Protein AF-A0A485K6Z2-F1 (afdb_monomer)

Sequence (1279 aa):
MWVARGPPRILKRDPHALVFLCSQGHWKAEMTPTSLTLRCLQYKEDPFPPQRVPRQGAPPLAAAFLPSATASRLAVLTATTLEMYNYSVDATDGVRLLALESITIGVLGSEEGRCLAVNEDNLFLGTSKGRVMIFRWAFMGSGGHVISPLEHLNLSSFSDDVQSLSISCNTSFLLTTRVVVAVSLSNGLCALMCFAPDTFHLEDIFMIPHVDKCTVCELDSDASLLAVGTHESTVLLFRLQWTTKIELHSKRFQSVSVDKTASSLSLQLWGYQAEDLGPVAALAFTQDNRTVAIGYAHRGVSVFSTDGCKLMTTLPQQVGSSYKDEVARHGVQRLQWSHASGTLVVTPSSAPPPSGAAPPKPLFQELSLQLLKDADGLCLSLAGEPNQLGAWVRTEQPFAKRPSDGTPGPAELSNKLHGGELLLSINGRSVWQSSFESIVSQIKELPVGAPVTLSFLVISFSLVFPLATEALMDPAFREIHQLKWDEEDHTIWEYGLRMQALHGDCNVDTPSLMDVDARAKFDAWAALQNCSHLLALHRYAKLYLSLFPEWHPQHALQMLQPPPPPSSSSLNNATTTLVLVDFARSVLPLGRSDLHLLESQAVHLVATRSVNDPCGVLSSVSISVPSNYAHANQPMQLLAVNPSDTRLAVAGTRGFALYNKRTAKWHLFGSELEEQSFQVVAMEWWKDELVVALTREGTQLYLDVFPRNHLDLDARLAHISMPADCHAITLDDHAVYCLCDTKLMVYRITSAGTLDNNSFTFALTFFRAESLPLCNAFLGRARCFSVIPRLQRQATDQDQGNSWFGGWSLWGEATPPEWTMPRFLVLDQVNCAYMWDPETKIQTLIASEITYISHWQAPTEWPVMCSHMVGLYGRQGYQVWWPLMDNIVFGSPVDKSSVVQFLQAHDPFRVKSVASGLSKGLAWEEYLGLLAEYGVHLQHGVTFSASAMLQDPLLRFNPEVQILGIHPWFGVLVGGFQDNYLGIYDLACRAQPFLHTTICYLLLQGQIDIAKTIMHSMRQRCALTTLTQELVLVAILDKCFQSKWDVGILEHALSLLKDAHGEMETYCEIVANVARKVEPNRLPHLFPLAGDPAQLLQLCRQRNEIRTAANFLLCLDESVANEPTLERPRTNSFAQFQSRSALAFELLVDCCEKDQLHLALQVVRVARAWEPEHYRSSSQQYDRYIDEQVGKYAFQMLVQHRFDKVVWLLTQVEAQLPTLYGEELGVHEKNTAMIQTRLMALLTDAQMRTLHMAVVAAKYEQWATLIKNLLDQPARRIQ

pLDDT: mean 76.79, std 15.56, range [28.38, 96.44]

Organism: NCBI:txid120398

Radius of gyration: 38.77 Å; Cα contacts (8 Å, |Δi|>4): 2496; chains: 1; bounding box: 88×113×117 Å

Solvent-accessible surface area (backbone atoms only — not comparable to full-atom values): 71412 Å² total; per-residue (Å²): 92,60,37,56,45,55,65,66,47,77,41,85,51,61,83,81,42,50,76,48,62,33,69,76,40,45,37,38,39,41,35,43,43,57,29,41,33,46,39,67,62,78,45,97,66,65,90,47,80,69,42,75,47,82,43,96,54,67,60,70,72,43,69,49,52,37,54,54,99,85,54,50,38,39,42,36,32,21,47,43,36,42,38,37,32,39,42,47,82,41,97,86,83,30,67,49,78,44,80,77,56,70,47,70,34,59,79,92,55,79,37,34,51,57,27,66,29,60,25,63,57,37,39,40,34,23,17,58,71,42,30,43,39,38,38,41,69,92,40,61,90,76,71,50,63,50,74,53,67,67,83,77,57,94,58,99,79,74,70,98,78,41,23,27,54,22,40,21,39,33,61,43,57,57,66,34,85,48,43,41,37,41,37,10,26,69,85,10,38,41,38,40,37,35,21,42,71,88,78,57,47,78,75,47,77,46,73,55,78,96,50,78,42,32,44,28,38,41,44,25,45,49,53,41,38,38,41,36,20,18,56,65,38,33,32,37,40,31,48,45,43,77,43,77,56,85,58,95,86,58,93,74,61,70,52,80,46,70,54,92,72,58,49,74,42,65,53,54,93,73,75,50,48,37,87,66,26,25,30,26,47,26,62,30,59,35,87,83,60,54,35,38,36,41,21,14,37,37,30,22,41,36,30,30,35,79,71,54,33,46,35,45,56,56,60,73,84,58,96,80,66,79,82,84,79,51,58,35,62,29,1,23,62,40,50,42,60,32,38,92,48,30,32,42,40,38,35,43,39,85,51,73,65,79,84,74,63,70,72,75,78,58,59,52,46,81,47,78,42,80,38,56,25,44,97,79,38,45,26,63,27,73,43,60,54,88,84,34,64,18,43,25,29,24,64,93,54,38,53,37,59,30,86,89,79,63,46,82,21,48,48,54,73,60,78,76,77,62,47,60,27,35,44,40,24,54,71,84,43,79,38,39,83,32,34,24,63,56,50,53,48,56,63,67,70,51,64,68,76,39,82,42,40,39,31,30,42,42,63,36,51,88,61,42,50,61,38,49,52,51,46,72,68,33,67,66,52,36,61,76,68,65,54,88,73,80,51,68,68,59,55,26,48,50,48,10,32,51,45,30,46,74,69,40,61,66,82,71,82,84,61,57,85,89,39,60,68,59,31,47,31,48,52,38,24,48,72,45,56,88,56,49,51,70,57,26,43,49,52,43,54,50,54,60,51,62,75,41,78,89,48,56,70,71,58,60,59,53,69,57,52,78,78,79,76,76,84,84,73,88,77,80,73,84,77,40,51,34,39,36,40,38,26,29,27,52,42,62,54,36,51,58,34,48,35,38,27,44,22,42,53,31,41,35,37,44,48,39,82,42,97,89,35,85,82,6,62,66,39,71,49,79,45,74,50,58,64,78,58,34,69,78,14,52,50,46,64,43,50,28,30,22,85,82,71,46,37,39,37,41,23,26,64,32,28,60,38,38,35,33,67,85,76,73,44,78,49,60,52,87,42,71,68,64,32,66,58,31,26,59,72,35,60,43,48,49,61,90,50,33,40,40,31,37,33,33,47,89,86,47,29,30,43,34,30,34,44,76,88,48,52,47,84,87,57,42,62,41,80,40,85,44,65,76,59,54,67,45,65,36,70,60,99,52,34,43,37,37,38,34,78,60,33,39,39,35,28,36,54,46,75,45,78,48,77,91,71,81,59,53,47,61,47,77,41,84,70,53,74,46,74,56,66,89,84,60,90,78,59,49,69,66,60,31,59,42,77,37,79,63,82,63,69,65,83,59,91,62,80,84,77,67,72,84,77,69,78,80,81,85,82,71,83,84,65,76,80,77,86,76,81,54,32,36,41,35,27,37,78,79,19,39,33,30,43,36,34,74,90,81,58,49,73,43,81,75,48,69,53,37,80,46,60,33,50,42,62,49,60,87,89,42,58,72,56,65,24,43,37,40,35,42,28,32,71,90,28,34,28,46,32,28,75,64,42,50,75,57,79,54,62,86,90,72,57,33,66,56,51,54,49,44,37,50,74,61,45,50,70,60,42,70,77,52,65,87,73,65,96,68,57,45,50,72,69,59,51,49,52,54,36,44,54,53,73,42,84,81,58,84,49,58,82,75,79,71,64,44,59,52,77,41,81,85,54,45,69,59,64,47,39,44,71,46,27,56,43,75,75,55,53,28,40,34,24,38,29,58,51,62,59,95,69,37,34,44,84,43,52,49,76,42,74,52,57,28,59,56,42,50,51,28,46,66,47,39,29,52,70,62,36,50,54,47,53,57,55,38,64,81,59,23,93,59,40,67,61,28,53,30,46,34,52,48,55,47,50,54,33,34,72,69,68,76,42,64,66,68,50,52,50,54,50,53,53,64,53,55,42,95,85,66,60,56,65,64,36,51,42,37,54,25,54,39,62,71,72,48,65,61,87,53,38,62,73,45,38,84,74,75,46,58,52,70,59,52,24,52,52,27,48,78,70,67,38,58,72,48,21,55,43,26,60,72,50,65,80,50,60,74,72,84,70,94,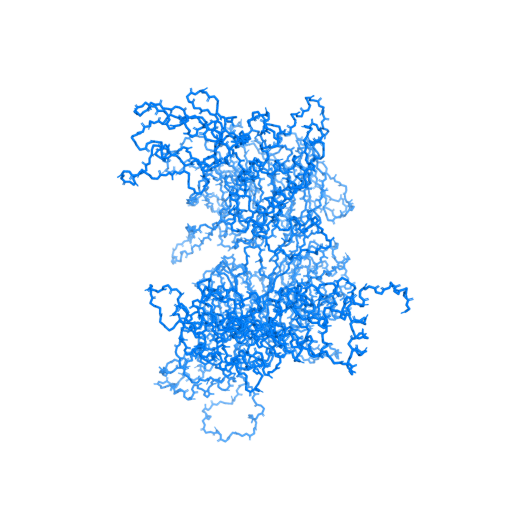65,86,90,70,82,93,71,77,52,73,68,59,51,41,55,51,34,52,53,40,50,58,49,32,53,53,23,55,75,69,69,38,54,74,59,27,50,52,43,50,54,56,48,56,71,68,58,62,79,80,64,79,74,67,84,88,71,93,82,62,49,58,61,54,53,47,4,51,49,38,47,52,31,50,62,69,68,41,57,61,60,29,45,45,36,46,70,78,66,61,40,53,54,63,82,62,87,73,90,81,76,66,83,42,87,89,48,47,68,59,51,52,53,48,49,67,72,67,45,52,75,68,52,49,50,52,49,36,53,48,32,51,75,23,58,40,62,72,60,28,53,53,48,48,61,57,71,72,48,83,82,82,78,90,129

Secondary structure (DSSP, 8-state):
-EEEEEEEEEEE--TT-EEEE-TTSSEEEEE-SSEEEEEESS-SS-SSPPEEEE--SSPEEEEEEE--SS--EEEEEESSEEEEEEEEEETTTEEEEEEEEEEEPSGGG-S-EEEEEE-SSEEEEEETTS-EEEEEGGGGGGT-EEEE-GGG---TT--S---EEEEEE-S--SS-SSEEEEEEETTS-EEEEEE-TTT--EEEEEEPTT--SEEEEEE-TTSSEEEEEETTS-EEEEEEEEEE---TTS---EEEEE-S-PEEE-SGGGT--HHHH-SEEEEEE-TTSSEEEEEESSS-EEEEETTS-EEEESS-SSTTS-GGG-TTTT-EEEEEEPGGG-EEEEEE-SSPPPS-------SEEEEEEEEE-BTTB--B-EE--TT-B--EE-SS--BPPPTTT----TTGGGS---TTPEEEEETTEE-TTSBHHHHHHHHHHSPTTSEEEEEEEEE-HHHHHHHHHHHHH-HHHHHHTT-----HHHHHHHHHHHHHHHH-S--SPPPPTT-HHHHHHHHHHHTTTT--HHHHHHHHHHHHHHT-TTS-HHHHHHTTSPPPPPS---------EEEEEEEEE--SSGGGSTTEEE-SSEEEEES--BTTBSS-TT-EEEEEPPHHHHHHHPSP-EEEE-TTSSEEEEE-SSSEEEEETTTTEEE--S-HHHHHH-EEEEEEEETTTEEEEEEEETTEEEEEEEETT--SGGG-SEEEEE-TT--EEEE-SSEEEEE-SSEEEEEEEEEES-GGGT--EEEEEEEEEEEPPTTSS--S--SEEEEE---PPP--GGGGT-GGGTT---S---PPPPPPPPEEEEE-TTSEEEEEETTTTEEEEEEESEEEEEEEE--TTS-GGGSEEEEEEETTEEEEE-TTTTT---SS---HHHHHHHHHHH-HHHHHHHTTS-SS---HHHHHHHHHHTT--PPP-----S--EEE-GGG---TT-EEEEEETTTTEEEEEEEEEETTEEEEEEEEEE-HHHHHHHHHHTT-HHHHHHHHHHHHHH-TTHHHHHHHHHHHHHHHHHTTSS-HHHHHHHHHHHS-TT--HHHHHHHHHHHHHHS-GGGHHHHHHHH--HHHHHHHHHHTT-HHHHHHHHHTTTTS---S--S-------HHHHHHHHHHHHHHHHHHHHTT-HHHHHHHHHHHHHT--GGGGGS---TTSSHHHHHHHHHHHHHHTT-HHHHHHHHHTS-PPPP---SGGG---TTTHHHHHHHHHHH--HHHHHHHHHHHHHTT-HHHHHHHHHHHTS------

Mean predicted aligned error: 18.33 Å

Nearest PDB structures (foldseek):
  7des-assembly1_A  TM=7.142E-01  e=1.472E-02  Leishmania major
  6twq-assembly1_B  TM=4.406E-01  e=8.637E-03  Homo sapiens
  6ejn-assembly1_B  TM=2.932E-01  e=7.330E-03  Mus musculus
  6f9i-assembly1_B  TM=2.927E-01  e=3.627E-02  Mus musculus
  7wkk-assembly1_b  TM=3.494E-01  e=1.046E+00  Xenopus laevis

Foldseek 3Di:
DKFFFFFWDWDFADVLWDWDAAQQRQWIWTDAQFWIWIFGPLDPPGPADIDIDTHPDARWQDKYFADDPPWTKIWTFDFFKIWIWTWDQDPPHGIDIDTDDMDTPDDVSPKTWHEWEYANFKIWTWIQQRWIWIDGNVCNPVPPIDIDDPVPPPPPDDDRGKGWQEKEWARDCQQHQWIWMWTAIPQQWIKIWTAHPPNRPTDDIDTDPPGGAWRYWYAANHNQWIWTWHQWQKIWIKGKDWDWDCDPDDDTDIDIDIDPDTDIAHCVVLVDTCLQFGTFQEWEAANLRQKIKTKGQAAWIWMAGPLRFTFDIQDASDPPPDLPDTDLNQIFNYWYAHHLRFKIKTFHDLDRPDPPNPPPPAQKDKDKDKWAAAPQAQQAAWDDDAQDFWIFQAQPDGGHARPPPRHGGRNVVVVPDHGLKTWQDKQPHGRRRPGPVVVVVVSVPDDHGDIIMTMIMGGPLVVQVSLLVVLVVDPVSCVVVVQPCPDLVLVLLLLLLNCCLPPNQQPDDQDDPVCVSSNSNSVNVNVCHPPDNVNSSSVNLVSQQVSCSVDDSSVSSVSSDDPDPPPDDDDDDRRRIMIMTGIWAQAPPNAQCFQWTAHFFWIKHAQDCDPVDNSSHWDIDIQGHDPVCSSVFTGWNDKEAANVRQKIWIGGQWAIKIAGNVVRDIDDEPDPCQRRQWHFLEWYDQHPWKIWTFIDGPQWTWTWIATNPHDYPVRIQDTGTDDSQFRYWEDDNFWIWTDGQFKIWIWTWDWDDDPVVVPIHIDTHGDDIFTQDPPDDQRRDFRHKYFDAFLDFDDDPCVVPDVPVVPDPPDDDPDPPDDAGTWMWTQHSSAWIWIAHRVVSDIDTPDGQFSDKYWEAADPLAQPQQRIWIWTAGSLAIKIARVHQALPFAEDDDAFVSLLVVCCVRPVVVCVVVVVDDPHGDDPVVSQVVCVSSVDHGDYDDGDDRGRMDRDPVRHDDSFWAWSYADHQAQKTKTWGWDQDPSRTDITIDIHHDCLRVLLSCLNSVNLVSSLSVLVVNVVTHPCSLVSLLVNLLVQLVCVLVVNDDLVSNLSSLVSLCDPVRPCVSSLQSLLVSLLPDDLVSQCSNDVRNHDLLVSLVVCVVVLNLVSSLSSLVNLQRHPDDDPDPDDDPDDDLVSLQSSLVSLLVSLVSCLVVVVLVSSLVSLVSNVVSDDPVVVPDDDDQRRGNLSSLLVVLQVCVLVLVLLSNLSCCPRVVRAHAQDDDPPSNDDPVCLVVSLVSCVVPDDLVSLVSVLVRCVVSVVVRSNVSSVVSNPDPDDDDD

Structure (mmCIF, N/CA/C/O backbone):
data_AF-A0A485K6Z2-F1
#
_entry.id   AF-A0A485K6Z2-F1
#
loop_
_atom_site.group_PDB
_atom_site.id
_atom_site.type_symbol
_atom_site.label_atom_id
_atom_site.label_alt_id
_atom_site.label_comp_id
_atom_site.label_asym_id
_atom_site.label_entity_id
_atom_site.label_seq_id
_atom_site.pdbx_PDB_ins_code
_atom_site.Cartn_x
_atom_site.Cartn_y
_atom_site.Cartn_z
_atom_site.occupancy
_atom_site.B_iso_or_equiv
_atom_site.auth_seq_id
_atom_site.auth_comp_id
_atom_site.auth_asym_id
_atom_site.auth_atom_id
_atom_site.pdbx_PDB_model_num
ATOM 1 N N . MET A 1 1 ? -5.006 -3.897 2.348 1.00 76.75 1 MET A N 1
ATOM 2 C CA . MET A 1 1 ? -5.163 -2.493 1.941 1.00 76.75 1 MET A CA 1
ATOM 3 C C . MET A 1 1 ? -6.465 -1.909 2.436 1.00 76.75 1 MET A C 1
ATOM 5 O O . MET A 1 1 ? -7.436 -2.648 2.484 1.00 76.75 1 MET A O 1
ATOM 9 N N . TRP A 1 2 ? -6.451 -0.623 2.804 1.00 82.50 2 TRP A N 1
ATOM 10 C CA . TRP A 1 2 ? -7.620 0.218 3.089 1.00 82.50 2 TRP A CA 1
ATOM 11 C C . TRP A 1 2 ? -7.555 1.444 2.192 1.00 82.50 2 TRP A C 1
ATOM 13 O O . TRP A 1 2 ? -6.506 2.073 2.099 1.00 82.50 2 TRP A O 1
ATOM 23 N N . VAL A 1 3 ? -8.665 1.777 1.545 1.00 85.06 3 VAL A N 1
ATOM 24 C CA . VAL A 1 3 ? -8.766 2.918 0.633 1.00 85.06 3 VAL A CA 1
ATOM 25 C C . VAL A 1 3 ? -10.031 3.680 0.967 1.00 85.06 3 VAL A C 1
ATOM 27 O O . VAL A 1 3 ? -11.109 3.090 0.913 1.00 85.06 3 VAL A O 1
ATOM 30 N N . ALA A 1 4 ? -9.923 4.968 1.300 1.00 84.88 4 ALA A N 1
ATOM 31 C CA . ALA A 1 4 ? -11.112 5.802 1.465 1.00 84.88 4 ALA A CA 1
ATOM 32 C C . ALA A 1 4 ? -11.862 5.935 0.129 1.00 84.88 4 ALA A C 1
ATOM 34 O O . ALA A 1 4 ? -11.235 6.025 -0.927 1.00 84.88 4 ALA A O 1
ATOM 35 N N . ARG A 1 5 ? -13.193 5.935 0.153 1.00 80.31 5 ARG A N 1
ATOM 36 C CA . ARG A 1 5 ? -14.029 5.990 -1.049 1.00 80.31 5 ARG A CA 1
ATOM 37 C C . ARG A 1 5 ? -15.064 7.093 -0.950 1.00 80.31 5 ARG A C 1
ATOM 39 O O . ARG A 1 5 ? -15.694 7.286 0.087 1.00 80.31 5 ARG A O 1
ATOM 46 N N . GLY A 1 6 ? -15.262 7.761 -2.085 1.00 70.62 6 GLY A N 1
ATOM 47 C CA . GLY A 1 6 ? -16.277 8.794 -2.238 1.00 70.62 6 GLY A CA 1
ATOM 48 C C . GLY A 1 6 ? -16.008 10.039 -1.386 1.00 70.62 6 GLY A C 1
ATOM 49 O O . GLY A 1 6 ? -14.976 10.145 -0.721 1.00 70.62 6 GLY A O 1
ATOM 50 N N . PRO A 1 7 ? -16.917 11.023 -1.431 1.00 70.44 7 PRO A N 1
ATOM 51 C CA . PRO A 1 7 ? -16.834 12.188 -0.568 1.00 70.44 7 PRO A CA 1
ATOM 52 C C . PRO A 1 7 ? -17.179 11.812 0.885 1.00 70.44 7 PRO A C 1
ATOM 54 O O . PRO A 1 7 ? -18.075 10.994 1.119 1.00 70.44 7 PRO A O 1
ATOM 57 N N . PRO A 1 8 ? -16.532 12.442 1.878 1.00 76.62 8 PRO A N 1
ATOM 58 C CA . PRO A 1 8 ? -16.853 12.223 3.281 1.00 76.62 8 PRO A CA 1
ATOM 59 C C . PRO A 1 8 ? -18.304 12.626 3.590 1.00 76.62 8 PRO A C 1
ATOM 61 O O . PRO A 1 8 ? -18.767 13.701 3.199 1.00 76.62 8 PRO A O 1
ATOM 64 N N . ARG A 1 9 ? -19.036 11.785 4.332 1.00 78.81 9 ARG A N 1
ATOM 65 C CA . ARG A 1 9 ? -20.421 12.079 4.736 1.00 78.81 9 ARG A CA 1
ATOM 66 C C . ARG A 1 9 ? -20.413 12.946 5.990 1.00 78.81 9 ARG A C 1
ATOM 68 O O . ARG A 1 9 ? -19.826 12.577 7.005 1.00 78.81 9 ARG A O 1
ATOM 75 N N . ILE A 1 10 ? -21.093 14.089 5.934 1.00 76.25 10 ILE A N 1
ATOM 76 C CA . ILE A 1 10 ? -21.143 15.058 7.033 1.00 76.25 10 ILE A CA 1
ATOM 77 C C . ILE A 1 10 ? -22.503 14.973 7.728 1.00 76.25 10 ILE A C 1
ATOM 79 O O . ILE A 1 10 ? -23.538 15.283 7.139 1.00 76.25 10 ILE A O 1
ATOM 83 N N . LEU A 1 11 ? -22.504 14.583 9.002 1.00 72.75 11 LEU A N 1
ATOM 84 C CA . LEU A 1 11 ? -23.693 14.548 9.850 1.00 72.75 11 LEU A CA 1
ATOM 85 C C . LEU A 1 11 ? -23.700 15.735 10.817 1.00 72.75 11 LEU A C 1
ATOM 87 O O . LEU A 1 11 ? -22.669 16.098 11.382 1.00 72.75 11 LEU A O 1
ATOM 91 N N . LYS A 1 12 ? -24.875 16.327 11.052 1.00 69.31 12 LYS A N 1
ATOM 92 C CA . LYS A 1 12 ? -25.049 17.336 12.109 1.00 69.31 12 LYS A CA 1
ATOM 93 C C . LYS A 1 12 ? -25.026 16.656 13.483 1.00 69.31 12 LYS A C 1
ATOM 95 O O . LYS A 1 12 ? -25.608 15.582 13.640 1.00 69.31 12 LYS A O 1
ATOM 100 N N . ARG A 1 13 ? -24.382 17.291 14.468 1.00 70.50 13 ARG A N 1
ATOM 101 C CA . ARG A 1 13 ? -24.476 16.934 15.895 1.00 70.50 13 ARG A CA 1
ATOM 102 C C . ARG A 1 13 ? -24.857 18.158 16.719 1.00 70.50 13 ARG A C 1
ATOM 104 O O . ARG A 1 13 ? -24.517 19.282 16.343 1.00 70.50 13 ARG A O 1
ATOM 111 N N . ASP A 1 14 ? -25.490 17.923 17.861 1.00 66.38 14 ASP A N 1
ATOM 112 C CA . ASP A 1 14 ? -25.757 18.985 18.826 1.00 66.38 14 ASP A CA 1
ATOM 113 C C . ASP A 1 14 ? -24.436 19.591 19.342 1.00 66.38 14 ASP A C 1
ATOM 115 O O . ASP A 1 14 ? -23.444 18.870 19.528 1.00 66.38 14 ASP A O 1
ATOM 119 N N . PRO A 1 15 ? -24.389 20.913 19.578 1.00 60.47 15 PRO A N 1
ATOM 120 C CA . PRO A 1 15 ? -23.214 21.550 20.146 1.00 60.47 15 PRO A CA 1
ATOM 121 C C . PRO A 1 15 ? -22.939 20.967 21.537 1.00 60.47 15 PRO A C 1
ATOM 123 O O . PRO A 1 15 ? -23.840 20.862 22.367 1.00 60.47 15 PRO A O 1
ATOM 126 N N . HIS A 1 16 ? -21.689 20.562 21.778 1.00 63.75 16 HIS A N 1
ATOM 127 C CA . HIS A 1 16 ? -21.237 19.852 22.987 1.00 63.75 16 HIS A CA 1
ATOM 128 C C . HIS A 1 16 ? -21.738 18.407 23.153 1.00 63.75 16 HIS A C 1
ATOM 130 O O . HIS A 1 16 ? -21.520 17.815 24.211 1.00 63.75 16 HIS A O 1
ATOM 136 N N . ALA A 1 17 ? -22.365 17.809 22.132 1.00 71.44 17 ALA A N 1
ATOM 137 C CA . ALA A 1 17 ? -22.685 16.389 22.168 1.00 71.44 17 ALA A CA 1
ATOM 138 C C . ALA A 1 17 ? -21.441 15.528 21.906 1.00 71.44 17 ALA A C 1
ATOM 140 O O . ALA A 1 17 ? -20.768 15.675 20.876 1.00 71.44 17 ALA A O 1
ATOM 141 N N . LEU A 1 18 ? -21.169 14.589 22.813 1.00 75.62 18 LEU A N 1
ATOM 142 C CA . LEU A 1 18 ? -20.267 13.480 22.527 1.00 75.62 18 LEU A CA 1
ATOM 143 C C . LEU A 1 18 ? -21.018 12.414 21.733 1.00 75.62 18 LEU A C 1
ATOM 145 O O . LEU A 1 18 ? -22.133 12.038 22.098 1.00 75.62 18 LEU A O 1
ATOM 149 N N . VAL A 1 19 ? -20.405 11.931 20.654 1.00 75.50 19 VAL A N 1
ATOM 150 C CA . VAL A 1 19 ? -20.991 10.902 19.795 1.00 75.50 19 VAL A CA 1
ATOM 151 C C . VAL A 1 19 ? -20.151 9.639 19.853 1.00 75.50 19 VAL A C 1
ATOM 153 O O . VAL A 1 19 ? -18.934 9.705 19.701 1.00 75.50 19 VAL A O 1
ATOM 156 N N . PHE A 1 20 ? -20.817 8.501 20.022 1.00 73.88 20 PHE A N 1
ATOM 157 C CA . PHE A 1 20 ? -20.190 7.186 20.034 1.00 73.88 20 PHE A CA 1
ATOM 158 C C . PHE A 1 20 ? -20.994 6.197 19.208 1.00 73.88 20 PHE A C 1
ATOM 160 O O . PHE A 1 20 ? -22.226 6.244 19.198 1.00 73.88 20 PHE A O 1
ATOM 167 N N . LEU A 1 21 ? -20.291 5.282 18.548 1.00 71.94 21 LEU A N 1
ATOM 168 C CA . LEU A 1 21 ? -20.916 4.150 17.878 1.00 71.94 21 LEU A CA 1
ATOM 169 C C . LEU A 1 21 ? -20.818 2.898 18.736 1.00 71.94 21 LEU A C 1
ATOM 171 O O . LEU A 1 21 ? -19.802 2.676 19.402 1.00 71.94 21 LEU A O 1
ATOM 175 N N . CYS A 1 22 ? -21.858 2.065 18.690 1.00 69.44 22 CYS A N 1
ATOM 176 C CA . CYS A 1 22 ? -21.767 0.727 19.253 1.00 69.44 22 CYS A CA 1
ATOM 177 C C . CYS A 1 22 ? -20.722 -0.107 18.500 1.00 69.44 22 CYS A C 1
ATOM 179 O O . CYS A 1 22 ? -20.421 0.147 17.333 1.00 69.44 22 CYS A O 1
ATOM 181 N N . SER A 1 23 ? -20.194 -1.138 19.159 1.00 57.12 23 SER A N 1
ATOM 182 C CA . SER A 1 23 ? -19.205 -2.063 18.582 1.00 57.12 23 SER A CA 1
ATOM 183 C C . SER A 1 23 ? -19.687 -2.759 17.300 1.00 57.12 23 SER A C 1
ATOM 185 O O . SER A 1 23 ? -18.879 -3.124 16.448 1.00 57.12 23 SER A O 1
ATOM 187 N N . GLN A 1 24 ? -21.004 -2.916 17.144 1.00 60.47 24 GLN A N 1
ATOM 188 C CA . GLN A 1 24 ? -21.646 -3.471 15.949 1.00 60.47 24 GLN A CA 1
ATOM 189 C C . GLN A 1 24 ? -21.978 -2.405 14.884 1.00 60.47 24 GLN A C 1
ATOM 191 O O . GLN A 1 24 ? -22.450 -2.733 13.804 1.00 60.47 24 GLN A O 1
ATOM 196 N N . GLY A 1 25 ? -21.713 -1.119 15.143 1.00 60.00 25 GLY A N 1
ATOM 197 C CA . GLY A 1 25 ? -21.920 -0.017 14.194 1.00 60.00 25 GLY A CA 1
ATOM 198 C C . GLY A 1 25 ? -23.385 0.335 13.901 1.00 60.00 25 GLY A C 1
ATOM 199 O O . GLY A 1 25 ? -23.643 1.291 13.177 1.00 60.00 25 GLY A O 1
ATOM 200 N N . HIS A 1 26 ? -24.344 -0.398 14.470 1.00 64.31 26 HIS A N 1
ATOM 201 C CA . HIS A 1 26 ? -25.780 -0.203 14.248 1.00 64.31 26 HIS A CA 1
ATOM 202 C C . HIS A 1 26 ? -26.352 1.024 14.960 1.00 64.31 26 HIS A C 1
ATOM 204 O O . HIS A 1 26 ? -27.307 1.626 14.475 1.00 64.31 26 HIS A O 1
ATOM 210 N N . TRP A 1 27 ? -25.776 1.397 16.103 1.00 70.62 27 TRP A N 1
ATOM 211 C CA . TRP A 1 27 ? -26.335 2.394 17.007 1.00 70.62 27 TRP A CA 1
ATOM 212 C C . TRP A 1 27 ? -25.373 3.556 17.230 1.00 70.62 27 TRP A C 1
ATOM 214 O O . TRP A 1 27 ? -24.192 3.355 17.516 1.00 70.62 27 TRP A O 1
ATOM 224 N N . LYS A 1 28 ? -25.908 4.774 17.155 1.00 77.31 28 LYS A N 1
ATOM 225 C CA . LYS A 1 28 ? -25.248 6.037 17.485 1.00 77.31 28 LYS A CA 1
ATOM 226 C C . LYS A 1 28 ? -25.812 6.562 18.799 1.00 77.31 28 LYS A C 1
ATOM 228 O O . LYS A 1 28 ? -27.001 6.865 18.872 1.00 77.31 28 LYS A O 1
ATOM 233 N N . ALA A 1 29 ? -24.965 6.704 19.812 1.00 79.00 29 ALA A N 1
ATOM 234 C CA . ALA A 1 29 ? -25.295 7.434 21.029 1.00 79.00 29 ALA A CA 1
ATOM 235 C C . ALA A 1 29 ? -24.846 8.894 20.893 1.00 79.00 29 ALA A C 1
ATOM 237 O O . ALA A 1 29 ? -23.667 9.148 20.656 1.00 79.00 29 ALA A O 1
ATOM 238 N N . GLU A 1 30 ? -25.765 9.846 21.061 1.00 82.38 30 GLU A N 1
ATOM 239 C CA . GLU A 1 30 ? -25.449 11.269 21.233 1.00 82.38 30 GLU A CA 1
ATOM 240 C C . GLU A 1 30 ? -25.703 11.664 22.686 1.00 82.38 30 GLU A C 1
ATOM 242 O O . GLU A 1 30 ? -26.811 11.500 23.209 1.00 82.38 30 GLU A O 1
ATOM 247 N N . MET A 1 31 ? -24.669 12.185 23.337 1.00 83.69 31 MET A N 1
ATOM 248 C CA . MET A 1 31 ? -24.676 12.489 24.761 1.00 83.69 31 MET A CA 1
ATOM 249 C C . MET A 1 31 ? -24.461 13.973 24.995 1.00 83.69 31 MET A C 1
ATOM 251 O O . MET A 1 31 ? -23.385 14.500 24.722 1.00 83.69 31 MET A O 1
ATOM 255 N N . THR A 1 32 ? -25.459 14.634 25.565 1.00 82.69 32 THR A N 1
ATOM 256 C CA . THR A 1 32 ? -25.375 16.012 26.050 1.00 82.69 32 THR A CA 1
ATOM 257 C C . THR A 1 32 ? -25.363 16.021 27.583 1.00 82.69 32 THR A C 1
ATOM 259 O O . THR A 1 32 ? -25.684 15.001 28.207 1.00 82.69 32 THR A O 1
ATOM 262 N N . PRO A 1 33 ? -25.033 17.154 28.232 1.00 79.31 33 PRO A N 1
ATOM 263 C CA . PRO A 1 33 ? -25.157 17.281 29.688 1.00 79.31 33 PRO A CA 1
ATOM 264 C C . PRO A 1 33 ? -26.576 16.987 30.206 1.00 79.31 33 PRO A C 1
ATOM 266 O O . PRO A 1 33 ? -26.749 16.546 31.335 1.00 79.31 33 PRO A O 1
ATOM 269 N N . THR A 1 34 ? -27.596 17.199 29.367 1.00 81.25 34 THR A N 1
ATOM 270 C CA . THR A 1 34 ? -29.014 17.098 29.742 1.00 81.25 34 THR A CA 1
ATOM 271 C C . THR A 1 34 ? -29.706 15.832 29.243 1.00 81.25 34 THR A C 1
ATOM 273 O O . THR A 1 34 ? -30.798 15.510 29.710 1.00 81.25 34 THR A O 1
ATOM 276 N N . SER A 1 35 ? -29.122 15.096 28.292 1.00 84.88 35 SER A N 1
ATOM 277 C CA . SER A 1 35 ? -29.760 13.901 27.735 1.00 84.88 35 SER A CA 1
ATOM 278 C C . SER A 1 35 ? -28.804 12.932 27.051 1.00 84.88 35 SER A C 1
ATOM 280 O O . SER A 1 35 ? -27.806 13.339 26.465 1.00 84.88 35 SER A O 1
ATOM 282 N N . LEU A 1 36 ? -29.177 11.657 27.049 1.00 85.38 36 LEU A N 1
ATOM 283 C CA . LEU A 1 36 ? -28.634 10.609 26.191 1.00 85.38 36 LEU A CA 1
ATOM 284 C C . LEU A 1 36 ? -29.688 10.255 25.137 1.00 85.38 36 LEU A C 1
ATOM 286 O O . LEU A 1 36 ? -30.827 9.955 25.490 1.00 85.38 36 LEU A O 1
ATOM 290 N N . THR A 1 37 ? -29.317 10.282 23.859 1.00 83.56 37 THR A N 1
ATOM 291 C CA . THR A 1 37 ? -30.162 9.791 22.759 1.00 83.56 37 THR A CA 1
ATOM 292 C C . THR A 1 37 ? -29.468 8.658 22.022 1.00 83.56 37 THR A C 1
ATOM 294 O O . THR A 1 37 ? -28.261 8.720 21.801 1.00 83.56 37 THR A O 1
ATOM 297 N N . LEU A 1 38 ? -30.224 7.630 21.641 1.00 79.25 38 LEU A N 1
ATOM 298 C CA . LEU A 1 38 ? -29.744 6.516 20.823 1.00 79.25 38 LEU A CA 1
ATOM 299 C C . LEU A 1 38 ? -30.520 6.474 19.506 1.00 79.25 38 LEU A C 1
ATOM 301 O O . LEU A 1 38 ? -31.749 6.544 19.514 1.00 79.25 38 LEU A O 1
ATOM 305 N N . ARG A 1 39 ? -29.796 6.385 18.386 1.00 74.69 39 ARG A N 1
ATOM 306 C CA . ARG A 1 39 ? -30.353 6.344 17.022 1.00 74.69 39 ARG A CA 1
ATOM 307 C C . ARG A 1 39 ? -29.780 5.187 16.221 1.00 74.69 39 ARG A C 1
ATOM 309 O O . ARG A 1 39 ? -28.612 4.846 16.419 1.00 74.69 39 ARG A O 1
ATOM 316 N N . CYS A 1 40 ? -30.566 4.614 15.315 1.00 68.75 40 CYS A N 1
ATOM 317 C CA . CYS A 1 40 ? -30.069 3.594 14.399 1.00 68.75 40 CYS A CA 1
ATOM 318 C C . CYS A 1 40 ? -29.355 4.267 13.218 1.00 68.75 40 CYS A C 1
ATOM 320 O O . CYS A 1 40 ? -29.790 5.305 12.730 1.00 68.75 40 CYS A O 1
ATOM 322 N N . LEU A 1 41 ? -28.243 3.697 12.751 1.00 61.75 41 LEU A N 1
ATOM 323 C CA . LEU A 1 41 ? -27.545 4.162 11.544 1.00 61.75 41 LEU A CA 1
ATOM 324 C C . LEU A 1 41 ? -27.754 3.251 10.329 1.00 61.75 41 LEU A C 1
ATOM 326 O O . LEU A 1 41 ? -27.329 3.611 9.234 1.00 61.75 41 LEU A O 1
ATOM 330 N N . GLN A 1 42 ? -28.383 2.082 10.499 1.00 53.34 42 GLN A N 1
ATOM 331 C CA . GLN A 1 42 ? -28.562 1.114 9.407 1.00 53.34 42 GLN A CA 1
ATOM 332 C C . GLN A 1 42 ? -29.554 1.576 8.338 1.00 53.34 42 GLN A C 1
ATOM 334 O O . GLN A 1 42 ? -29.420 1.187 7.177 1.00 53.34 42 GLN A O 1
ATOM 339 N N . TYR A 1 43 ? -30.527 2.406 8.707 1.00 52.25 43 TYR A N 1
ATOM 340 C CA . TYR A 1 43 ? -31.619 2.793 7.825 1.00 52.25 43 TYR A CA 1
ATOM 341 C C . TYR A 1 43 ? -31.538 4.276 7.472 1.00 52.25 43 TYR A C 1
ATOM 343 O O . TYR A 1 43 ? -31.318 5.134 8.325 1.00 52.25 43 TYR A O 1
ATOM 351 N N . LYS A 1 44 ? -31.712 4.577 6.182 1.00 45.12 44 LYS A N 1
ATOM 352 C CA . LYS A 1 44 ? -31.663 5.946 5.648 1.00 45.12 44 LYS A CA 1
ATOM 353 C C . LYS A 1 44 ? -32.832 6.807 6.147 1.00 45.12 44 LYS A C 1
ATOM 355 O O . LYS A 1 44 ? -32.674 8.012 6.315 1.00 45.12 44 LYS A O 1
ATOM 360 N N . GLU A 1 45 ? -33.970 6.171 6.402 1.00 50.41 45 GLU A N 1
ATOM 361 C CA . GLU A 1 45 ? -35.102 6.709 7.152 1.00 50.41 45 GLU A CA 1
ATOM 362 C C . GLU A 1 45 ? -35.198 5.877 8.430 1.00 50.41 45 GLU A C 1
ATOM 364 O O . GLU A 1 45 ? -35.359 4.667 8.328 1.00 50.41 45 GLU A O 1
ATOM 369 N N . ASP A 1 46 ? -35.006 6.491 9.602 1.00 54.06 46 ASP A N 1
ATOM 370 C CA . ASP A 1 46 ? -34.976 5.807 10.907 1.00 54.06 46 ASP A CA 1
ATOM 371 C C . ASP A 1 46 ? -36.336 5.095 11.123 1.00 54.06 46 ASP A C 1
ATOM 373 O O . ASP A 1 46 ? -37.341 5.781 11.335 1.00 54.06 46 ASP A O 1
ATOM 377 N N . PRO A 1 47 ? -36.432 3.749 11.036 1.00 55.31 47 PRO A N 1
ATOM 378 C CA . PRO A 1 47 ? -37.711 3.047 11.159 1.00 55.31 47 PRO A CA 1
ATOM 379 C C . PRO A 1 47 ? -38.203 3.035 12.609 1.00 55.31 47 PRO A C 1
ATOM 381 O O . PRO A 1 47 ? -39.376 2.776 12.868 1.00 55.31 47 PRO A O 1
ATOM 384 N N . PHE A 1 48 ? -37.309 3.339 13.555 1.00 63.12 48 PHE A N 1
ATOM 385 C CA . PHE A 1 48 ? -37.588 3.429 14.978 1.00 63.12 48 PHE A CA 1
ATOM 386 C C . PHE A 1 48 ? -37.383 4.875 15.453 1.00 63.12 48 PHE A C 1
ATOM 388 O O . PHE A 1 48 ? -36.364 5.487 15.123 1.00 63.12 48 PHE A O 1
ATOM 395 N N . PRO A 1 49 ? -38.305 5.446 16.247 1.00 65.25 49 PRO A N 1
ATOM 396 C CA . PRO A 1 49 ? -38.123 6.783 16.796 1.00 65.25 49 PRO A CA 1
ATOM 397 C C . PRO A 1 49 ? -36.921 6.819 17.761 1.00 65.25 49 PRO A C 1
ATOM 399 O O . PRO A 1 49 ? -36.750 5.899 18.567 1.00 65.25 49 PRO A O 1
ATOM 402 N N . PRO A 1 50 ? -36.096 7.883 17.737 1.00 68.12 50 PRO A N 1
ATOM 403 C CA . PRO A 1 50 ? -34.939 7.998 18.615 1.00 68.12 50 PRO A CA 1
ATOM 404 C C . PRO A 1 50 ? -35.387 8.113 20.074 1.00 68.12 50 PRO A C 1
ATOM 406 O O . PRO A 1 50 ? -36.161 9.004 20.435 1.00 68.12 50 PRO A O 1
ATOM 409 N N . GLN A 1 51 ? -34.878 7.235 20.935 1.00 73.44 51 GLN A N 1
ATOM 410 C CA . GLN A 1 51 ? -35.235 7.247 22.349 1.00 73.44 51 GLN A CA 1
ATOM 411 C C . GLN A 1 51 ? -34.290 8.161 23.139 1.00 73.44 51 GLN A C 1
ATOM 413 O O . GLN A 1 51 ? -33.068 8.113 22.967 1.00 73.44 51 GLN A O 1
ATOM 418 N N . ARG A 1 52 ? -34.858 8.999 24.015 1.00 78.69 52 ARG A N 1
ATOM 419 C CA . ARG A 1 52 ? -34.131 9.992 24.818 1.00 78.69 52 ARG A CA 1
ATOM 420 C C . ARG A 1 52 ? -34.299 9.722 26.308 1.00 78.69 52 ARG A C 1
ATOM 422 O O . ARG A 1 52 ? -35.420 9.721 26.807 1.00 78.69 52 ARG A O 1
ATOM 429 N N . VAL A 1 53 ? -33.185 9.575 27.019 1.00 83.38 53 VAL A N 1
ATOM 430 C CA . VAL A 1 53 ? -33.144 9.483 28.484 1.00 83.38 53 VAL A CA 1
ATOM 431 C C . VAL A 1 53 ? -32.586 10.792 29.056 1.00 83.38 53 VAL A C 1
ATOM 433 O O . VAL A 1 53 ? -31.532 11.246 28.599 1.00 83.38 53 VAL A O 1
ATOM 436 N N . PRO A 1 54 ? -33.271 11.445 30.014 1.00 79.44 54 PRO A N 1
ATOM 437 C CA . PRO A 1 54 ? -32.767 12.658 30.653 1.00 79.44 54 PRO A CA 1
ATOM 438 C C . PRO A 1 54 ? -31.554 12.353 31.542 1.00 79.44 54 PRO A C 1
ATOM 440 O O . PRO A 1 54 ? -31.514 11.326 32.216 1.00 79.44 54 PRO A O 1
ATOM 443 N N . ARG A 1 55 ? -30.579 13.268 31.568 1.00 83.38 55 ARG A N 1
ATOM 444 C CA . ARG A 1 55 ? -29.383 13.198 32.423 1.00 83.38 55 ARG A CA 1
ATOM 445 C C . ARG A 1 55 ? -29.366 14.372 33.402 1.00 83.38 55 ARG A C 1
ATOM 447 O O . ARG A 1 55 ? -29.741 15.484 33.039 1.00 83.38 55 ARG A O 1
ATOM 454 N N . GLN A 1 56 ? -28.925 14.119 34.633 1.00 66.69 56 GLN A N 1
ATOM 455 C CA . GLN A 1 56 ? -28.751 15.125 35.692 1.00 66.69 56 GLN A CA 1
ATOM 456 C C . GLN A 1 56 ? -27.282 15.179 36.147 1.00 66.69 56 GLN A C 1
ATOM 458 O O . GLN A 1 56 ? -26.988 15.084 37.335 1.00 66.69 56 GLN A O 1
ATOM 463 N N . GLY A 1 57 ? -26.350 15.262 35.191 1.00 65.19 57 GLY A N 1
ATOM 464 C CA . GLY A 1 57 ? -24.914 15.093 35.439 1.00 65.19 57 GLY A CA 1
ATOM 465 C C . GLY A 1 57 ? -24.038 16.208 34.865 1.00 65.19 57 GLY A C 1
ATOM 466 O O . GLY A 1 57 ? -24.474 17.023 34.050 1.00 65.19 57 GLY A O 1
ATOM 467 N N . ALA A 1 58 ? -22.774 16.225 35.296 1.00 74.62 58 ALA A N 1
ATOM 468 C CA . ALA A 1 58 ? -21.706 17.037 34.714 1.00 74.62 58 ALA A CA 1
ATOM 469 C C . ALA A 1 58 ? -21.500 16.703 33.215 1.00 74.62 58 ALA A C 1
ATOM 471 O O . ALA A 1 58 ? -21.914 15.628 32.758 1.00 74.62 58 ALA A O 1
ATOM 472 N N . PRO A 1 59 ? -20.874 17.596 32.419 1.00 81.94 59 PRO A N 1
ATOM 473 C CA . PRO A 1 59 ? -20.610 17.318 31.010 1.00 81.94 59 PRO A CA 1
ATOM 474 C C . PRO A 1 59 ? -19.847 15.990 30.856 1.00 81.94 59 PRO A C 1
ATOM 476 O O . PRO A 1 59 ? -18.888 15.747 31.596 1.00 81.94 59 PRO A O 1
ATOM 479 N N . PRO A 1 60 ? -20.276 15.108 29.935 1.00 85.25 60 PRO A N 1
ATOM 480 C CA . PRO A 1 60 ? -19.601 13.835 29.738 1.00 85.25 60 PRO A CA 1
ATOM 481 C C . PRO A 1 60 ? -18.202 14.085 29.152 1.00 85.25 60 PRO A C 1
ATOM 483 O O . PRO A 1 60 ? -18.036 14.931 28.274 1.00 85.25 60 PRO A O 1
ATOM 486 N N . LEU A 1 61 ? -17.204 13.357 29.653 1.00 85.06 61 LEU A N 1
ATOM 487 C CA . LEU A 1 61 ? -15.808 13.408 29.203 1.00 85.06 61 LEU A CA 1
ATOM 488 C C . LEU A 1 61 ? -15.509 12.303 28.187 1.00 85.06 61 LEU A C 1
ATOM 490 O O . LEU A 1 61 ? -14.868 12.536 27.164 1.00 85.06 61 LEU A O 1
ATOM 494 N N . ALA A 1 62 ? -16.002 11.096 28.455 1.00 84.81 62 ALA A N 1
ATOM 495 C CA . ALA A 1 62 ? -15.870 9.941 27.579 1.00 84.81 62 ALA A CA 1
ATOM 496 C C . ALA A 1 62 ? -17.093 9.034 27.730 1.00 84.81 62 ALA A C 1
ATOM 498 O O . ALA A 1 62 ? -17.779 9.065 28.746 1.00 84.81 62 ALA A O 1
ATOM 499 N N . ALA A 1 63 ? -17.362 8.204 26.733 1.00 86.06 63 ALA A N 1
ATOM 500 C CA . ALA A 1 63 ? -18.306 7.106 26.853 1.00 86.06 63 ALA A CA 1
ATOM 501 C C . ALA A 1 63 ? -17.796 5.926 26.031 1.00 86.06 63 ALA A C 1
ATOM 503 O O . ALA A 1 63 ? -16.960 6.091 25.140 1.00 86.06 63 ALA A O 1
ATOM 504 N N . ALA A 1 64 ? -18.270 4.733 26.356 1.00 84.12 64 ALA A N 1
ATOM 505 C CA . ALA A 1 64 ? -17.889 3.530 25.644 1.00 84.12 64 ALA A CA 1
ATOM 506 C C . ALA A 1 64 ? -19.000 2.484 25.724 1.00 84.12 64 ALA A C 1
ATOM 508 O O . ALA A 1 64 ? -19.594 2.257 26.781 1.00 84.12 64 ALA A O 1
ATOM 509 N N . PHE A 1 65 ? -19.271 1.839 24.592 1.00 81.56 65 PHE A N 1
ATOM 510 C CA . PHE A 1 65 ? -20.102 0.643 24.551 1.00 81.56 65 PHE A CA 1
ATOM 511 C C . PHE A 1 65 ? -19.261 -0.557 24.959 1.00 81.56 65 PHE A C 1
ATOM 513 O O . PHE A 1 65 ? -18.175 -0.746 24.410 1.00 81.56 65 PHE A O 1
ATOM 520 N N . LEU A 1 66 ? -19.770 -1.382 25.874 1.00 79.06 66 LEU A N 1
ATOM 521 C CA . LEU A 1 66 ? -19.102 -2.644 26.174 1.00 79.06 66 LEU A CA 1
ATOM 522 C C . LEU A 1 66 ? -19.424 -3.637 25.045 1.00 79.06 66 LEU A C 1
ATOM 524 O O . LEU A 1 66 ? -20.601 -3.810 24.701 1.00 79.06 66 LEU A O 1
ATOM 528 N N . PRO A 1 67 ? -18.411 -4.270 24.436 1.00 65.44 67 PRO A N 1
ATOM 529 C CA . PRO A 1 67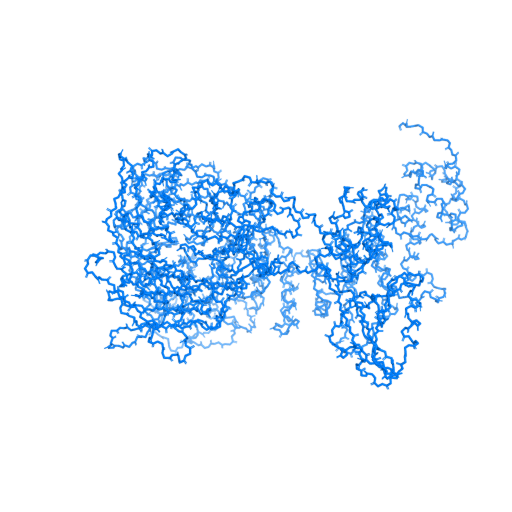 ? -18.626 -5.275 23.410 1.00 65.44 67 PRO A CA 1
ATOM 530 C C . PRO A 1 67 ? -19.235 -6.530 24.050 1.00 65.44 67 PRO A C 1
ATOM 532 O O . PRO A 1 67 ? -18.581 -7.230 24.808 1.00 65.44 67 PRO A O 1
ATOM 535 N N . SER A 1 68 ? -20.500 -6.820 23.752 1.00 60.41 68 SER A N 1
ATOM 536 C CA . SER A 1 68 ? -21.151 -8.073 24.141 1.00 60.41 68 SER A CA 1
ATOM 537 C C . SER A 1 68 ? -22.113 -8.517 23.043 1.00 60.41 68 SER A C 1
ATOM 539 O O . SER A 1 68 ? -22.826 -7.702 22.460 1.00 60.41 68 SER A O 1
ATOM 541 N N . ALA A 1 69 ? -22.123 -9.821 22.755 1.00 47.38 69 ALA A N 1
ATOM 542 C CA . ALA A 1 69 ? -23.018 -10.430 21.771 1.00 47.38 69 ALA A CA 1
ATOM 543 C C . ALA A 1 69 ? -24.472 -10.546 22.268 1.00 47.38 69 ALA A C 1
ATOM 545 O O . ALA A 1 69 ? -25.377 -10.741 21.464 1.00 47.38 69 ALA A O 1
ATOM 546 N N . THR A 1 70 ? -24.693 -10.448 23.584 1.00 46.88 70 THR A N 1
ATOM 547 C CA . THR A 1 70 ? -25.978 -10.759 24.231 1.00 46.88 70 THR A CA 1
ATOM 548 C C . THR A 1 70 ? -26.533 -9.618 25.081 1.00 46.88 70 THR A C 1
ATOM 550 O O . THR A 1 70 ? -27.742 -9.580 25.304 1.00 46.88 70 THR A O 1
ATOM 553 N N . ALA A 1 71 ? -25.694 -8.684 25.555 1.00 53.88 71 ALA A N 1
ATOM 554 C CA . ALA A 1 71 ? -26.108 -7.605 26.450 1.00 53.88 71 ALA A CA 1
ATOM 555 C C . ALA A 1 71 ? -25.643 -6.223 25.971 1.00 53.88 71 ALA A C 1
ATOM 557 O O . ALA A 1 71 ? -24.466 -5.883 25.933 1.00 53.88 71 ALA A O 1
ATOM 558 N N . SER A 1 72 ? -26.614 -5.379 25.676 1.00 69.38 72 SER A N 1
ATOM 559 C CA . SER A 1 72 ? -26.444 -4.024 25.181 1.00 69.38 72 SER A CA 1
ATOM 560 C C . SER A 1 72 ? -26.131 -3.047 26.334 1.00 69.38 72 SER A C 1
ATOM 562 O O . SER A 1 72 ? -27.034 -2.513 26.972 1.00 69.38 72 SER A O 1
ATOM 564 N N . ARG A 1 73 ? -24.842 -2.821 26.630 1.00 83.56 73 ARG A N 1
ATOM 565 C CA . ARG A 1 73 ? -24.352 -2.002 27.766 1.00 83.56 73 ARG A CA 1
ATOM 566 C C . ARG A 1 73 ? -23.607 -0.743 27.298 1.00 83.56 73 ARG A C 1
ATOM 568 O O . ARG A 1 73 ? -22.841 -0.795 26.333 1.00 83.56 73 ARG A O 1
ATOM 575 N N . LEU A 1 74 ? -23.799 0.375 27.996 1.00 86.25 74 LEU A N 1
ATOM 576 C CA . LEU A 1 74 ? -23.159 1.668 27.731 1.00 86.25 74 LEU A CA 1
ATOM 577 C C . LEU A 1 74 ? -22.678 2.304 29.043 1.00 86.25 74 LEU A C 1
ATOM 579 O O . LEU A 1 74 ? -23.455 2.469 29.984 1.00 86.25 74 LEU A O 1
ATOM 583 N N . ALA A 1 75 ? -21.409 2.706 29.075 1.00 87.56 75 ALA A N 1
ATOM 584 C CA . ALA A 1 75 ? -20.805 3.430 30.187 1.00 87.56 75 ALA A CA 1
ATOM 585 C C . ALA A 1 75 ? -20.468 4.866 29.789 1.00 87.56 75 ALA A C 1
ATOM 587 O O . ALA A 1 75 ? -20.014 5.118 28.671 1.00 87.56 75 ALA A O 1
ATOM 588 N N . VAL A 1 76 ? -20.653 5.799 30.720 1.00 88.62 76 VAL A N 1
ATOM 589 C CA . VAL A 1 76 ? -20.437 7.231 30.503 1.00 88.62 76 VAL A CA 1
ATOM 590 C C . VAL A 1 76 ? -19.625 7.787 31.654 1.00 88.62 76 VAL A C 1
ATOM 592 O O . VAL A 1 76 ? -20.044 7.743 32.806 1.00 88.62 76 VAL A O 1
ATOM 595 N N . LEU A 1 77 ? -18.469 8.344 31.330 1.00 88.69 77 LEU A N 1
ATOM 596 C CA . LEU A 1 77 ? -17.594 8.996 32.280 1.00 88.69 77 LEU A CA 1
ATOM 597 C C . LEU A 1 77 ? -17.862 10.503 32.305 1.00 88.69 77 LEU A C 1
ATOM 599 O O . LEU A 1 77 ? -17.779 11.171 31.274 1.00 88.69 77 LEU A O 1
ATOM 603 N N . THR A 1 78 ? -18.119 11.048 33.488 1.00 88.44 78 THR A N 1
ATOM 604 C CA . THR A 1 78 ? -18.029 12.482 33.790 1.00 88.44 78 THR A CA 1
ATOM 605 C C . THR A 1 78 ? -16.781 12.752 34.640 1.00 88.44 78 THR A C 1
ATOM 607 O O . THR A 1 78 ? -16.063 11.824 35.007 1.00 88.44 78 THR A O 1
ATOM 610 N N . ALA A 1 79 ? -16.498 14.014 34.976 1.00 84.75 79 ALA A N 1
ATOM 611 C CA . ALA A 1 79 ? -15.349 14.344 35.827 1.00 84.75 79 ALA A CA 1
ATOM 612 C C . ALA A 1 79 ? -15.385 13.625 37.189 1.00 84.75 79 ALA A C 1
ATOM 614 O O . ALA A 1 79 ? -14.341 13.240 37.703 1.00 84.75 79 ALA A O 1
ATOM 615 N N . THR A 1 80 ? -16.572 13.406 37.762 1.00 84.50 80 THR A N 1
ATOM 616 C CA . THR A 1 80 ? -16.728 12.892 39.134 1.00 84.50 80 THR A CA 1
ATOM 617 C C . THR A 1 80 ? -17.565 11.622 39.233 1.00 84.50 80 THR A C 1
ATOM 619 O O . THR A 1 80 ? -17.586 10.996 40.294 1.00 84.50 80 THR A O 1
ATOM 622 N N . THR A 1 81 ? -18.257 11.216 38.165 1.00 85.88 81 THR A N 1
ATOM 623 C CA . THR A 1 81 ? -19.144 10.046 38.171 1.00 85.88 81 THR A CA 1
ATOM 624 C C . THR A 1 81 ? -18.963 9.151 36.950 1.00 85.88 81 THR A C 1
ATOM 626 O O . THR A 1 81 ? -18.654 9.615 35.854 1.00 85.88 81 THR A O 1
ATOM 629 N N . LEU A 1 82 ? -19.214 7.858 37.136 1.00 87.12 82 LEU A N 1
ATOM 630 C CA . LEU A 1 82 ? -19.346 6.857 36.083 1.00 87.12 82 LEU A CA 1
ATOM 631 C C . LEU A 1 82 ? -20.812 6.406 36.029 1.00 87.12 82 LEU A C 1
ATOM 633 O O . LEU A 1 82 ? -21.286 5.722 36.934 1.00 87.12 82 LEU A O 1
ATOM 637 N N . GLU A 1 83 ? -21.541 6.831 35.000 1.00 87.31 83 GLU A N 1
ATOM 638 C CA . GLU A 1 83 ? -22.954 6.505 34.781 1.00 87.31 83 GLU A CA 1
ATOM 639 C C . GLU A 1 83 ? -23.097 5.262 33.891 1.00 87.31 83 GLU A C 1
ATOM 641 O O . GLU A 1 83 ? -22.348 5.089 32.923 1.00 87.31 83 GLU A O 1
ATOM 646 N N . MET A 1 84 ? -24.092 4.419 34.182 1.00 85.12 84 MET A N 1
ATOM 647 C CA . MET A 1 84 ? -24.334 3.166 33.466 1.00 85.12 84 MET A CA 1
ATOM 648 C C . MET A 1 84 ? -25.741 3.081 32.884 1.00 85.12 84 MET A C 1
ATOM 650 O O . MET A 1 84 ? -26.742 3.353 33.554 1.00 85.12 84 MET A O 1
ATOM 654 N N . TYR A 1 85 ? -25.805 2.610 31.643 1.00 84.75 85 TYR A N 1
ATOM 655 C CA . TYR A 1 85 ? -27.040 2.428 30.900 1.00 84.75 85 TYR A CA 1
ATOM 656 C C . TYR A 1 85 ? -27.059 1.042 30.262 1.00 84.75 85 TYR A C 1
ATOM 658 O O . TYR A 1 85 ? -26.090 0.621 29.630 1.00 84.75 85 TYR A O 1
ATOM 666 N N . ASN A 1 86 ? -28.189 0.354 30.378 1.00 81.00 86 ASN A N 1
ATOM 667 C CA . ASN A 1 86 ? -28.504 -0.774 29.515 1.00 81.00 86 ASN A CA 1
ATOM 668 C C . ASN A 1 86 ? -29.406 -0.281 28.396 1.00 81.00 86 ASN A C 1
ATOM 670 O O . ASN A 1 86 ? -30.303 0.525 28.623 1.00 81.00 86 ASN A O 1
ATOM 674 N N . TYR A 1 87 ? -29.206 -0.792 27.195 1.00 76.31 87 TYR A N 1
ATOM 675 C CA . TYR A 1 87 ? -30.198 -0.706 26.143 1.00 76.31 87 TYR A CA 1
ATOM 676 C C . TYR A 1 87 ? -30.661 -2.115 25.770 1.00 76.31 87 TYR A C 1
ATOM 678 O O . TYR A 1 87 ? -30.042 -3.107 26.133 1.00 76.31 87 TYR A O 1
ATOM 686 N N . SER A 1 88 ? -31.799 -2.224 25.110 1.00 71.50 88 SER A N 1
ATOM 687 C CA . SER A 1 88 ? -32.312 -3.465 24.540 1.00 71.50 88 SER A CA 1
ATOM 688 C C . SER A 1 88 ? -32.964 -3.115 23.216 1.00 71.50 88 SER A C 1
ATOM 690 O O . SER A 1 88 ? -33.541 -2.035 23.080 1.00 71.50 88 SER A O 1
ATOM 692 N N . VAL A 1 89 ? -32.803 -3.988 22.229 1.00 63.91 89 VAL A N 1
ATOM 693 C CA . VAL A 1 89 ? -33.403 -3.817 20.908 1.00 63.91 89 VAL A CA 1
ATOM 694 C C . VAL A 1 89 ? -34.626 -4.720 20.867 1.00 63.91 89 VAL A C 1
ATOM 696 O O . VAL A 1 89 ? -34.486 -5.940 20.907 1.00 63.91 89 VAL A O 1
ATOM 699 N N . ASP A 1 90 ? -35.813 -4.125 20.842 1.00 60.06 90 ASP A N 1
ATOM 700 C CA . ASP A 1 90 ? -37.068 -4.835 20.628 1.00 60.06 90 ASP A CA 1
ATOM 701 C C . ASP A 1 90 ? -37.459 -4.681 19.153 1.00 60.06 90 ASP A C 1
ATOM 703 O O . ASP A 1 90 ? -37.526 -3.566 18.633 1.00 60.06 90 ASP A O 1
ATOM 707 N N . ALA A 1 91 ? -37.702 -5.797 18.462 1.00 54.16 91 ALA A N 1
ATOM 708 C CA . ALA A 1 91 ? -38.065 -5.795 17.045 1.00 54.16 91 ALA A CA 1
ATOM 709 C C . ALA A 1 91 ? -39.416 -5.102 16.773 1.00 54.16 91 ALA A C 1
ATOM 711 O O . ALA A 1 91 ? -39.693 -4.739 15.633 1.00 54.16 91 ALA A O 1
ATOM 712 N N . THR A 1 92 ? -40.250 -4.925 17.805 1.00 53.69 92 THR A N 1
ATOM 713 C CA . THR A 1 92 ? -41.599 -4.348 17.690 1.00 53.69 92 THR A CA 1
ATOM 714 C C . THR A 1 92 ? -41.679 -2.872 18.092 1.00 53.69 92 THR A C 1
ATOM 716 O O . THR A 1 92 ? -42.340 -2.097 17.405 1.00 53.69 92 THR A O 1
ATOM 719 N N . ASP A 1 93 ? -40.965 -2.471 19.150 1.00 54.62 93 ASP A N 1
ATOM 720 C CA . ASP A 1 93 ? -41.027 -1.125 19.751 1.00 54.62 93 ASP A CA 1
ATOM 721 C C . ASP A 1 93 ? -39.753 -0.276 19.534 1.00 54.62 93 ASP A C 1
ATOM 723 O O . ASP A 1 93 ? -39.708 0.893 19.928 1.00 54.62 93 ASP A O 1
ATOM 727 N N . GLY A 1 94 ? -38.699 -0.835 18.928 1.00 63.66 94 GLY A N 1
ATOM 728 C CA . GLY A 1 94 ? -37.403 -0.174 18.754 1.00 63.66 94 GLY A CA 1
ATOM 729 C C . GLY A 1 94 ? -36.472 -0.313 19.967 1.00 63.66 94 GLY A C 1
ATOM 730 O O . GLY A 1 94 ? -36.478 -1.319 20.675 1.00 63.66 94 GLY A O 1
ATOM 731 N N . VAL A 1 95 ? -35.605 0.679 20.203 1.00 68.69 95 VAL A N 1
ATOM 732 C CA . VAL A 1 95 ? -34.633 0.637 21.316 1.00 68.69 95 VAL A CA 1
ATOM 733 C C . VAL A 1 95 ? -35.273 1.072 22.621 1.00 68.69 95 VAL A C 1
ATOM 735 O O . VAL A 1 95 ? -35.916 2.117 22.681 1.00 68.69 95 VAL A O 1
ATOM 738 N N . ARG A 1 96 ? -35.011 0.310 23.688 1.00 72.81 96 ARG A N 1
ATOM 739 C CA . ARG A 1 96 ? -35.296 0.687 25.075 1.00 72.81 96 ARG A CA 1
ATOM 740 C C . ARG A 1 96 ? -34.005 0.860 25.869 1.00 72.81 96 ARG A C 1
ATOM 742 O O . ARG A 1 96 ? -33.301 -0.112 26.108 1.00 72.81 96 ARG A O 1
ATOM 749 N N . LEU A 1 97 ? -33.734 2.080 26.308 1.00 74.88 97 LEU A N 1
ATOM 750 C CA . LEU A 1 97 ? -32.671 2.530 27.193 1.00 74.88 97 LEU A CA 1
ATOM 751 C C . LEU A 1 97 ? -33.185 2.611 28.630 1.00 74.88 97 LEU A C 1
ATOM 753 O O . LEU A 1 97 ? -34.189 3.265 28.911 1.00 74.88 97 LEU A O 1
ATOM 757 N N . LEU A 1 98 ? -32.447 1.996 29.542 1.00 76.38 98 LEU A N 1
ATOM 758 C CA . LEU A 1 98 ? -32.694 1.973 30.974 1.00 76.38 98 LEU A CA 1
ATOM 759 C C . LEU A 1 98 ? -31.435 2.470 31.689 1.00 76.38 98 LEU A C 1
ATOM 761 O O . LEU A 1 98 ? -30.356 1.894 31.539 1.00 76.38 98 LEU A O 1
ATOM 765 N N . ALA A 1 99 ? -31.570 3.544 32.466 1.00 75.81 99 ALA A N 1
ATOM 766 C CA . ALA A 1 99 ? -30.526 3.973 33.390 1.00 75.81 99 ALA A CA 1
ATOM 767 C C . ALA A 1 99 ? -30.500 3.015 34.590 1.00 75.81 99 ALA A C 1
ATOM 769 O O . ALA A 1 99 ? -31.557 2.699 35.134 1.00 75.81 99 ALA A O 1
ATOM 770 N N . LEU A 1 100 ? -29.314 2.538 34.970 1.00 70.12 100 LEU A N 1
ATOM 771 C CA . LEU A 1 100 ? -29.153 1.564 36.052 1.00 70.12 100 LEU A CA 1
ATOM 772 C C . LEU A 1 100 ? -28.646 2.225 37.334 1.00 70.12 100 LEU A C 1
ATOM 774 O O . LEU A 1 100 ? -29.395 2.373 38.293 1.00 70.12 100 LEU A O 1
ATOM 778 N N . GLU A 1 101 ? -27.374 2.622 37.343 1.00 73.12 101 GLU A N 1
ATOM 779 C CA . GLU A 1 101 ? -26.651 3.075 38.533 1.00 73.12 101 GLU A CA 1
ATOM 780 C C . GLU A 1 101 ? -25.551 4.082 38.138 1.00 73.12 101 GLU A C 1
ATOM 782 O O . GLU A 1 101 ? -25.100 4.121 36.988 1.00 73.12 101 GLU A O 1
ATOM 787 N N . SER A 1 102 ? -25.109 4.908 39.092 1.00 78.19 102 SER A N 1
ATOM 788 C CA . SER A 1 102 ? -23.984 5.838 38.924 1.00 78.19 102 SER A CA 1
ATOM 789 C C . SER A 1 102 ? -23.000 5.709 40.083 1.00 78.19 102 SER A C 1
ATOM 791 O O . SER A 1 102 ? -23.413 5.785 41.240 1.00 78.19 102 SER A O 1
ATOM 793 N N . ILE A 1 103 ? -21.708 5.575 39.787 1.00 80.06 103 ILE A N 1
ATOM 794 C CA . ILE A 1 103 ? -20.636 5.477 40.788 1.00 80.06 103 ILE A CA 1
ATOM 795 C C . ILE A 1 103 ? -19.922 6.823 40.908 1.00 80.06 103 ILE A C 1
ATOM 797 O O . ILE A 1 103 ? -19.549 7.405 39.894 1.00 80.06 103 ILE A O 1
ATOM 801 N N . THR A 1 104 ? -19.690 7.313 42.127 1.00 79.62 104 THR A N 1
ATOM 802 C CA . THR A 1 104 ? -18.853 8.499 42.387 1.00 79.62 104 THR A CA 1
ATOM 803 C C . THR A 1 104 ? -17.379 8.114 42.499 1.00 79.62 104 THR A C 1
ATOM 805 O O . THR A 1 104 ? -17.038 7.187 43.234 1.00 79.62 104 THR A O 1
ATOM 808 N N . ILE A 1 105 ? -16.504 8.835 41.803 1.00 78.06 105 ILE A N 1
ATOM 809 C CA . ILE A 1 105 ? -15.062 8.571 41.752 1.00 78.06 105 ILE A CA 1
ATOM 810 C C . ILE A 1 105 ? -14.370 9.217 42.966 1.00 78.06 105 ILE A C 1
ATOM 812 O O . ILE A 1 105 ? -14.558 10.400 43.253 1.00 78.06 105 ILE A O 1
ATOM 816 N N . GLY A 1 106 ? -13.557 8.429 43.680 1.00 66.31 106 GLY A N 1
ATOM 817 C CA . GLY A 1 106 ? -12.797 8.866 44.857 1.00 66.31 106 GLY A CA 1
ATOM 818 C C . GLY A 1 106 ? -13.638 9.112 46.121 1.00 66.31 106 GLY A C 1
ATOM 819 O O . GLY A 1 106 ? -14.868 9.112 46.109 1.00 66.31 106 GLY A O 1
ATOM 820 N N . VAL A 1 107 ? -12.964 9.351 47.253 1.00 58.38 107 VAL A N 1
ATOM 821 C CA . VAL A 1 107 ? -13.632 9.783 48.494 1.00 58.38 107 VAL A CA 1
ATOM 822 C C . VAL A 1 107 ? -14.016 11.257 48.326 1.00 58.38 107 VAL A C 1
ATOM 824 O O . VAL A 1 107 ? -13.133 12.107 48.185 1.00 58.38 107 VAL A O 1
ATOM 827 N N . LEU A 1 108 ? -15.322 11.551 48.310 1.00 55.38 108 LEU A N 1
ATOM 828 C CA . LEU A 1 108 ? -15.901 12.904 48.205 1.00 55.38 108 LEU A 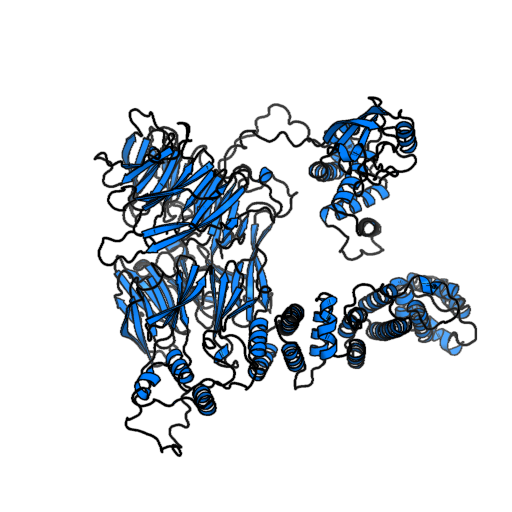CA 1
ATOM 829 C C . LEU A 1 108 ? -15.533 13.693 46.924 1.00 55.38 108 LEU A C 1
ATOM 831 O O . LEU A 1 108 ? -15.579 14.920 46.940 1.00 55.38 108 LEU A O 1
ATOM 835 N N . GLY A 1 109 ? -15.169 13.034 45.816 1.00 56.31 109 GLY A N 1
ATOM 836 C CA . GLY A 1 109 ? -14.835 13.726 44.558 1.00 56.31 109 GLY A CA 1
ATOM 837 C C . GLY A 1 109 ? -13.470 14.428 44.550 1.00 56.31 109 GLY A C 1
ATOM 838 O O . GLY A 1 109 ? -13.249 15.340 43.763 1.00 56.31 109 GLY A O 1
ATOM 839 N N . SER A 1 110 ? -12.541 14.018 45.422 1.00 68.62 110 SER A N 1
ATOM 840 C CA . SER A 1 110 ? -11.160 14.541 45.461 1.00 68.62 110 SER A CA 1
ATOM 841 C C . SER A 1 110 ? -10.261 14.066 44.307 1.00 68.62 110 SER A C 1
ATOM 843 O O . SER A 1 110 ? -9.098 14.464 44.221 1.00 68.62 110 SER A O 1
ATOM 845 N N . GLU A 1 111 ? -10.761 13.174 43.456 1.00 78.00 111 GLU A N 1
ATOM 846 C CA . GLU A 1 111 ? -10.056 12.590 42.320 1.00 78.00 111 GLU A CA 1
ATOM 847 C C . GLU A 1 111 ? -11.012 12.572 41.127 1.00 78.00 111 GLU A C 1
ATOM 849 O O . GLU A 1 111 ? -12.158 12.144 41.256 1.00 78.00 111 GLU A O 1
ATOM 854 N N . GLU A 1 112 ? -10.550 13.075 39.984 1.00 85.00 112 GLU A N 1
ATOM 855 C CA . GLU A 1 112 ? -11.379 13.229 38.789 1.00 85.00 112 GLU A CA 1
ATOM 856 C C . GLU A 1 112 ? -11.033 12.154 37.761 1.00 85.00 112 GLU A C 1
ATOM 858 O O . GLU A 1 112 ? -9.856 11.865 37.527 1.00 85.00 112 GLU A O 1
ATOM 863 N N . GLY A 1 113 ? -12.048 11.590 37.108 1.00 85.25 113 GLY A N 1
ATOM 864 C CA . GLY A 1 113 ? -11.856 10.731 35.943 1.00 85.25 113 GLY A CA 1
ATOM 865 C C . GLY A 1 113 ? -11.425 11.550 34.726 1.00 85.25 113 GLY A C 1
ATOM 866 O O . GLY A 1 113 ? -11.958 12.631 34.478 1.00 85.25 113 GLY A O 1
ATOM 867 N N . ARG A 1 114 ? -10.458 11.045 33.954 1.00 88.25 114 ARG A N 1
ATOM 868 C CA . ARG A 1 114 ? -9.915 11.728 32.766 1.00 88.25 114 ARG A CA 1
ATOM 869 C C . ARG A 1 114 ? -10.130 10.953 31.477 1.00 88.25 114 ARG A C 1
ATOM 871 O O . ARG A 1 114 ? -10.545 11.535 30.478 1.00 88.25 114 ARG A O 1
ATOM 878 N N . CYS A 1 115 ? -9.890 9.650 31.498 1.00 89.62 115 CYS A N 1
ATOM 879 C CA . CYS A 1 115 ? -9.976 8.798 30.319 1.00 89.62 115 CYS A CA 1
ATOM 880 C C . CYS A 1 115 ? -10.623 7.450 30.662 1.00 89.62 115 CYS A C 1
ATOM 882 O O . CYS A 1 115 ? -10.598 7.010 31.813 1.00 89.62 115 CYS A O 1
ATOM 884 N N . LEU A 1 116 ? -11.245 6.825 29.658 1.00 91.06 116 LEU A N 1
ATOM 885 C CA . LEU A 1 116 ? -12.028 5.596 29.793 1.00 91.06 116 LEU A CA 1
ATOM 886 C C . LEU A 1 116 ? -11.669 4.624 28.667 1.00 91.06 116 LEU A C 1
ATOM 888 O O . LEU A 1 116 ? -11.740 5.002 27.497 1.00 91.06 116 LEU A O 1
ATOM 892 N N . ALA A 1 117 ? -11.377 3.378 29.029 1.00 89.75 117 ALA A N 1
ATOM 893 C CA . ALA A 1 117 ? -11.283 2.240 28.119 1.00 89.75 117 ALA A CA 1
ATOM 894 C C . ALA A 1 117 ? -12.161 1.088 28.626 1.00 89.75 117 ALA A C 1
ATOM 896 O O . ALA A 1 117 ? -12.482 1.013 29.814 1.00 89.75 117 ALA A O 1
ATOM 897 N N . VAL A 1 118 ? -12.570 0.198 27.723 1.00 87.94 118 VAL A N 1
ATOM 898 C CA . VAL A 1 118 ? -13.457 -0.930 28.039 1.00 87.94 118 VAL A CA 1
ATOM 899 C C . VAL A 1 118 ? -13.016 -2.200 27.333 1.00 87.94 118 VAL A C 1
ATOM 901 O O . VAL A 1 118 ? -12.566 -2.155 26.191 1.00 87.94 118 VAL A O 1
ATOM 904 N N . ASN A 1 119 ? -13.216 -3.333 27.999 1.00 85.81 119 ASN A N 1
ATOM 905 C CA . ASN A 1 119 ? -13.261 -4.651 27.370 1.00 85.81 119 ASN A CA 1
ATOM 906 C C . ASN A 1 119 ? -14.632 -5.305 27.642 1.00 85.81 119 ASN A C 1
ATOM 908 O O . ASN A 1 119 ? -15.554 -4.612 28.073 1.00 85.81 119 ASN A O 1
ATOM 912 N N . GLU A 1 120 ? -14.800 -6.598 27.344 1.00 78.94 120 GLU A N 1
ATOM 913 C CA . GLU A 1 120 ? -16.115 -7.272 27.364 1.00 78.94 120 GLU A CA 1
ATOM 914 C C . GLU A 1 120 ? -16.918 -7.046 28.660 1.00 78.94 120 GLU A C 1
ATOM 916 O O . GLU A 1 120 ? -18.101 -6.704 28.605 1.00 78.94 120 GLU A O 1
ATOM 921 N N . ASP A 1 121 ? -16.268 -7.160 29.823 1.00 78.88 121 ASP A N 1
ATOM 922 C CA . ASP A 1 121 ? -16.929 -7.051 31.131 1.00 78.88 121 ASP A CA 1
ATOM 923 C C . ASP A 1 121 ? -16.315 -6.005 32.073 1.00 78.88 121 ASP A C 1
ATOM 925 O O . ASP A 1 121 ? -16.824 -5.809 33.182 1.00 78.88 121 ASP A O 1
ATOM 929 N N . ASN A 1 122 ? -15.238 -5.322 31.670 1.00 84.81 122 ASN A N 1
ATOM 930 C CA . ASN A 1 122 ? -14.479 -4.444 32.560 1.00 84.81 122 ASN A CA 1
ATOM 931 C C . ASN A 1 122 ? -14.281 -3.038 31.987 1.00 84.81 122 ASN A C 1
ATOM 933 O O . ASN A 1 122 ? -14.162 -2.824 30.780 1.00 84.81 122 ASN A O 1
ATOM 937 N N . LEU A 1 123 ? -14.221 -2.081 32.906 1.00 87.75 123 LEU A N 1
ATOM 938 C CA . LEU A 1 123 ? -14.040 -0.655 32.679 1.00 87.75 123 LEU A CA 1
ATOM 939 C C . LEU A 1 123 ? -12.723 -0.223 33.315 1.00 87.75 123 LEU A C 1
ATOM 941 O O . LEU A 1 123 ? -12.487 -0.488 34.496 1.00 87.75 123 LEU A O 1
ATOM 945 N N . PHE A 1 124 ? -11.902 0.479 32.545 1.00 88.81 124 PHE A N 1
ATOM 946 C CA . PHE A 1 124 ? -10.614 1.009 32.975 1.00 88.81 124 PHE A CA 1
ATOM 947 C C . PHE A 1 124 ? -10.671 2.525 32.937 1.00 88.81 124 PHE A C 1
ATOM 949 O O . PHE A 1 124 ? -10.990 3.120 31.906 1.00 88.81 124 PHE A O 1
ATOM 956 N N . LEU A 1 125 ? -10.358 3.143 34.066 1.00 88.75 125 LEU A N 1
ATOM 957 C CA . LEU A 1 125 ? -10.474 4.575 34.262 1.00 88.75 125 LEU A CA 1
ATOM 958 C C . LEU A 1 125 ? -9.129 5.153 34.691 1.00 88.75 125 LEU A C 1
ATOM 960 O O . LEU A 1 125 ? -8.595 4.759 35.725 1.00 88.75 125 LEU A O 1
ATOM 964 N N . GLY A 1 126 ? -8.605 6.097 33.912 1.00 88.44 126 GLY A N 1
ATOM 965 C CA . GLY A 1 126 ? -7.449 6.903 34.303 1.00 88.44 126 GLY A CA 1
ATOM 966 C C . GLY A 1 126 ? -7.885 8.171 35.036 1.00 88.44 126 GLY A C 1
ATOM 967 O O . GLY A 1 126 ? -8.908 8.769 34.683 1.00 88.44 126 GLY A O 1
ATOM 968 N N . THR A 1 127 ? -7.123 8.591 36.046 1.00 87.00 127 THR A N 1
ATOM 969 C CA . THR A 1 127 ? -7.509 9.692 36.942 1.00 87.00 127 THR A CA 1
ATOM 970 C C . THR A 1 127 ? -6.575 10.901 36.898 1.00 87.00 127 THR A C 1
ATOM 972 O O . THR A 1 127 ? -5.456 10.861 36.380 1.00 87.00 127 THR A O 1
ATOM 975 N N . SER A 1 128 ? -7.022 12.003 37.508 1.00 84.75 128 SER A N 1
ATOM 976 C CA . SER A 1 128 ? -6.220 13.212 37.728 1.00 84.75 128 SER A CA 1
ATOM 977 C C . SER A 1 128 ? -5.020 13.011 38.660 1.00 84.75 128 SER A C 1
ATOM 979 O O . SER A 1 128 ? -4.160 13.882 38.699 1.00 84.75 128 SER A O 1
ATOM 981 N N . LYS A 1 129 ? -4.928 11.879 39.371 1.00 78.38 129 LYS A N 1
ATOM 982 C CA . LYS A 1 129 ? -3.766 11.491 40.194 1.00 78.38 129 LYS A CA 1
ATOM 983 C C . LYS A 1 129 ? -2.894 10.425 39.519 1.00 78.38 129 LYS A C 1
ATOM 985 O O . LYS A 1 129 ? -2.113 9.746 40.180 1.00 78.38 129 LYS A O 1
ATOM 990 N N . GLY A 1 130 ? -3.109 10.198 38.222 1.00 76.00 130 GLY A N 1
ATOM 991 C CA . GLY A 1 130 ? -2.360 9.234 37.420 1.00 76.00 130 GLY A CA 1
ATOM 992 C C . GLY A 1 130 ? -2.783 7.781 37.628 1.00 76.00 130 GLY A C 1
ATOM 993 O O . GLY A 1 130 ? -2.308 6.911 36.908 1.00 76.00 130 GLY A O 1
ATOM 994 N N . ARG A 1 131 ? -3.678 7.483 38.575 1.00 78.06 131 ARG A N 1
ATOM 995 C CA . ARG A 1 131 ? -4.055 6.112 38.941 1.00 78.06 131 ARG A CA 1
ATOM 996 C C . ARG A 1 131 ? -4.947 5.472 37.879 1.00 78.06 131 ARG A C 1
ATOM 998 O O . ARG A 1 131 ? -5.697 6.155 37.184 1.00 78.06 131 ARG A O 1
ATOM 1005 N N . VAL A 1 132 ? -4.905 4.140 37.820 1.00 83.50 132 VAL A N 1
ATOM 1006 C CA . VAL A 1 132 ? -5.848 3.329 37.041 1.00 83.50 132 VAL A CA 1
ATOM 1007 C C . VAL A 1 132 ? -6.814 2.640 37.998 1.00 83.50 132 VAL A C 1
ATOM 1009 O O . VAL A 1 132 ? -6.399 1.863 38.863 1.00 83.50 132 VAL A O 1
ATOM 1012 N N . MET A 1 133 ? -8.102 2.934 37.843 1.00 84.62 133 MET A N 1
ATOM 1013 C CA . MET A 1 133 ? -9.196 2.265 38.543 1.00 84.62 133 MET A CA 1
ATOM 1014 C C . MET A 1 133 ? -9.857 1.254 37.609 1.00 84.62 133 MET A C 1
ATOM 1016 O O . MET A 1 133 ? -10.154 1.573 36.456 1.00 84.62 133 MET A O 1
ATOM 1020 N N . ILE A 1 134 ? -10.100 0.044 38.111 1.00 84.75 134 ILE A N 1
ATOM 1021 C CA . ILE A 1 134 ? -10.712 -1.046 37.345 1.00 84.75 134 ILE A CA 1
ATOM 1022 C C . ILE A 1 134 ? -12.049 -1.419 37.979 1.00 84.75 134 ILE A C 1
ATOM 1024 O O . ILE A 1 134 ? -12.104 -1.713 39.176 1.00 84.75 134 ILE A O 1
ATOM 1028 N N . PHE A 1 135 ? -13.108 -1.447 37.169 1.00 81.56 135 PHE A N 1
ATOM 1029 C CA . PHE A 1 135 ? -14.448 -1.870 37.575 1.00 81.56 135 PHE A CA 1
ATOM 1030 C C . PHE A 1 135 ? -14.916 -3.043 36.717 1.00 81.56 135 PHE A C 1
ATOM 1032 O O . PHE A 1 135 ? -14.783 -3.010 35.496 1.00 81.56 135 PHE A O 1
ATOM 1039 N N . ARG A 1 136 ? -15.516 -4.060 37.341 1.00 81.38 136 ARG A N 1
ATOM 1040 C CA . ARG A 1 136 ? -16.166 -5.173 36.634 1.00 81.38 136 ARG A CA 1
ATOM 1041 C C . ARG A 1 136 ? -17.675 -4.963 36.636 1.00 81.38 136 ARG A C 1
ATOM 1043 O O . ARG A 1 136 ? -18.264 -4.904 37.714 1.00 81.38 136 ARG A O 1
ATOM 1050 N N . TRP A 1 137 ? -18.297 -4.932 35.455 1.00 79.06 137 TRP A N 1
ATOM 1051 C CA . TRP A 1 137 ? -19.714 -4.587 35.271 1.00 79.06 137 TRP A CA 1
ATOM 1052 C C . TRP A 1 137 ? -20.657 -5.377 36.194 1.00 79.06 137 TRP A C 1
ATOM 1054 O O . TRP A 1 137 ? -21.565 -4.814 36.796 1.00 79.06 137 TRP A O 1
ATOM 1064 N N . ALA A 1 138 ? -20.406 -6.678 36.372 1.00 71.50 138 ALA A N 1
ATOM 1065 C CA . ALA A 1 138 ? -21.243 -7.563 37.187 1.00 71.50 138 ALA A CA 1
ATOM 1066 C C . ALA A 1 138 ? -21.201 -7.301 38.712 1.00 71.50 138 ALA A C 1
ATOM 1068 O O . ALA A 1 138 ? -22.110 -7.733 39.416 1.00 71.50 138 ALA A O 1
ATOM 1069 N N . PHE A 1 139 ? -20.173 -6.623 39.238 1.00 61.78 139 PHE A N 1
ATOM 1070 C CA . PHE A 1 139 ? -19.926 -6.476 40.688 1.00 61.78 139 PHE A CA 1
ATOM 1071 C C . PHE A 1 139 ? -19.918 -5.013 41.162 1.00 61.78 139 PHE A C 1
ATOM 1073 O O . PHE A 1 139 ? -19.428 -4.699 42.253 1.00 61.78 139 PHE A O 1
ATOM 1080 N N . MET A 1 140 ? -20.451 -4.100 40.348 1.00 61.41 140 MET A N 1
ATOM 1081 C CA . MET A 1 140 ? -20.373 -2.655 40.588 1.00 61.41 140 MET A CA 1
ATOM 1082 C C . MET A 1 140 ? -21.127 -2.185 41.849 1.00 61.41 140 MET A C 1
ATOM 1084 O O . MET A 1 140 ? -20.692 -1.220 42.473 1.00 61.41 140 MET A O 1
ATOM 1088 N N . GLY A 1 141 ? -22.138 -2.926 42.323 1.00 51.81 141 GLY A N 1
ATOM 1089 C CA . GLY A 1 141 ? -22.862 -2.636 43.574 1.00 51.81 141 GLY A CA 1
ATOM 1090 C C . GLY A 1 141 ? -22.188 -3.118 44.873 1.00 51.81 141 GLY A C 1
ATOM 1091 O O . GLY A 1 141 ? -22.591 -2.711 45.959 1.00 51.81 141 GLY A O 1
ATOM 1092 N N . SER A 1 142 ? -21.152 -3.966 44.797 1.00 49.03 142 SER A N 1
ATOM 1093 C CA . SER A 1 142 ? -20.477 -4.556 45.973 1.00 49.03 142 SER A CA 1
ATOM 1094 C C . SER A 1 142 ? -19.140 -3.893 46.336 1.00 49.03 142 SER A C 1
ATOM 1096 O O . SER A 1 142 ? -18.368 -4.448 47.114 1.00 49.03 142 SER A O 1
ATOM 1098 N N . GLY A 1 143 ? -18.834 -2.723 45.765 1.00 47.56 143 GLY A N 1
ATOM 1099 C CA . GLY A 1 143 ? -17.573 -2.018 46.020 1.00 47.56 143 GLY A CA 1
ATOM 1100 C C . GLY A 1 143 ? -16.358 -2.612 45.299 1.00 47.56 143 GLY A C 1
ATOM 1101 O O . GLY A 1 143 ? -15.232 -2.366 45.721 1.00 47.56 143 GLY A O 1
ATOM 1102 N N . GLY A 1 144 ? -16.555 -3.372 44.215 1.00 48.00 144 GLY A N 1
ATOM 1103 C CA . GLY A 1 144 ? -15.476 -3.962 43.415 1.00 48.00 144 GLY A CA 1
ATOM 1104 C C . GLY A 1 144 ? -14.698 -2.918 42.611 1.00 48.00 144 GLY A C 1
ATOM 1105 O O . GLY A 1 144 ? -14.965 -2.731 41.428 1.00 48.00 144 GLY A O 1
ATOM 1106 N N . HIS A 1 145 ? -13.748 -2.243 43.256 1.00 60.59 145 HIS A N 1
ATOM 1107 C CA . HIS A 1 145 ? -12.751 -1.397 42.607 1.00 60.59 145 HIS A CA 1
ATOM 1108 C C . HIS A 1 145 ? -11.360 -1.879 43.019 1.00 60.59 145 HIS A C 1
ATOM 1110 O O . HIS A 1 145 ? -11.043 -1.937 44.206 1.00 60.59 145 HIS A O 1
ATOM 1116 N N . VAL A 1 146 ? -10.527 -2.240 42.043 1.00 59.28 146 VAL A N 1
ATOM 1117 C CA . VAL A 1 146 ? -9.093 -2.443 42.281 1.00 59.28 146 VAL A CA 1
ATOM 1118 C C . VAL A 1 146 ? -8.388 -1.162 41.857 1.00 59.28 146 VAL A C 1
ATOM 1120 O O . VAL A 1 146 ? -8.463 -0.759 40.695 1.00 59.28 146 VAL A O 1
ATOM 1123 N N . ILE A 1 147 ? -7.756 -0.489 42.821 1.00 59.78 147 ILE A N 1
ATOM 1124 C CA . ILE A 1 147 ? -6.885 0.662 42.575 1.00 59.78 147 ILE A CA 1
ATOM 1125 C C . ILE A 1 147 ? -5.483 0.096 42.400 1.00 59.78 147 ILE A C 1
ATOM 1127 O O . ILE A 1 147 ? -4.956 -0.515 43.326 1.00 59.78 147 ILE A O 1
ATOM 1131 N N . SER A 1 148 ? -4.880 0.302 41.232 1.00 58.25 148 SER A N 1
ATOM 1132 C CA . SER A 1 148 ? -3.457 0.032 41.034 1.00 58.25 148 SER A CA 1
ATOM 1133 C C . SER A 1 148 ? -2.687 1.339 41.223 1.00 58.25 148 SER A C 1
ATOM 1135 O O . SER A 1 148 ? -2.665 2.165 40.304 1.00 58.25 148 SER A O 1
ATOM 1137 N N . PRO A 1 149 ? -2.107 1.604 42.408 1.00 52.69 149 PRO A N 1
ATOM 1138 C CA . PRO A 1 149 ? -1.337 2.817 42.617 1.00 52.69 149 PRO A CA 1
ATOM 1139 C C . PRO A 1 149 ? -0.020 2.729 41.835 1.00 52.69 149 PRO A C 1
ATOM 1141 O O . PRO A 1 149 ? 0.790 1.829 42.048 1.00 52.69 149 PRO A O 1
ATOM 1144 N N . LEU A 1 150 ? 0.236 3.713 40.968 1.00 54.03 150 LEU A N 1
ATOM 1145 C CA . LEU A 1 150 ? 1.569 3.945 40.389 1.00 54.03 150 LEU A CA 1
ATOM 1146 C C . LEU A 1 150 ? 2.624 4.292 41.460 1.00 54.03 150 LEU A C 1
ATOM 1148 O O . LEU A 1 150 ? 3.813 4.298 41.162 1.00 54.03 150 LEU A O 1
ATOM 1152 N N . GLU A 1 151 ? 2.204 4.532 42.709 1.00 48.00 151 GLU A N 1
ATOM 1153 C CA . GLU A 1 151 ? 3.055 4.838 43.872 1.00 48.00 151 GLU A CA 1
ATOM 1154 C C . GLU A 1 151 ? 4.043 3.705 44.229 1.00 48.00 151 GLU A C 1
ATOM 1156 O O . GLU A 1 151 ? 4.980 3.928 44.989 1.00 48.00 151 GLU A O 1
ATOM 1161 N N . HIS A 1 152 ? 3.882 2.494 43.672 1.00 42.91 152 HIS A N 1
ATOM 1162 C CA . HIS A 1 152 ? 4.831 1.382 43.842 1.00 42.91 152 HIS A CA 1
ATOM 1163 C C . HIS A 1 152 ? 6.018 1.393 42.863 1.00 42.91 152 HIS A C 1
ATOM 1165 O O . HIS A 1 152 ? 6.897 0.532 42.950 1.00 42.91 152 HIS A O 1
ATOM 1171 N N . LEU A 1 153 ? 6.093 2.369 41.954 1.00 45.78 153 LEU A N 1
ATOM 1172 C CA . LEU A 1 153 ? 7.297 2.604 41.166 1.00 45.78 153 LEU A CA 1
ATOM 1173 C C . LEU A 1 153 ? 8.385 3.184 42.086 1.00 45.78 153 LEU A C 1
ATOM 1175 O O . LEU A 1 153 ? 8.335 4.354 42.454 1.00 45.78 153 LEU A O 1
ATOM 1179 N N . ASN A 1 154 ? 9.396 2.377 42.429 1.00 38.66 154 ASN A N 1
ATOM 1180 C CA . ASN A 1 154 ? 10.666 2.814 43.035 1.00 38.66 154 ASN A CA 1
ATOM 1181 C C . ASN A 1 154 ? 11.469 3.702 42.053 1.00 38.66 154 ASN A C 1
ATOM 1183 O O . ASN A 1 154 ? 12.576 3.369 41.637 1.00 38.66 154 ASN A O 1
ATOM 1187 N N . LEU A 1 155 ? 10.898 4.828 41.636 1.00 45.97 155 LEU A N 1
ATOM 1188 C CA . LEU A 1 155 ? 11.521 5.845 40.800 1.00 45.97 155 LEU A CA 1
ATOM 1189 C C . LEU A 1 155 ? 11.519 7.130 41.624 1.00 45.97 155 LEU A C 1
ATOM 1191 O O . LEU A 1 155 ? 10.523 7.841 41.699 1.00 45.97 155 LEU A O 1
ATOM 1195 N N . SER A 1 156 ? 12.641 7.404 42.284 1.00 36.31 156 SER A N 1
ATOM 1196 C CA . SER A 1 156 ? 12.865 8.472 43.269 1.00 36.31 156 SER A CA 1
ATOM 1197 C C . SER A 1 156 ? 12.799 9.910 42.712 1.00 36.31 156 SER A C 1
ATOM 1199 O O . SER A 1 156 ? 13.563 10.767 43.146 1.00 36.31 156 SER A O 1
ATOM 1201 N N . SER A 1 157 ? 11.958 10.189 41.711 1.00 41.19 157 SER A N 1
ATOM 1202 C CA . SER A 1 157 ? 11.969 11.462 40.971 1.00 41.19 157 SER A CA 1
ATOM 1203 C C . SER A 1 157 ? 10.618 11.927 40.404 1.00 41.19 157 SER A C 1
ATOM 1205 O O . SER A 1 157 ? 10.609 12.794 39.534 1.00 41.19 157 SER A O 1
ATOM 1207 N N . PHE A 1 158 ? 9.477 11.422 40.886 1.00 45.84 158 PHE A N 1
ATOM 1208 C CA . PHE A 1 158 ? 8.177 12.005 40.523 1.00 45.84 158 PHE A CA 1
ATOM 1209 C C . PHE A 1 158 ? 7.681 12.983 41.592 1.00 45.84 158 PHE A C 1
ATOM 1211 O O . PHE A 1 158 ? 7.563 12.631 42.761 1.00 45.84 158 PHE A O 1
ATOM 1218 N N . SER A 1 159 ? 7.402 14.219 41.173 1.00 50.06 159 SER A N 1
ATOM 1219 C CA . SER A 1 159 ? 6.551 15.171 41.892 1.00 50.06 159 SER A CA 1
ATOM 1220 C C . SER A 1 159 ? 5.104 14.666 41.911 1.00 50.06 159 SER A C 1
ATOM 1222 O O . SER A 1 159 ? 4.665 14.089 40.918 1.00 50.06 159 SER A O 1
ATOM 1224 N N . ASP A 1 160 ? 4.353 14.950 42.976 1.00 52.94 160 ASP A N 1
ATOM 1225 C CA . ASP A 1 160 ? 2.990 14.451 43.261 1.00 52.94 160 ASP A CA 1
ATOM 1226 C C . ASP A 1 160 ? 1.874 14.796 42.226 1.00 52.94 160 ASP A C 1
ATOM 1228 O O . ASP A 1 160 ? 0.710 14.478 42.457 1.00 52.94 160 ASP A O 1
ATOM 1232 N N . ASP A 1 161 ? 2.191 15.380 41.060 1.00 65.44 161 ASP A N 1
ATOM 1233 C CA . ASP A 1 161 ? 1.237 15.962 40.089 1.00 65.44 161 ASP A CA 1
ATOM 1234 C C . ASP A 1 161 ? 1.194 15.255 38.705 1.00 65.44 161 ASP A C 1
ATOM 1236 O O . ASP A 1 161 ? 1.030 15.892 37.657 1.00 65.44 161 ASP A O 1
ATOM 1240 N N . VAL A 1 162 ? 1.347 13.927 38.642 1.00 78.50 162 VAL A N 1
ATOM 1241 C CA . VAL A 1 162 ? 1.235 13.173 37.371 1.00 78.50 162 VAL A CA 1
ATOM 1242 C C . VAL A 1 162 ? -0.219 12.756 37.105 1.00 78.50 162 VAL A C 1
ATOM 1244 O O . VAL A 1 162 ? -0.846 12.121 37.944 1.00 78.50 162 VAL A O 1
ATOM 1247 N N . GLN A 1 163 ? -0.754 13.070 35.918 1.00 85.50 163 GLN A N 1
ATOM 1248 C CA . GLN A 1 163 ? -2.139 12.781 35.507 1.00 85.50 163 GLN A CA 1
ATOM 1249 C C . GLN A 1 163 ? -2.182 11.768 34.355 1.00 85.50 163 GLN A C 1
ATOM 1251 O O . GLN A 1 163 ? -1.285 11.762 33.510 1.00 85.50 163 GLN A O 1
ATOM 1256 N N . SER A 1 164 ? -3.242 10.958 34.269 1.00 87.44 164 SER A N 1
ATOM 1257 C CA . SER A 1 164 ? -3.494 10.096 33.104 1.00 87.44 164 SER A CA 1
ATOM 1258 C C . SER A 1 164 ? -4.102 10.914 31.957 1.00 87.44 164 SER A C 1
ATOM 1260 O O . SER A 1 164 ? -5.129 11.571 32.142 1.00 87.44 164 SER A O 1
ATOM 1262 N N . LEU A 1 165 ? -3.486 10.870 30.773 1.00 87.69 165 LEU A N 1
ATOM 1263 C CA . LEU A 1 165 ? -3.950 11.573 29.569 1.00 87.69 165 LEU A CA 1
ATOM 1264 C C . LEU A 1 165 ? -4.807 10.667 28.671 1.00 87.69 165 LEU A C 1
ATOM 1266 O O . LEU A 1 165 ? -5.917 11.036 28.298 1.00 87.69 165 LEU A O 1
ATOM 1270 N N . SER A 1 166 ? -4.316 9.464 28.366 1.00 91.50 166 SER A N 1
ATOM 1271 C CA . SER A 1 166 ? -5.009 8.437 27.577 1.00 91.50 166 SER A CA 1
ATOM 1272 C C . SER A 1 166 ? -4.891 7.080 28.254 1.00 91.50 166 SER A C 1
ATOM 1274 O O . SER A 1 166 ? -3.908 6.812 28.945 1.00 91.50 166 SER A O 1
ATOM 1276 N N . ILE A 1 167 ? -5.885 6.226 28.027 1.00 92.56 167 ILE A N 1
ATOM 1277 C CA . ILE A 1 167 ? -5.893 4.832 28.459 1.00 92.56 167 ILE A CA 1
ATOM 1278 C C . ILE A 1 167 ? -6.438 3.955 27.333 1.00 92.56 167 ILE A C 1
ATOM 1280 O O . ILE A 1 167 ? -7.397 4.332 26.661 1.00 92.56 167 ILE A O 1
ATOM 1284 N N . SER A 1 168 ? -5.836 2.786 27.148 1.00 92.94 168 SER A N 1
ATOM 1285 C CA . SER A 1 168 ? -6.275 1.767 26.194 1.00 92.94 168 SER A CA 1
ATOM 1286 C C . SER A 1 168 ? -6.079 0.381 26.787 1.00 92.94 168 SER A C 1
ATOM 1288 O O . SER A 1 168 ? -5.169 0.184 27.589 1.00 92.94 168 SER A O 1
ATOM 1290 N N . CYS A 1 169 ? -6.893 -0.593 26.388 1.00 91.06 169 CYS A N 1
ATOM 1291 C CA . CYS A 1 169 ? -6.757 -1.976 26.842 1.00 91.06 169 CYS A CA 1
ATOM 1292 C C . CYS A 1 169 ? -7.022 -2.984 25.722 1.00 91.06 169 CYS A C 1
ATOM 1294 O O . CYS A 1 169 ? -7.647 -2.648 24.715 1.00 91.06 169 CYS A O 1
ATOM 1296 N N . ASN A 1 170 ? -6.553 -4.220 25.909 1.00 89.12 170 ASN A N 1
ATOM 1297 C CA . ASN A 1 170 ? -6.892 -5.314 25.008 1.00 89.12 170 ASN A CA 1
ATOM 1298 C C . ASN A 1 170 ? -8.350 -5.748 25.195 1.00 89.12 170 ASN A C 1
ATOM 1300 O O . ASN A 1 170 ? -8.874 -5.825 26.310 1.00 89.12 170 ASN A O 1
ATOM 1304 N N . THR A 1 171 ? -8.999 -6.056 24.078 1.00 82.88 171 THR A N 1
ATOM 1305 C CA . THR A 1 171 ? -10.381 -6.558 24.043 1.00 82.88 171 THR A CA 1
ATOM 1306 C C . THR A 1 171 ? -10.441 -8.059 23.784 1.00 82.88 171 THR A C 1
ATOM 1308 O O . THR A 1 171 ? -11.452 -8.687 24.075 1.00 82.88 171 THR A O 1
ATOM 1311 N N . SER A 1 172 ? -9.349 -8.635 23.284 1.00 76.44 172 SER A N 1
ATOM 1312 C CA . SER A 1 172 ? -9.173 -10.050 22.994 1.00 76.44 172 SER A CA 1
ATOM 1313 C C . SER A 1 172 ? -8.056 -10.634 23.861 1.00 76.44 172 SER A C 1
ATOM 1315 O O . SER A 1 172 ? -7.046 -9.986 24.149 1.00 76.44 172 SER A O 1
ATOM 1317 N N . PHE A 1 173 ? -8.245 -11.888 24.271 1.00 74.06 173 PHE A N 1
ATOM 1318 C CA . PHE A 1 173 ? -7.321 -12.652 25.115 1.00 74.06 173 PHE A CA 1
ATOM 1319 C C . PHE A 1 173 ? -6.659 -13.805 24.343 1.00 74.06 173 PHE A C 1
ATOM 1321 O O . PHE A 1 173 ? -6.287 -14.825 24.920 1.00 74.06 173 PHE A O 1
ATOM 1328 N N . LEU A 1 174 ? -6.550 -13.664 23.016 1.00 66.81 174 LEU A N 1
ATOM 1329 C CA . LEU A 1 174 ? -5.989 -14.695 22.138 1.00 66.81 174 LEU A CA 1
ATOM 1330 C C . LEU A 1 174 ? -4.473 -14.860 22.322 1.00 66.81 174 LEU A C 1
ATOM 1332 O O . LEU A 1 174 ? -4.000 -15.982 22.494 1.00 66.81 174 LEU A O 1
ATOM 1336 N N . LEU A 1 175 ? -3.714 -13.758 22.314 1.00 65.94 175 LEU A N 1
ATOM 1337 C CA . LEU A 1 175 ? -2.254 -13.791 22.503 1.00 65.94 175 LEU A CA 1
ATOM 1338 C C . LEU A 1 175 ? -1.847 -13.885 23.972 1.00 65.94 175 LEU A C 1
ATOM 1340 O O . LEU A 1 175 ? -0.787 -14.421 24.302 1.00 65.94 175 LEU A O 1
ATOM 1344 N N . THR A 1 176 ? -2.684 -13.348 24.854 1.00 69.69 176 THR A N 1
ATOM 1345 C CA . THR A 1 176 ? -2.379 -13.201 26.273 1.00 69.69 176 THR A CA 1
ATOM 1346 C C . THR A 1 176 ? -3.600 -13.594 27.083 1.00 69.69 176 THR A C 1
ATOM 1348 O O . THR A 1 176 ? -4.710 -13.144 26.809 1.00 69.69 176 THR A O 1
ATOM 1351 N N . THR A 1 177 ? -3.399 -14.374 28.141 1.00 72.06 177 THR A N 1
ATOM 1352 C CA . THR A 1 177 ? -4.461 -14.654 29.120 1.00 72.06 177 THR A CA 1
ATOM 1353 C C . THR A 1 177 ? -4.644 -13.504 30.116 1.00 72.06 177 THR A C 1
ATOM 1355 O O . THR A 1 177 ? -5.297 -13.678 31.142 1.00 72.06 177 THR A O 1
ATOM 1358 N N . ARG A 1 178 ? -3.993 -12.358 29.882 1.00 78.75 178 ARG A N 1
ATOM 1359 C CA . ARG A 1 178 ? -3.899 -11.230 30.807 1.00 78.75 178 ARG A CA 1
ATOM 1360 C C . ARG A 1 178 ? -4.701 -10.048 30.292 1.00 78.75 178 ARG A C 1
ATOM 1362 O O . ARG A 1 178 ? -4.943 -9.885 29.099 1.00 78.75 178 ARG A O 1
ATOM 1369 N N . VAL A 1 179 ? -5.080 -9.192 31.227 1.00 86.06 179 VAL A N 1
ATOM 1370 C CA . VAL A 1 179 ? -5.656 -7.888 30.923 1.00 86.06 179 VAL A CA 1
ATOM 1371 C C . VAL A 1 179 ? -4.507 -6.894 30.847 1.00 86.06 179 VAL A C 1
ATOM 1373 O O . VAL A 1 179 ? -3.813 -6.659 31.833 1.00 86.06 179 VAL A O 1
ATOM 1376 N N . VAL A 1 180 ? -4.282 -6.343 29.665 1.00 89.62 180 VAL A N 1
ATOM 1377 C CA . VAL A 1 180 ? -3.176 -5.444 29.346 1.00 89.62 180 VAL A CA 1
ATOM 1378 C C . VAL A 1 180 ? -3.740 -4.048 29.160 1.00 89.62 180 VAL A C 1
ATOM 1380 O O . VAL A 1 180 ? -4.682 -3.848 28.394 1.00 89.62 180 VAL A O 1
ATOM 1383 N N . VAL A 1 181 ? -3.166 -3.080 29.866 1.00 91.69 181 VAL A N 1
ATOM 1384 C CA . VAL A 1 181 ? -3.605 -1.685 29.856 1.00 91.69 181 VAL A CA 1
ATOM 1385 C C . VAL A 1 181 ? -2.412 -0.789 29.551 1.00 91.69 181 VAL A C 1
ATOM 1387 O O . VAL A 1 181 ? -1.403 -0.847 30.246 1.00 91.69 181 VAL A O 1
ATOM 1390 N N . ALA A 1 182 ? -2.525 0.054 28.531 1.00 93.00 182 ALA A N 1
ATOM 1391 C CA . ALA A 1 182 ? -1.564 1.109 28.237 1.00 93.00 182 ALA A CA 1
ATOM 1392 C C . ALA A 1 182 ? -2.090 2.453 28.740 1.00 93.00 182 ALA A C 1
ATOM 1394 O O . ALA A 1 182 ? -3.277 2.752 28.597 1.00 93.00 182 ALA A O 1
ATOM 1395 N N . VAL A 1 183 ? -1.202 3.260 29.320 1.00 91.69 183 VAL A N 1
ATOM 1396 C CA . VAL A 1 183 ? -1.525 4.582 29.864 1.00 91.69 183 VAL A CA 1
ATOM 1397 C C . VAL A 1 183 ? -0.472 5.595 29.429 1.00 91.69 183 VAL A C 1
ATOM 1399 O O . VAL A 1 183 ? 0.724 5.367 29.623 1.00 91.69 183 VAL A O 1
ATOM 1402 N N . SER A 1 184 ? -0.915 6.737 28.893 1.00 92.38 184 SER A N 1
ATOM 1403 C CA . SER A 1 184 ? -0.062 7.912 28.691 1.00 92.38 184 SER A CA 1
ATOM 1404 C C . SER A 1 184 ? -0.208 8.882 29.859 1.00 92.38 184 SER A C 1
ATOM 1406 O O . SER A 1 184 ? -1.308 9.093 30.379 1.00 92.38 184 SER A O 1
ATOM 1408 N N . LEU A 1 185 ? 0.908 9.464 30.288 1.00 89.06 185 LEU A N 1
ATOM 1409 C CA . LEU A 1 185 ? 0.998 10.296 31.484 1.00 89.06 185 LEU A CA 1
ATOM 1410 C C . LEU A 1 185 ? 1.365 11.744 31.131 1.00 89.06 185 LEU A C 1
ATOM 1412 O O . LEU A 1 185 ? 2.061 12.000 30.151 1.00 89.06 185 LEU A O 1
ATOM 1416 N N . SER A 1 186 ? 0.944 12.700 31.964 1.00 87.25 186 SER A N 1
ATOM 1417 C CA . SER A 1 186 ? 1.181 14.142 31.758 1.00 87.25 186 SER A CA 1
ATOM 1418 C C . SER A 1 186 ? 2.654 14.560 31.771 1.00 87.25 186 SER A C 1
ATOM 1420 O O . SER A 1 186 ? 2.997 15.625 31.268 1.00 87.25 186 SER A O 1
ATOM 1422 N N . ASN A 1 187 ? 3.534 13.722 32.317 1.00 84.50 187 ASN A N 1
ATOM 1423 C CA . ASN A 1 187 ? 4.987 13.898 32.281 1.00 84.50 187 ASN A CA 1
ATOM 1424 C C . ASN A 1 187 ? 5.617 13.470 30.938 1.00 84.50 187 ASN A C 1
ATOM 1426 O O . ASN A 1 187 ? 6.836 13.527 30.792 1.00 84.50 187 ASN A O 1
ATOM 1430 N N . GLY A 1 188 ? 4.806 13.033 29.969 1.00 85.19 188 GLY A N 1
ATOM 1431 C CA . GLY A 1 188 ? 5.248 12.612 28.644 1.00 85.19 188 GLY A CA 1
ATOM 1432 C C . GLY A 1 188 ? 5.685 11.150 28.550 1.00 85.19 188 GLY A C 1
ATOM 1433 O O . GLY A 1 188 ? 6.179 10.758 27.496 1.00 85.19 188 GLY A O 1
ATOM 1434 N N . LEU A 1 189 ? 5.504 10.343 29.598 1.00 88.12 189 LEU A N 1
ATOM 1435 C CA . LEU A 1 189 ? 5.837 8.917 29.590 1.00 88.12 189 LEU A CA 1
ATOM 1436 C C . LEU A 1 189 ? 4.635 8.045 29.197 1.00 88.12 189 LEU A C 1
ATOM 1438 O O . LEU A 1 189 ? 3.475 8.441 29.329 1.00 88.12 189 LEU A O 1
ATOM 1442 N N . CYS A 1 190 ? 4.923 6.822 28.752 1.00 90.38 190 CYS A N 1
ATOM 1443 C CA . CYS A 1 190 ? 3.931 5.782 28.485 1.00 90.38 190 CYS A CA 1
ATOM 1444 C C . CYS A 1 190 ? 4.255 4.527 29.305 1.00 90.38 190 CYS A C 1
ATOM 1446 O O . CYS A 1 190 ? 5.405 4.080 29.332 1.00 90.38 190 CYS A O 1
ATOM 1448 N N . ALA A 1 191 ? 3.243 3.949 29.950 1.00 88.50 191 ALA A N 1
ATOM 1449 C CA . ALA A 1 191 ? 3.361 2.738 30.756 1.00 88.50 191 ALA A CA 1
ATOM 1450 C C . ALA A 1 191 ? 2.424 1.641 30.236 1.00 88.50 191 ALA A C 1
ATOM 1452 O O . ALA A 1 191 ? 1.303 1.925 29.816 1.00 88.50 191 ALA A O 1
ATOM 1453 N N . LEU A 1 192 ? 2.877 0.392 30.306 1.00 90.31 192 LEU A N 1
ATOM 1454 C CA . LEU A 1 192 ? 2.098 -0.813 30.045 1.00 90.31 192 LEU A CA 1
ATOM 1455 C C . LEU A 1 192 ? 1.919 -1.574 31.363 1.00 90.31 192 LEU A C 1
ATOM 1457 O O . LEU A 1 192 ? 2.899 -1.887 32.032 1.00 90.31 192 LEU A O 1
ATOM 1461 N N . MET A 1 193 ? 0.683 -1.878 31.739 1.00 87.25 193 MET A N 1
ATOM 1462 C CA . MET A 1 193 ? 0.324 -2.592 32.964 1.00 87.25 193 MET A CA 1
ATOM 1463 C C . MET A 1 193 ? -0.345 -3.918 32.610 1.00 87.25 193 MET A C 1
ATOM 1465 O O . MET A 1 193 ? -1.227 -3.961 31.754 1.00 87.25 193 MET A O 1
ATOM 1469 N N . CYS A 1 194 ? 0.055 -4.995 33.279 1.00 86.38 194 CYS A N 1
ATOM 1470 C CA . CYS A 1 194 ? -0.506 -6.329 33.089 1.00 86.38 194 CYS A CA 1
ATOM 1471 C C . CYS A 1 194 ? -1.225 -6.787 34.356 1.00 86.38 194 CYS A C 1
ATOM 1473 O O . CYS A 1 194 ? -0.631 -6.821 35.433 1.00 86.38 194 CYS A O 1
ATOM 1475 N N . PHE A 1 195 ? -2.480 -7.196 34.214 1.00 83.44 195 PHE A N 1
ATOM 1476 C CA . PHE A 1 195 ? -3.338 -7.641 35.303 1.00 83.44 195 PHE A CA 1
ATOM 1477 C C . PHE A 1 195 ? -3.774 -9.093 35.115 1.00 83.44 195 PHE A C 1
ATOM 1479 O O . PHE A 1 195 ? -4.023 -9.555 33.994 1.00 83.44 195 PHE A O 1
ATOM 1486 N N . ALA A 1 196 ? -3.933 -9.794 36.236 1.00 81.19 196 ALA A N 1
ATOM 1487 C CA . ALA A 1 196 ? -4.587 -11.096 36.269 1.00 81.19 196 ALA A CA 1
ATOM 1488 C C . ALA A 1 196 ? -6.068 -10.968 35.837 1.00 81.19 196 ALA A C 1
ATOM 1490 O O . ALA A 1 196 ? -6.755 -10.061 36.316 1.00 81.19 196 ALA A O 1
ATOM 1491 N N . PRO A 1 197 ? -6.598 -11.866 34.984 1.00 73.88 197 PRO A N 1
ATOM 1492 C CA . PRO A 1 197 ? -7.929 -11.718 34.379 1.00 73.88 197 PRO A CA 1
ATOM 1493 C C . PRO A 1 197 ? -9.085 -11.784 35.392 1.00 73.88 197 PRO A C 1
ATOM 1495 O O . PRO A 1 197 ? -10.087 -11.088 35.239 1.00 73.88 197 PRO A O 1
ATOM 1498 N N . ASP A 1 198 ? -8.949 -12.589 36.452 1.00 73.12 198 ASP A N 1
ATOM 1499 C CA . ASP A 1 198 ? -10.033 -12.821 37.415 1.00 73.12 198 ASP A CA 1
ATOM 1500 C C . ASP A 1 198 ? -9.990 -11.876 38.617 1.00 73.12 198 ASP A C 1
ATOM 1502 O O . ASP A 1 198 ? -11.036 -11.380 39.047 1.00 73.12 198 ASP A O 1
ATOM 1506 N N . THR A 1 199 ? -8.790 -11.637 39.154 1.00 72.69 199 THR A N 1
ATOM 1507 C CA . THR A 1 199 ? -8.564 -10.877 40.394 1.00 72.69 199 THR A CA 1
ATOM 1508 C C . THR A 1 199 ? -8.186 -9.418 40.154 1.00 72.69 199 THR A C 1
ATOM 1510 O O . THR A 1 199 ? -8.195 -8.643 41.106 1.00 72.69 199 THR A O 1
ATOM 1513 N N . PHE A 1 200 ? -7.826 -9.043 38.919 1.00 75.50 200 PHE A N 1
ATOM 1514 C CA . PHE A 1 200 ? -7.232 -7.745 38.572 1.00 75.50 200 PHE A CA 1
ATOM 1515 C C . PHE A 1 200 ? -6.034 -7.355 39.441 1.00 75.50 200 PHE A C 1
ATOM 1517 O O . PHE A 1 200 ? -5.723 -6.176 39.592 1.00 75.50 200 PHE A O 1
ATOM 1524 N N . HIS A 1 201 ? -5.333 -8.339 40.008 1.00 77.50 201 HIS A N 1
ATOM 1525 C CA . HIS A 1 201 ? -4.070 -8.079 40.678 1.00 77.50 201 HIS A CA 1
ATOM 1526 C C . HIS A 1 201 ? -3.045 -7.636 39.632 1.00 77.50 201 HIS A C 1
ATOM 1528 O O . HIS A 1 201 ? -2.888 -8.294 38.601 1.00 77.50 201 HIS A O 1
ATOM 1534 N N . LEU A 1 202 ? -2.356 -6.529 39.900 1.00 78.81 202 LEU A N 1
ATOM 1535 C CA . LEU A 1 202 ? -1.277 -6.044 39.052 1.00 78.81 202 LEU A CA 1
ATOM 1536 C C . LEU A 1 202 ? -0.106 -7.034 39.109 1.00 78.81 202 LEU A C 1
ATOM 1538 O O . LEU A 1 202 ? 0.477 -7.250 40.169 1.00 78.81 202 LEU A O 1
ATOM 1542 N N . GLU A 1 203 ? 0.217 -7.661 37.984 1.00 78.31 203 GLU A N 1
ATOM 1543 C CA . GLU A 1 203 ? 1.309 -8.633 37.892 1.00 78.31 203 GLU A CA 1
ATOM 1544 C C . GLU A 1 203 ? 2.614 -7.991 37.426 1.00 78.31 203 GLU A C 1
ATOM 1546 O O . GLU A 1 203 ? 3.675 -8.363 37.921 1.00 78.31 203 GLU A O 1
ATOM 1551 N N . ASP A 1 204 ? 2.542 -7.052 36.479 1.00 78.06 204 ASP A N 1
ATOM 1552 C CA . ASP A 1 204 ? 3.729 -6.449 35.870 1.00 78.06 204 ASP A CA 1
ATOM 1553 C C . ASP A 1 204 ? 3.462 -5.010 35.396 1.00 78.06 204 ASP A C 1
ATOM 1555 O O . ASP A 1 204 ? 2.346 -4.690 34.972 1.00 78.06 204 ASP A O 1
ATOM 1559 N N . ILE A 1 205 ? 4.489 -4.155 35.442 1.00 82.81 205 ILE A N 1
ATOM 1560 C CA . ILE A 1 205 ? 4.479 -2.800 34.867 1.00 82.81 205 ILE A CA 1
ATOM 1561 C C . ILE A 1 205 ? 5.753 -2.607 34.049 1.00 82.81 205 ILE A C 1
ATOM 1563 O O . ILE A 1 205 ? 6.861 -2.748 34.563 1.00 82.81 205 ILE A O 1
ATOM 1567 N N . PHE A 1 206 ? 5.597 -2.180 32.799 1.00 83.75 206 PHE A N 1
ATOM 1568 C CA . PHE A 1 206 ? 6.698 -1.875 31.899 1.00 83.75 206 PHE A CA 1
ATOM 1569 C C . PHE A 1 206 ? 6.611 -0.429 31.393 1.00 83.75 206 PHE A C 1
ATOM 1571 O O . PHE A 1 206 ? 5.610 -0.027 30.801 1.00 83.75 206 PHE A O 1
ATOM 1578 N N . MET A 1 207 ? 7.667 0.360 31.604 1.00 85.12 207 MET A N 1
ATOM 1579 C CA . MET A 1 207 ? 7.784 1.703 31.023 1.00 85.12 207 MET A CA 1
ATOM 1580 C C . MET A 1 207 ? 8.317 1.599 29.599 1.00 85.12 207 MET A C 1
ATOM 1582 O O . MET A 1 207 ? 9.340 0.953 29.371 1.00 85.12 207 MET A O 1
ATOM 1586 N N . ILE A 1 208 ? 7.650 2.244 28.645 1.00 87.19 208 ILE A N 1
ATOM 1587 C CA . ILE A 1 208 ? 8.068 2.175 27.245 1.00 87.19 208 ILE A CA 1
ATOM 1588 C C . ILE A 1 208 ? 9.348 3.007 27.053 1.00 87.19 208 ILE A C 1
ATOM 1590 O O . ILE A 1 208 ? 9.338 4.207 27.343 1.00 87.19 208 ILE A O 1
ATOM 1594 N N . PRO A 1 209 ? 10.457 2.403 26.588 1.00 79.31 209 PRO A N 1
ATOM 1595 C CA . PRO A 1 209 ? 11.710 3.119 26.382 1.00 79.31 209 PRO A CA 1
ATOM 1596 C C . PRO A 1 209 ? 11.617 4.059 25.172 1.00 79.31 209 PRO A C 1
ATOM 1598 O O . PRO A 1 209 ? 10.863 3.801 24.237 1.00 79.31 209 PRO A O 1
ATOM 1601 N N . HIS A 1 210 ? 12.435 5.116 25.162 1.00 76.50 210 HIS A N 1
ATOM 1602 C CA . HIS A 1 210 ? 12.564 6.059 24.036 1.00 76.50 210 HIS A CA 1
ATOM 1603 C C . HIS A 1 210 ? 11.272 6.808 23.659 1.00 76.50 210 HIS A C 1
ATOM 1605 O O . HIS A 1 210 ? 11.116 7.252 22.523 1.00 76.50 210 HIS A O 1
ATOM 1611 N N . VAL A 1 211 ? 10.352 6.960 24.615 1.00 80.88 211 VAL A N 1
ATOM 1612 C CA . VAL A 1 211 ? 9.154 7.792 24.483 1.00 80.88 211 VAL A CA 1
ATOM 1613 C C . VAL A 1 211 ? 9.329 9.025 25.361 1.00 80.88 211 VAL A C 1
ATOM 1615 O O . VAL A 1 211 ? 9.081 8.972 26.563 1.00 80.88 211 VAL A O 1
ATOM 1618 N N . ASP A 1 212 ? 9.717 10.135 24.737 1.00 69.88 212 ASP A N 1
ATOM 1619 C CA . ASP A 1 212 ? 9.751 11.449 25.371 1.00 69.88 212 ASP A CA 1
ATOM 1620 C C . ASP A 1 212 ? 8.605 12.283 24.780 1.00 69.88 212 ASP A C 1
ATOM 1622 O O . ASP A 1 212 ? 8.496 12.414 23.562 1.00 69.88 212 ASP A O 1
ATOM 1626 N N . LYS A 1 213 ? 7.739 12.861 25.626 1.00 85.12 213 LYS A N 1
ATOM 1627 C CA . LYS A 1 213 ? 6.583 13.691 25.211 1.00 85.12 213 LYS A CA 1
ATOM 1628 C C . LYS A 1 213 ? 5.438 12.907 24.528 1.00 85.12 213 LYS A C 1
ATOM 1630 O O . LYS A 1 213 ? 4.933 13.300 23.473 1.00 85.12 213 LYS A O 1
ATOM 1635 N N . CYS A 1 214 ? 5.001 11.818 25.153 1.00 91.06 214 CYS A N 1
ATOM 1636 C CA . CYS A 1 214 ? 3.764 11.104 24.825 1.00 91.06 214 CYS A CA 1
ATOM 1637 C C . CYS A 1 214 ? 2.515 11.972 25.048 1.00 91.06 214 CYS A C 1
ATOM 1639 O O . CYS A 1 214 ? 2.387 12.617 26.087 1.00 91.06 214 CYS A O 1
ATOM 1641 N N . THR A 1 215 ? 1.571 11.934 24.108 1.00 93.00 215 THR A N 1
ATOM 1642 C CA . THR A 1 215 ? 0.262 12.600 24.219 1.00 93.00 215 THR A CA 1
ATOM 1643 C C . THR A 1 215 ? -0.864 11.587 24.400 1.00 93.00 215 THR A C 1
ATOM 1645 O O . THR A 1 215 ? -1.669 11.681 25.328 1.00 93.00 215 THR A O 1
ATOM 1648 N N . VAL A 1 216 ? -0.896 10.569 23.545 1.00 94.75 216 VAL A N 1
ATOM 1649 C CA . VAL A 1 216 ? -1.947 9.552 23.476 1.00 94.75 216 VAL A CA 1
ATOM 1650 C C . VAL A 1 216 ? -1.315 8.185 23.240 1.00 94.75 216 VAL A C 1
ATOM 1652 O O . VAL A 1 216 ? -0.287 8.072 22.578 1.00 94.75 216 VAL A O 1
ATOM 1655 N N . CYS A 1 217 ? -1.927 7.137 23.775 1.00 95.25 217 CYS A N 1
ATOM 1656 C CA . CYS A 1 217 ? -1.544 5.760 23.489 1.00 95.25 217 CYS A CA 1
ATOM 1657 C C . CYS A 1 217 ? -2.781 4.923 23.170 1.00 95.25 217 CYS A C 1
ATOM 1659 O O . CYS A 1 217 ? -3.863 5.190 23.701 1.00 95.25 217 CYS A O 1
ATOM 1661 N N . GLU A 1 218 ? -2.595 3.921 22.317 1.00 94.75 218 GLU A N 1
ATOM 1662 C CA . GLU A 1 218 ? -3.615 2.945 21.955 1.00 94.75 218 GLU A CA 1
ATOM 1663 C C . GLU A 1 218 ? -2.993 1.555 21.783 1.00 94.75 218 GLU A C 1
ATOM 1665 O O . GLU A 1 218 ? -1.923 1.406 21.190 1.00 94.75 218 GLU A O 1
ATOM 1670 N N . LEU A 1 219 ? -3.674 0.545 22.318 1.00 93.19 219 LEU A N 1
ATOM 1671 C CA . LEU A 1 219 ? -3.365 -0.869 22.137 1.00 93.19 219 LEU A CA 1
ATOM 1672 C C . LEU A 1 219 ? -4.295 -1.454 21.084 1.00 93.19 219 LEU A C 1
ATOM 1674 O O . LEU A 1 219 ? -5.487 -1.149 21.060 1.00 93.19 219 LEU A O 1
ATOM 1678 N N . ASP A 1 220 ? -3.755 -2.335 20.257 1.00 90.50 220 ASP A N 1
ATOM 1679 C CA . ASP A 1 220 ? -4.560 -3.163 19.371 1.00 90.50 220 ASP A CA 1
ATOM 1680 C C . ASP A 1 220 ? -5.383 -4.204 20.165 1.00 90.50 220 ASP A C 1
ATOM 1682 O O . ASP A 1 220 ? -5.167 -4.428 21.363 1.00 90.50 220 ASP A O 1
ATOM 1686 N N . SER A 1 221 ? -6.349 -4.863 19.512 1.00 84.75 221 SER A N 1
ATOM 1687 C CA . SER A 1 221 ? -7.309 -5.723 20.224 1.00 84.75 221 SER A CA 1
ATOM 1688 C C . SER A 1 221 ? -6.652 -6.885 20.968 1.00 84.75 221 SER A C 1
ATOM 1690 O O . SER A 1 221 ? -7.147 -7.275 22.025 1.00 84.75 221 SER A O 1
ATOM 1692 N N . ASP A 1 222 ? -5.558 -7.422 20.422 1.00 81.06 222 ASP A N 1
ATOM 1693 C CA . ASP A 1 222 ? -4.850 -8.601 20.928 1.00 81.06 222 ASP A CA 1
ATOM 1694 C C . ASP A 1 222 ? -3.630 -8.246 21.807 1.00 81.06 222 ASP A C 1
ATOM 1696 O O . ASP A 1 222 ? -2.936 -9.149 22.275 1.00 81.06 222 ASP A O 1
ATOM 1700 N N . ALA A 1 223 ? -3.349 -6.955 22.037 1.00 86.56 223 ALA A N 1
ATOM 1701 C CA . ALA A 1 223 ? -2.100 -6.462 22.634 1.00 86.56 223 ALA A CA 1
ATOM 1702 C C . ALA A 1 223 ? -0.828 -6.979 21.927 1.00 86.56 223 ALA A C 1
ATOM 1704 O O . ALA A 1 223 ? 0.168 -7.316 22.569 1.00 86.56 223 ALA A O 1
ATOM 1705 N N . SER A 1 224 ? -0.840 -7.044 20.597 1.00 83.12 224 SER A N 1
ATOM 1706 C CA . SER A 1 224 ? 0.335 -7.310 19.761 1.00 83.12 224 SER A CA 1
ATOM 1707 C C . SER A 1 224 ? 1.113 -6.036 19.397 1.00 83.12 224 SER A C 1
ATOM 1709 O O . SER A 1 224 ? 2.332 -6.082 19.197 1.00 83.12 224 SER A O 1
ATOM 1711 N N . LEU A 1 225 ? 0.430 -4.891 19.336 1.00 88.88 225 LEU A N 1
ATOM 1712 C CA . LEU A 1 225 ? 0.969 -3.602 18.918 1.00 88.88 225 LEU A CA 1
ATOM 1713 C C . LEU A 1 225 ? 0.522 -2.494 19.875 1.00 88.88 225 LEU A C 1
ATOM 1715 O O . LEU A 1 225 ? -0.639 -2.403 20.266 1.00 88.88 225 LEU A O 1
ATOM 1719 N N . LEU A 1 226 ? 1.456 -1.605 20.203 1.00 93.25 226 LEU A N 1
ATOM 1720 C CA . LEU A 1 226 ? 1.203 -0.383 20.959 1.00 93.25 226 LEU A CA 1
ATOM 1721 C C . LEU A 1 226 ? 1.556 0.819 20.082 1.00 93.25 226 LEU A C 1
ATOM 1723 O O . LEU A 1 226 ? 2.715 0.986 19.700 1.00 93.25 226 LEU A O 1
ATOM 1727 N N . ALA A 1 227 ? 0.571 1.660 19.782 1.00 95.19 227 ALA A N 1
ATOM 1728 C CA . ALA A 1 227 ? 0.781 2.946 19.129 1.00 95.19 227 ALA A CA 1
ATOM 1729 C C . ALA A 1 227 ? 0.870 4.055 20.182 1.00 95.19 227 ALA A C 1
ATOM 1731 O O . ALA A 1 227 ? 0.002 4.183 21.046 1.00 95.19 227 ALA A O 1
ATOM 1732 N N . VAL A 1 228 ? 1.916 4.873 20.096 1.00 95.88 228 VAL A N 1
ATOM 1733 C CA . VAL A 1 228 ? 2.168 5.997 20.998 1.00 95.88 228 VAL A CA 1
ATOM 1734 C C . VAL A 1 228 ? 2.309 7.271 20.176 1.00 95.88 228 VAL A C 1
ATOM 1736 O O . VAL A 1 228 ? 3.256 7.424 19.409 1.00 95.88 228 VAL A O 1
ATOM 1739 N N . GLY A 1 229 ? 1.353 8.183 20.319 1.00 95.06 229 GLY A N 1
ATOM 1740 C CA . GLY A 1 229 ? 1.382 9.501 19.700 1.00 95.06 229 GLY A CA 1
ATOM 1741 C C . GLY A 1 229 ? 2.264 10.469 20.482 1.00 95.06 229 GLY A C 1
ATOM 1742 O O . GLY A 1 229 ? 2.275 10.456 21.716 1.00 95.06 229 GLY A O 1
ATOM 1743 N N . THR A 1 230 ? 3.001 11.310 19.762 1.00 93.75 230 THR A N 1
ATOM 1744 C CA . THR A 1 230 ? 3.919 12.289 20.351 1.00 93.75 230 THR A CA 1
ATOM 1745 C C . THR A 1 230 ? 3.454 13.726 20.122 1.00 93.75 230 THR A C 1
ATOM 1747 O O . THR A 1 230 ? 2.580 14.025 19.297 1.00 93.75 230 THR A O 1
ATOM 1750 N N . HIS A 1 231 ? 4.100 14.651 20.831 1.00 90.31 231 HIS A N 1
ATOM 1751 C CA . HIS A 1 231 ? 3.952 16.083 20.589 1.00 90.31 231 HIS A CA 1
ATOM 1752 C C . HIS A 1 231 ? 4.481 16.556 19.222 1.00 90.31 231 HIS A C 1
ATOM 1754 O O . HIS A 1 231 ? 4.108 17.640 18.782 1.00 90.31 231 HIS A O 1
ATOM 1760 N N . GLU A 1 232 ? 5.303 15.758 18.537 1.00 89.44 232 GLU A N 1
ATOM 1761 C CA . GLU A 1 232 ? 5.945 16.103 17.257 1.00 89.44 232 GLU A CA 1
ATOM 1762 C C . GLU A 1 232 ? 5.164 15.571 16.042 1.00 89.44 232 GLU A C 1
ATOM 1764 O O . GLU A 1 232 ? 5.722 15.390 14.963 1.00 89.44 232 GLU A O 1
ATOM 1769 N N . SER A 1 233 ? 3.867 15.288 16.213 1.00 91.88 233 SER A N 1
ATOM 1770 C CA . SER A 1 233 ? 2.983 14.753 15.158 1.00 91.88 233 SER A CA 1
ATOM 1771 C C . SER A 1 233 ? 3.418 13.391 14.601 1.00 91.88 233 SER A C 1
ATOM 1773 O O . SER A 1 233 ? 2.965 12.979 13.529 1.00 91.88 233 SER A O 1
ATOM 1775 N N . THR A 1 234 ? 4.282 12.680 15.325 1.00 93.06 234 THR A N 1
ATOM 1776 C CA . THR A 1 234 ? 4.739 11.331 14.987 1.00 93.06 234 THR A CA 1
ATOM 1777 C C . THR A 1 234 ? 4.039 10.299 15.860 1.00 93.06 234 THR A C 1
ATOM 1779 O O . THR A 1 234 ? 3.681 10.567 17.009 1.00 93.06 234 THR A O 1
ATOM 1782 N N . VAL A 1 235 ? 3.837 9.101 15.315 1.00 95.12 235 VAL A N 1
ATOM 1783 C CA . VAL A 1 235 ? 3.354 7.946 16.077 1.00 95.12 235 VAL A CA 1
ATOM 1784 C C . VAL A 1 235 ? 4.435 6.881 16.090 1.00 95.12 235 VAL A C 1
ATOM 1786 O O . VAL A 1 235 ? 4.879 6.422 15.040 1.00 95.12 235 VAL A O 1
ATOM 1789 N N . LEU A 1 236 ? 4.850 6.484 17.286 1.00 94.00 236 LEU A N 1
ATOM 1790 C CA . LEU A 1 236 ? 5.776 5.386 17.513 1.00 94.00 236 LEU A CA 1
ATOM 1791 C C . LEU A 1 236 ? 4.971 4.101 17.686 1.00 94.00 236 LEU A C 1
ATOM 1793 O O . LEU A 1 236 ? 4.139 3.996 18.586 1.00 94.00 236 LEU A O 1
ATOM 1797 N N . LEU A 1 237 ? 5.208 3.128 16.815 1.00 91.31 237 LEU A N 1
ATOM 1798 C CA . LEU A 1 237 ? 4.552 1.828 16.859 1.00 91.31 237 LEU A CA 1
ATOM 1799 C C . LEU A 1 237 ? 5.535 0.787 17.408 1.00 91.31 237 LEU A C 1
ATOM 1801 O O . LEU A 1 237 ? 6.560 0.489 16.785 1.00 91.31 237 LEU A O 1
ATOM 1805 N N . PHE A 1 238 ? 5.203 0.243 18.576 1.00 89.31 238 PHE A N 1
ATOM 1806 C CA . PHE A 1 238 ? 5.969 -0.771 19.292 1.00 89.31 238 PHE A CA 1
ATOM 1807 C C . PHE A 1 238 ? 5.322 -2.141 19.131 1.00 89.31 238 PHE A C 1
ATOM 1809 O O . PHE A 1 238 ? 4.107 -2.289 19.263 1.00 89.31 238 PHE A O 1
ATOM 1816 N N . ARG A 1 239 ? 6.149 -3.160 18.895 1.00 85.00 239 ARG A N 1
ATOM 1817 C CA . ARG A 1 239 ? 5.713 -4.556 18.860 1.00 85.00 239 ARG A CA 1
ATOM 1818 C C . ARG A 1 239 ? 5.851 -5.180 20.244 1.00 85.00 239 ARG A C 1
ATOM 1820 O O . ARG A 1 239 ? 6.922 -5.116 20.851 1.00 85.00 239 ARG A O 1
ATOM 1827 N N . LEU A 1 240 ? 4.769 -5.787 20.719 1.00 84.00 240 LEU A N 1
ATOM 1828 C CA . LEU A 1 240 ? 4.712 -6.495 21.991 1.00 84.00 240 LEU A CA 1
ATOM 1829 C C . LEU A 1 240 ? 4.932 -7.987 21.738 1.00 84.00 240 LEU A C 1
ATOM 1831 O O . LEU A 1 240 ? 4.255 -8.607 20.918 1.00 84.00 240 LEU A O 1
ATOM 1835 N N . GLN A 1 241 ? 5.917 -8.563 22.419 1.00 76.88 241 GLN A N 1
ATOM 1836 C CA . GLN A 1 241 ? 6.233 -9.984 22.342 1.00 76.88 241 GLN A CA 1
ATOM 1837 C C . GLN A 1 241 ? 5.882 -10.658 23.666 1.00 76.88 241 GLN A C 1
ATOM 1839 O O . GLN A 1 241 ? 6.316 -10.231 24.739 1.00 76.88 241 GLN A O 1
ATOM 1844 N N . TRP A 1 242 ? 5.114 -11.738 23.572 1.00 73.25 242 TRP A N 1
ATOM 1845 C CA . TRP A 1 242 ? 4.631 -12.507 24.712 1.00 73.25 242 TRP A CA 1
ATOM 1846 C C . TRP A 1 242 ? 5.442 -13.795 24.814 1.00 73.25 242 TRP A C 1
ATOM 1848 O O . TRP A 1 242 ? 5.376 -14.657 23.939 1.00 73.25 242 TRP A O 1
ATOM 1858 N N . THR A 1 243 ? 6.249 -13.927 25.867 1.00 60.31 243 THR A N 1
ATOM 1859 C CA . THR A 1 243 ? 7.106 -15.106 26.059 1.00 60.31 243 THR A CA 1
ATOM 1860 C C . THR A 1 243 ? 6.444 -16.104 27.002 1.00 60.31 243 THR A C 1
ATOM 1862 O O . THR A 1 243 ? 6.197 -15.808 28.170 1.00 60.31 243 THR A O 1
ATOM 1865 N N . THR A 1 244 ? 6.171 -17.319 26.521 1.00 52.34 244 THR A N 1
ATOM 1866 C CA . THR A 1 244 ? 5.746 -18.436 27.375 1.00 52.34 244 THR A CA 1
ATOM 1867 C C . THR A 1 244 ? 6.965 -19.101 28.002 1.00 52.34 244 THR A C 1
ATOM 1869 O O . THR A 1 244 ? 7.658 -19.873 27.337 1.00 52.34 244 THR A O 1
ATOM 1872 N N . LYS A 1 245 ? 7.228 -18.868 29.292 1.00 42.78 245 LYS A N 1
ATOM 1873 C CA . LYS A 1 245 ? 8.165 -19.725 30.029 1.00 42.78 245 LYS A CA 1
ATOM 1874 C C . LYS A 1 245 ? 7.488 -21.066 30.314 1.00 42.78 245 LYS A C 1
ATOM 1876 O O . LYS A 1 245 ? 6.557 -21.147 31.113 1.00 42.78 245 LYS A O 1
ATOM 1881 N N . ILE A 1 246 ? 7.940 -22.127 29.645 1.00 40.16 246 ILE A N 1
ATOM 1882 C CA . ILE A 1 246 ? 7.553 -23.504 29.974 1.00 40.16 246 ILE A CA 1
ATOM 1883 C C . ILE A 1 246 ? 8.432 -23.957 31.146 1.00 40.16 246 ILE A C 1
ATOM 1885 O O . ILE A 1 246 ? 9.438 -24.631 30.955 1.00 40.16 246 ILE A O 1
ATOM 1889 N N . GLU A 1 247 ? 8.080 -23.569 32.371 1.00 37.06 247 GLU A N 1
ATOM 1890 C CA . GLU A 1 247 ? 8.615 -24.231 33.565 1.00 37.06 247 GLU A CA 1
ATOM 1891 C C . GLU A 1 247 ? 7.683 -25.379 33.949 1.00 37.06 247 GLU A C 1
ATOM 1893 O O . GLU A 1 247 ? 6.480 -25.205 34.136 1.00 37.06 247 GLU A O 1
ATOM 1898 N N . LEU A 1 248 ? 8.240 -26.588 34.010 1.00 37.03 248 LEU A N 1
ATOM 1899 C CA . LEU A 1 248 ? 7.471 -27.828 34.031 1.00 37.03 248 LEU A CA 1
ATOM 1900 C C . LEU A 1 248 ? 6.596 -28.036 35.277 1.00 37.03 248 LEU A C 1
ATOM 1902 O O . LEU A 1 248 ? 5.789 -28.953 35.229 1.00 37.03 248 LEU A O 1
ATOM 1906 N N . HIS A 1 249 ? 6.693 -27.255 36.361 1.00 35.94 249 HIS A N 1
ATOM 1907 C CA . HIS A 1 249 ? 6.003 -27.561 37.633 1.00 35.94 249 HIS A CA 1
ATOM 1908 C C . HIS A 1 249 ? 5.423 -26.351 38.407 1.00 35.94 249 HIS A C 1
ATOM 1910 O O . HIS A 1 249 ? 5.123 -26.471 39.593 1.00 35.94 249 HIS A O 1
ATOM 1916 N N . SER A 1 250 ? 5.176 -25.200 37.778 1.00 36.09 250 SER A N 1
ATOM 1917 C CA . SER A 1 250 ? 4.482 -24.076 38.434 1.00 36.09 250 SER A CA 1
ATOM 1918 C C . SER A 1 250 ? 3.475 -23.419 37.485 1.00 36.09 250 SER A C 1
ATOM 1920 O O . SER A 1 250 ? 3.652 -23.414 36.267 1.00 36.09 250 SER A O 1
ATOM 1922 N N . LYS A 1 251 ? 2.349 -22.935 38.029 1.00 35.59 251 LYS A N 1
ATOM 1923 C CA . LYS A 1 251 ? 1.307 -22.241 37.255 1.00 35.59 251 LYS A CA 1
ATOM 1924 C C . LYS A 1 251 ? 1.960 -21.085 36.474 1.00 35.59 251 LYS A C 1
ATOM 1926 O O . LYS A 1 251 ? 2.622 -20.238 37.062 1.00 35.59 251 LYS A O 1
ATOM 1931 N N . ARG A 1 252 ? 1.822 -21.149 35.147 1.00 39.56 252 ARG A N 1
ATOM 1932 C CA . ARG A 1 252 ? 2.596 -20.432 34.118 1.00 39.56 252 ARG A CA 1
ATOM 1933 C C . ARG A 1 252 ? 2.528 -18.904 34.249 1.00 39.56 252 ARG A C 1
ATOM 1935 O O . ARG A 1 252 ? 1.436 -18.353 34.310 1.00 39.56 252 ARG A O 1
ATOM 1942 N N . PHE A 1 253 ? 3.681 -18.239 34.152 1.00 47.09 253 PHE A N 1
ATOM 1943 C CA . PHE A 1 253 ? 3.806 -16.792 33.929 1.00 47.09 253 PHE A CA 1
ATOM 1944 C C . PHE A 1 253 ? 4.241 -16.526 32.472 1.00 47.09 253 PHE A C 1
ATOM 1946 O O . PHE A 1 253 ? 5.240 -17.091 32.019 1.00 47.09 253 PHE A O 1
ATOM 1953 N N . GLN A 1 254 ? 3.515 -15.674 31.737 1.00 54.50 254 GLN A N 1
ATOM 1954 C CA . GLN A 1 254 ? 3.964 -15.105 30.454 1.00 54.50 254 GLN A CA 1
ATOM 1955 C C . GLN A 1 254 ? 4.573 -13.722 30.717 1.00 54.50 254 GLN A C 1
ATOM 1957 O O . GLN A 1 254 ? 3.874 -12.850 31.220 1.00 54.50 254 GLN A O 1
ATOM 1962 N N . SER A 1 255 ? 5.851 -13.499 30.403 1.00 59.78 255 SER A N 1
ATOM 1963 C CA . SER A 1 255 ? 6.465 -12.161 30.504 1.00 59.78 255 SER A CA 1
ATOM 1964 C C . SER A 1 255 ? 6.309 -11.379 29.200 1.00 59.78 255 SER A C 1
ATOM 1966 O O . SER A 1 255 ? 6.418 -11.958 28.114 1.00 59.78 255 SER A O 1
ATOM 1968 N N . VAL A 1 256 ? 6.084 -10.068 29.314 1.00 69.00 256 VAL A N 1
ATOM 1969 C CA . VAL A 1 256 ? 5.992 -9.148 28.169 1.00 69.00 256 VAL A CA 1
ATOM 1970 C C . VAL A 1 256 ? 7.363 -8.560 27.889 1.00 69.00 256 VAL A C 1
ATOM 1972 O O . VAL A 1 256 ? 8.030 -8.076 28.800 1.00 69.00 256 VAL A O 1
ATOM 1975 N N . SER A 1 257 ? 7.777 -8.566 26.628 1.00 72.31 257 SER A N 1
ATOM 1976 C CA . SER A 1 257 ? 8.930 -7.799 26.162 1.00 72.31 257 SER A CA 1
ATOM 1977 C C . SER A 1 257 ? 8.510 -6.856 25.046 1.00 72.31 257 SER A C 1
ATOM 1979 O O . SER A 1 257 ? 7.753 -7.238 24.154 1.00 72.31 257 SER A O 1
ATOM 1981 N N . VAL A 1 258 ? 9.022 -5.631 25.090 1.00 75.94 258 VAL A N 1
ATOM 1982 C CA . VAL A 1 258 ? 8.794 -4.614 24.061 1.00 75.94 258 VAL A CA 1
ATOM 1983 C C . VAL A 1 258 ? 10.013 -4.556 23.153 1.00 75.94 258 VAL A C 1
ATOM 1985 O O . VAL A 1 258 ? 11.148 -4.574 23.638 1.00 75.94 258 VAL A O 1
ATOM 1988 N N . ASP A 1 259 ? 9.782 -4.501 21.843 1.00 71.12 259 ASP A N 1
ATOM 1989 C CA . ASP A 1 259 ? 10.863 -4.325 20.878 1.00 71.12 259 ASP A CA 1
ATOM 1990 C C . ASP A 1 259 ? 11.610 -3.000 21.123 1.00 71.12 259 ASP A C 1
ATOM 1992 O O . ASP A 1 259 ? 11.004 -1.967 21.414 1.00 71.12 259 ASP A O 1
ATOM 1996 N N . LYS A 1 260 ? 12.942 -3.023 21.015 1.00 64.75 260 LYS A N 1
ATOM 1997 C CA . LYS A 1 260 ? 13.785 -1.843 21.271 1.00 64.75 260 LYS A CA 1
ATOM 1998 C C . LYS A 1 260 ? 13.689 -0.813 20.147 1.00 64.75 260 LYS A C 1
ATOM 2000 O O . LYS A 1 260 ? 13.990 0.356 20.374 1.00 64.75 260 LYS A O 1
ATOM 2005 N N . THR A 1 261 ? 13.294 -1.236 18.948 1.00 68.62 261 THR A N 1
ATOM 2006 C CA . THR A 1 261 ? 13.179 -0.376 17.768 1.00 68.62 261 THR A CA 1
ATOM 2007 C C . THR A 1 261 ? 11.717 -0.102 17.431 1.00 68.62 261 THR A C 1
ATOM 2009 O O . THR A 1 261 ? 11.030 -0.955 16.872 1.00 68.62 261 THR A O 1
ATOM 2012 N N . ALA A 1 262 ? 11.240 1.104 17.742 1.00 79.94 262 ALA A N 1
ATOM 2013 C CA . ALA A 1 262 ? 9.929 1.567 17.296 1.00 79.94 262 ALA A CA 1
ATOM 2014 C C . ALA A 1 262 ? 9.971 1.972 15.818 1.00 79.94 262 ALA A C 1
ATOM 2016 O O . ALA A 1 262 ? 10.900 2.651 15.377 1.00 79.94 262 ALA A O 1
ATOM 2017 N N . SER A 1 263 ? 8.937 1.619 15.053 1.00 84.69 263 SER A N 1
ATOM 2018 C CA . SER A 1 263 ? 8.723 2.241 13.740 1.00 84.69 263 SER A CA 1
ATOM 2019 C C . SER A 1 263 ? 7.992 3.565 13.911 1.00 84.69 263 SER A C 1
ATOM 2021 O O . SER A 1 263 ? 6.994 3.616 14.628 1.00 84.69 263 SER A O 1
ATOM 2023 N N . SER A 1 264 ? 8.450 4.604 13.217 1.00 90.06 264 SER A N 1
ATOM 2024 C CA . SER A 1 264 ? 7.812 5.920 13.224 1.00 90.06 264 SER A CA 1
ATOM 2025 C C . SER A 1 264 ? 6.851 6.068 12.044 1.00 90.06 264 SER A C 1
ATOM 2027 O O . SER A 1 264 ? 7.213 5.775 10.904 1.00 90.06 264 SER A O 1
ATOM 2029 N N . LEU A 1 265 ? 5.635 6.531 12.324 1.00 92.44 265 LEU A N 1
ATOM 2030 C CA . LEU A 1 265 ? 4.640 6.948 11.342 1.00 92.44 265 LEU A CA 1
ATOM 2031 C C . LEU A 1 265 ? 4.576 8.478 11.367 1.00 92.44 265 LEU A C 1
ATOM 2033 O O . LEU A 1 265 ? 4.271 9.070 12.406 1.00 92.44 265 LEU A O 1
ATOM 2037 N N . SER A 1 266 ? 4.879 9.129 10.244 1.00 90.69 266 SER A N 1
ATOM 2038 C CA . SER A 1 266 ? 4.870 10.591 10.140 1.00 90.69 266 SER A CA 1
ATOM 2039 C C . SER A 1 266 ? 4.477 11.050 8.740 1.00 90.69 266 SER A C 1
ATOM 2041 O O . SER A 1 266 ? 4.656 10.325 7.763 1.00 90.69 266 SER A O 1
ATOM 2043 N N . LEU A 1 267 ? 3.958 12.277 8.636 1.00 89.44 267 LEU A N 1
ATOM 2044 C CA . LEU A 1 267 ? 3.651 12.909 7.350 1.00 89.44 267 LEU A CA 1
ATOM 2045 C C . LEU A 1 267 ? 4.797 13.781 6.803 1.00 89.44 267 LEU A C 1
ATOM 2047 O O . LEU A 1 267 ? 4.613 14.487 5.813 1.00 89.44 267 LEU A O 1
ATOM 2051 N N . GLN A 1 268 ? 5.990 13.706 7.400 1.00 85.94 268 GLN A N 1
ATOM 2052 C CA . GLN A 1 268 ? 7.122 14.579 7.069 1.00 85.94 268 GLN A CA 1
ATOM 2053 C C . GLN A 1 268 ? 7.583 14.433 5.610 1.00 85.94 268 GLN A C 1
ATOM 2055 O O . GLN A 1 268 ? 7.922 15.426 4.970 1.00 85.94 268 GLN A O 1
ATOM 2060 N N . LEU A 1 269 ? 7.528 13.214 5.057 1.00 80.75 269 LEU A N 1
ATOM 2061 C CA . LEU A 1 269 ? 7.842 12.942 3.645 1.00 80.75 269 LEU A CA 1
ATOM 2062 C C . LEU A 1 269 ? 6.897 13.658 2.665 1.00 80.75 269 LEU A C 1
ATOM 2064 O O . LEU A 1 269 ? 7.255 13.853 1.510 1.00 80.75 269 LEU A O 1
ATOM 2068 N N . TRP A 1 270 ? 5.715 14.070 3.129 1.00 79.38 270 TRP A N 1
ATOM 2069 C CA . TRP A 1 270 ? 4.715 14.802 2.348 1.00 79.38 270 TRP A CA 1
ATOM 2070 C C . TRP A 1 270 ? 4.720 16.308 2.645 1.00 79.38 270 TRP A C 1
ATOM 2072 O O . TRP A 1 270 ? 3.766 17.001 2.308 1.00 79.38 270 TRP A O 1
ATOM 2082 N N . GLY A 1 271 ? 5.780 16.814 3.284 1.00 80.62 271 GLY A N 1
ATOM 2083 C CA . GLY A 1 271 ? 5.987 18.243 3.530 1.00 80.62 271 GLY A CA 1
ATOM 2084 C C . GLY A 1 271 ? 5.319 18.794 4.790 1.00 80.62 271 GLY A C 1
ATOM 2085 O O . GLY A 1 271 ? 5.549 19.955 5.115 1.00 80.62 271 GLY A O 1
ATOM 2086 N N . TYR A 1 272 ? 4.558 17.982 5.529 1.00 84.81 272 TYR A N 1
ATOM 2087 C CA . TYR A 1 272 ? 3.879 18.410 6.755 1.00 84.81 272 TYR A CA 1
ATOM 2088 C C . TYR A 1 272 ? 4.797 18.340 7.972 1.00 84.81 272 TYR A C 1
ATOM 2090 O O . TYR A 1 272 ? 5.351 17.281 8.277 1.00 84.81 272 TYR A O 1
ATOM 2098 N N . GLN A 1 273 ? 4.921 19.454 8.692 1.00 84.81 273 GLN A N 1
ATOM 2099 C CA . GLN A 1 273 ? 5.725 19.548 9.909 1.00 84.81 273 GLN A CA 1
ATOM 2100 C C . GLN A 1 273 ? 4.854 19.540 11.169 1.00 84.81 273 GLN A C 1
ATOM 2102 O O . GLN A 1 273 ? 3.636 19.727 11.125 1.00 84.81 273 GLN A O 1
ATOM 2107 N N . ALA A 1 274 ? 5.500 19.372 12.325 1.00 84.75 274 ALA A N 1
ATOM 2108 C CA . ALA A 1 274 ? 4.816 19.383 13.617 1.00 84.75 274 ALA A CA 1
ATOM 2109 C C . ALA A 1 274 ? 4.104 20.716 13.917 1.00 84.75 274 ALA A C 1
ATOM 2111 O O . ALA A 1 274 ? 3.091 20.743 14.612 1.00 84.75 274 ALA A O 1
ATOM 2112 N N . GLU A 1 275 ? 4.607 21.819 13.358 1.00 82.06 275 GLU A N 1
ATOM 2113 C CA . GLU A 1 275 ? 3.987 23.145 13.453 1.00 82.06 275 GLU A CA 1
ATOM 2114 C C . GLU A 1 275 ? 2.613 23.178 12.751 1.00 82.06 275 GLU A C 1
ATOM 2116 O O . GLU A 1 275 ? 1.669 23.780 13.270 1.00 82.06 275 GLU A O 1
ATOM 2121 N N . ASP A 1 276 ? 2.480 22.471 11.623 1.00 83.38 276 ASP A N 1
ATOM 2122 C CA . ASP A 1 276 ? 1.256 22.436 10.815 1.00 83.38 276 ASP A CA 1
ATOM 2123 C C . ASP A 1 276 ? 0.181 21.551 11.447 1.00 83.38 276 ASP A C 1
ATOM 2125 O O . ASP A 1 276 ? -0.996 21.910 11.477 1.00 83.38 276 ASP A O 1
ATOM 2129 N N . LEU A 1 277 ? 0.588 20.377 11.935 1.00 88.88 277 LEU A N 1
ATOM 2130 C CA . LEU A 1 277 ? -0.317 19.325 12.399 1.00 88.88 277 LEU A CA 1
ATOM 2131 C C . LEU A 1 277 ? -0.615 19.420 13.899 1.00 88.88 277 LEU A C 1
ATOM 2133 O O . LEU A 1 277 ? -1.724 19.098 14.333 1.00 88.88 277 LEU A O 1
ATOM 2137 N N . GLY A 1 278 ? 0.343 19.885 14.700 1.00 89.81 278 GLY A N 1
ATOM 2138 C CA . GLY A 1 278 ? 0.264 19.842 16.157 1.00 89.81 278 GLY A CA 1
ATOM 2139 C C . GLY A 1 278 ? 0.383 18.419 16.728 1.00 89.81 278 GLY A C 1
ATOM 2140 O O . GLY A 1 278 ? 0.541 17.447 15.982 1.00 89.81 278 GLY A O 1
ATOM 2141 N N . PRO A 1 279 ? 0.310 18.262 18.061 1.00 92.88 279 PRO A N 1
ATOM 2142 C CA . PRO A 1 279 ? 0.435 16.962 18.718 1.00 92.88 279 PRO A CA 1
ATOM 2143 C C . PRO A 1 279 ? -0.572 15.934 18.187 1.00 92.88 279 PRO A C 1
ATOM 2145 O O . P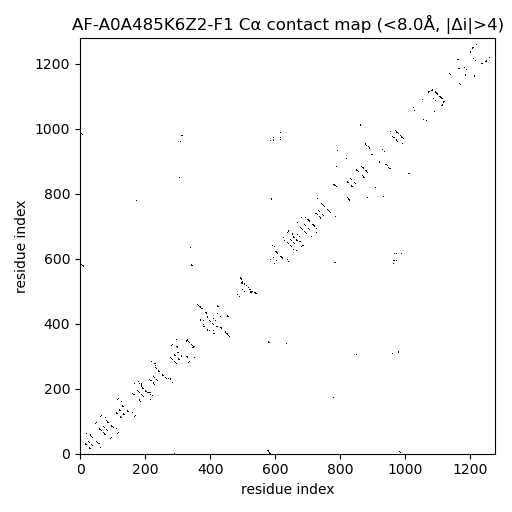RO A 1 279 ? -1.672 16.285 17.751 1.00 92.88 279 PRO A O 1
ATOM 2148 N N . VAL A 1 280 ? -0.227 14.648 18.276 1.00 95.19 280 VAL A N 1
ATOM 2149 C CA . VAL A 1 280 ? -1.192 13.576 18.000 1.00 95.19 280 VAL A CA 1
ATOM 2150 C C . VAL A 1 280 ? -2.276 13.606 19.081 1.00 95.19 280 VAL A C 1
ATOM 2152 O O . VAL A 1 280 ? -1.973 13.482 20.268 1.00 95.19 280 VAL A O 1
ATOM 2155 N N . ALA A 1 281 ? -3.532 13.796 18.678 1.00 93.25 281 ALA A N 1
ATOM 2156 C CA . ALA A 1 281 ? -4.666 13.991 19.582 1.00 93.25 281 ALA A CA 1
ATOM 2157 C C . ALA A 1 281 ? -5.519 12.729 19.757 1.00 93.25 281 ALA A C 1
ATOM 2159 O O . ALA A 1 281 ? -6.082 12.506 20.826 1.00 93.25 281 ALA A O 1
ATOM 2160 N N . ALA A 1 282 ? -5.621 11.902 18.715 1.00 93.19 282 ALA A N 1
ATOM 2161 C CA . ALA A 1 282 ? -6.415 10.682 18.737 1.00 93.19 282 ALA A CA 1
ATOM 2162 C C . ALA A 1 282 ? -5.765 9.591 17.886 1.00 93.19 282 ALA A C 1
ATOM 2164 O O . ALA A 1 282 ? -5.182 9.876 16.838 1.00 93.19 282 ALA A O 1
ATOM 2165 N N . LEU A 1 283 ? -5.919 8.347 18.328 1.00 95.88 283 LEU A N 1
ATOM 2166 C CA . LEU A 1 283 ? -5.547 7.142 17.599 1.00 95.88 283 LEU A CA 1
ATOM 2167 C C . LEU A 1 283 ? -6.779 6.227 17.519 1.00 95.88 283 LEU A C 1
ATOM 2169 O O . LEU A 1 283 ? -7.641 6.295 18.403 1.00 95.88 283 LEU A O 1
ATOM 2173 N N . ALA A 1 284 ? -6.898 5.458 16.433 1.00 92.75 284 ALA A N 1
ATOM 2174 C CA . ALA A 1 284 ? -7.841 4.340 16.359 1.00 92.75 284 ALA A CA 1
ATOM 2175 C C . ALA A 1 284 ? -7.287 3.172 15.515 1.00 92.75 284 ALA A C 1
ATOM 2177 O O . ALA A 1 284 ? -7.099 3.333 14.301 1.00 92.75 284 ALA A O 1
ATOM 2178 N N . PHE A 1 285 ? -7.103 1.985 16.100 1.00 92.75 285 PHE A N 1
ATOM 2179 C CA . PHE A 1 285 ? -6.778 0.754 15.361 1.00 92.75 285 PHE A CA 1
ATOM 2180 C C . PHE A 1 285 ? -8.005 0.148 14.671 1.00 92.75 285 PHE A C 1
ATOM 2182 O O . PHE A 1 285 ? -9.123 0.183 15.191 1.00 92.75 285 PHE A O 1
ATOM 2189 N N . THR A 1 286 ? -7.801 -0.458 13.498 1.00 89.50 286 THR A N 1
ATOM 2190 C CA . THR A 1 286 ? -8.827 -1.322 12.896 1.00 89.50 286 THR A CA 1
ATOM 2191 C C . THR A 1 286 ? -9.007 -2.608 13.690 1.00 89.50 286 THR A C 1
ATOM 2193 O O . THR A 1 286 ? -8.078 -3.084 14.333 1.00 89.50 286 THR A O 1
ATOM 2196 N N . GLN A 1 287 ? -10.197 -3.210 13.610 1.00 81.06 287 GLN A N 1
ATOM 2197 C CA . GLN A 1 287 ? -10.557 -4.417 14.365 1.00 81.06 287 GLN A CA 1
ATOM 2198 C C . GLN A 1 287 ? -9.649 -5.614 14.046 1.00 81.06 287 GLN A C 1
ATOM 2200 O O . GLN A 1 287 ? -9.509 -6.528 14.850 1.00 81.06 287 GLN A O 1
ATOM 2205 N N . ASP A 1 288 ? -9.053 -5.622 12.857 1.00 77.75 288 ASP A N 1
ATOM 2206 C CA . ASP A 1 288 ? -8.124 -6.651 12.419 1.00 77.75 288 ASP A CA 1
ATOM 2207 C C . ASP A 1 288 ? -6.655 -6.303 12.680 1.00 77.75 288 ASP A C 1
ATOM 2209 O O . ASP A 1 288 ? -5.799 -7.076 12.262 1.00 77.75 288 ASP A O 1
ATOM 2213 N N . ASN A 1 289 ? -6.355 -5.183 13.349 1.00 83.44 289 ASN A N 1
ATOM 2214 C CA . ASN A 1 289 ? -5.025 -4.727 13.772 1.00 83.44 289 ASN A CA 1
ATOM 2215 C C . ASN A 1 289 ? -4.032 -4.479 12.616 1.00 83.44 289 ASN A C 1
ATOM 2217 O O . ASN A 1 289 ? -2.832 -4.739 12.748 1.00 83.44 289 ASN A O 1
ATOM 2221 N N . ARG A 1 290 ? -4.507 -4.068 11.431 1.00 83.50 290 ARG A N 1
ATOM 2222 C CA . ARG A 1 290 ? -3.659 -3.842 10.235 1.00 83.50 290 ARG A CA 1
ATOM 2223 C C . ARG A 1 290 ? -3.402 -2.385 9.909 1.00 83.50 290 ARG A C 1
ATOM 2225 O O . ARG A 1 290 ? -2.427 -2.076 9.221 1.00 83.50 290 ARG A O 1
ATOM 2232 N N . THR A 1 291 ? -4.270 -1.498 10.371 1.00 90.00 291 THR A N 1
ATOM 2233 C CA . THR A 1 291 ? -4.137 -0.065 10.128 1.00 90.00 291 THR A CA 1
ATOM 2234 C C . THR A 1 291 ? -4.452 0.724 11.384 1.00 90.00 291 THR A C 1
ATOM 2236 O O . THR A 1 291 ? -5.188 0.264 12.257 1.00 90.00 291 THR A O 1
ATOM 2239 N N . VAL A 1 292 ? -3.871 1.914 11.461 1.00 94.19 292 VAL A N 1
ATOM 2240 C CA . VAL A 1 292 ? -4.076 2.878 12.535 1.00 94.19 292 VAL A CA 1
ATOM 2241 C C . VAL A 1 292 ? -4.460 4.219 11.920 1.00 94.19 292 VAL A C 1
ATOM 2243 O O . VAL A 1 292 ? -3.801 4.716 11.004 1.00 94.19 292 VAL A O 1
ATOM 2246 N N . ALA A 1 293 ? -5.557 4.793 12.401 1.00 95.50 293 ALA A N 1
ATOM 2247 C CA . ALA A 1 293 ? -5.960 6.152 12.078 1.00 95.50 293 ALA A CA 1
ATOM 2248 C C . ALA A 1 293 ? -5.335 7.120 13.088 1.00 95.50 293 ALA A C 1
ATOM 2250 O O . ALA A 1 293 ? -5.312 6.844 14.285 1.00 95.50 293 ALA A O 1
ATOM 2251 N N . ILE A 1 294 ? -4.840 8.254 12.602 1.00 96.44 294 ILE A N 1
ATOM 2252 C CA . ILE A 1 294 ? -4.130 9.272 13.369 1.00 96.44 294 ILE A CA 1
ATOM 2253 C C . ILE A 1 294 ? -4.863 10.598 13.188 1.00 96.44 294 ILE A C 1
ATOM 2255 O O . ILE A 1 294 ? -5.058 11.075 12.070 1.00 96.44 294 ILE A O 1
ATOM 2259 N N . GLY A 1 295 ? -5.289 11.189 14.300 1.00 94.56 295 GLY A N 1
ATOM 2260 C CA . GLY A 1 295 ? -5.935 12.493 14.342 1.00 94.56 295 GLY A CA 1
ATOM 2261 C C . GLY A 1 295 ? -4.993 13.518 14.947 1.00 94.56 295 GLY A C 1
ATOM 2262 O O . GLY A 1 295 ? -4.472 13.302 16.044 1.00 94.56 295 GLY A O 1
ATOM 2263 N N . TYR A 1 296 ? -4.786 14.633 14.254 1.00 94.00 296 TYR A N 1
ATOM 2264 C CA . TYR A 1 296 ? -3.875 15.680 14.707 1.00 94.00 296 TYR A CA 1
ATOM 2265 C C . TYR A 1 296 ? -4.624 16.812 15.418 1.00 94.00 296 TYR A C 1
ATOM 2267 O O . TYR A 1 296 ? -5.786 17.098 15.117 1.00 94.00 296 TYR A O 1
ATOM 2275 N N . ALA A 1 297 ? -3.965 17.455 16.382 1.00 90.31 297 ALA A N 1
ATOM 2276 C CA . ALA A 1 297 ? -4.586 18.475 17.225 1.00 90.31 297 ALA A CA 1
ATOM 2277 C C . ALA A 1 297 ? -4.880 19.793 16.497 1.00 90.31 297 ALA A C 1
ATOM 2279 O O . ALA A 1 297 ? -5.835 20.472 16.866 1.00 90.31 297 ALA A O 1
ATOM 2280 N N . HIS A 1 298 ? -4.079 20.178 15.496 1.00 87.06 298 HIS A N 1
ATOM 2281 C CA . HIS A 1 298 ? -4.292 21.426 14.758 1.00 87.06 298 HIS A CA 1
ATOM 2282 C C . HIS A 1 298 ? -5.158 21.222 13.520 1.00 87.06 298 HIS A C 1
ATOM 2284 O O . HIS A 1 298 ? -6.066 22.023 13.305 1.00 87.06 298 HIS A O 1
ATOM 2290 N N . ARG A 1 299 ? -4.898 20.178 12.716 1.00 85.94 299 ARG A N 1
ATOM 2291 C CA . ARG A 1 299 ? -5.678 19.890 11.501 1.00 85.94 299 ARG A CA 1
ATOM 2292 C C . ARG A 1 299 ? -5.448 18.502 10.911 1.00 85.94 299 ARG A C 1
ATOM 2294 O O . ARG A 1 299 ? -4.336 17.985 10.908 1.00 85.94 299 ARG A O 1
ATOM 2301 N N . GLY A 1 300 ? -6.510 17.970 10.319 1.00 87.19 300 GLY A N 1
ATOM 2302 C CA . GLY A 1 300 ? -6.465 16.798 9.456 1.00 87.19 300 GLY A CA 1
ATOM 2303 C C . GLY A 1 300 ? -6.389 15.447 10.172 1.00 87.19 300 GLY A C 1
ATOM 2304 O O . GLY A 1 300 ? -6.197 15.339 11.385 1.00 87.19 300 GLY A O 1
ATOM 2305 N N . VAL A 1 301 ? -6.576 14.400 9.375 1.00 91.38 301 VAL A N 1
ATOM 2306 C CA . VAL A 1 301 ? -6.530 12.984 9.754 1.00 91.38 301 VAL A CA 1
ATOM 2307 C C . VAL A 1 301 ? -5.675 12.249 8.734 1.00 91.38 301 VAL A C 1
ATOM 2309 O O . VAL A 1 301 ? -5.727 12.562 7.545 1.00 91.38 301 VAL A O 1
ATOM 2312 N N . SER A 1 302 ? -4.940 11.237 9.175 1.00 92.62 302 SER A N 1
ATOM 2313 C CA . SER A 1 302 ? -4.261 10.287 8.298 1.00 92.62 302 SER A CA 1
ATOM 2314 C C . SER A 1 302 ? -4.540 8.848 8.719 1.00 92.62 302 SER A C 1
ATOM 2316 O O . SER A 1 302 ? -4.895 8.576 9.863 1.00 92.62 302 SER A O 1
ATOM 2318 N N . VAL A 1 303 ? -4.412 7.910 7.787 1.00 93.38 303 VAL A N 1
ATOM 2319 C CA . VAL A 1 303 ? -4.493 6.473 8.063 1.00 93.38 303 VAL A CA 1
ATOM 2320 C C . VAL A 1 303 ? -3.232 5.820 7.535 1.00 93.38 303 VAL A C 1
ATOM 2322 O O . VAL A 1 303 ? -2.868 6.003 6.372 1.00 93.38 303 VAL A O 1
ATOM 2325 N N . PHE A 1 304 ? -2.578 5.047 8.393 1.00 92.62 304 PHE A N 1
ATOM 2326 C CA . PHE A 1 304 ? -1.364 4.313 8.078 1.00 92.62 304 PHE A CA 1
ATOM 2327 C C . PHE A 1 304 ? -1.585 2.814 8.247 1.00 92.62 304 PHE A C 1
ATOM 2329 O O . PHE A 1 304 ? -2.269 2.360 9.162 1.00 92.62 304 PHE A O 1
ATOM 2336 N N . SER A 1 305 ? -0.965 2.034 7.375 1.00 88.81 305 SER A N 1
ATOM 2337 C CA . SER A 1 305 ? -0.767 0.605 7.580 1.00 88.81 305 SER A CA 1
ATOM 2338 C C . SER A 1 305 ? 0.308 0.374 8.648 1.00 88.81 305 SER A C 1
ATOM 2340 O O . SER A 1 305 ? 1.225 1.180 8.812 1.00 88.81 305 SER A O 1
ATOM 2342 N N . THR A 1 306 ? 0.238 -0.747 9.369 1.00 85.81 306 THR A N 1
ATOM 2343 C CA . THR A 1 306 ? 1.207 -1.100 10.430 1.00 85.81 306 THR A CA 1
ATOM 2344 C C . THR A 1 306 ? 2.645 -1.335 9.926 1.00 85.81 306 THR A C 1
ATOM 2346 O O . THR A 1 306 ? 3.583 -1.426 10.723 1.00 85.81 306 THR A O 1
ATOM 2349 N N . ASP A 1 307 ? 2.841 -1.429 8.607 1.00 78.38 307 ASP A N 1
ATOM 2350 C CA . ASP A 1 307 ? 4.158 -1.462 7.946 1.00 78.38 307 ASP A CA 1
ATOM 2351 C C . ASP A 1 307 ? 4.747 -0.072 7.645 1.00 78.38 307 ASP A C 1
ATOM 2353 O O . ASP A 1 307 ? 5.903 0.010 7.229 1.00 78.38 307 ASP A O 1
ATOM 2357 N N . GLY A 1 308 ? 4.000 1.009 7.884 1.00 82.62 308 GLY A N 1
ATOM 2358 C CA . GLY A 1 308 ? 4.440 2.382 7.634 1.00 82.62 308 GLY A CA 1
ATOM 2359 C C . GLY A 1 308 ? 3.905 3.006 6.349 1.00 82.62 308 GLY A C 1
ATOM 2360 O O . GLY A 1 308 ? 4.212 4.166 6.078 1.00 82.62 308 GLY A O 1
ATOM 2361 N N . CYS A 1 309 ? 3.096 2.287 5.563 1.00 85.25 309 CYS A N 1
ATOM 2362 C CA . CYS A 1 309 ? 2.501 2.853 4.356 1.00 85.25 309 CYS A CA 1
ATOM 2363 C C . CYS A 1 309 ? 1.384 3.856 4.694 1.00 85.25 309 CYS A C 1
ATOM 2365 O O . CYS A 1 309 ? 0.452 3.520 5.429 1.00 85.25 309 CYS A O 1
ATOM 2367 N N . LYS A 1 310 ? 1.449 5.078 4.149 1.00 89.69 310 LYS A N 1
ATOM 2368 C CA . LYS A 1 310 ? 0.364 6.069 4.260 1.00 89.69 310 LYS A CA 1
ATOM 2369 C C . LYS A 1 310 ? -0.758 5.693 3.294 1.00 89.69 310 LYS A C 1
ATOM 2371 O O . LYS A 1 310 ? -0.593 5.823 2.086 1.00 89.69 310 LYS A O 1
ATOM 2376 N N . LEU A 1 311 ? -1.905 5.290 3.831 1.00 87.69 311 LEU A N 1
ATOM 2377 C CA . LEU A 1 311 ? -3.060 4.831 3.054 1.00 87.69 311 LEU A CA 1
ATOM 2378 C C . LEU A 1 311 ? -4.015 5.960 2.682 1.00 87.69 311 LEU A C 1
ATOM 2380 O O . LEU A 1 311 ? -4.638 5.918 1.628 1.00 87.69 311 LEU A O 1
ATOM 2384 N N . MET A 1 312 ? -4.146 6.951 3.563 1.00 87.50 312 MET A N 1
ATOM 2385 C CA . MET A 1 312 ? -5.083 8.059 3.404 1.00 87.50 312 MET A CA 1
ATOM 2386 C C . MET A 1 312 ? -4.610 9.274 4.197 1.00 87.50 312 MET A C 1
ATOM 2388 O O . MET A 1 312 ? -3.993 9.141 5.255 1.00 87.50 312 MET A O 1
ATOM 2392 N N . THR A 1 313 ? -4.911 10.470 3.697 1.00 87.38 313 THR A N 1
ATOM 2393 C CA . THR A 1 313 ? -4.849 11.707 4.479 1.00 87.38 313 THR A CA 1
ATOM 2394 C C . THR A 1 313 ? -5.924 12.678 4.008 1.00 87.38 313 THR A C 1
ATOM 2396 O O . THR A 1 313 ? -6.215 12.757 2.815 1.00 87.38 313 THR A O 1
ATOM 2399 N N . THR A 1 314 ? -6.530 13.421 4.932 1.00 84.06 314 THR A N 1
ATOM 2400 C CA . THR A 1 314 ? -7.465 14.506 4.596 1.00 84.06 314 THR A CA 1
ATOM 2401 C C . THR A 1 314 ? -6.750 15.777 4.143 1.00 84.06 314 THR A C 1
ATOM 2403 O O . THR A 1 314 ? -7.395 16.697 3.645 1.00 84.06 314 THR A O 1
ATOM 2406 N N . LEU A 1 315 ? -5.431 15.834 4.319 1.00 81.62 315 LEU A N 1
ATOM 2407 C CA . LEU A 1 315 ? -4.604 16.990 4.002 1.00 81.62 315 LEU A CA 1
ATOM 2408 C C . LEU A 1 315 ? -4.328 17.082 2.486 1.00 81.62 315 LEU A C 1
ATOM 2410 O O . LEU A 1 315 ? -4.182 16.043 1.830 1.00 81.62 315 LEU A O 1
ATOM 2414 N N . PRO A 1 316 ? -4.252 18.297 1.908 1.00 72.69 316 PRO A N 1
ATOM 2415 C CA . PRO A 1 316 ? -3.998 18.482 0.479 1.00 72.69 316 PRO A CA 1
ATOM 2416 C C . PRO A 1 316 ? -2.573 18.067 0.079 1.00 72.69 316 PRO A C 1
ATOM 2418 O O . PRO A 1 316 ? -1.636 18.139 0.865 1.00 72.69 316 PRO A O 1
ATOM 2421 N N . GLN A 1 317 ? -2.371 17.641 -1.164 1.00 63.66 317 GLN A N 1
ATOM 2422 C CA . GLN A 1 317 ? -1.043 17.212 -1.631 1.00 63.66 317 GLN A CA 1
ATOM 2423 C C . GLN A 1 317 ? -0.147 18.390 -2.060 1.00 63.66 317 GLN A C 1
ATOM 2425 O O . GLN A 1 317 ? 1.072 18.253 -2.086 1.00 63.66 317 GLN A O 1
ATOM 2430 N N . GLN A 1 318 ? -0.738 19.554 -2.359 1.00 55.62 318 GLN A N 1
ATOM 2431 C CA . GLN A 1 318 ? -0.030 20.791 -2.698 1.00 55.62 318 GLN A CA 1
ATOM 2432 C C . GLN A 1 318 ? -0.216 21.832 -1.588 1.00 55.62 318 GLN A C 1
ATOM 2434 O O . GLN A 1 318 ? -1.339 22.231 -1.270 1.00 55.62 318 GLN A O 1
ATOM 2439 N N . VAL A 1 319 ? 0.894 22.291 -1.011 1.00 47.38 319 VAL A N 1
ATOM 2440 C CA . VAL A 1 319 ? 0.923 23.402 -0.053 1.00 47.38 319 VAL A CA 1
ATOM 2441 C C . VAL A 1 319 ? 0.555 24.685 -0.813 1.00 47.38 319 VAL A C 1
ATOM 2443 O O . VAL A 1 319 ? 1.386 25.235 -1.525 1.00 47.38 319 VAL A O 1
ATOM 2446 N N . GLY A 1 320 ? -0.708 25.122 -0.739 1.00 46.56 320 GLY A N 1
ATOM 2447 C CA . GLY A 1 320 ? -1.192 26.325 -1.441 1.00 46.56 320 GLY A CA 1
ATOM 2448 C C . GLY A 1 320 ? -2.653 26.294 -1.909 1.00 46.56 320 GLY A C 1
ATOM 2449 O O . GLY A 1 320 ? -3.198 27.334 -2.268 1.00 46.56 320 GLY A O 1
ATOM 2450 N N . SER A 1 321 ? -3.330 25.139 -1.884 1.00 45.34 321 SER A N 1
ATOM 2451 C CA . SER A 1 321 ? -4.773 25.070 -2.170 1.00 45.34 321 SER A CA 1
ATOM 2452 C C . SER A 1 321 ? -5.599 25.731 -1.055 1.00 45.34 321 SER A C 1
ATOM 2454 O O . SER A 1 321 ? -5.286 25.554 0.122 1.00 45.34 321 SER A O 1
ATOM 2456 N N . SER A 1 322 ? -6.673 26.448 -1.410 1.00 45.78 322 SER A N 1
ATOM 2457 C CA . SER A 1 322 ? -7.531 27.198 -0.475 1.00 45.78 322 SER A CA 1
ATOM 2458 C C . SER A 1 322 ? -7.921 26.389 0.775 1.00 45.78 322 SER A C 1
ATOM 2460 O O . SER A 1 322 ? -8.675 25.423 0.694 1.00 45.78 322 SER A O 1
ATOM 2462 N N . TYR A 1 323 ? -7.461 26.823 1.956 1.00 53.03 323 TYR A N 1
ATOM 2463 C CA . TYR A 1 323 ? -7.722 26.207 3.272 1.00 53.03 323 TYR A CA 1
ATOM 2464 C C . TYR A 1 323 ? -9.201 26.211 3.719 1.00 53.03 323 TYR A C 1
ATOM 2466 O O . TYR A 1 323 ? -9.506 25.895 4.872 1.00 53.03 323 TYR A O 1
ATOM 2474 N N . LYS A 1 324 ? -10.130 26.664 2.869 1.00 50.25 324 LYS A N 1
ATOM 2475 C CA . LYS A 1 324 ? -11.517 26.932 3.268 1.00 50.25 324 LYS A CA 1
ATOM 2476 C C . LYS A 1 324 ? -12.363 25.660 3.426 1.00 50.25 324 LYS A C 1
ATOM 2478 O O . LYS A 1 324 ? -13.226 25.675 4.300 1.00 50.25 324 LYS A O 1
ATOM 2483 N N . ASP A 1 325 ? -12.034 24.569 2.725 1.00 55.97 325 ASP A N 1
ATOM 2484 C CA . ASP A 1 325 ? -12.893 23.370 2.613 1.00 55.97 325 ASP A CA 1
ATOM 2485 C C . ASP A 1 325 ? -12.286 22.072 3.198 1.00 55.97 325 ASP A C 1
ATOM 2487 O O . ASP A 1 325 ? -12.696 20.963 2.863 1.00 55.97 325 ASP A O 1
ATOM 2491 N N . GLU A 1 326 ? -11.297 22.176 4.087 1.00 70.25 326 GLU A N 1
ATOM 2492 C CA . GLU A 1 326 ? -10.607 21.005 4.644 1.00 70.25 326 GLU A CA 1
ATOM 2493 C C . GLU A 1 326 ? -11.406 20.262 5.731 1.00 70.25 326 GLU A C 1
ATOM 2495 O O . GLU A 1 326 ? -11.907 20.845 6.701 1.00 70.25 326 GLU A O 1
ATOM 2500 N N . VAL A 1 327 ? -11.431 18.929 5.630 1.00 73.50 327 VAL A N 1
ATOM 2501 C CA . VAL A 1 327 ? -11.963 18.040 6.670 1.00 73.50 327 VAL A CA 1
ATOM 2502 C C . VAL A 1 327 ? -11.100 18.118 7.931 1.00 73.50 327 VAL A C 1
ATOM 2504 O O . VAL A 1 327 ? -9.895 17.888 7.888 1.00 73.50 327 VAL A O 1
ATOM 2507 N N . ALA A 1 328 ? -11.740 18.376 9.076 1.00 77.25 328 ALA A N 1
ATOM 2508 C CA . ALA A 1 328 ? -11.073 18.538 10.371 1.00 77.25 328 ALA A CA 1
ATOM 2509 C C . ALA A 1 328 ? -10.037 19.682 10.396 1.00 77.25 328 ALA A C 1
ATOM 2511 O O . ALA A 1 328 ? -8.982 19.565 11.015 1.00 77.25 328 ALA A O 1
ATOM 2512 N N . ARG A 1 329 ? -10.374 20.822 9.776 1.00 75.69 329 ARG A N 1
ATOM 2513 C CA . ARG A 1 329 ? -9.566 22.056 9.757 1.00 75.69 329 ARG A CA 1
ATOM 2514 C C . ARG A 1 329 ? -9.086 22.555 11.127 1.00 75.69 329 ARG A C 1
ATOM 2516 O O . ARG A 1 329 ? -8.059 23.215 11.204 1.00 75.69 329 ARG A O 1
ATOM 2523 N N . HIS A 1 330 ? -9.850 22.303 12.187 1.00 80.12 330 HIS A N 1
ATOM 2524 C CA . HIS A 1 330 ? -9.513 22.714 13.558 1.00 80.12 330 HIS A CA 1
ATOM 2525 C C . HIS A 1 330 ? -8.944 21.567 14.402 1.00 80.12 330 HIS A C 1
ATOM 2527 O O . HIS A 1 330 ? -8.914 21.654 15.627 1.00 80.12 330 HIS A O 1
ATOM 2533 N N . GLY A 1 331 ? -8.536 20.482 13.749 1.00 85.12 331 GLY A N 1
ATOM 2534 C CA . GLY A 1 331 ? -8.010 19.295 14.392 1.00 85.12 331 GLY A CA 1
ATOM 2535 C C . GLY A 1 331 ? -9.098 18.309 14.779 1.00 85.12 331 GLY A C 1
ATOM 2536 O O . GLY A 1 331 ? -10.292 18.478 14.497 1.00 85.12 331 GLY A O 1
ATOM 2537 N N . VAL A 1 332 ? -8.656 17.235 15.413 1.00 88.88 332 VAL A N 1
ATOM 2538 C CA . VAL A 1 332 ? -9.457 16.047 15.679 1.00 88.88 332 VAL A CA 1
ATOM 2539 C C . VAL A 1 332 ? -9.550 15.838 17.177 1.00 88.88 332 VAL A C 1
ATOM 2541 O O . VAL A 1 332 ? -8.541 15.754 17.868 1.00 88.88 332 VAL A O 1
ATOM 2544 N N . GLN A 1 333 ? -10.775 15.725 17.680 1.00 85.12 333 GLN A N 1
ATOM 2545 C CA . GLN A 1 333 ? -11.023 15.408 19.082 1.00 85.12 333 GLN A CA 1
ATOM 2546 C C . GLN A 1 333 ? -11.026 13.894 19.317 1.00 85.12 333 GLN A C 1
ATOM 2548 O O . GLN A 1 333 ? -10.580 13.425 20.359 1.00 85.12 333 GLN A O 1
ATOM 2553 N N . ARG A 1 334 ? -11.588 13.124 18.376 1.00 84.62 334 ARG A N 1
ATOM 2554 C CA . ARG A 1 334 ? -11.732 11.672 18.519 1.00 84.62 334 ARG A CA 1
ATOM 2555 C C . ARG A 1 334 ? -11.806 10.967 17.172 1.00 84.62 334 ARG A C 1
ATOM 2557 O O . ARG A 1 334 ? -12.392 11.501 16.227 1.00 84.62 334 ARG A O 1
ATOM 2564 N N . LEU A 1 335 ? -11.279 9.748 17.145 1.00 90.00 335 LEU A N 1
ATOM 2565 C CA . LEU A 1 335 ? -11.393 8.793 16.051 1.00 90.00 335 LEU A CA 1
ATOM 2566 C C . LEU A 1 335 ? -12.025 7.500 16.567 1.00 90.00 335 LEU A C 1
ATOM 2568 O O . LEU A 1 335 ? -11.765 7.093 17.697 1.00 90.00 335 LEU A O 1
ATOM 2572 N N . GLN A 1 336 ? -12.869 6.873 15.752 1.00 86.75 336 GLN A N 1
ATOM 2573 C CA . GLN A 1 336 ? -13.421 5.553 16.043 1.00 86.75 336 GLN A CA 1
ATOM 2574 C C . GLN A 1 336 ? -13.753 4.826 14.739 1.00 86.75 336 GLN A C 1
ATOM 2576 O O . GLN A 1 336 ? -14.408 5.388 13.861 1.00 86.75 336 GLN A O 1
ATOM 2581 N N . TRP A 1 337 ? -13.353 3.562 14.621 1.00 85.56 337 TRP A N 1
ATOM 2582 C CA . TRP A 1 337 ? -13.807 2.698 13.534 1.00 85.56 337 TRP A CA 1
ATOM 2583 C C . TRP A 1 337 ? -15.186 2.107 13.841 1.00 85.56 337 TRP A C 1
ATOM 2585 O O . TRP A 1 337 ? -15.484 1.721 14.971 1.00 85.56 337 TRP A O 1
ATOM 2595 N N . SER A 1 338 ? -16.031 2.025 12.818 1.00 77.56 338 SER A N 1
ATOM 2596 C CA . SER A 1 338 ? -17.267 1.235 12.852 1.00 77.56 338 SER A CA 1
ATOM 2597 C C . SER A 1 338 ? -16.978 -0.270 12.735 1.00 77.56 338 SER A C 1
ATOM 2599 O O . SER A 1 338 ? -15.841 -0.691 12.498 1.00 77.56 338 SER A O 1
ATOM 2601 N N . HIS A 1 339 ? -18.017 -1.093 12.899 1.00 72.56 339 HIS A N 1
ATOM 2602 C CA . HIS A 1 339 ? -17.923 -2.550 12.806 1.00 72.56 339 HIS A CA 1
ATOM 2603 C C . HIS A 1 339 ? -17.304 -3.027 11.487 1.00 72.56 339 HIS A C 1
ATOM 2605 O O . HIS A 1 339 ? -17.537 -2.433 10.432 1.00 72.56 339 HIS A O 1
ATOM 2611 N N . ALA A 1 340 ? -16.495 -4.090 11.556 1.00 71.31 340 ALA A N 1
ATOM 2612 C CA . ALA A 1 340 ? -15.707 -4.611 10.437 1.00 71.31 340 ALA A CA 1
ATOM 2613 C C . ALA A 1 340 ? -14.785 -3.566 9.766 1.00 71.31 340 ALA A C 1
ATOM 2615 O O . ALA A 1 340 ? -14.340 -3.769 8.634 1.00 71.31 340 ALA A O 1
ATOM 2616 N N . SER A 1 341 ? -14.509 -2.447 10.451 1.00 81.06 341 SER A N 1
ATOM 2617 C CA . SER A 1 341 ? -13.647 -1.351 9.995 1.00 81.06 341 SER A CA 1
ATOM 2618 C C . SER A 1 341 ? -14.009 -0.803 8.607 1.00 81.06 341 SER A C 1
ATOM 2620 O O . SER A 1 341 ? -13.124 -0.468 7.822 1.00 81.06 341 SER A O 1
ATOM 2622 N N . GLY A 1 342 ? -15.312 -0.723 8.302 1.00 77.62 342 GLY A N 1
ATOM 2623 C CA . GLY A 1 342 ? -15.819 -0.230 7.013 1.00 77.62 342 GLY A CA 1
ATOM 2624 C C . GLY A 1 342 ? -15.922 1.296 6.907 1.00 77.62 342 GLY A C 1
ATOM 2625 O O . GLY A 1 342 ? -15.793 1.850 5.823 1.00 77.62 342 GLY A O 1
ATOM 2626 N N . THR A 1 343 ? -16.113 1.989 8.028 1.00 84.31 343 THR A N 1
ATOM 2627 C CA . THR A 1 343 ? -16.233 3.457 8.083 1.00 84.31 343 THR A CA 1
ATOM 2628 C C . THR A 1 343 ? -15.437 4.002 9.265 1.00 84.31 343 THR A C 1
ATOM 2630 O O . THR A 1 343 ? -15.600 3.508 10.387 1.00 84.31 343 THR A O 1
ATOM 2633 N N . LEU A 1 344 ? -14.624 5.033 9.034 1.00 87.94 344 LEU A N 1
ATOM 2634 C CA . LEU A 1 344 ? -13.957 5.821 10.068 1.00 87.94 344 LEU A CA 1
ATOM 2635 C C . LEU A 1 344 ? -14.842 7.000 10.472 1.00 87.94 344 LEU A C 1
ATOM 2637 O O . LEU A 1 344 ? -15.263 7.797 9.632 1.00 87.94 344 LEU A O 1
ATOM 2641 N N . VAL A 1 345 ? -15.089 7.130 11.770 1.00 85.88 345 VAL A N 1
ATOM 2642 C CA . VAL A 1 345 ? -15.805 8.257 12.358 1.00 85.88 345 VAL A CA 1
ATOM 2643 C C . VAL A 1 345 ? -14.814 9.256 12.922 1.00 85.88 345 VAL A C 1
ATOM 2645 O O . VAL A 1 345 ? -14.072 8.957 13.858 1.00 85.88 345 VAL A O 1
ATOM 2648 N N . VAL A 1 346 ? -14.842 10.465 12.373 1.00 87.38 346 VAL A N 1
ATOM 2649 C CA . VAL A 1 346 ? -14.012 11.586 12.794 1.00 87.38 346 VAL A CA 1
ATOM 2650 C C . VAL A 1 346 ? -14.885 12.605 13.510 1.00 87.38 346 VAL A C 1
ATOM 2652 O O . VAL A 1 346 ? -15.856 13.135 12.959 1.00 87.38 346 VAL A O 1
ATOM 2655 N N . THR A 1 347 ? -14.511 12.906 14.752 1.00 85.94 347 THR A N 1
ATOM 2656 C CA . THR A 1 347 ? -15.104 13.998 15.523 1.00 85.94 347 THR A CA 1
ATOM 2657 C C . THR A 1 347 ? -14.164 15.204 15.467 1.00 85.94 347 THR A C 1
ATOM 2659 O O . THR A 1 347 ? -13.161 15.212 16.186 1.00 85.94 347 THR A O 1
ATOM 2662 N N . PRO A 1 348 ? -14.439 16.212 14.619 1.00 83.81 348 PRO A N 1
ATOM 2663 C CA . PRO A 1 348 ? -13.599 17.399 14.522 1.00 83.81 348 PRO A CA 1
ATOM 2664 C C . PRO A 1 348 ? -13.701 18.256 15.788 1.00 83.81 348 PRO A C 1
ATOM 2666 O O . PRO A 1 348 ? -14.736 18.277 16.468 1.00 83.81 348 PRO A O 1
ATOM 2669 N N . SER A 1 349 ? -12.637 18.994 16.089 1.00 80.12 349 SER A N 1
ATOM 2670 C CA . SER A 1 349 ? -12.661 20.021 17.130 1.00 80.12 349 SER A CA 1
ATOM 2671 C C . SER A 1 349 ? -13.593 21.169 16.728 1.00 80.12 349 SER A C 1
ATOM 2673 O O . SER A 1 349 ? -13.642 21.574 15.566 1.00 80.12 349 SER A O 1
ATOM 2675 N N . SER A 1 350 ? -14.358 21.694 17.687 1.00 63.09 350 SER A N 1
ATOM 2676 C CA . SER A 1 350 ? -15.308 22.794 17.468 1.00 63.09 350 SER A CA 1
ATOM 2677 C C . SER A 1 350 ? -14.684 24.186 17.589 1.00 63.09 350 SER A C 1
ATOM 2679 O O . SER A 1 350 ? -15.349 25.167 17.264 1.00 63.09 350 SER A O 1
ATOM 2681 N N . ALA A 1 351 ? -13.449 24.286 18.086 1.00 56.66 351 ALA A N 1
ATOM 2682 C CA . ALA A 1 351 ? -12.761 25.549 18.324 1.00 56.66 351 ALA A CA 1
ATOM 2683 C C . ALA A 1 351 ? -11.380 25.549 17.650 1.00 56.66 351 ALA A C 1
ATOM 2685 O O . ALA A 1 351 ? -10.720 24.505 17.649 1.00 56.66 351 ALA A O 1
ATOM 2686 N N . PRO A 1 352 ? -10.919 26.697 17.115 1.00 54.22 352 PRO A N 1
ATOM 2687 C CA . PRO A 1 352 ? -9.511 26.858 16.778 1.00 54.22 352 PRO A CA 1
ATOM 2688 C C . PRO A 1 352 ? -8.665 26.570 18.033 1.00 54.22 352 PRO A C 1
ATOM 2690 O O . PRO A 1 352 ? -9.107 26.903 19.139 1.00 54.22 352 PRO A O 1
ATOM 2693 N N . PRO A 1 353 ? -7.492 25.926 17.893 1.00 49.81 353 PRO A N 1
ATOM 2694 C CA . PRO A 1 353 ? -6.651 25.578 19.035 1.00 49.81 353 PRO A CA 1
ATOM 2695 C C . PRO A 1 353 ? -6.388 26.819 19.909 1.00 49.81 353 PRO A C 1
ATOM 2697 O O . PRO A 1 353 ? -6.277 27.925 19.364 1.00 49.81 353 PRO A O 1
ATOM 2700 N N . PRO A 1 354 ? -6.314 26.680 21.252 1.00 45.44 354 PRO A N 1
ATOM 2701 C CA . PRO A 1 354 ? -5.975 27.799 22.124 1.00 45.44 354 PRO A CA 1
ATOM 2702 C C . PRO A 1 354 ? -4.667 28.395 21.618 1.00 45.44 354 PRO A C 1
ATOM 2704 O O . PRO A 1 354 ? -3.717 27.659 21.360 1.00 45.44 354 PRO A O 1
ATOM 2707 N N . SER A 1 355 ? -4.641 29.710 21.415 1.00 42.19 355 SER A N 1
ATOM 2708 C CA . SER A 1 355 ? -3.518 30.437 20.832 1.00 42.19 355 SER A CA 1
ATOM 2709 C C . SER A 1 355 ? -2.295 30.419 21.760 1.00 42.19 355 SER A C 1
ATOM 2711 O O . SER A 1 355 ? -1.932 31.425 22.357 1.00 42.19 355 SER A O 1
ATOM 2713 N N . GLY A 1 356 ? -1.645 29.266 21.863 1.00 43.50 356 GLY A N 1
ATOM 2714 C CA . GLY A 1 356 ? -0.200 29.134 21.938 1.00 43.50 356 GLY A CA 1
ATOM 2715 C C . GLY A 1 356 ? 0.350 28.974 20.525 1.00 43.50 356 GLY A C 1
ATOM 2716 O O . GLY A 1 356 ? 1.240 28.160 20.301 1.00 43.50 356 GLY A O 1
ATOM 2717 N N . ALA A 1 357 ? -0.218 29.704 19.554 1.00 36.59 357 ALA A N 1
ATOM 2718 C CA . ALA A 1 357 ? 0.463 29.917 18.296 1.00 36.59 357 ALA A CA 1
ATOM 2719 C C . ALA A 1 357 ? 1.844 30.443 18.676 1.00 36.59 357 ALA A C 1
ATOM 2721 O O . ALA A 1 357 ? 1.945 31.470 19.357 1.00 36.59 357 ALA A O 1
ATOM 2722 N N . ALA A 1 358 ? 2.899 29.737 18.265 1.00 38.50 358 ALA A N 1
ATOM 2723 C CA . ALA A 1 358 ? 4.171 30.409 18.095 1.00 38.50 358 ALA A CA 1
ATOM 2724 C C . ALA A 1 358 ? 3.840 31.732 17.384 1.00 38.50 358 ALA A C 1
ATOM 2726 O O . ALA A 1 358 ? 3.050 31.694 16.428 1.00 38.50 358 ALA A O 1
ATOM 2727 N N . PRO A 1 359 ? 4.304 32.889 17.898 1.00 40.75 359 PRO A N 1
ATOM 2728 C CA . PRO A 1 359 ? 4.020 34.165 17.254 1.00 40.75 359 PRO A CA 1
ATOM 2729 C C . PRO A 1 359 ? 4.283 33.968 15.761 1.00 40.75 359 PRO A C 1
ATOM 2731 O O . PRO A 1 359 ? 5.291 33.320 15.453 1.00 40.75 359 PRO A O 1
ATOM 2734 N N . PRO A 1 360 ? 3.364 34.391 14.864 1.00 52.03 360 PRO A N 1
ATOM 2735 C CA . PRO A 1 360 ? 3.518 34.147 13.435 1.00 52.03 360 PRO A CA 1
ATOM 2736 C C . PRO A 1 360 ? 4.955 34.496 13.093 1.00 52.03 360 PRO A C 1
ATOM 2738 O O . PRO A 1 360 ? 5.376 35.619 13.388 1.00 52.03 360 PRO A O 1
ATOM 2741 N N . LYS A 1 361 ? 5.723 33.492 12.632 1.00 53.53 361 LYS A N 1
ATOM 2742 C CA . LYS A 1 361 ? 7.158 33.649 12.377 1.00 53.53 361 LYS A CA 1
ATOM 2743 C C . LYS A 1 361 ? 7.289 34.948 11.590 1.00 53.53 361 LYS A C 1
ATOM 2745 O O . LYS A 1 361 ? 6.653 35.063 10.536 1.00 53.53 361 LYS A O 1
ATOM 2750 N N . PRO A 1 362 ? 7.960 35.969 12.146 1.00 71.25 362 PRO A N 1
ATOM 2751 C CA . PRO A 1 362 ? 7.877 37.288 11.564 1.00 71.25 362 PRO A CA 1
ATOM 2752 C C . PRO A 1 362 ? 8.438 37.195 10.144 1.00 71.25 362 PRO A C 1
ATOM 2754 O O . PRO A 1 362 ? 9.429 36.499 9.896 1.00 71.25 362 PRO A O 1
ATOM 2757 N N . LEU A 1 363 ? 7.768 37.851 9.190 1.00 79.25 363 LEU A N 1
ATOM 2758 C CA . LEU A 1 363 ? 8.179 37.832 7.780 1.00 79.25 363 LEU A CA 1
ATOM 2759 C C . LEU A 1 363 ? 9.634 38.291 7.616 1.00 79.25 363 LEU A C 1
ATOM 2761 O O . LEU A 1 363 ? 10.314 37.896 6.671 1.00 79.25 363 LEU A O 1
ATOM 2765 N N . PHE A 1 364 ? 10.114 39.086 8.571 1.00 85.94 364 PHE A N 1
ATOM 2766 C CA . PHE A 1 364 ? 11.495 39.502 8.699 1.00 85.94 364 PHE A CA 1
ATOM 2767 C C . PHE A 1 364 ? 11.869 39.786 10.158 1.00 85.94 364 PHE A C 1
ATOM 2769 O O . PHE A 1 364 ? 11.011 40.062 10.995 1.00 85.94 364 PHE A O 1
ATOM 2776 N N . GLN A 1 365 ? 13.165 39.798 10.446 1.00 87.69 365 GLN A N 1
ATOM 2777 C CA . GLN A 1 365 ? 13.741 40.249 11.708 1.00 87.69 365 GLN A CA 1
ATOM 2778 C C . GLN A 1 365 ? 14.927 41.176 11.427 1.00 87.69 365 GLN A C 1
ATOM 2780 O O . GLN A 1 365 ? 15.664 40.977 10.465 1.00 87.69 365 GLN A O 1
ATOM 2785 N N . GLU A 1 366 ? 15.127 42.190 12.266 1.00 88.44 366 GLU A N 1
ATOM 2786 C CA . GLU A 1 366 ? 16.342 43.003 12.222 1.00 88.44 366 GLU A CA 1
ATOM 2787 C C . GLU A 1 366 ? 17.421 42.390 13.122 1.00 88.44 366 GLU A C 1
ATOM 2789 O O . GLU A 1 366 ? 17.202 42.142 14.310 1.00 88.44 366 GLU A O 1
ATOM 2794 N N . LEU A 1 367 ? 18.589 42.137 12.543 1.00 89.75 367 LEU A N 1
ATOM 2795 C CA . LEU A 1 367 ? 19.748 41.562 13.206 1.00 89.75 367 LEU A CA 1
ATOM 2796 C C . LEU A 1 367 ? 20.834 42.631 13.329 1.00 89.75 367 LEU A C 1
ATOM 2798 O O . LEU A 1 367 ? 21.438 43.015 12.333 1.00 89.75 367 LEU A O 1
ATOM 2802 N N . SER A 1 368 ? 21.109 43.095 14.549 1.00 89.25 368 SER A N 1
ATOM 2803 C CA . SER A 1 368 ? 22.210 44.028 14.814 1.00 89.25 368 SER A CA 1
ATOM 2804 C C . SER A 1 368 ? 23.434 43.286 15.352 1.00 89.25 368 SER A C 1
ATOM 2806 O O . SER A 1 368 ? 23.350 42.531 16.324 1.00 89.25 368 SER A O 1
ATOM 2808 N N . LEU A 1 369 ? 24.581 43.492 14.709 1.00 90.19 369 LEU A N 1
ATOM 2809 C CA . LEU A 1 369 ? 25.837 42.804 14.983 1.00 90.19 369 LEU A CA 1
ATOM 2810 C C . LEU A 1 369 ? 26.953 43.798 15.240 1.00 90.19 369 LEU A C 1
ATOM 2812 O O . LEU A 1 369 ? 27.214 44.672 14.421 1.00 90.19 369 LEU A O 1
ATOM 2816 N N . GLN A 1 370 ? 27.665 43.609 16.346 1.00 89.50 370 GLN A N 1
ATOM 2817 C CA . GLN A 1 370 ? 28.923 44.298 16.598 1.00 89.50 370 GLN A CA 1
ATOM 2818 C C . GLN A 1 370 ? 30.082 43.399 16.178 1.00 89.50 370 GLN A C 1
ATOM 2820 O O . GLN A 1 370 ? 30.305 42.346 16.773 1.00 89.50 370 GLN A O 1
ATOM 2825 N N . LEU A 1 371 ? 30.806 43.817 15.145 1.00 88.75 371 LEU A N 1
ATOM 2826 C CA . LEU A 1 371 ? 31.986 43.140 14.619 1.00 88.75 371 LEU A CA 1
ATOM 2827 C C . LEU A 1 371 ? 33.214 44.018 14.842 1.00 88.75 371 LEU A C 1
ATOM 2829 O O . LEU A 1 371 ? 33.139 45.239 14.742 1.00 88.75 371 LEU A O 1
ATOM 2833 N N . LEU A 1 372 ? 34.362 43.409 15.112 1.00 87.62 372 LEU A N 1
ATOM 2834 C CA . LEU A 1 372 ? 35.626 44.132 15.196 1.00 87.62 372 LEU A CA 1
ATOM 2835 C C . LEU A 1 372 ? 36.357 43.995 13.861 1.00 87.62 372 LEU A C 1
ATOM 2837 O O . LEU A 1 372 ? 36.660 42.881 13.438 1.00 87.62 372 LEU A O 1
ATOM 2841 N N . LYS A 1 373 ? 36.610 45.119 13.185 1.00 87.19 373 LYS A N 1
ATOM 2842 C CA . LYS A 1 373 ? 37.338 45.117 11.910 1.00 87.19 373 LYS A CA 1
ATOM 2843 C C . LYS A 1 373 ? 38.820 44.887 12.179 1.00 87.19 373 LYS A C 1
ATOM 2845 O O . LYS A 1 373 ? 39.452 45.714 12.835 1.00 87.19 373 LYS A O 1
ATOM 2850 N N . ASP A 1 374 ? 39.369 43.787 11.682 1.00 85.50 374 ASP A N 1
ATOM 2851 C CA . ASP A 1 374 ? 40.798 43.498 11.792 1.00 85.50 374 ASP A CA 1
ATOM 2852 C C . ASP A 1 374 ? 41.577 44.031 10.575 1.00 85.50 374 ASP A C 1
ATOM 2854 O O . ASP A 1 374 ? 41.031 44.757 9.738 1.00 85.50 374 ASP A O 1
ATOM 2858 N N . ALA A 1 375 ? 42.880 43.737 10.513 1.00 82.88 375 ALA A N 1
ATOM 2859 C CA . ALA A 1 375 ? 43.755 44.202 9.436 1.00 82.88 375 ALA A CA 1
ATOM 2860 C C . ALA A 1 375 ? 43.371 43.637 8.052 1.00 82.88 375 ALA A C 1
ATOM 2862 O O . ALA A 1 375 ? 43.638 44.289 7.045 1.00 82.88 375 ALA A O 1
ATOM 2863 N N . ASP A 1 376 ? 42.704 42.479 8.012 1.00 82.31 376 ASP A N 1
ATOM 2864 C CA . ASP A 1 376 ? 42.202 41.820 6.802 1.00 82.31 376 ASP A CA 1
ATOM 2865 C C . ASP A 1 376 ? 40.751 42.227 6.464 1.00 82.31 376 ASP A C 1
ATOM 2867 O O . ASP A 1 376 ? 40.213 41.876 5.411 1.00 82.31 376 ASP A O 1
ATOM 2871 N N . GLY A 1 377 ? 40.113 43.018 7.333 1.00 85.31 377 GLY A N 1
ATOM 2872 C CA . GLY A 1 377 ? 38.788 43.594 7.146 1.00 85.31 377 GLY A CA 1
ATOM 2873 C C . GLY A 1 377 ? 37.706 42.890 7.967 1.00 85.31 377 GLY A C 1
ATOM 2874 O O . GLY A 1 377 ? 37.912 42.485 9.103 1.00 85.31 377 GLY A O 1
ATOM 2875 N N . LEU A 1 378 ? 36.490 42.811 7.419 1.00 86.69 378 LEU A N 1
ATOM 2876 C CA . LEU A 1 378 ? 35.367 42.113 8.067 1.00 86.69 378 LEU A CA 1
ATOM 2877 C C . LEU A 1 378 ? 35.160 40.695 7.528 1.00 86.69 378 LEU A C 1
ATOM 2879 O O . LEU A 1 378 ? 34.388 39.941 8.115 1.00 86.69 378 LEU A O 1
ATOM 2883 N N . CYS A 1 379 ? 35.837 40.330 6.430 1.00 87.69 379 CYS A N 1
ATOM 2884 C CA . CYS A 1 379 ? 35.700 39.025 5.773 1.00 87.69 379 CYS A CA 1
ATOM 2885 C C . CYS A 1 379 ? 34.249 38.671 5.369 1.00 87.69 379 CYS A C 1
ATOM 2887 O O . CYS A 1 379 ? 33.880 37.504 5.249 1.00 87.69 379 CYS A O 1
ATOM 2889 N N . LEU A 1 380 ? 33.418 39.694 5.147 1.00 87.12 380 LEU A N 1
ATOM 2890 C CA . LEU A 1 380 ? 32.027 39.574 4.718 1.00 87.12 380 LEU A CA 1
ATOM 2891 C C . LEU A 1 380 ? 31.931 39.674 3.193 1.00 87.12 380 LEU A C 1
ATOM 2893 O O . LEU A 1 380 ? 32.465 40.609 2.593 1.00 87.12 380 LEU A O 1
ATOM 2897 N N . SER A 1 381 ? 31.220 38.735 2.575 1.00 89.25 381 SER A N 1
ATOM 2898 C CA . SER A 1 381 ? 31.028 38.677 1.129 1.00 89.25 381 SER A CA 1
ATOM 2899 C C . SER A 1 381 ? 29.678 39.278 0.744 1.00 89.25 381 SER A C 1
ATOM 2901 O O . SER A 1 381 ? 28.618 38.700 1.002 1.00 89.25 381 SER A O 1
ATOM 2903 N N . LEU A 1 382 ? 29.713 40.458 0.125 1.00 87.06 382 LEU A N 1
ATOM 2904 C CA . LEU A 1 382 ? 28.518 41.171 -0.320 1.00 87.06 382 LEU A CA 1
ATOM 2905 C C . LEU A 1 382 ? 28.305 41.019 -1.835 1.00 87.06 382 LEU A C 1
ATOM 2907 O O . LEU A 1 382 ? 29.247 40.904 -2.622 1.00 87.06 382 LEU A O 1
ATOM 2911 N N . ALA A 1 383 ? 27.044 41.023 -2.243 1.00 81.50 383 ALA A N 1
ATOM 2912 C CA . ALA A 1 383 ? 26.582 41.078 -3.617 1.00 81.50 383 ALA A CA 1
ATOM 2913 C C . ALA A 1 383 ? 25.601 42.237 -3.796 1.00 81.50 383 ALA A C 1
ATOM 2915 O O . ALA A 1 383 ? 24.674 42.429 -3.009 1.00 81.50 383 ALA A O 1
ATOM 2916 N N . GLY A 1 384 ? 25.799 42.961 -4.884 1.00 76.50 384 GLY A N 1
ATOM 2917 C CA . GLY A 1 384 ? 24.930 44.007 -5.390 1.00 76.50 384 GLY A CA 1
ATOM 2918 C C . GLY A 1 384 ? 25.317 44.276 -6.837 1.00 76.50 384 GLY A C 1
ATOM 2919 O O . GLY A 1 384 ? 26.435 43.957 -7.254 1.00 76.50 384 GLY A O 1
ATOM 2920 N N . GLU A 1 385 ? 24.373 44.794 -7.607 1.00 73.12 385 GLU A N 1
ATOM 2921 C CA . GLU A 1 385 ? 24.648 45.238 -8.968 1.00 73.12 385 GLU A CA 1
ATOM 2922 C C . GLU A 1 385 ? 25.249 46.650 -8.947 1.00 73.12 385 GLU A C 1
ATOM 2924 O O . GLU A 1 385 ? 24.875 47.460 -8.091 1.00 73.12 385 GLU A O 1
ATOM 2929 N N . PRO A 1 386 ? 26.179 46.966 -9.864 1.00 69.75 386 PRO A N 1
ATOM 2930 C CA . PRO A 1 386 ? 26.732 48.307 -9.958 1.00 69.75 386 PRO A CA 1
ATOM 2931 C C . PRO A 1 386 ? 25.633 49.350 -10.194 1.00 69.75 386 PRO A C 1
ATOM 2933 O O . PRO A 1 386 ? 24.741 49.128 -11.011 1.00 69.75 386 PRO A O 1
ATOM 2936 N N . ASN A 1 387 ? 25.696 50.485 -9.499 1.00 70.19 387 ASN A N 1
ATOM 2937 C CA . ASN A 1 387 ? 24.675 51.546 -9.487 1.00 70.19 387 ASN A CA 1
ATOM 2938 C C . ASN A 1 387 ? 23.279 51.165 -8.942 1.00 70.19 387 ASN A C 1
ATOM 2940 O O . ASN A 1 387 ? 22.402 52.029 -8.921 1.00 70.19 387 ASN A O 1
ATOM 2944 N N . GLN A 1 388 ? 23.055 49.933 -8.469 1.00 75.38 388 GLN A N 1
ATOM 2945 C CA . GLN A 1 388 ? 21.813 49.553 -7.784 1.00 75.38 388 GLN A CA 1
ATOM 2946 C C . GLN A 1 388 ? 21.895 49.829 -6.279 1.00 75.38 388 GLN A C 1
ATOM 2948 O O . GLN A 1 388 ? 22.980 49.905 -5.689 1.00 75.38 388 GLN A O 1
ATOM 2953 N N . LEU A 1 389 ? 20.727 50.002 -5.657 1.00 81.38 389 LEU A N 1
ATOM 2954 C CA . LEU A 1 389 ? 20.614 50.325 -4.237 1.00 81.38 389 LEU A CA 1
ATOM 2955 C C . LEU A 1 389 ? 20.768 49.074 -3.360 1.00 81.38 389 LEU A C 1
ATOM 2957 O O . LEU A 1 389 ? 20.203 48.016 -3.645 1.00 81.38 389 LEU A O 1
ATOM 2961 N N . GLY A 1 390 ? 21.491 49.222 -2.251 1.00 84.06 390 GLY A N 1
ATOM 2962 C CA . GLY A 1 390 ? 21.605 48.197 -1.217 1.00 84.06 390 GLY A CA 1
ATOM 2963 C C . GLY A 1 390 ? 22.694 47.147 -1.467 1.00 84.06 390 GLY A C 1
ATOM 2964 O O . GLY A 1 390 ? 23.254 47.003 -2.552 1.00 84.06 390 GLY A O 1
ATOM 2965 N N . ALA A 1 391 ? 23.022 46.400 -0.412 1.00 87.06 391 ALA A N 1
ATOM 2966 C CA . ALA A 1 391 ? 24.021 45.335 -0.447 1.00 87.06 391 ALA A CA 1
ATOM 2967 C C . ALA A 1 391 ? 23.502 44.096 0.285 1.00 87.06 391 ALA A C 1
ATOM 2969 O O . ALA A 1 391 ? 23.070 44.180 1.435 1.00 87.06 391 ALA A O 1
ATOM 2970 N N . TRP A 1 392 ? 23.577 42.942 -0.373 1.00 88.62 392 TRP A N 1
ATOM 2971 C CA . TRP A 1 392 ? 23.098 41.664 0.148 1.00 88.62 392 TRP A CA 1
ATOM 2972 C C . TRP A 1 392 ? 24.263 40.751 0.504 1.00 88.62 392 TRP A C 1
ATOM 2974 O O . TRP A 1 392 ? 25.256 40.715 -0.216 1.00 88.62 392 TRP A O 1
ATOM 2984 N N . VAL A 1 393 ? 24.143 39.947 1.554 1.00 88.56 393 VAL A N 1
ATOM 2985 C CA . VAL A 1 393 ? 25.116 38.884 1.835 1.00 88.56 393 VAL A CA 1
ATOM 2986 C C . VAL A 1 393 ? 24.994 37.797 0.763 1.00 88.56 393 VAL A C 1
ATOM 2988 O O . VAL A 1 393 ? 23.889 37.335 0.456 1.00 88.56 393 VAL A O 1
ATOM 2991 N N . ARG A 1 394 ? 26.118 37.380 0.164 1.00 83.31 394 ARG A N 1
ATOM 2992 C CA . ARG A 1 394 ? 26.121 36.337 -0.876 1.00 83.31 394 ARG A CA 1
ATOM 2993 C C . ARG A 1 394 ? 25.543 35.029 -0.344 1.00 83.31 394 ARG A C 1
ATOM 2995 O O . ARG A 1 394 ? 25.906 34.568 0.727 1.00 83.31 394 ARG A O 1
ATOM 3002 N N . THR A 1 395 ? 24.661 34.417 -1.125 1.00 81.19 395 THR A N 1
ATOM 3003 C CA . THR A 1 395 ? 23.915 33.222 -0.715 1.00 81.19 395 THR A CA 1
ATOM 3004 C C . THR A 1 395 ? 24.780 31.964 -0.640 1.00 81.19 395 THR A C 1
ATOM 3006 O O . THR A 1 395 ? 24.709 31.241 0.343 1.00 81.19 395 THR A O 1
ATOM 3009 N N . GLU A 1 396 ? 25.621 31.722 -1.645 1.00 79.50 396 GLU A N 1
ATOM 3010 C CA . GLU A 1 396 ? 26.422 30.490 -1.739 1.00 79.50 396 GLU A CA 1
ATOM 3011 C C . GLU A 1 396 ? 27.796 30.609 -1.058 1.00 79.50 396 GLU A C 1
ATOM 3013 O O . GLU A 1 396 ? 28.366 29.614 -0.622 1.00 79.50 396 GLU A O 1
ATOM 3018 N N . GLN A 1 397 ? 28.330 31.831 -0.945 1.00 83.69 397 GLN A N 1
ATOM 3019 C CA . GLN A 1 397 ? 29.612 32.129 -0.291 1.00 83.69 397 GLN A CA 1
ATOM 3020 C C . GLN A 1 397 ? 29.503 33.420 0.543 1.00 83.69 397 GLN A C 1
ATOM 3022 O O . GLN A 1 397 ? 30.006 34.462 0.107 1.00 83.69 397 GLN A O 1
ATOM 3027 N N . PRO A 1 398 ? 28.819 33.387 1.706 1.00 84.38 398 PRO A N 1
ATOM 3028 C CA . PRO A 1 398 ? 28.555 34.565 2.546 1.00 84.38 398 PRO A CA 1
ATOM 3029 C C . PRO A 1 398 ? 29.809 35.146 3.216 1.00 84.38 398 PRO A C 1
ATOM 3031 O O . PRO A 1 398 ? 29.848 36.338 3.532 1.00 84.38 398 PRO A O 1
ATOM 3034 N N . PHE A 1 399 ? 30.856 34.337 3.385 1.00 91.31 399 PHE A N 1
ATOM 3035 C CA . PHE A 1 399 ? 32.096 34.727 4.053 1.00 91.31 399 PHE A CA 1
ATOM 3036 C C . PHE A 1 399 ? 33.303 34.496 3.150 1.00 91.31 399 PHE A C 1
ATOM 3038 O O . PHE A 1 399 ? 33.374 33.507 2.419 1.00 91.31 399 PHE A O 1
ATOM 3045 N N . ALA A 1 400 ? 34.256 35.421 3.208 1.00 85.50 400 ALA A N 1
ATOM 3046 C CA . ALA A 1 400 ? 35.563 35.271 2.586 1.00 85.50 400 ALA A CA 1
ATOM 3047 C C . ALA A 1 400 ? 36.575 34.860 3.660 1.00 85.50 400 ALA A C 1
ATOM 3049 O O . ALA A 1 400 ? 36.561 35.404 4.759 1.00 85.50 400 ALA A O 1
ATOM 3050 N N . LYS A 1 401 ? 37.473 33.921 3.357 1.00 82.94 401 LYS A N 1
ATOM 3051 C CA . LYS A 1 401 ? 38.569 33.581 4.276 1.00 82.94 401 LYS A CA 1
ATOM 3052 C C . LYS A 1 401 ? 39.549 34.750 4.385 1.00 82.94 401 LYS A C 1
ATOM 3054 O O . LYS A 1 401 ? 39.714 35.503 3.422 1.00 82.94 401 LYS A O 1
ATOM 3059 N N . ARG A 1 402 ? 40.225 34.877 5.530 1.00 85.31 402 ARG A N 1
ATOM 3060 C CA . ARG A 1 402 ? 41.281 35.881 5.715 1.00 85.31 402 ARG A CA 1
ATOM 3061 C C . ARG A 1 402 ? 42.382 35.694 4.660 1.00 85.31 402 ARG A C 1
ATOM 3063 O O . ARG A 1 402 ? 42.881 34.578 4.513 1.00 85.31 402 ARG A O 1
ATOM 3070 N N . PRO A 1 403 ? 42.797 36.750 3.942 1.00 80.69 403 PRO A N 1
ATOM 3071 C CA . PRO A 1 403 ? 43.868 36.650 2.952 1.00 80.69 403 PRO A CA 1
ATOM 3072 C C . PRO A 1 403 ? 45.243 36.339 3.558 1.00 80.69 403 PRO A C 1
ATOM 3074 O O . PRO A 1 403 ? 46.094 35.788 2.864 1.00 80.69 403 PRO A O 1
ATOM 3077 N N . SER A 1 404 ? 45.474 36.706 4.822 1.00 79.56 404 SER A N 1
ATOM 3078 C CA . SER A 1 404 ? 46.773 36.569 5.487 1.00 79.56 404 SER A CA 1
ATOM 3079 C C . SER A 1 404 ? 47.101 35.130 5.908 1.00 79.56 404 SER A C 1
ATOM 3081 O O . SER A 1 404 ? 48.240 34.695 5.743 1.00 79.56 404 SER A O 1
ATOM 3083 N N . ASP A 1 405 ? 46.123 34.384 6.430 1.00 83.38 405 ASP A N 1
ATOM 3084 C CA . ASP A 1 405 ? 46.324 33.067 7.056 1.00 83.38 405 ASP A CA 1
ATOM 3085 C C . ASP A 1 405 ? 45.280 32.003 6.652 1.00 83.38 405 ASP A C 1
ATOM 3087 O O . ASP A 1 405 ? 45.409 30.833 7.016 1.00 83.38 405 ASP A O 1
ATOM 3091 N N . GLY A 1 406 ? 44.248 32.375 5.886 1.00 81.75 406 GLY A N 1
ATOM 3092 C CA . GLY A 1 406 ? 43.174 31.478 5.458 1.00 81.75 406 GLY A CA 1
ATOM 3093 C C . GLY A 1 406 ? 42.198 31.059 6.565 1.00 81.75 406 GLY A C 1
ATOM 3094 O O . GLY A 1 406 ? 41.354 30.193 6.313 1.00 81.75 406 GLY A O 1
ATOM 3095 N N . THR A 1 407 ? 42.288 31.639 7.768 1.00 84.88 407 THR A N 1
ATOM 3096 C CA . THR A 1 407 ? 41.392 31.331 8.895 1.00 84.88 407 THR A CA 1
ATOM 3097 C C . THR A 1 407 ? 40.056 32.090 8.771 1.00 84.88 407 THR A C 1
ATOM 3099 O O . THR A 1 407 ? 39.956 33.047 7.990 1.00 84.88 407 THR A O 1
ATOM 3102 N N . PRO A 1 408 ? 38.980 31.660 9.468 1.00 84.75 408 PRO A N 1
ATOM 3103 C CA . PRO A 1 408 ? 37.694 32.357 9.436 1.00 84.75 408 PRO A CA 1
ATOM 3104 C C . PRO A 1 408 ? 37.816 33.796 9.954 1.00 84.75 408 PRO A C 1
ATOM 3106 O O . PRO A 1 408 ? 38.467 34.090 10.965 1.00 84.75 408 PRO A O 1
ATOM 3109 N N . GLY A 1 409 ? 37.195 34.722 9.231 1.00 85.38 409 GLY A N 1
ATOM 3110 C CA . GLY A 1 409 ? 37.233 36.142 9.561 1.00 85.38 409 GLY A CA 1
ATOM 3111 C C . GLY A 1 409 ? 36.154 36.584 10.558 1.00 85.38 409 GLY A C 1
ATOM 3112 O O . GLY A 1 409 ? 35.314 35.779 10.967 1.00 85.38 409 GLY A O 1
ATOM 3113 N N . PRO A 1 410 ? 36.139 37.870 10.954 1.00 85.19 410 PRO A N 1
ATOM 3114 C CA . PRO A 1 410 ? 35.251 38.376 12.005 1.00 85.19 410 PRO A CA 1
ATOM 3115 C C . PRO A 1 410 ? 33.753 38.142 11.753 1.00 85.19 410 PRO A C 1
ATOM 3117 O O . PRO A 1 410 ? 33.017 37.860 12.696 1.00 85.19 410 PRO A O 1
ATOM 3120 N N . ALA A 1 411 ? 33.293 38.234 10.499 1.00 85.00 411 ALA A N 1
ATOM 3121 C CA . ALA A 1 411 ? 31.895 37.981 10.148 1.00 85.00 411 ALA A CA 1
ATOM 3122 C C . ALA A 1 411 ? 31.491 36.505 10.312 1.00 85.00 411 ALA A C 1
ATOM 3124 O O . ALA A 1 411 ? 30.423 36.231 10.856 1.00 85.00 411 ALA A O 1
ATOM 3125 N N . GLU A 1 412 ? 32.349 35.565 9.906 1.00 87.31 412 GLU A N 1
ATOM 3126 C CA . GLU A 1 412 ? 32.098 34.120 10.028 1.00 87.31 412 GLU A CA 1
ATOM 3127 C C . GLU A 1 412 ? 32.121 33.678 11.497 1.00 87.31 412 GLU A C 1
ATOM 3129 O O . GLU A 1 412 ? 31.216 32.990 11.958 1.00 87.31 412 GLU A O 1
ATOM 3134 N N . LEU A 1 413 ? 33.087 34.183 12.275 1.00 85.00 413 LEU A N 1
ATOM 3135 C CA . LEU A 1 413 ? 33.213 33.905 13.712 1.00 85.00 413 LEU A CA 1
ATOM 3136 C C . LEU A 1 413 ? 32.014 34.389 14.545 1.00 85.00 413 LEU A C 1
ATOM 3138 O O . LEU A 1 413 ? 31.861 33.978 15.696 1.00 85.00 413 LEU A O 1
ATOM 3142 N N . SER A 1 414 ? 31.159 35.255 13.991 1.00 82.19 414 SER A N 1
ATOM 3143 C CA . SER A 1 414 ? 29.958 35.729 14.679 1.00 82.19 414 SER A CA 1
ATOM 3144 C C . SER A 1 414 ? 28.868 34.658 14.813 1.00 82.19 414 SER A C 1
ATOM 3146 O O . SER A 1 414 ? 28.028 34.791 15.703 1.00 82.19 414 SER A O 1
ATOM 3148 N N . ASN A 1 415 ? 28.866 33.625 13.953 1.00 81.44 415 ASN A N 1
ATOM 3149 C CA . ASN A 1 415 ? 27.847 32.562 13.864 1.00 81.44 415 ASN A CA 1
ATOM 3150 C C . ASN A 1 415 ? 26.385 33.055 13.813 1.00 81.44 415 ASN A C 1
ATOM 3152 O O . ASN A 1 415 ? 25.468 32.318 14.171 1.00 81.44 415 ASN A O 1
ATOM 3156 N N . LYS A 1 416 ? 26.154 34.307 13.405 1.00 81.19 416 LYS A N 1
ATOM 3157 C CA . LYS A 1 416 ? 24.824 34.939 13.412 1.00 81.19 416 LYS A CA 1
ATOM 3158 C C . LYS A 1 416 ? 24.330 35.372 12.033 1.00 81.19 416 LYS A C 1
ATOM 3160 O O . LYS A 1 416 ? 23.156 35.688 11.918 1.00 81.19 416 LYS A O 1
ATOM 3165 N N . LEU A 1 417 ? 25.213 35.419 11.036 1.00 82.94 417 LEU A N 1
ATOM 3166 C CA . LEU A 1 417 ? 24.900 35.827 9.666 1.00 82.94 417 LEU A CA 1
ATOM 3167 C C . LEU A 1 417 ? 24.670 34.607 8.777 1.00 82.94 417 LEU A C 1
ATOM 3169 O O . LEU A 1 417 ? 25.438 33.643 8.826 1.00 82.94 417 LEU A O 1
ATOM 3173 N N . HIS A 1 418 ? 23.679 34.696 7.900 1.00 85.25 418 HIS A N 1
ATOM 3174 C CA . HIS A 1 418 ? 23.431 33.725 6.843 1.00 85.25 418 HIS A CA 1
ATOM 3175 C C . HIS A 1 418 ? 23.402 34.395 5.460 1.00 85.25 418 HIS A C 1
ATOM 3177 O O . HIS A 1 418 ? 23.298 35.614 5.311 1.00 85.25 418 HIS A O 1
ATOM 3183 N N . GLY A 1 419 ? 23.543 33.591 4.405 1.00 81.81 419 GLY A N 1
ATOM 3184 C CA . GLY A 1 419 ? 23.470 34.090 3.033 1.00 81.81 419 GLY A CA 1
ATOM 3185 C C . GLY A 1 419 ? 22.056 34.565 2.682 1.00 81.81 419 GLY A C 1
ATOM 3186 O O . GLY A 1 419 ? 21.093 33.865 2.970 1.00 81.81 419 GLY A O 1
ATOM 3187 N N . GLY A 1 420 ? 21.928 35.715 2.009 1.00 81.31 420 GLY A N 1
ATOM 3188 C CA . GLY A 1 420 ? 20.631 36.283 1.608 1.00 81.31 420 GLY A CA 1
ATOM 3189 C C . GLY A 1 420 ? 20.114 37.443 2.466 1.00 81.31 420 GLY A C 1
ATOM 3190 O O . GLY A 1 420 ? 19.060 37.982 2.157 1.00 81.31 420 GLY A O 1
ATOM 3191 N N . GLU A 1 421 ? 20.836 37.880 3.494 1.00 89.00 421 GLU A N 1
ATOM 3192 C CA . GLU A 1 421 ? 20.431 39.013 4.342 1.00 89.00 421 GLU A CA 1
ATOM 3193 C C . GLU A 1 421 ? 20.754 40.374 3.691 1.00 89.00 421 GLU A C 1
ATOM 3195 O O . GLU A 1 421 ? 21.781 40.517 3.019 1.00 89.00 421 GLU A O 1
ATOM 3200 N N . LEU A 1 422 ? 19.898 41.386 3.883 1.00 89.94 422 LEU A N 1
ATOM 3201 C CA . LEU A 1 422 ? 20.079 42.744 3.333 1.00 89.94 422 LEU A CA 1
ATOM 3202 C C . LEU A 1 422 ? 20.697 43.682 4.377 1.00 89.94 422 LEU A C 1
ATOM 3204 O O . LEU A 1 422 ? 20.172 43.806 5.478 1.00 89.94 422 LEU A O 1
ATOM 3208 N N . LEU A 1 423 ? 21.766 44.403 4.035 1.00 91.56 423 LEU A N 1
ATOM 3209 C CA . LEU A 1 423 ? 22.372 45.390 4.934 1.00 91.56 423 LEU A CA 1
ATOM 3210 C C . LEU A 1 423 ? 21.516 46.668 5.019 1.00 91.56 423 LEU A C 1
ATOM 3212 O O . LEU A 1 423 ? 21.348 47.378 4.029 1.00 91.56 423 LEU A O 1
ATOM 3216 N N . LEU A 1 424 ? 21.016 46.983 6.218 1.00 90.50 424 LEU A N 1
ATOM 3217 C CA . LEU A 1 424 ? 20.187 48.161 6.491 1.00 90.50 424 LEU A CA 1
ATOM 3218 C C . LEU A 1 424 ? 21.003 49.377 6.932 1.00 90.50 424 LEU A C 1
ATOM 3220 O O . LEU A 1 424 ? 20.769 50.479 6.435 1.00 90.50 424 LEU A O 1
ATOM 3224 N N . SER A 1 425 ? 21.942 49.207 7.870 1.00 92.19 425 SER A N 1
ATOM 3225 C CA . SER A 1 425 ? 22.716 50.323 8.432 1.00 92.19 425 SER A CA 1
ATOM 3226 C C . SER A 1 425 ? 24.144 49.951 8.840 1.00 92.19 425 SER A C 1
ATOM 3228 O O . SER A 1 425 ? 24.427 48.812 9.212 1.00 92.19 425 SER A O 1
ATOM 3230 N N . ILE A 1 426 ? 25.040 50.944 8.799 1.00 92.25 426 ILE A N 1
ATOM 3231 C CA . ILE A 1 426 ? 26.426 50.875 9.289 1.00 92.25 426 ILE A CA 1
ATOM 3232 C C . ILE A 1 426 ? 26.593 51.931 10.386 1.00 92.25 426 ILE A C 1
ATOM 3234 O O . ILE A 1 426 ? 26.382 53.120 10.154 1.00 92.25 426 ILE A O 1
ATOM 3238 N N . ASN A 1 427 ? 26.964 51.512 11.596 1.00 90.12 427 ASN A N 1
ATOM 3239 C CA . ASN A 1 427 ? 27.086 52.349 12.796 1.00 90.12 427 ASN A CA 1
ATOM 3240 C C . ASN A 1 427 ? 25.853 53.244 13.039 1.00 90.12 427 ASN A C 1
ATOM 3242 O O . ASN A 1 427 ? 25.979 54.419 13.379 1.00 90.12 427 ASN A O 1
ATOM 3246 N N . GLY A 1 428 ? 24.655 52.697 12.807 1.00 82.56 428 GLY A N 1
ATOM 3247 C CA . GLY A 1 428 ? 23.382 53.409 12.960 1.00 82.56 428 GLY A CA 1
ATOM 3248 C C . GLY A 1 428 ? 23.028 54.373 11.820 1.00 82.56 428 GLY A C 1
ATOM 3249 O O . GLY A 1 428 ? 21.954 54.967 11.850 1.00 82.56 428 GLY A O 1
ATOM 3250 N N . ARG A 1 429 ? 23.879 54.529 10.794 1.00 88.62 429 ARG A N 1
ATOM 3251 C CA . ARG A 1 429 ? 23.540 55.275 9.572 1.00 88.62 429 ARG A CA 1
ATOM 3252 C C . ARG A 1 429 ? 22.903 54.336 8.556 1.00 88.62 429 ARG A C 1
ATOM 3254 O O . ARG A 1 429 ? 23.509 53.329 8.204 1.00 88.62 429 ARG A O 1
ATOM 3261 N N . SER A 1 430 ? 21.698 54.663 8.096 1.00 86.50 430 SER A N 1
ATOM 3262 C CA . SER A 1 430 ? 20.990 53.897 7.064 1.00 86.50 430 SER A CA 1
ATOM 3263 C C . SER A 1 430 ? 21.779 53.885 5.751 1.00 86.50 430 SER A C 1
ATOM 3265 O O . SER A 1 430 ? 22.215 54.940 5.292 1.00 86.50 430 SER A O 1
ATOM 3267 N N . VAL A 1 431 ? 21.967 52.704 5.158 1.00 90.19 431 VAL A N 1
ATOM 3268 C CA . VAL A 1 431 ? 22.718 52.518 3.906 1.00 90.19 431 VAL A CA 1
ATOM 3269 C C . VAL A 1 431 ? 21.956 51.740 2.832 1.00 90.19 431 VAL A C 1
ATOM 3271 O O . VAL A 1 431 ? 22.464 51.624 1.724 1.00 90.19 431 VAL A O 1
ATOM 3274 N N . TRP A 1 432 ? 20.747 51.237 3.102 1.00 84.62 432 TRP A N 1
ATOM 3275 C CA . TRP A 1 432 ? 19.995 50.416 2.137 1.00 84.62 432 TRP A CA 1
ATOM 3276 C C . TRP A 1 432 ? 19.592 51.163 0.848 1.00 84.62 432 TRP A C 1
ATOM 3278 O O . TRP A 1 432 ? 19.367 50.517 -0.168 1.00 84.62 432 TRP A O 1
ATOM 3288 N N . GLN A 1 433 ? 19.552 52.503 0.870 1.00 83.69 433 GLN A N 1
ATOM 3289 C CA . GLN A 1 433 ? 19.338 53.370 -0.306 1.00 83.69 433 GLN A CA 1
ATOM 3290 C C . GLN A 1 433 ? 20.639 53.896 -0.934 1.00 83.69 433 GLN A C 1
ATOM 3292 O O . GLN A 1 433 ? 20.595 54.693 -1.866 1.00 83.69 433 GLN A O 1
ATOM 3297 N N . SER A 1 434 ? 21.804 53.519 -0.412 1.00 87.62 434 SER A N 1
ATOM 3298 C CA . SER A 1 434 ? 23.087 53.894 -1.009 1.00 87.62 434 SER A CA 1
ATOM 3299 C C . SER A 1 434 ? 23.418 52.943 -2.159 1.00 87.62 434 SER A C 1
ATOM 3301 O O . SER A 1 434 ? 23.040 51.769 -2.116 1.00 87.62 434 SER A O 1
ATOM 3303 N N . SER A 1 435 ? 24.155 53.418 -3.169 1.00 86.12 435 SER A N 1
ATOM 3304 C CA . SER A 1 435 ? 24.644 52.530 -4.231 1.00 86.12 435 SER A CA 1
ATOM 3305 C C . SER A 1 435 ? 25.579 51.467 -3.652 1.00 86.12 435 SER A C 1
ATOM 3307 O O . SER A 1 435 ? 26.297 51.727 -2.676 1.00 86.12 435 SER A O 1
ATOM 3309 N N . PHE A 1 436 ? 25.606 50.281 -4.259 1.00 87.06 436 PHE A N 1
ATOM 3310 C CA . PHE A 1 436 ? 26.465 49.185 -3.816 1.00 87.06 436 PHE A CA 1
ATOM 3311 C C . PHE A 1 436 ? 27.940 49.608 -3.654 1.00 87.06 436 PHE A C 1
ATOM 3313 O O . PHE A 1 436 ? 28.574 49.270 -2.651 1.00 87.06 436 PHE A O 1
ATOM 3320 N N . GLU A 1 437 ? 28.486 50.417 -4.569 1.00 88.94 437 GLU A N 1
ATOM 3321 C CA . GLU A 1 437 ? 29.866 50.917 -4.485 1.00 88.94 437 GLU A CA 1
ATOM 3322 C C . GLU A 1 437 ? 30.077 51.842 -3.287 1.00 88.94 437 GLU A C 1
ATOM 3324 O O . GLU A 1 437 ? 31.107 51.754 -2.616 1.00 88.94 437 GLU A O 1
ATOM 3329 N N . SER A 1 438 ? 29.098 52.704 -2.994 1.00 89.06 438 SER A N 1
ATOM 3330 C CA . SER A 1 438 ? 29.140 53.602 -1.840 1.00 89.06 438 SER A CA 1
ATOM 3331 C C . SER A 1 438 ? 29.147 52.809 -0.533 1.00 89.06 438 SER A C 1
ATOM 3333 O O . SER A 1 438 ? 29.956 53.089 0.351 1.00 89.06 438 SER A O 1
ATOM 3335 N N . ILE A 1 439 ? 28.319 51.763 -0.435 1.00 89.00 439 ILE A N 1
ATOM 3336 C CA . ILE A 1 439 ? 28.274 50.867 0.730 1.00 89.00 439 ILE A CA 1
ATOM 3337 C C . ILE A 1 439 ? 29.623 50.162 0.914 1.00 89.00 439 ILE A C 1
ATOM 3339 O O . ILE A 1 439 ? 30.177 50.150 2.015 1.00 89.00 439 ILE A O 1
ATOM 3343 N N . VAL A 1 440 ? 30.192 49.611 -0.162 1.00 88.19 440 VAL A N 1
ATOM 3344 C CA . VAL A 1 440 ? 31.497 48.936 -0.114 1.00 88.19 440 VAL A CA 1
ATOM 3345 C C . VAL A 1 440 ? 32.621 49.915 0.250 1.00 88.19 440 VAL A C 1
ATOM 3347 O O . VAL A 1 440 ? 33.494 49.552 1.042 1.00 88.19 440 VAL A O 1
ATOM 3350 N N . SER A 1 441 ? 32.604 51.152 -0.265 1.00 88.50 441 SER A N 1
ATOM 3351 C CA . SER A 1 441 ? 33.574 52.198 0.108 1.00 88.50 441 SER A CA 1
ATOM 3352 C C . SER A 1 441 ? 33.472 52.540 1.591 1.00 88.50 441 SER A C 1
ATOM 3354 O O . SER A 1 441 ? 34.477 52.512 2.298 1.00 88.50 441 SER A O 1
ATOM 3356 N N . GLN A 1 442 ? 32.253 52.741 2.100 1.00 87.94 442 GLN A N 1
ATOM 3357 C CA . GLN A 1 442 ? 32.016 53.037 3.513 1.00 87.94 442 GLN A CA 1
ATOM 3358 C C . GLN A 1 442 ? 32.510 51.910 4.428 1.00 87.94 442 GLN A C 1
ATOM 3360 O O . GLN A 1 442 ? 33.140 52.188 5.444 1.00 87.94 442 GLN A O 1
ATOM 3365 N N . ILE A 1 443 ? 32.308 50.638 4.059 1.00 87.31 443 ILE A N 1
ATOM 3366 C CA . ILE A 1 443 ? 32.835 49.490 4.820 1.00 87.31 443 ILE A CA 1
ATOM 3367 C C . ILE A 1 443 ? 34.375 49.456 4.790 1.00 87.31 443 ILE A C 1
ATOM 3369 O O . ILE A 1 443 ? 35.030 49.162 5.802 1.00 87.31 443 ILE A O 1
ATOM 3373 N N . LYS A 1 444 ? 34.985 49.779 3.643 1.00 86.81 444 LYS A N 1
ATOM 3374 C CA . LYS A 1 444 ? 36.448 49.844 3.490 1.00 86.81 444 LYS A CA 1
ATOM 3375 C C . LYS A 1 444 ? 37.072 50.974 4.309 1.00 86.81 444 LYS A C 1
ATOM 3377 O O . LYS A 1 444 ? 38.134 50.755 4.885 1.00 86.81 444 LYS A O 1
ATOM 3382 N N . GLU A 1 445 ? 36.393 52.107 4.440 1.00 87.62 445 GLU A N 1
ATOM 3383 C CA . GLU A 1 445 ? 36.847 53.288 5.190 1.00 87.62 445 GLU A CA 1
ATOM 3384 C C . GLU A 1 445 ? 36.704 53.162 6.718 1.00 87.62 445 GLU A C 1
ATOM 3386 O O . GLU A 1 445 ? 37.260 53.973 7.457 1.00 87.62 445 GLU A O 1
ATOM 3391 N N . LEU A 1 446 ? 36.011 52.132 7.224 1.00 88.38 446 LEU A N 1
ATOM 3392 C CA . LEU A 1 446 ? 35.897 51.891 8.669 1.00 88.38 446 LEU A CA 1
ATOM 3393 C C . LEU A 1 446 ? 37.281 51.715 9.336 1.00 88.38 446 LEU A C 1
ATOM 3395 O O . LEU A 1 446 ? 38.131 51.010 8.783 1.00 88.38 446 LEU A O 1
ATOM 3399 N N . PRO A 1 447 ? 37.513 52.279 10.534 1.00 84.69 447 PRO A N 1
ATOM 3400 C CA . PRO A 1 447 ? 38.797 52.163 11.220 1.00 84.69 447 PRO A CA 1
ATOM 3401 C C . PRO A 1 447 ? 39.090 50.719 11.659 1.00 84.69 447 PRO A C 1
ATOM 3403 O O . PRO A 1 447 ? 38.217 50.023 12.179 1.00 84.69 447 PRO A O 1
ATOM 3406 N N . VAL A 1 448 ? 40.335 50.277 11.462 1.00 86.06 448 VAL A N 1
ATOM 3407 C CA . VAL A 1 448 ? 40.830 48.972 11.932 1.00 86.06 448 VAL A CA 1
ATOM 3408 C C . VAL A 1 448 ? 40.974 49.000 13.458 1.00 86.06 448 VAL A C 1
ATOM 3410 O O . VAL A 1 448 ? 41.497 49.962 14.016 1.00 86.06 448 VAL A O 1
ATOM 3413 N N . GLY A 1 449 ? 40.508 47.952 14.138 1.00 77.88 449 GLY A N 1
ATOM 3414 C CA . GLY A 1 449 ? 40.578 47.795 15.595 1.00 77.88 449 GLY A CA 1
ATOM 3415 C C . GLY A 1 449 ? 39.417 48.416 16.381 1.00 77.88 449 GLY A C 1
ATOM 3416 O O . GLY A 1 449 ? 39.386 48.287 17.603 1.00 77.88 449 GLY A O 1
ATOM 3417 N N . ALA A 1 450 ? 38.454 49.061 15.715 1.00 80.31 450 ALA A N 1
ATOM 3418 C CA . ALA A 1 450 ? 37.258 49.611 16.354 1.00 80.31 450 ALA A CA 1
ATOM 3419 C C . ALA A 1 450 ? 36.047 48.663 16.219 1.00 80.31 450 ALA A C 1
ATOM 3421 O O . ALA A 1 450 ? 35.925 47.968 15.203 1.00 80.31 450 ALA A O 1
ATOM 3422 N N . PRO A 1 451 ? 35.123 48.647 17.201 1.00 85.25 451 PRO A N 1
ATOM 3423 C CA . PRO A 1 451 ? 33.852 47.948 17.059 1.00 85.25 451 PRO A CA 1
ATOM 3424 C C . PRO A 1 451 ? 32.965 48.661 16.028 1.00 85.25 451 PRO A C 1
ATOM 3426 O O . PRO A 1 451 ? 32.712 49.862 16.118 1.00 85.25 451 PRO A O 1
ATOM 3429 N N . VAL A 1 452 ? 32.483 47.902 15.050 1.00 89.00 452 VAL A N 1
ATOM 3430 C CA . VAL A 1 452 ? 31.570 48.324 13.985 1.00 89.00 452 VAL A CA 1
ATOM 3431 C C . VAL A 1 452 ? 30.223 47.663 14.235 1.00 89.00 452 VAL A C 1
ATOM 3433 O O . VAL A 1 452 ? 30.151 46.446 14.359 1.00 89.00 452 VAL A O 1
ATOM 3436 N N . THR A 1 453 ? 29.148 48.446 14.274 1.00 90.81 453 THR A N 1
ATOM 3437 C CA . THR A 1 453 ? 27.782 47.915 14.371 1.00 90.81 453 THR A CA 1
ATOM 3438 C C . THR A 1 453 ? 27.155 47.852 12.981 1.00 90.81 453 THR A C 1
ATOM 3440 O O . THR A 1 453 ? 27.004 48.885 12.338 1.00 90.81 453 THR A O 1
ATOM 3443 N N . LEU A 1 454 ? 26.785 46.666 12.509 1.00 92.56 454 LEU A N 1
ATOM 3444 C CA . LEU A 1 454 ? 26.062 46.453 11.255 1.00 92.56 454 LEU A CA 1
ATOM 3445 C C . LEU A 1 454 ? 24.661 45.934 11.565 1.00 92.56 454 LEU A C 1
ATOM 3447 O O . LEU A 1 454 ? 24.528 45.018 12.373 1.00 92.56 454 LEU A O 1
ATOM 3451 N N . SER A 1 455 ? 23.634 46.480 10.918 1.00 91.88 455 SER A N 1
ATOM 3452 C CA . SER A 1 455 ? 22.262 45.978 11.064 1.00 91.88 455 SER A CA 1
ATOM 3453 C C . SER A 1 455 ? 21.770 45.396 9.747 1.00 91.88 455 SER A C 1
ATOM 3455 O O . SER A 1 455 ? 21.868 46.055 8.711 1.00 91.88 455 SER A O 1
ATOM 3457 N N . PHE A 1 456 ? 21.244 44.177 9.793 1.00 92.25 456 PHE A N 1
ATOM 3458 C CA . PHE A 1 456 ? 20.770 43.409 8.648 1.00 92.25 456 PHE A CA 1
ATOM 3459 C C . PHE A 1 456 ? 19.273 43.121 8.757 1.00 92.25 456 PHE A C 1
ATOM 3461 O O . PHE A 1 456 ? 18.742 42.943 9.850 1.00 92.25 456 PHE A O 1
ATOM 3468 N N . LEU A 1 457 ? 18.600 43.041 7.614 1.00 91.19 457 LEU A N 1
ATOM 3469 C CA . LEU A 1 457 ? 17.253 42.512 7.487 1.00 91.19 457 LEU A CA 1
ATOM 3470 C C . LEU A 1 457 ? 17.334 41.027 7.133 1.00 91.19 457 LEU A C 1
ATOM 3472 O O . LEU A 1 457 ? 17.744 40.662 6.028 1.00 91.19 457 LEU A O 1
ATOM 3476 N N . VAL A 1 458 ? 16.917 40.186 8.071 1.00 89.75 458 VAL A N 1
ATOM 3477 C CA . VAL A 1 458 ? 16.791 38.740 7.899 1.00 89.75 458 VAL A CA 1
ATOM 3478 C C . VAL A 1 458 ? 15.374 38.459 7.424 1.00 89.75 458 VAL A C 1
ATOM 3480 O O . VAL A 1 458 ? 14.423 38.747 8.144 1.00 89.75 458 VAL A O 1
ATOM 3483 N N . ILE A 1 459 ? 15.218 37.935 6.210 1.00 87.25 459 ILE A N 1
ATOM 3484 C CA . ILE A 1 459 ? 13.908 37.678 5.600 1.00 87.25 459 ILE A CA 1
ATOM 3485 C C . ILE A 1 459 ? 13.569 36.190 5.732 1.00 87.25 459 ILE A C 1
ATOM 3487 O O . ILE A 1 459 ? 14.375 35.325 5.394 1.00 87.25 459 ILE A O 1
ATOM 3491 N N . SER A 1 460 ? 12.351 35.883 6.177 1.00 87.75 460 SER A N 1
ATOM 3492 C CA . SER A 1 460 ? 11.825 34.516 6.227 1.00 87.75 460 SER A CA 1
ATOM 3493 C C . SER A 1 460 ? 11.340 34.090 4.836 1.00 87.75 460 SER A C 1
ATOM 3495 O O . SER A 1 460 ? 10.143 34.126 4.547 1.00 87.75 460 SER A O 1
ATOM 3497 N N . PHE A 1 461 ? 12.263 33.707 3.948 1.00 83.31 461 PHE A N 1
ATOM 3498 C CA . PHE A 1 461 ? 11.971 33.468 2.524 1.00 83.31 461 PHE A CA 1
ATOM 3499 C C . PHE A 1 461 ? 10.883 32.417 2.262 1.00 83.31 461 PHE A C 1
ATOM 3501 O O . PHE A 1 461 ? 10.104 32.581 1.327 1.00 83.31 461 PHE A O 1
ATOM 3508 N N . SER A 1 462 ? 10.773 31.389 3.108 1.00 77.88 462 SER A N 1
ATOM 3509 C CA . SER A 1 462 ? 9.726 30.360 3.011 1.00 77.88 462 SER A CA 1
ATOM 3510 C C . SER A 1 462 ? 8.310 30.896 3.251 1.00 77.88 462 SER A C 1
ATOM 3512 O O . SER A 1 462 ? 7.351 30.315 2.755 1.00 77.88 462 SER A O 1
ATOM 3514 N N . LEU A 1 463 ? 8.174 32.005 3.986 1.00 82.69 463 LEU A N 1
ATOM 3515 C CA . LEU A 1 463 ? 6.896 32.669 4.263 1.00 82.69 463 LEU A CA 1
ATOM 3516 C C . LEU A 1 463 ? 6.639 33.828 3.300 1.00 82.69 463 LEU A C 1
ATOM 3518 O O . LEU A 1 463 ? 5.515 34.023 2.850 1.00 82.69 463 LEU A O 1
ATOM 3522 N N . VAL A 1 464 ? 7.682 34.592 2.969 1.00 86.19 464 VAL A N 1
ATOM 3523 C CA . VAL A 1 464 ? 7.571 35.769 2.099 1.00 86.19 464 VAL A CA 1
ATOM 3524 C C . VAL A 1 464 ? 7.309 35.379 0.647 1.00 86.19 464 VAL A C 1
ATOM 3526 O O . VAL A 1 464 ? 6.496 36.028 0.005 1.00 86.19 464 VAL A O 1
ATOM 3529 N N . PHE A 1 465 ? 7.937 34.321 0.129 1.00 90.12 465 PHE A N 1
ATOM 3530 C CA . PHE A 1 465 ? 7.754 33.886 -1.260 1.00 90.12 465 PHE A CA 1
ATOM 3531 C C . PHE A 1 465 ? 6.290 33.592 -1.648 1.00 90.12 465 PHE A C 1
ATOM 3533 O O . PHE A 1 465 ? 5.822 34.186 -2.625 1.00 90.12 465 PHE A O 1
ATOM 3540 N N . PRO A 1 466 ? 5.532 32.744 -0.919 1.00 84.94 466 PRO A N 1
ATOM 3541 C CA . PRO A 1 466 ? 4.143 32.464 -1.283 1.00 84.94 466 PRO A CA 1
ATOM 3542 C C . PRO A 1 466 ? 3.243 33.698 -1.137 1.00 84.94 466 PRO A C 1
ATOM 3544 O O . PRO A 1 466 ? 2.430 33.953 -2.020 1.00 84.94 466 PRO A O 1
ATOM 3547 N N . LEU A 1 467 ? 3.434 34.508 -0.088 1.00 85.00 467 LEU A N 1
ATOM 3548 C CA . LEU A 1 467 ? 2.653 35.732 0.123 1.00 85.00 467 LEU A CA 1
ATOM 3549 C C . LEU A 1 467 ? 2.936 36.792 -0.945 1.00 85.00 467 LEU A C 1
ATOM 3551 O O . LEU A 1 467 ? 2.011 37.412 -1.456 1.00 85.00 467 LEU A O 1
ATOM 3555 N N . ALA A 1 468 ? 4.204 36.980 -1.315 1.00 86.12 468 ALA A N 1
ATOM 3556 C CA . ALA A 1 468 ? 4.594 37.885 -2.389 1.00 86.12 468 ALA A CA 1
ATOM 3557 C C . ALA A 1 468 ? 4.053 37.410 -3.737 1.00 86.12 468 ALA A C 1
ATOM 3559 O O . ALA A 1 468 ? 3.615 38.226 -4.534 1.00 86.12 468 ALA A O 1
ATOM 3560 N N . THR A 1 469 ? 4.035 36.101 -3.988 1.00 88.25 469 THR A N 1
ATOM 3561 C CA . THR A 1 469 ? 3.413 35.534 -5.192 1.00 88.25 469 THR A CA 1
ATOM 3562 C C . THR A 1 469 ? 1.916 35.821 -5.240 1.00 88.25 469 THR A C 1
ATOM 3564 O O . THR A 1 469 ? 1.418 36.285 -6.259 1.00 88.25 469 THR A O 1
ATOM 3567 N N . GLU A 1 470 ? 1.196 35.587 -4.143 1.00 85.62 470 GLU A N 1
ATOM 3568 C CA . GLU A 1 470 ? -0.245 35.840 -4.070 1.00 85.62 470 GLU A CA 1
ATOM 3569 C C . GLU A 1 470 ? -0.564 37.333 -4.233 1.00 85.62 470 GLU A C 1
ATOM 3571 O O . GLU A 1 470 ? -1.372 37.696 -5.085 1.00 85.62 470 GLU A O 1
ATOM 3576 N N . ALA A 1 471 ? 0.138 38.201 -3.499 1.00 84.12 471 ALA A N 1
ATOM 3577 C CA . ALA A 1 471 ? -0.029 39.650 -3.573 1.00 84.12 471 ALA A CA 1
ATOM 3578 C C . ALA A 1 471 ? 0.290 40.195 -4.970 1.00 84.12 471 ALA A C 1
ATOM 3580 O O . ALA A 1 471 ? -0.453 41.009 -5.514 1.00 84.12 471 ALA A O 1
ATOM 3581 N N . LEU A 1 472 ? 1.371 39.713 -5.587 1.00 83.38 472 LEU A N 1
ATOM 3582 C CA . LEU A 1 472 ? 1.723 40.108 -6.940 1.00 83.38 472 LEU A CA 1
ATOM 3583 C C . LEU A 1 472 ? 0.779 39.533 -7.980 1.00 83.38 472 LEU A C 1
ATOM 3585 O O . LEU A 1 472 ? 0.776 40.088 -9.059 1.00 83.38 472 LEU A O 1
ATOM 3589 N N . MET A 1 473 ? -0.014 38.490 -7.726 1.00 81.31 473 MET A N 1
ATOM 3590 C CA . MET A 1 473 ? -1.010 37.963 -8.675 1.00 81.31 473 MET A CA 1
ATOM 3591 C C . MET A 1 473 ? -2.415 38.554 -8.477 1.00 81.31 473 MET A C 1
ATOM 3593 O O . MET A 1 473 ? -3.243 38.449 -9.384 1.00 81.31 473 MET A O 1
ATOM 3597 N N . ASP A 1 474 ? -2.678 39.197 -7.338 1.00 82.69 474 ASP A N 1
ATOM 3598 C CA . ASP A 1 474 ? -3.953 39.846 -7.028 1.00 82.69 474 ASP A CA 1
ATOM 3599 C C . ASP A 1 474 ? -4.074 41.224 -7.721 1.00 82.69 474 ASP A C 1
ATOM 3601 O O . ASP A 1 474 ? -3.316 42.150 -7.404 1.00 82.69 474 ASP A O 1
ATOM 3605 N N . PRO A 1 475 ? -5.036 41.419 -8.647 1.00 79.06 475 PRO A N 1
ATOM 3606 C CA . PRO A 1 475 ? -5.241 42.710 -9.299 1.00 79.06 475 PRO A CA 1
ATOM 3607 C C . PRO A 1 475 ? -5.614 43.826 -8.311 1.00 79.06 475 PRO A C 1
ATOM 3609 O O . PRO A 1 475 ? -5.215 44.970 -8.525 1.00 79.06 475 PRO A O 1
ATOM 3612 N N . ALA A 1 476 ? -6.308 43.519 -7.207 1.00 78.62 476 ALA A N 1
ATOM 3613 C CA . ALA A 1 476 ? -6.691 44.526 -6.218 1.00 78.62 476 ALA A CA 1
ATOM 3614 C C . ALA A 1 476 ? -5.467 45.079 -5.474 1.00 78.62 476 ALA A C 1
ATOM 3616 O O . ALA A 1 476 ? -5.347 46.289 -5.286 1.00 78.62 476 ALA A O 1
ATOM 3617 N N . PHE A 1 477 ? -4.525 44.210 -5.100 1.00 83.25 477 PHE A N 1
ATOM 3618 C CA . PHE A 1 477 ? -3.263 44.617 -4.481 1.00 83.25 477 PHE A CA 1
ATOM 3619 C C . PHE A 1 477 ? -2.437 45.514 -5.418 1.00 83.25 477 PHE A C 1
ATOM 3621 O O . PHE A 1 477 ? -1.922 46.552 -4.993 1.00 83.25 477 PHE A O 1
ATOM 3628 N N . ARG A 1 478 ? -2.368 45.163 -6.711 1.00 81.12 478 ARG A N 1
ATOM 3629 C CA . ARG A 1 478 ? -1.663 45.955 -7.736 1.00 81.12 478 ARG A CA 1
ATOM 3630 C C . ARG A 1 478 ? -2.261 47.351 -7.918 1.00 81.12 478 ARG A C 1
ATOM 3632 O O . ARG A 1 478 ? -1.509 48.325 -7.970 1.00 81.12 478 ARG A O 1
ATOM 3639 N N . GLU A 1 479 ? -3.589 47.457 -7.976 1.00 80.25 479 GLU A N 1
ATOM 3640 C CA . GLU A 1 479 ? -4.295 48.738 -8.109 1.00 80.25 479 GLU A CA 1
ATOM 3641 C C . GLU A 1 479 ? -4.142 49.617 -6.860 1.00 80.25 479 GLU A C 1
ATOM 3643 O O . GLU A 1 479 ? -3.833 50.805 -6.975 1.00 80.25 479 GLU A O 1
ATOM 3648 N N . ILE A 1 480 ? -4.303 49.038 -5.662 1.00 82.75 480 ILE A N 1
ATOM 3649 C CA . ILE A 1 480 ? -4.205 49.760 -4.382 1.00 82.75 480 ILE A CA 1
ATOM 3650 C C . ILE A 1 480 ? -2.809 50.360 -4.190 1.00 82.75 480 ILE A C 1
ATOM 3652 O O . ILE A 1 480 ? -2.681 51.490 -3.713 1.00 82.75 480 ILE A O 1
ATOM 3656 N N . HIS A 1 481 ? -1.764 49.622 -4.567 1.00 81.50 481 HIS A N 1
ATOM 3657 C CA . HIS A 1 481 ? -0.374 50.044 -4.388 1.00 81.50 481 HIS A CA 1
ATOM 3658 C C . HIS A 1 481 ? 0.249 50.701 -5.627 1.00 81.50 481 HIS A C 1
ATOM 3660 O O . HIS A 1 481 ? 1.437 51.010 -5.602 1.00 81.50 481 HIS A O 1
ATOM 3666 N N . GLN A 1 482 ? -0.547 50.966 -6.673 1.00 75.69 482 GLN A N 1
ATOM 3667 C CA . GLN A 1 482 ? -0.125 51.643 -7.910 1.00 75.69 482 GLN A CA 1
ATOM 3668 C C . GLN A 1 482 ? 1.141 51.029 -8.534 1.00 75.69 482 GLN A C 1
ATOM 3670 O O . GLN A 1 482 ? 2.025 51.740 -9.020 1.00 75.69 482 GLN A O 1
ATOM 3675 N N . LEU A 1 483 ? 1.239 49.697 -8.507 1.00 73.38 483 LEU A N 1
ATOM 3676 C CA . LEU A 1 483 ? 2.373 48.970 -9.069 1.00 73.38 483 LEU A CA 1
ATOM 3677 C C . LEU A 1 483 ? 2.400 49.151 -10.591 1.00 73.38 483 LEU A C 1
ATOM 3679 O O . LEU A 1 483 ? 1.485 48.718 -11.291 1.00 73.38 483 LEU A O 1
ATOM 3683 N N . LYS A 1 484 ? 3.472 49.755 -11.119 1.00 62.59 484 LYS A N 1
ATOM 3684 C CA . LYS A 1 484 ? 3.754 49.771 -12.563 1.00 62.59 484 LYS A CA 1
ATOM 3685 C C . LYS A 1 484 ? 4.263 48.390 -12.984 1.00 62.59 484 LYS A C 1
ATOM 3687 O O . LYS A 1 484 ? 5.461 48.171 -13.095 1.00 62.59 484 LYS A O 1
ATOM 3692 N N . TRP A 1 485 ? 3.333 47.452 -13.140 1.00 62.25 485 TRP A N 1
ATOM 3693 C CA . TRP A 1 485 ? 3.571 46.027 -13.408 1.00 62.25 485 TRP A CA 1
ATOM 3694 C C . TRP A 1 485 ? 3.489 45.675 -14.914 1.00 62.25 485 TRP A C 1
ATOM 3696 O O . TRP A 1 485 ? 3.441 44.509 -15.283 1.00 62.25 485 TRP A O 1
ATOM 3706 N N . ASP A 1 486 ? 3.480 46.674 -15.801 1.00 52.53 486 ASP A N 1
ATOM 3707 C CA . ASP A 1 486 ? 3.179 46.493 -17.234 1.00 52.53 486 ASP A CA 1
ATOM 3708 C C . ASP A 1 486 ? 4.417 46.485 -18.155 1.00 52.53 486 ASP A C 1
ATOM 3710 O O . ASP A 1 486 ? 4.279 46.520 -19.376 1.00 52.53 486 ASP A O 1
ATOM 3714 N N . GLU A 1 487 ? 5.638 46.437 -17.612 1.00 60.94 487 GLU A N 1
ATOM 3715 C CA . GLU A 1 487 ? 6.831 46.167 -18.428 1.00 60.94 487 GLU A CA 1
ATOM 3716 C C . GLU A 1 487 ? 6.947 44.652 -18.662 1.00 60.94 487 GLU A C 1
ATOM 3718 O O . GLU A 1 487 ? 7.120 43.892 -17.704 1.00 60.94 487 GLU A O 1
ATOM 3723 N N . GLU A 1 488 ? 6.844 44.213 -19.927 1.00 60.91 488 GLU A N 1
ATOM 3724 C CA . GLU A 1 488 ? 6.829 42.795 -20.342 1.00 60.91 488 GLU A CA 1
ATOM 3725 C C . GLU A 1 488 ? 7.927 41.970 -19.635 1.00 60.91 488 GLU A C 1
ATOM 3727 O O . GLU A 1 488 ? 7.647 40.896 -19.092 1.00 60.91 488 GLU A O 1
ATOM 3732 N N . ASP A 1 489 ? 9.133 42.531 -19.503 1.00 65.94 489 ASP A N 1
ATOM 3733 C CA . ASP A 1 489 ? 10.309 41.889 -18.902 1.00 65.94 489 ASP A CA 1
ATOM 3734 C C . ASP A 1 489 ? 10.134 41.492 -17.421 1.00 65.94 489 ASP A C 1
ATOM 3736 O O . ASP A 1 489 ? 10.597 40.427 -17.001 1.00 65.94 489 ASP A O 1
ATOM 3740 N N . HIS A 1 490 ? 9.432 42.298 -16.614 1.00 73.00 490 HIS A N 1
ATOM 3741 C CA . HIS A 1 490 ? 9.255 42.031 -15.178 1.00 73.00 490 HIS A CA 1
ATOM 3742 C C . HIS A 1 490 ? 8.317 40.845 -14.940 1.00 73.00 490 HIS A C 1
ATOM 3744 O O . HIS A 1 490 ? 8.547 40.027 -14.047 1.00 73.00 490 HIS A O 1
ATOM 3750 N N . THR A 1 491 ? 7.285 40.720 -15.777 1.00 78.81 491 THR A N 1
ATOM 3751 C CA . THR A 1 491 ? 6.313 39.620 -15.709 1.00 78.81 491 THR A CA 1
ATOM 3752 C C . THR A 1 491 ? 6.921 38.290 -16.154 1.00 78.81 491 THR A C 1
ATOM 3754 O O . THR A 1 491 ? 6.626 37.237 -15.588 1.00 78.81 491 THR A O 1
ATOM 3757 N N . ILE A 1 492 ? 7.814 38.341 -17.144 1.00 83.88 492 ILE A N 1
ATOM 3758 C CA . ILE A 1 492 ? 8.548 37.187 -17.658 1.00 83.88 492 ILE A CA 1
ATOM 3759 C C . ILE A 1 492 ? 9.570 36.702 -16.618 1.00 83.88 492 ILE A C 1
ATOM 3761 O O . ILE A 1 492 ? 9.675 35.499 -16.359 1.00 83.88 492 ILE A O 1
ATOM 3765 N N . TRP A 1 493 ? 10.284 37.629 -15.971 1.00 82.38 493 TRP A N 1
ATOM 3766 C CA . TRP A 1 493 ? 11.279 37.305 -14.950 1.00 82.38 493 TRP A CA 1
ATOM 3767 C C . TRP A 1 493 ? 10.663 36.803 -13.638 1.00 82.38 493 TRP A C 1
ATOM 3769 O O . TRP A 1 493 ? 11.166 35.835 -13.061 1.00 82.38 493 TRP A O 1
ATOM 3779 N N . GLU A 1 494 ? 9.548 37.399 -13.192 1.00 89.25 494 GLU A N 1
ATOM 3780 C CA . GLU A 1 494 ? 8.741 36.875 -12.079 1.00 89.25 494 GLU A CA 1
ATOM 3781 C C . GLU A 1 494 ? 8.349 35.424 -12.345 1.00 89.25 494 GLU A C 1
ATOM 3783 O O . GLU A 1 494 ? 8.616 34.554 -11.513 1.00 89.25 494 GLU A O 1
ATOM 3788 N N . TYR A 1 495 ? 7.792 35.156 -13.530 1.00 89.12 495 TYR A N 1
ATOM 3789 C CA . TYR A 1 495 ? 7.346 33.824 -13.913 1.00 89.12 495 TYR A CA 1
ATOM 3790 C C . TYR A 1 495 ? 8.497 32.814 -13.871 1.00 89.12 495 TYR A C 1
ATOM 3792 O O . TYR A 1 495 ? 8.360 31.760 -13.248 1.00 89.12 495 TYR A O 1
ATOM 3800 N N . GLY A 1 496 ? 9.643 33.136 -14.481 1.00 89.00 496 GLY A N 1
ATOM 3801 C CA . GLY A 1 496 ? 10.814 32.257 -14.484 1.00 89.00 496 GLY A CA 1
ATOM 3802 C C . GLY A 1 496 ? 11.307 31.932 -13.072 1.00 89.00 496 GLY A C 1
ATOM 3803 O O . GLY A 1 496 ? 11.511 30.763 -12.739 1.00 89.00 496 GLY A O 1
ATOM 3804 N N . LEU A 1 497 ? 11.434 32.947 -12.208 1.00 88.88 497 LEU A N 1
ATOM 3805 C CA . LEU A 1 497 ? 11.870 32.766 -10.819 1.00 88.88 497 LEU A CA 1
ATOM 3806 C C . LEU A 1 497 ? 10.865 31.963 -9.987 1.00 88.88 497 LEU A C 1
ATOM 3808 O O . LEU A 1 497 ? 11.277 31.110 -9.199 1.00 88.88 497 LEU A O 1
ATOM 3812 N N . ARG A 1 498 ? 9.560 32.200 -10.167 1.00 92.19 498 ARG A N 1
ATOM 3813 C CA . ARG A 1 498 ? 8.500 31.450 -9.484 1.00 92.19 498 ARG A CA 1
ATOM 3814 C C . ARG A 1 498 ? 8.501 29.984 -9.889 1.00 92.19 498 ARG A C 1
ATOM 3816 O O . ARG A 1 498 ? 8.427 29.116 -9.023 1.00 92.19 498 ARG A O 1
ATOM 3823 N N . MET A 1 499 ? 8.605 29.701 -11.186 1.00 91.75 499 MET A N 1
ATOM 3824 C CA . MET A 1 499 ? 8.639 28.328 -11.685 1.00 91.75 499 MET A CA 1
ATOM 3825 C C . MET A 1 499 ? 9.914 27.601 -11.241 1.00 91.75 499 MET A C 1
ATOM 3827 O O . MET A 1 499 ? 9.814 26.474 -10.762 1.00 91.75 499 MET A O 1
ATOM 3831 N N . GLN A 1 500 ? 11.078 28.263 -11.264 1.00 92.00 500 GLN A N 1
ATOM 3832 C CA . GLN A 1 500 ? 12.327 27.699 -10.735 1.00 92.00 500 GLN A CA 1
ATOM 3833 C C . GLN A 1 500 ? 12.234 27.393 -9.232 1.00 92.00 500 GLN A C 1
ATOM 3835 O O . GLN A 1 500 ? 12.718 26.358 -8.776 1.00 92.00 500 GLN A O 1
ATOM 3840 N N . ALA A 1 501 ? 11.592 28.267 -8.450 1.00 87.12 501 ALA A N 1
ATOM 3841 C CA . ALA A 1 501 ? 11.399 28.060 -7.017 1.00 87.12 501 ALA A CA 1
ATOM 3842 C C . ALA A 1 501 ? 10.387 26.942 -6.699 1.00 87.12 501 ALA A C 1
ATOM 3844 O O . ALA A 1 501 ? 10.565 26.231 -5.720 1.00 87.12 501 ALA A O 1
ATOM 3845 N N . LEU A 1 502 ? 9.341 26.752 -7.508 1.00 86.12 502 LEU A N 1
ATOM 3846 C CA . LEU A 1 502 ? 8.316 25.727 -7.257 1.00 86.12 502 LEU A CA 1
ATOM 3847 C C . LEU A 1 502 ? 8.668 24.350 -7.831 1.00 86.12 502 LEU A C 1
ATOM 3849 O O . LEU A 1 502 ? 8.314 23.327 -7.245 1.00 86.12 502 LEU A O 1
ATOM 3853 N N . HIS A 1 503 ? 9.324 24.320 -8.990 1.00 86.44 503 HIS A N 1
ATOM 3854 C CA . HIS A 1 503 ? 9.466 23.117 -9.810 1.00 86.44 503 HIS A CA 1
ATOM 3855 C C . HIS A 1 503 ? 10.922 22.754 -10.139 1.00 86.44 503 HIS A C 1
ATOM 3857 O O . HIS A 1 503 ? 11.156 21.682 -10.695 1.00 86.44 503 HIS A O 1
ATOM 3863 N N . GLY A 1 504 ? 11.899 23.589 -9.764 1.00 87.06 504 GLY A N 1
ATOM 3864 C CA . GLY A 1 504 ? 13.305 23.392 -10.126 1.00 87.06 504 GLY A CA 1
ATOM 3865 C C . GLY A 1 504 ? 13.566 23.703 -11.600 1.00 87.06 504 GLY A C 1
ATOM 3866 O O . GLY A 1 504 ? 12.841 24.495 -12.197 1.00 87.06 504 GLY A O 1
ATOM 3867 N N . ASP A 1 505 ? 14.601 23.093 -12.179 1.00 88.56 505 ASP A N 1
ATOM 3868 C CA . ASP A 1 505 ? 14.999 23.352 -13.568 1.00 88.56 505 ASP A CA 1
ATOM 3869 C C . ASP A 1 505 ? 13.870 23.045 -14.570 1.00 88.56 505 ASP A C 1
ATOM 3871 O O . ASP A 1 505 ? 13.120 22.073 -14.427 1.00 88.56 505 ASP A O 1
ATOM 3875 N N . CYS A 1 506 ? 13.758 23.887 -15.602 1.00 86.69 506 CYS A N 1
ATOM 3876 C CA . CYS A 1 506 ? 12.720 23.783 -16.625 1.00 86.69 506 CYS A CA 1
ATOM 3877 C C . CYS A 1 506 ? 12.814 22.453 -17.396 1.00 86.69 506 CYS A C 1
ATOM 3879 O O . CYS A 1 506 ? 13.736 22.242 -18.182 1.00 86.69 506 CYS A O 1
ATOM 3881 N N . ASN A 1 507 ? 11.824 21.578 -17.194 1.00 82.62 507 ASN A N 1
ATOM 3882 C CA . ASN A 1 507 ? 11.723 20.253 -17.825 1.00 82.62 507 ASN A CA 1
ATOM 3883 C C . ASN A 1 507 ? 10.508 20.123 -18.763 1.00 82.62 507 ASN A C 1
ATOM 3885 O O . ASN A 1 507 ? 10.071 19.016 -19.072 1.00 82.62 507 ASN A O 1
ATOM 3889 N N . VAL A 1 508 ? 9.914 21.250 -19.161 1.00 82.06 508 VAL A N 1
ATOM 3890 C CA . VAL A 1 508 ? 8.724 21.292 -20.023 1.00 82.06 508 VAL A CA 1
ATOM 3891 C C . VAL A 1 508 ? 9.150 21.422 -21.487 1.00 82.06 508 VAL A C 1
ATOM 3893 O O . VAL A 1 508 ? 10.216 21.956 -21.786 1.00 82.06 508 VAL A O 1
ATOM 3896 N N . ASP A 1 509 ? 8.331 20.931 -22.415 1.00 79.12 509 ASP A N 1
ATOM 3897 C CA . ASP A 1 509 ? 8.592 21.102 -23.843 1.00 79.12 509 ASP A CA 1
ATOM 3898 C C . ASP A 1 509 ? 8.510 22.578 -24.252 1.00 79.12 509 ASP A C 1
ATOM 3900 O O . ASP A 1 509 ? 7.617 23.319 -23.835 1.00 79.12 509 ASP A O 1
ATOM 3904 N N . THR A 1 510 ? 9.439 23.002 -25.110 1.00 81.25 510 THR A N 1
ATOM 3905 C CA . THR A 1 510 ? 9.490 24.369 -25.635 1.00 81.25 510 THR A CA 1
ATOM 3906 C C . THR A 1 510 ? 8.181 24.729 -26.356 1.00 81.25 510 THR A C 1
ATOM 3908 O O . THR A 1 510 ? 7.837 24.046 -27.327 1.00 81.25 510 THR A O 1
ATOM 3911 N N . PRO A 1 511 ? 7.478 25.807 -25.967 1.00 84.38 511 PRO A N 1
ATOM 3912 C CA . PRO A 1 511 ? 6.241 26.225 -26.619 1.00 84.38 511 PRO A CA 1
ATOM 3913 C C . PRO A 1 511 ? 6.483 26.797 -28.027 1.00 84.38 511 PRO A C 1
ATOM 3915 O O . PRO A 1 511 ? 7.612 27.115 -28.420 1.00 84.38 511 PRO A O 1
ATOM 3918 N N . SER A 1 512 ? 5.394 26.901 -28.796 1.00 78.75 512 SER A N 1
ATOM 3919 C CA . SER A 1 512 ? 5.379 27.377 -30.186 1.00 78.75 512 SER A CA 1
ATOM 3920 C C . SER A 1 512 ? 5.917 28.803 -30.317 1.00 78.75 512 SER A C 1
ATOM 3922 O O . SER A 1 512 ? 5.530 29.686 -29.562 1.00 78.75 512 SER A O 1
ATOM 3924 N N . LEU A 1 513 ? 6.724 29.058 -31.351 1.00 68.31 513 LEU A N 1
ATOM 3925 C CA . LEU A 1 513 ? 7.239 30.395 -31.691 1.00 68.31 513 LEU A CA 1
ATOM 3926 C C . LEU A 1 513 ? 6.142 31.416 -32.040 1.00 68.31 513 LEU A C 1
ATOM 3928 O O . LEU A 1 513 ? 6.406 32.613 -32.040 1.00 68.31 513 LEU A O 1
ATOM 3932 N N . MET A 1 514 ? 4.926 30.956 -32.354 1.00 70.25 514 MET A N 1
ATOM 3933 C CA . MET A 1 514 ? 3.786 31.841 -32.627 1.00 70.25 514 MET A CA 1
ATOM 3934 C C . MET A 1 514 ? 3.133 32.374 -31.343 1.00 70.25 514 MET A C 1
ATOM 3936 O O . MET A 1 514 ? 2.338 33.307 -31.419 1.00 70.25 514 MET A O 1
ATOM 3940 N N . ASP A 1 515 ? 3.459 31.789 -30.187 1.00 79.94 515 ASP A N 1
ATOM 3941 C CA . ASP A 1 515 ? 3.004 32.224 -28.867 1.00 79.94 515 ASP A CA 1
ATOM 3942 C C . ASP A 1 515 ? 4.166 32.921 -28.144 1.00 79.94 515 ASP A C 1
ATOM 3944 O O . ASP A 1 515 ? 4.923 32.313 -27.383 1.00 79.94 515 ASP A O 1
ATOM 3948 N N . VAL A 1 516 ? 4.355 34.200 -28.480 1.00 80.31 516 VAL A N 1
ATOM 3949 C CA . VAL A 1 516 ? 5.500 35.020 -28.049 1.00 80.31 516 VAL A CA 1
ATOM 3950 C C . VAL A 1 516 ? 5.583 35.100 -26.520 1.00 80.31 516 VAL A C 1
ATOM 3952 O O . VAL A 1 516 ? 6.673 34.977 -25.963 1.00 80.31 516 VAL A O 1
ATOM 3955 N N . ASP A 1 517 ? 4.439 35.188 -25.841 1.00 78.69 517 ASP A N 1
ATOM 3956 C CA . ASP A 1 517 ? 4.357 35.282 -24.380 1.00 78.69 517 ASP A CA 1
ATOM 3957 C C . ASP A 1 517 ? 4.711 33.960 -23.696 1.00 78.69 517 ASP A C 1
ATOM 3959 O O . ASP A 1 517 ? 5.482 33.938 -22.730 1.00 78.69 517 ASP A O 1
ATOM 3963 N N . ALA A 1 518 ? 4.164 32.837 -24.182 1.00 81.50 518 ALA A N 1
ATOM 3964 C CA . ALA A 1 518 ? 4.501 31.520 -23.645 1.00 81.50 518 ALA A CA 1
ATOM 3965 C C . ALA A 1 518 ? 5.980 31.193 -23.882 1.00 81.50 518 ALA A C 1
ATOM 3967 O O . ALA A 1 518 ? 6.638 30.611 -23.015 1.00 81.50 518 ALA A O 1
ATOM 3968 N N . ARG A 1 519 ? 6.517 31.608 -25.035 1.00 85.38 519 ARG A N 1
ATOM 3969 C CA . ARG A 1 519 ? 7.924 31.439 -25.387 1.00 85.38 519 ARG A CA 1
ATOM 3970 C C . ARG A 1 519 ? 8.846 32.252 -24.490 1.00 85.38 519 ARG A C 1
ATOM 3972 O O . ARG A 1 519 ? 9.780 31.682 -23.936 1.00 85.38 519 ARG A O 1
ATOM 3979 N N . ALA A 1 520 ? 8.546 33.527 -24.272 1.00 82.81 520 ALA A N 1
ATOM 3980 C CA . ALA A 1 520 ? 9.349 34.380 -23.406 1.00 82.81 520 ALA A CA 1
ATOM 3981 C C . ALA A 1 520 ? 9.367 33.874 -21.950 1.00 82.81 520 ALA A C 1
ATOM 3983 O O . ALA A 1 520 ? 10.424 33.802 -21.324 1.00 82.81 520 ALA A O 1
ATOM 3984 N N . LYS A 1 521 ? 8.217 33.423 -21.432 1.00 87.31 521 LYS A N 1
ATOM 3985 C CA . LYS A 1 521 ? 8.095 32.795 -20.103 1.00 87.31 521 LYS A CA 1
ATOM 3986 C C . LYS A 1 521 ? 8.877 31.486 -19.982 1.00 87.31 521 LYS A C 1
ATOM 3988 O O . LYS A 1 521 ? 9.517 31.244 -18.958 1.00 87.31 521 LYS A O 1
ATOM 3993 N N . PHE A 1 522 ? 8.842 30.653 -21.023 1.00 89.44 522 PHE A N 1
ATOM 3994 C CA . PHE A 1 522 ? 9.640 29.433 -21.095 1.00 89.44 522 PHE A CA 1
ATOM 3995 C C . PHE A 1 522 ? 11.142 29.740 -21.097 1.00 89.44 522 PHE A C 1
ATOM 3997 O O . PHE A 1 522 ? 11.882 29.163 -20.303 1.00 89.44 522 PHE A O 1
ATOM 4004 N N . ASP A 1 523 ? 11.584 30.662 -21.956 1.00 86.62 523 ASP A N 1
ATOM 4005 C CA . ASP A 1 523 ? 12.997 31.018 -22.098 1.00 86.62 523 ASP A CA 1
ATOM 4006 C C . ASP A 1 523 ? 13.543 31.640 -20.798 1.00 86.62 523 ASP A C 1
ATOM 4008 O O . ASP A 1 523 ? 14.671 31.348 -20.404 1.00 86.62 523 ASP A O 1
ATOM 4012 N N . ALA A 1 524 ? 12.730 32.406 -20.061 1.00 87.06 524 ALA A N 1
ATOM 4013 C CA . ALA A 1 524 ? 13.107 32.947 -18.755 1.00 87.06 524 ALA A CA 1
ATOM 4014 C C . ALA A 1 524 ? 13.263 31.881 -17.662 1.00 87.06 524 ALA A C 1
ATOM 4016 O O . ALA A 1 524 ? 14.184 31.970 -16.851 1.00 87.06 524 ALA A O 1
ATOM 4017 N N . TRP A 1 525 ? 12.404 30.856 -17.638 1.00 92.62 525 TRP A N 1
ATOM 4018 C CA . TRP A 1 525 ? 12.582 29.727 -16.722 1.00 92.62 525 TRP A CA 1
ATOM 4019 C C . TRP A 1 525 ? 13.801 28.880 -17.121 1.00 92.62 525 TRP A C 1
ATOM 4021 O O . TRP A 1 525 ? 14.625 28.539 -16.275 1.00 92.62 525 TRP A O 1
ATOM 4031 N N . ALA A 1 526 ? 13.981 28.613 -18.416 1.00 88.38 526 ALA A N 1
ATOM 4032 C CA . ALA A 1 526 ? 15.134 27.878 -18.930 1.00 88.38 526 ALA A CA 1
ATOM 4033 C C . ALA A 1 526 ? 16.470 28.601 -18.663 1.00 88.38 526 ALA A C 1
ATOM 4035 O O . ALA A 1 526 ? 17.469 27.954 -18.356 1.00 88.38 526 ALA A O 1
ATOM 4036 N N . ALA A 1 527 ? 16.495 29.937 -18.699 1.00 86.56 527 ALA A N 1
ATOM 4037 C CA . ALA A 1 527 ? 17.682 30.739 -18.391 1.00 86.56 527 ALA A CA 1
ATOM 4038 C C . ALA A 1 527 ? 18.165 30.603 -16.932 1.00 86.56 527 ALA A C 1
ATOM 4040 O O . ALA A 1 527 ? 19.301 30.965 -16.621 1.00 86.56 527 ALA A O 1
ATOM 4041 N N . LEU A 1 528 ? 17.326 30.081 -16.032 1.00 86.94 528 LEU A N 1
ATOM 4042 C CA . LEU A 1 528 ? 17.652 29.843 -14.625 1.00 86.94 528 LEU A CA 1
ATOM 4043 C C . LEU A 1 528 ? 18.162 28.419 -14.355 1.00 86.94 528 LEU A C 1
ATOM 4045 O O . LEU A 1 528 ? 18.243 28.023 -13.195 1.00 86.94 528 LEU A O 1
ATOM 4049 N N . GLN A 1 529 ? 18.540 27.662 -15.387 1.00 83.38 529 GLN A N 1
ATOM 4050 C CA . GLN A 1 529 ? 19.071 26.306 -15.241 1.00 83.38 529 GLN A CA 1
ATOM 4051 C C . GLN A 1 529 ? 20.258 26.244 -14.260 1.00 83.38 529 GLN A C 1
ATOM 4053 O O . GLN A 1 529 ? 21.169 27.074 -14.311 1.00 83.38 529 GLN A O 1
ATOM 4058 N N . ASN A 1 530 ? 20.267 25.236 -13.384 1.00 83.69 530 ASN A N 1
ATOM 4059 C CA . ASN A 1 530 ? 21.217 25.055 -12.278 1.00 83.69 530 ASN A CA 1
ATOM 4060 C C . ASN A 1 530 ? 21.120 26.114 -11.161 1.00 83.69 530 ASN A C 1
ATOM 4062 O O . ASN A 1 530 ? 21.943 26.116 -10.241 1.00 83.69 530 ASN A O 1
ATOM 4066 N N . CYS A 1 531 ? 20.133 27.016 -11.192 1.00 83.50 531 CYS A N 1
ATOM 4067 C CA . CYS A 1 531 ? 19.869 27.923 -10.078 1.00 83.50 531 CYS A CA 1
ATOM 4068 C C . CYS A 1 531 ? 19.257 27.128 -8.920 1.00 83.50 531 CYS A C 1
ATOM 4070 O O . CYS A 1 531 ? 18.168 26.563 -9.045 1.00 83.50 531 CYS A O 1
ATOM 4072 N N . SER A 1 532 ? 19.941 27.097 -7.775 1.00 85.19 532 SER A N 1
ATOM 4073 C CA . SER A 1 532 ? 19.435 26.395 -6.594 1.00 85.19 532 SER A CA 1
ATOM 4074 C C . SER A 1 532 ? 18.101 26.982 -6.110 1.00 85.19 532 SER A C 1
ATOM 4076 O O . SER A 1 532 ? 17.869 28.190 -6.184 1.00 85.19 532 SER A O 1
ATOM 4078 N N . HIS A 1 533 ? 17.237 26.133 -5.546 1.00 84.75 533 HIS A N 1
ATOM 4079 C CA . HIS A 1 533 ? 15.934 26.532 -4.993 1.00 84.75 533 HIS A CA 1
ATOM 4080 C C . HIS A 1 533 ? 16.042 27.730 -4.032 1.00 84.75 533 HIS A C 1
ATOM 4082 O O . HIS A 1 533 ? 15.292 28.700 -4.124 1.00 84.75 533 HIS A O 1
ATOM 4088 N N . LEU A 1 534 ? 17.025 27.697 -3.129 1.00 80.88 534 LEU A N 1
ATOM 4089 C CA . LEU A 1 534 ? 17.246 28.756 -2.144 1.00 80.88 534 LEU A CA 1
ATOM 4090 C C . LEU A 1 534 ? 17.690 30.075 -2.808 1.00 80.88 534 LEU A C 1
ATOM 4092 O O . LEU A 1 534 ? 17.233 31.148 -2.418 1.00 80.88 534 LEU A O 1
ATOM 4096 N N . LEU A 1 535 ? 18.507 30.008 -3.864 1.00 82.44 535 LEU A N 1
ATOM 4097 C CA . LEU A 1 535 ? 18.891 31.181 -4.650 1.00 82.44 535 LEU A CA 1
ATOM 4098 C C . LEU A 1 535 ? 17.710 31.757 -5.451 1.00 82.44 535 LEU A C 1
ATOM 4100 O O . LEU A 1 535 ? 17.587 32.980 -5.544 1.00 82.44 535 LEU A O 1
ATOM 4104 N N . ALA A 1 536 ? 16.827 30.906 -5.982 1.00 87.38 536 ALA A N 1
ATOM 4105 C CA . ALA A 1 536 ? 15.606 31.328 -6.669 1.00 87.38 536 ALA A CA 1
ATOM 4106 C C . ALA A 1 536 ? 14.656 32.086 -5.723 1.00 87.38 536 ALA A C 1
ATOM 4108 O O . ALA A 1 536 ? 14.232 33.194 -6.055 1.00 87.38 536 ALA A O 1
ATOM 4109 N N . LEU A 1 537 ? 14.422 31.571 -4.506 1.00 85.94 537 LEU A N 1
ATOM 4110 C CA . LEU A 1 537 ? 13.638 32.262 -3.469 1.00 85.94 537 LEU A CA 1
ATOM 4111 C C . LEU A 1 537 ? 14.221 33.639 -3.114 1.00 85.94 537 LEU A C 1
ATOM 4113 O O . LEU A 1 537 ? 13.488 34.623 -3.001 1.00 85.94 537 LEU A O 1
ATOM 4117 N N . HIS A 1 538 ? 15.547 33.732 -2.969 1.00 82.75 538 HIS A N 1
ATOM 4118 C CA . HIS A 1 538 ? 16.219 35.000 -2.673 1.00 82.75 538 HIS A CA 1
ATOM 4119 C C . HIS A 1 538 ? 16.080 36.007 -3.816 1.00 82.75 538 HIS A C 1
ATOM 4121 O O . HIS A 1 538 ? 15.808 37.182 -3.575 1.00 82.75 538 HIS A O 1
ATOM 4127 N N . ARG A 1 539 ? 16.263 35.565 -5.067 1.00 84.94 539 ARG A N 1
ATOM 4128 C CA . ARG A 1 539 ? 16.087 36.415 -6.254 1.00 84.94 539 ARG A CA 1
ATOM 4129 C C . ARG A 1 539 ? 14.642 36.894 -6.390 1.00 84.94 539 ARG A C 1
ATOM 4131 O O . ARG A 1 539 ? 14.435 38.057 -6.721 1.00 84.94 539 ARG A O 1
ATOM 4138 N N . TYR A 1 540 ? 13.668 36.051 -6.054 1.00 88.19 540 TYR A N 1
ATOM 4139 C CA . TYR A 1 540 ? 12.254 36.421 -6.066 1.00 88.19 540 TYR A CA 1
ATOM 4140 C C . TYR A 1 540 ? 11.924 37.497 -5.021 1.00 88.19 540 TYR A C 1
ATOM 4142 O O . TYR A 1 540 ? 11.286 38.498 -5.331 1.00 88.19 540 TYR A O 1
ATOM 4150 N N . ALA A 1 541 ? 12.419 37.356 -3.788 1.00 84.25 541 ALA A N 1
ATOM 4151 C CA . ALA A 1 541 ? 12.237 38.381 -2.758 1.00 84.25 541 ALA A CA 1
ATOM 4152 C C . ALA A 1 541 ? 12.926 39.713 -3.115 1.00 84.25 541 ALA A C 1
ATOM 4154 O O . ALA A 1 541 ? 12.390 40.780 -2.818 1.00 84.25 541 ALA A O 1
ATOM 4155 N N . LYS A 1 542 ? 14.088 39.669 -3.787 1.00 83.06 542 LYS A N 1
ATOM 4156 C CA . LYS A 1 542 ? 14.750 40.869 -4.328 1.00 83.06 542 LYS A CA 1
ATOM 4157 C C . LYS A 1 542 ? 13.901 41.559 -5.390 1.00 83.06 542 LYS A C 1
ATOM 4159 O O . LYS A 1 542 ? 13.756 42.774 -5.316 1.00 83.06 542 LYS A O 1
ATOM 4164 N N . LEU A 1 543 ? 13.322 40.788 -6.315 1.00 84.62 543 LEU A N 1
ATOM 4165 C CA . LEU A 1 543 ? 12.394 41.298 -7.325 1.00 84.62 543 LEU A CA 1
ATOM 4166 C C . LEU A 1 543 ? 11.175 41.957 -6.667 1.00 84.62 543 LEU A C 1
ATOM 4168 O O . LEU A 1 543 ? 10.803 43.062 -7.038 1.00 84.62 543 LEU A O 1
ATOM 4172 N N . TYR A 1 544 ? 10.588 41.325 -5.646 1.00 86.31 544 TYR A N 1
ATOM 4173 C CA . TYR A 1 544 ? 9.465 41.914 -4.912 1.00 86.31 544 TYR A CA 1
ATOM 4174 C C . TYR A 1 544 ? 9.831 43.269 -4.283 1.00 86.31 544 TYR A C 1
ATOM 4176 O O . TYR A 1 544 ? 9.104 44.247 -4.440 1.00 86.31 544 TYR A O 1
ATOM 4184 N N . LEU A 1 545 ? 10.979 43.356 -3.603 1.00 84.25 545 LEU A N 1
ATOM 4185 C CA . LEU A 1 545 ? 11.426 44.602 -2.972 1.00 84.25 545 LEU A CA 1
ATOM 4186 C C . LEU A 1 545 ? 11.797 45.690 -3.992 1.00 84.25 545 LEU A C 1
ATOM 4188 O O . LEU A 1 545 ? 11.567 46.866 -3.717 1.00 84.25 545 LEU A O 1
ATOM 4192 N N . SER A 1 546 ? 12.333 45.333 -5.166 1.00 79.62 546 SER A N 1
ATOM 4193 C CA . SER A 1 546 ? 12.712 46.315 -6.194 1.00 79.62 546 SER A CA 1
ATOM 4194 C C . SER A 1 546 ? 11.522 47.045 -6.813 1.00 79.62 546 SER A C 1
ATOM 4196 O O . SER A 1 546 ? 11.695 48.133 -7.352 1.00 79.62 546 SER A O 1
ATOM 4198 N N . LEU A 1 547 ? 10.314 46.489 -6.707 1.00 81.00 547 LEU A N 1
ATOM 4199 C CA . LEU A 1 547 ? 9.087 47.132 -7.188 1.00 81.00 547 LEU A CA 1
ATOM 4200 C C . LEU A 1 547 ? 8.653 48.314 -6.312 1.00 81.00 547 LEU A C 1
ATOM 4202 O O . LEU A 1 547 ? 7.836 49.127 -6.741 1.00 81.00 547 LEU A O 1
ATOM 4206 N N . PHE A 1 548 ? 9.210 48.429 -5.102 1.00 83.94 548 PHE A N 1
ATOM 4207 C CA . PHE A 1 548 ? 8.903 49.486 -4.142 1.00 83.94 548 PHE A CA 1
ATOM 4208 C C . PHE A 1 548 ? 10.173 50.248 -3.717 1.00 83.94 548 PHE A C 1
ATOM 4210 O O . PHE A 1 548 ? 10.535 50.240 -2.539 1.00 83.94 548 PHE A O 1
ATOM 4217 N N . PRO A 1 549 ? 10.867 50.940 -4.641 1.00 71.88 549 PRO A N 1
ATOM 4218 C CA . PRO A 1 549 ? 12.165 51.568 -4.366 1.00 71.88 549 PRO A CA 1
ATOM 4219 C C . PRO A 1 549 ? 12.094 52.708 -3.335 1.00 71.88 549 PRO A C 1
ATOM 4221 O O . PRO A 1 549 ? 13.079 53.004 -2.656 1.00 71.88 549 PRO A O 1
ATOM 4224 N N . GLU A 1 550 ? 10.930 53.347 -3.196 1.00 77.50 550 GLU A N 1
ATOM 4225 C CA . GLU A 1 550 ? 10.693 54.412 -2.213 1.00 77.50 550 GLU A CA 1
ATOM 4226 C C . GLU A 1 550 ? 10.306 53.874 -0.828 1.00 77.50 550 GLU A C 1
ATOM 4228 O O . GLU A 1 550 ? 10.329 54.614 0.158 1.00 77.50 550 GLU A O 1
ATOM 4233 N N . TRP A 1 551 ? 9.944 52.592 -0.724 1.00 84.94 551 TRP A N 1
ATOM 4234 C CA . TRP A 1 551 ? 9.503 52.002 0.533 1.00 84.94 551 TRP A CA 1
ATOM 4235 C C . TRP A 1 551 ? 10.688 51.463 1.319 1.00 84.94 551 TRP A C 1
ATOM 4237 O O . TRP A 1 551 ? 11.594 50.828 0.783 1.00 84.94 551 TRP A O 1
ATOM 4247 N N . HIS A 1 552 ? 10.647 51.652 2.637 1.00 86.31 552 HIS A N 1
ATOM 4248 C CA . HIS A 1 552 ? 11.569 50.935 3.506 1.00 86.31 552 HIS A CA 1
ATOM 4249 C C . HIS A 1 552 ? 11.334 49.420 3.346 1.00 86.31 552 HIS A C 1
ATOM 4251 O O . HIS A 1 552 ? 10.175 48.997 3.409 1.00 86.31 552 HIS A O 1
ATOM 4257 N N . PRO A 1 553 ? 12.376 48.576 3.216 1.00 85.31 553 PRO A N 1
ATOM 4258 C CA . PRO A 1 553 ? 12.206 47.140 2.972 1.00 85.31 553 PRO A CA 1
ATOM 4259 C C . PRO A 1 553 ? 11.310 46.434 4.003 1.00 85.31 553 PRO A C 1
ATOM 4261 O O . PRO A 1 553 ? 10.528 45.552 3.664 1.00 85.31 553 PRO A O 1
ATOM 4264 N N . GLN A 1 554 ? 11.358 46.872 5.266 1.00 86.25 554 GLN A N 1
ATOM 4265 C CA . GLN A 1 554 ? 10.472 46.367 6.323 1.00 86.25 554 GLN A CA 1
ATOM 4266 C C . GLN A 1 554 ? 8.996 46.720 6.076 1.00 86.25 554 GLN A C 1
ATOM 4268 O O . GLN A 1 554 ? 8.121 45.896 6.322 1.00 86.25 554 GLN A O 1
ATOM 4273 N N . HIS A 1 555 ? 8.713 47.925 5.573 1.00 85.06 555 HIS A N 1
ATOM 4274 C CA . HIS A 1 555 ? 7.352 48.350 5.255 1.00 85.06 555 HIS A CA 1
ATOM 4275 C C . HIS A 1 555 ? 6.796 47.540 4.079 1.00 85.06 555 HIS A C 1
ATOM 4277 O O . HIS A 1 555 ? 5.693 47.013 4.173 1.00 85.06 555 HIS A O 1
ATOM 4283 N N . ALA A 1 556 ? 7.594 47.329 3.028 1.00 83.88 556 ALA A N 1
ATOM 4284 C CA . ALA A 1 556 ? 7.192 46.522 1.873 1.00 83.88 556 ALA A CA 1
ATOM 4285 C C . ALA A 1 556 ? 6.833 45.074 2.236 1.00 83.88 556 ALA A C 1
ATOM 4287 O O . ALA A 1 556 ? 5.877 44.518 1.695 1.00 83.88 556 ALA A O 1
ATOM 4288 N N . LEU A 1 557 ? 7.555 44.472 3.184 1.00 85.81 557 LEU A N 1
ATOM 4289 C CA . LEU A 1 557 ? 7.238 43.134 3.688 1.00 85.81 557 LEU A CA 1
ATOM 4290 C C . LEU A 1 557 ? 6.016 43.122 4.619 1.00 85.81 557 LEU A C 1
ATOM 4292 O O . LEU A 1 557 ? 5.296 42.130 4.648 1.00 85.81 557 LEU A O 1
ATOM 4296 N N . GLN A 1 558 ? 5.747 44.201 5.361 1.00 83.88 558 GLN A N 1
ATOM 4297 C CA . GLN A 1 558 ? 4.535 44.317 6.187 1.00 83.88 558 GLN A CA 1
ATOM 4298 C C . GLN A 1 558 ? 3.261 44.385 5.344 1.00 83.88 558 GLN A C 1
ATOM 4300 O O . GLN A 1 558 ? 2.241 43.844 5.760 1.00 83.88 558 GLN A O 1
ATOM 4305 N N . MET A 1 559 ? 3.323 44.980 4.150 1.00 81.69 559 MET A N 1
ATOM 4306 C CA . MET A 1 559 ? 2.172 45.067 3.244 1.00 81.69 559 MET A CA 1
ATOM 4307 C C . MET A 1 559 ? 1.716 43.707 2.691 1.00 81.69 559 MET A C 1
ATOM 4309 O O . MET A 1 559 ? 0.589 43.599 2.225 1.00 81.69 559 MET A O 1
ATOM 4313 N N . LEU A 1 560 ? 2.546 42.659 2.795 1.00 81.25 560 LEU A N 1
ATOM 4314 C CA . LEU A 1 560 ? 2.164 41.279 2.460 1.00 81.25 560 LEU A CA 1
ATOM 4315 C C . LEU A 1 560 ? 1.263 40.621 3.514 1.00 81.25 560 LEU A C 1
ATOM 4317 O O . LEU A 1 560 ? 0.736 39.533 3.284 1.00 81.25 560 LEU A O 1
ATOM 4321 N N . GLN A 1 561 ? 1.115 41.230 4.692 1.00 71.94 561 GLN A N 1
ATOM 4322 C CA . GLN A 1 561 ? 0.225 40.710 5.722 1.00 71.94 561 GLN A CA 1
ATOM 4323 C C . GLN A 1 561 ? -1.223 41.094 5.387 1.00 71.94 561 GLN A C 1
ATOM 4325 O O . GLN A 1 561 ? -1.483 42.258 5.076 1.00 71.94 561 GLN A O 1
ATOM 4330 N N . PRO A 1 562 ? -2.189 40.159 5.470 1.00 57.84 562 PRO A N 1
ATOM 4331 C CA . PRO A 1 562 ? -3.591 40.494 5.256 1.00 57.84 562 PRO A CA 1
ATOM 4332 C C . PRO A 1 562 ? -4.031 41.571 6.263 1.00 57.84 562 PRO A C 1
ATOM 4334 O O . PRO A 1 562 ? -3.566 41.553 7.410 1.00 57.84 562 PRO A O 1
ATOM 4337 N N . PRO A 1 563 ? -4.928 42.501 5.878 1.00 51.03 563 PRO A N 1
ATOM 4338 C CA . PRO A 1 563 ? -5.404 43.529 6.793 1.00 51.03 563 PRO A CA 1
ATOM 4339 C C . PRO A 1 563 ? -5.996 42.867 8.046 1.00 51.03 563 PRO A C 1
ATOM 4341 O O . PRO A 1 563 ? -6.676 41.839 7.929 1.00 51.03 563 PRO A O 1
ATOM 4344 N N . PRO A 1 564 ? -5.756 43.419 9.251 1.00 43.94 564 PRO A N 1
ATOM 4345 C CA . PRO A 1 564 ? -6.360 42.879 10.458 1.00 43.94 564 PRO A CA 1
ATOM 4346 C C . PRO A 1 564 ? -7.885 42.865 10.273 1.00 43.94 564 PRO A C 1
ATOM 4348 O O . PRO A 1 564 ? -8.441 43.842 9.758 1.00 43.94 564 PRO A O 1
ATOM 4351 N N . PRO A 1 565 ? -8.577 41.770 10.637 1.00 37.97 565 PRO A N 1
ATOM 4352 C CA . PRO A 1 565 ? -10.010 41.667 10.408 1.00 37.97 565 PRO A CA 1
ATOM 4353 C C . PRO A 1 565 ? -10.729 42.838 11.096 1.00 37.97 565 PRO A C 1
ATOM 4355 O O . PRO A 1 565 ? -10.339 43.210 12.209 1.00 37.97 565 PRO A O 1
ATOM 4358 N N . PRO A 1 566 ? -11.768 43.429 10.471 1.00 34.81 566 PRO A N 1
ATOM 4359 C CA . PRO A 1 566 ? -12.534 44.491 11.103 1.00 34.81 566 PRO A CA 1
ATOM 4360 C C . PRO A 1 566 ? -13.054 43.994 12.451 1.00 34.81 566 PRO A C 1
ATOM 4362 O O . PRO A 1 566 ? -13.615 42.899 12.562 1.00 34.81 566 PRO A O 1
ATOM 4365 N N . SER A 1 567 ? -12.828 44.795 13.489 1.00 40.56 567 SER A N 1
ATOM 4366 C CA . SER A 1 567 ? -13.292 44.506 14.836 1.00 40.56 567 SER A CA 1
ATOM 4367 C C . SER A 1 567 ? -14.805 44.288 14.828 1.00 40.56 567 SER A C 1
ATOM 4369 O O . SER A 1 567 ? -15.588 45.156 14.449 1.00 40.56 567 SER A O 1
ATOM 4371 N N . SER A 1 568 ? -15.204 43.096 15.273 1.00 44.16 568 SER A N 1
ATOM 4372 C CA . SER A 1 568 ? -16.578 42.695 15.581 1.00 44.16 568 SER A CA 1
ATOM 4373 C C . SER A 1 568 ? -17.609 42.902 14.462 1.00 44.16 568 SER A C 1
ATOM 4375 O O . SER A 1 568 ? -18.404 43.836 14.479 1.00 44.16 568 SER A O 1
ATOM 4377 N N . SER A 1 569 ? -17.724 41.909 13.581 1.00 29.28 569 SER A N 1
ATOM 4378 C CA . SER A 1 569 ? -19.053 41.439 13.186 1.00 29.28 569 SER A CA 1
ATOM 4379 C C . SER A 1 569 ? -19.106 39.922 13.350 1.00 29.28 569 SER A C 1
ATOM 4381 O O . SER A 1 569 ? -18.257 39.178 12.868 1.00 29.28 569 SER A O 1
ATOM 4383 N N . SER A 1 570 ? -20.067 39.492 14.158 1.00 41.25 570 SER A N 1
ATOM 4384 C CA . SER A 1 570 ? -20.386 38.116 14.512 1.00 41.25 570 SER A CA 1
ATOM 4385 C C . SER A 1 570 ? -20.551 37.236 13.271 1.00 41.25 570 SER A C 1
ATOM 4387 O O . SER A 1 570 ? -21.604 37.267 12.630 1.00 41.25 570 SER A O 1
ATOM 4389 N N . LEU A 1 571 ? -19.538 36.428 12.942 1.00 29.59 571 LEU A N 1
ATOM 4390 C CA . LEU A 1 571 ? -19.724 35.327 12.004 1.00 29.59 571 LEU A CA 1
ATOM 4391 C C . LEU A 1 571 ? -20.425 34.172 12.721 1.00 29.59 571 LEU A C 1
ATOM 4393 O O . LEU A 1 571 ? -19.922 33.594 13.682 1.00 29.59 571 LEU A O 1
ATOM 4397 N N . ASN A 1 572 ? -21.622 33.893 12.224 1.00 29.91 572 ASN A N 1
ATOM 4398 C CA . ASN A 1 572 ? -22.548 32.866 12.658 1.00 29.91 572 ASN A CA 1
ATOM 4399 C C . ASN A 1 572 ? -21.896 31.483 12.838 1.00 29.91 572 ASN A C 1
ATOM 4401 O O . ASN A 1 572 ? -21.340 30.922 11.900 1.00 29.91 572 ASN A O 1
ATOM 4405 N N . ASN A 1 573 ? -22.067 30.944 14.047 1.00 33.44 573 ASN A N 1
ATOM 4406 C CA . ASN A 1 573 ? -22.194 29.537 14.435 1.00 33.44 573 ASN A CA 1
ATOM 4407 C C . ASN A 1 573 ? -21.349 28.500 13.676 1.00 33.44 573 ASN A C 1
ATOM 4409 O O . ASN A 1 573 ? -21.747 27.980 12.634 1.00 33.44 573 ASN A O 1
ATOM 4413 N N . ALA A 1 574 ? -20.260 28.082 14.328 1.00 40.88 574 ALA A N 1
ATOM 4414 C CA . ALA A 1 574 ? -19.607 26.794 14.128 1.00 40.88 574 ALA A CA 1
ATOM 4415 C C . ALA A 1 574 ? -20.646 25.658 14.140 1.00 40.88 574 ALA A C 1
ATOM 4417 O O . ALA A 1 574 ? -21.122 25.239 15.197 1.00 40.88 574 ALA A O 1
ATOM 4418 N N . THR A 1 575 ? -21.035 25.156 12.968 1.00 44.19 575 THR A N 1
ATOM 4419 C CA . THR A 1 575 ? -21.857 23.950 12.895 1.00 44.19 575 THR A CA 1
ATOM 4420 C C . THR A 1 575 ? -21.000 22.772 13.329 1.00 44.19 575 THR A C 1
ATOM 4422 O O . THR A 1 575 ? -20.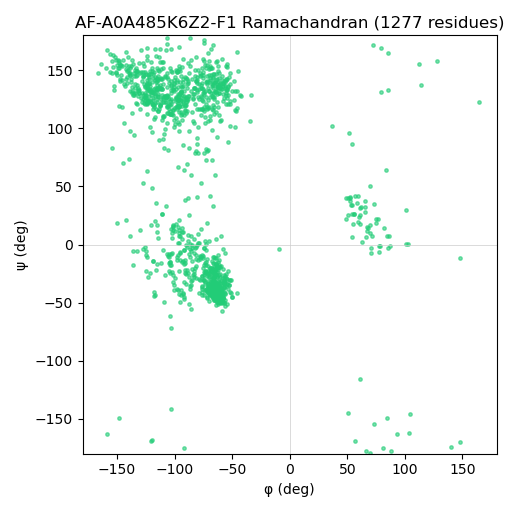098 22.347 12.611 1.00 44.19 575 THR A O 1
ATOM 4425 N N . THR A 1 576 ? -21.271 22.252 14.521 1.00 54.56 576 THR A N 1
ATOM 4426 C CA . THR A 1 576 ? -20.703 21.006 15.021 1.00 54.56 576 THR A CA 1
ATOM 4427 C C . THR A 1 576 ? -21.111 19.860 14.095 1.00 54.56 576 THR A C 1
ATOM 4429 O O . THR A 1 576 ? -22.264 19.430 14.069 1.00 54.56 576 THR A O 1
ATOM 4432 N N . THR A 1 577 ? -20.160 19.379 13.300 1.00 70.69 577 THR A N 1
ATOM 4433 C CA . THR A 1 577 ? -20.346 18.283 12.343 1.00 70.69 577 THR A CA 1
ATOM 4434 C C . THR A 1 577 ? -19.587 17.037 12.785 1.00 70.69 577 THR A C 1
ATOM 4436 O O . THR A 1 577 ? -18.659 17.111 13.590 1.00 70.69 577 THR A O 1
ATOM 4439 N N . LEU A 1 578 ? -20.026 15.880 12.302 1.00 76.62 578 LEU A N 1
ATOM 4440 C CA . LEU A 1 578 ? -19.376 14.584 12.443 1.00 76.62 578 LEU A CA 1
ATOM 4441 C C . LEU A 1 578 ? -19.086 14.069 11.037 1.00 76.62 578 LEU A C 1
ATOM 4443 O O . LEU A 1 578 ? -19.964 14.131 10.176 1.00 76.62 578 LEU A O 1
ATOM 4447 N N . VAL A 1 579 ? -17.857 13.620 10.801 1.00 81.19 579 VAL A N 1
ATOM 4448 C CA . VAL A 1 579 ? -17.395 13.241 9.466 1.00 81.19 579 VAL A CA 1
ATOM 4449 C C . VAL A 1 579 ? -17.223 11.731 9.406 1.00 81.19 579 VAL A C 1
ATOM 4451 O O . VAL A 1 579 ? -16.523 11.150 10.230 1.00 81.19 579 VAL A O 1
ATOM 4454 N N . LEU A 1 580 ? -17.882 11.097 8.442 1.00 82.06 580 LEU A N 1
ATOM 4455 C CA . LEU A 1 580 ? -17.771 9.671 8.167 1.00 82.06 580 LEU A CA 1
ATOM 4456 C C . LEU A 1 580 ? -16.985 9.479 6.874 1.00 82.06 580 LEU A C 1
ATOM 4458 O O . LEU A 1 580 ? -17.345 10.045 5.841 1.00 82.06 580 LEU A O 1
ATOM 4462 N N . VAL A 1 581 ? -15.936 8.669 6.936 1.00 85.62 581 VAL A N 1
ATOM 4463 C CA . VAL A 1 581 ? -15.118 8.305 5.778 1.00 85.62 581 VAL A CA 1
ATOM 4464 C C . VAL A 1 581 ? -15.269 6.809 5.551 1.00 85.62 581 VAL A C 1
ATOM 4466 O O . VAL A 1 581 ? -14.907 6.020 6.422 1.00 85.62 581 VAL A O 1
ATOM 4469 N N . ASP A 1 582 ? -15.831 6.421 4.412 1.00 85.38 582 ASP A N 1
ATOM 4470 C CA . ASP A 1 582 ? -16.035 5.016 4.057 1.00 85.38 582 ASP A CA 1
ATOM 4471 C C . ASP A 1 582 ? -14.776 4.433 3.419 1.00 85.38 582 ASP A C 1
ATOM 4473 O O . ASP A 1 582 ? -14.074 5.121 2.679 1.00 85.38 582 ASP A O 1
ATOM 4477 N N . PHE A 1 583 ? -14.474 3.173 3.726 1.00 88.25 583 PHE A N 1
ATOM 4478 C CA . PHE A 1 583 ? -13.280 2.478 3.263 1.00 88.25 583 PHE A CA 1
ATOM 4479 C C . PHE A 1 583 ? -13.633 1.188 2.521 1.00 88.25 583 PHE A C 1
ATOM 4481 O O . PHE A 1 583 ? -14.460 0.392 2.966 1.00 88.25 583 PHE A O 1
ATOM 4488 N N . ALA A 1 584 ? -12.928 0.945 1.418 1.00 87.56 584 ALA A N 1
ATOM 4489 C CA . ALA A 1 584 ? -12.814 -0.371 0.806 1.00 87.56 584 ALA A CA 1
ATOM 4490 C C . ALA A 1 584 ? -11.549 -1.064 1.333 1.00 87.56 584 ALA A C 1
ATOM 4492 O O . ALA A 1 584 ? -10.488 -0.435 1.412 1.00 87.56 584 ALA A O 1
ATOM 4493 N N . ARG A 1 585 ? -11.643 -2.350 1.694 1.00 87.38 585 ARG A N 1
ATOM 4494 C CA . ARG A 1 585 ? -10.548 -3.094 2.333 1.00 87.38 585 ARG A CA 1
ATOM 4495 C C . ARG A 1 585 ? -10.275 -4.465 1.725 1.00 87.38 585 ARG A C 1
ATOM 4497 O O . ARG A 1 585 ? -11.184 -5.155 1.287 1.00 87.38 585 ARG A O 1
ATOM 4504 N N . SER A 1 586 ? -9.026 -4.911 1.764 1.00 81.94 586 SER A N 1
ATOM 4505 C CA . SER A 1 586 ? -8.667 -6.293 1.416 1.00 81.94 586 SER A CA 1
ATOM 4506 C C . SER A 1 586 ? -9.176 -7.270 2.480 1.00 81.94 586 SER A C 1
ATOM 4508 O O . SER A 1 586 ? -9.043 -6.991 3.676 1.00 81.94 586 SER A O 1
ATOM 4510 N N . VAL A 1 587 ? -9.680 -8.430 2.069 1.00 76.69 587 VAL A N 1
ATOM 4511 C CA . VAL A 1 587 ? -10.303 -9.419 2.964 1.00 76.69 587 VAL A CA 1
ATOM 4512 C C . VAL A 1 587 ? -9.426 -10.665 3.111 1.00 76.69 587 VAL A C 1
ATOM 4514 O O . VAL A 1 587 ? -8.633 -10.973 2.231 1.00 76.69 587 VAL A O 1
ATOM 4517 N N . LEU A 1 588 ? -9.525 -11.353 4.250 1.00 64.50 588 LEU A N 1
ATOM 4518 C CA . LEU A 1 588 ? -8.807 -12.601 4.532 1.00 64.50 588 LEU A CA 1
ATOM 4519 C C . LEU A 1 588 ? -9.691 -13.832 4.253 1.00 64.50 588 LEU A C 1
ATOM 4521 O O . LEU A 1 588 ? -10.893 -13.743 4.505 1.00 64.50 588 LEU A O 1
ATOM 4525 N N . PRO A 1 589 ? -9.116 -14.982 3.840 1.00 50.81 589 PRO A N 1
ATOM 4526 C CA . PRO A 1 589 ? -7.707 -15.207 3.495 1.00 50.81 589 PRO A CA 1
ATOM 4527 C C . PRO A 1 589 ? -7.356 -14.603 2.124 1.00 50.81 589 PRO A C 1
ATOM 4529 O O . PRO A 1 589 ? -8.040 -14.832 1.132 1.00 50.81 589 PRO A O 1
ATOM 4532 N N . LEU A 1 590 ? -6.269 -13.827 2.073 1.00 54.69 590 LEU A N 1
ATOM 4533 C CA . LEU A 1 590 ? -5.949 -12.962 0.925 1.00 54.69 590 LEU A CA 1
ATOM 4534 C C . LEU A 1 590 ? -5.623 -13.744 -0.353 1.00 54.69 590 LEU A C 1
ATOM 4536 O O . LEU A 1 590 ? -5.917 -13.262 -1.437 1.00 54.69 590 LEU A O 1
ATOM 4540 N N . GLY A 1 591 ? -5.082 -14.960 -0.233 1.00 53.03 591 GLY A N 1
ATOM 4541 C CA . GLY A 1 591 ? -4.393 -15.644 -1.331 1.00 53.03 591 GLY A CA 1
ATOM 4542 C C . GLY A 1 591 ? -5.188 -15.892 -2.614 1.00 53.03 591 GLY A C 1
ATOM 4543 O O . GLY A 1 591 ? -4.572 -16.094 -3.652 1.00 53.03 591 GLY A O 1
ATOM 4544 N N . ARG A 1 592 ? -6.527 -15.890 -2.571 1.00 68.00 592 ARG A N 1
ATOM 4545 C CA . ARG A 1 592 ? -7.370 -16.034 -3.777 1.00 68.00 592 ARG A CA 1
ATOM 4546 C C . ARG A 1 592 ? -8.147 -14.771 -4.136 1.00 68.00 592 ARG A C 1
ATOM 4548 O O . ARG A 1 592 ? -8.614 -14.661 -5.260 1.00 68.00 592 ARG A O 1
ATOM 4555 N N . SER A 1 593 ? -8.269 -13.818 -3.214 1.00 63.91 593 SER A N 1
ATOM 4556 C CA . SER A 1 593 ? -8.956 -12.539 -3.423 1.00 63.91 593 SER A CA 1
ATOM 4557 C C . SER A 1 593 ? -7.992 -11.389 -3.727 1.00 63.91 593 SER A C 1
ATOM 4559 O O . SER A 1 593 ? -8.361 -10.225 -3.555 1.00 63.91 593 SER A O 1
ATOM 4561 N N . ASP A 1 594 ? -6.755 -11.689 -4.127 1.00 75.69 594 ASP A N 1
ATOM 4562 C CA . ASP A 1 594 ? -5.782 -10.687 -4.560 1.00 75.69 594 ASP A CA 1
ATOM 4563 C C . ASP A 1 594 ? -6.434 -9.738 -5.573 1.00 75.69 594 ASP A C 1
ATOM 4565 O O . ASP A 1 594 ? -7.250 -10.148 -6.402 1.00 75.69 594 ASP A O 1
ATOM 4569 N N . LEU A 1 595 ? -6.117 -8.445 -5.472 1.00 84.94 595 LEU A N 1
ATOM 4570 C CA . LEU A 1 595 ? -6.703 -7.385 -6.308 1.00 84.94 595 LEU A CA 1
ATOM 4571 C C . LEU A 1 595 ? -8.202 -7.104 -6.087 1.00 84.94 595 LEU A C 1
ATOM 4573 O O . LEU A 1 595 ? -8.801 -6.356 -6.856 1.00 84.94 595 LEU A O 1
ATOM 4577 N N . HIS A 1 596 ? -8.818 -7.643 -5.035 1.00 87.88 596 HIS A N 1
ATOM 4578 C CA . HIS A 1 596 ? -10.196 -7.322 -4.672 1.00 87.88 596 HIS A CA 1
ATOM 4579 C C . HIS A 1 596 ? -10.253 -6.546 -3.353 1.00 87.88 596 HIS A C 1
ATOM 4581 O O . HIS A 1 596 ? -9.620 -6.912 -2.359 1.00 87.88 596 HIS A O 1
ATOM 4587 N N . LEU A 1 597 ? -11.056 -5.484 -3.320 1.00 89.50 597 LEU A N 1
ATOM 4588 C CA . LEU A 1 597 ? -11.344 -4.711 -2.117 1.00 89.50 597 LEU A CA 1
ATOM 4589 C C . LEU A 1 597 ? -12.840 -4.756 -1.823 1.00 89.50 597 LEU A C 1
ATOM 4591 O O . LEU A 1 597 ? -13.669 -4.516 -2.694 1.00 89.50 597 LEU A O 1
ATOM 4595 N N . LEU A 1 598 ? -13.190 -5.047 -0.580 1.00 90.19 598 LEU A N 1
ATOM 4596 C CA . LEU A 1 598 ? -14.557 -5.110 -0.099 1.00 90.19 598 LEU A CA 1
ATOM 4597 C C . LEU A 1 598 ? -14.930 -3.798 0.591 1.00 90.19 598 LEU A C 1
ATOM 4599 O O . LEU A 1 598 ? -14.278 -3.382 1.546 1.00 90.19 598 LEU A O 1
ATOM 4603 N N . GLU A 1 599 ? -15.978 -3.154 0.100 1.00 88.50 599 GLU A N 1
ATOM 4604 C CA . GLU A 1 599 ? -16.661 -2.033 0.744 1.00 88.50 599 GLU A CA 1
ATOM 4605 C C . GLU A 1 599 ? -17.888 -2.551 1.513 1.00 88.50 599 GLU A C 1
ATOM 4607 O O . GLU A 1 599 ? -18.306 -3.698 1.354 1.00 88.50 599 GLU A O 1
ATOM 4612 N N . SER A 1 600 ? -18.515 -1.699 2.324 1.00 83.62 600 SER A N 1
ATOM 4613 C CA . SER A 1 600 ? -19.748 -2.010 3.056 1.00 83.62 600 SER A CA 1
ATOM 4614 C C . SER A 1 600 ? -20.892 -2.548 2.182 1.00 83.62 600 SER A C 1
ATOM 4616 O O . SER A 1 600 ? -21.683 -3.340 2.692 1.00 83.62 600 SER A O 1
ATOM 4618 N N . GLN A 1 601 ? -20.978 -2.149 0.903 1.00 86.94 601 GLN A N 1
ATOM 4619 C CA . GLN A 1 601 ? -22.064 -2.508 -0.029 1.00 86.94 601 GLN A CA 1
ATOM 4620 C C . GLN A 1 601 ? -21.593 -2.850 -1.460 1.00 86.94 601 GLN A C 1
ATOM 4622 O O . GLN A 1 601 ? -22.409 -3.008 -2.372 1.00 86.94 601 GLN A O 1
ATOM 4627 N N . ALA A 1 602 ? -20.285 -2.950 -1.699 1.00 89.94 602 ALA A N 1
ATOM 4628 C CA . ALA A 1 602 ? -19.734 -3.188 -3.031 1.00 89.94 602 ALA A CA 1
ATOM 4629 C C . ALA A 1 602 ? -18.418 -3.971 -2.971 1.00 89.94 602 ALA A C 1
ATOM 4631 O O . ALA A 1 602 ? -17.724 -3.977 -1.957 1.00 89.94 602 ALA A O 1
ATOM 4632 N N . VAL A 1 603 ? -18.060 -4.608 -4.083 1.00 90.94 603 VAL A N 1
ATOM 4633 C CA . VAL A 1 603 ? -16.746 -5.218 -4.304 1.00 90.94 603 VAL A CA 1
ATOM 4634 C C . VAL A 1 603 ? -16.038 -4.427 -5.391 1.00 90.94 603 VAL A C 1
ATOM 4636 O O . VAL A 1 603 ? -16.523 -4.337 -6.515 1.00 90.94 603 VAL A O 1
ATOM 4639 N N . HIS A 1 604 ? -14.882 -3.861 -5.075 1.00 87.56 604 HIS A N 1
ATOM 4640 C CA . HIS A 1 604 ? -14.013 -3.202 -6.040 1.00 87.56 604 HIS A CA 1
ATOM 4641 C C . HIS A 1 604 ? -12.992 -4.199 -6.557 1.00 87.56 604 HIS A C 1
ATOM 4643 O O . HIS A 1 604 ? -12.239 -4.796 -5.790 1.00 87.56 604 HIS A O 1
ATOM 4649 N N . LEU A 1 605 ? -12.976 -4.373 -7.868 1.00 86.75 605 LEU A N 1
ATOM 4650 C CA . LEU A 1 605 ? -11.987 -5.162 -8.569 1.00 86.75 605 LEU A CA 1
ATOM 4651 C C . LEU A 1 605 ? -10.907 -4.232 -9.103 1.00 86.75 605 LEU A C 1
ATOM 4653 O O . LEU A 1 605 ? -11.206 -3.261 -9.798 1.00 86.75 605 LEU A O 1
ATOM 4657 N N . VAL A 1 606 ? -9.659 -4.538 -8.796 1.00 84.19 606 VAL A N 1
ATOM 4658 C CA . VAL A 1 606 ? -8.489 -3.786 -9.236 1.00 84.19 606 VAL A CA 1
ATOM 4659 C C . VAL A 1 606 ? -7.761 -4.581 -10.308 1.00 84.19 606 VAL A C 1
ATOM 4661 O O . VAL A 1 606 ? -7.769 -5.808 -10.290 1.00 84.19 606 VAL A O 1
ATOM 4664 N N . ALA A 1 607 ? -7.134 -3.881 -11.250 1.00 75.50 607 ALA A N 1
ATOM 4665 C CA . ALA A 1 607 ? -6.389 -4.481 -12.345 1.00 75.50 607 ALA A CA 1
ATOM 4666 C C . ALA A 1 607 ? -7.247 -5.455 -13.184 1.00 75.50 607 ALA A C 1
ATOM 4668 O O . ALA A 1 607 ? -6.809 -6.546 -13.545 1.00 75.50 607 ALA A O 1
ATOM 4669 N N . THR A 1 608 ? -8.500 -5.076 -13.468 1.00 68.94 608 THR A N 1
ATOM 4670 C CA . THR A 1 608 ? -9.409 -5.891 -14.289 1.00 68.94 608 THR A CA 1
ATOM 4671 C C . THR A 1 608 ? -9.407 -5.462 -15.743 1.00 68.94 608 THR A C 1
ATOM 4673 O O . THR A 1 608 ? -9.206 -4.298 -16.067 1.00 68.94 608 THR A O 1
ATOM 4676 N N . ARG A 1 609 ? -9.670 -6.404 -16.653 1.00 60.72 609 ARG A N 1
ATOM 4677 C CA . ARG A 1 609 ? -9.840 -6.075 -18.072 1.00 60.72 609 ARG A CA 1
ATOM 4678 C C . ARG A 1 609 ? -11.074 -5.189 -18.236 1.00 60.72 609 ARG A C 1
ATOM 4680 O O . ARG A 1 609 ? -12.193 -5.652 -18.017 1.00 60.72 609 ARG A O 1
ATOM 4687 N N . SER A 1 610 ? -10.870 -3.942 -18.647 1.00 51.38 610 SER A N 1
ATOM 4688 C CA . SER A 1 610 ? -11.948 -3.025 -19.009 1.00 51.38 610 SER A CA 1
ATOM 4689 C C . SER A 1 610 ? -11.899 -2.732 -20.508 1.00 51.38 610 SER A C 1
ATOM 4691 O O . SER A 1 610 ? -10.861 -2.862 -21.149 1.00 51.38 610 SER A O 1
ATOM 4693 N N . VAL A 1 611 ? -13.029 -2.327 -21.092 1.00 40.84 611 VAL A N 1
ATOM 4694 C CA . VAL A 1 611 ? -13.089 -1.951 -22.520 1.00 40.84 611 VAL A CA 1
ATOM 4695 C C . VAL A 1 611 ? -12.210 -0.722 -22.816 1.00 40.84 611 VAL A C 1
ATOM 4697 O O . VAL A 1 611 ? -11.756 -0.549 -23.942 1.00 40.84 611 VAL A O 1
ATOM 4700 N N . ASN A 1 612 ? -11.934 0.097 -21.794 1.00 37.22 612 ASN A N 1
ATOM 4701 C CA . ASN A 1 612 ? -11.175 1.344 -21.896 1.00 37.22 612 ASN A CA 1
ATOM 4702 C C . ASN A 1 612 ? -9.667 1.171 -21.625 1.00 37.22 612 ASN A C 1
ATOM 4704 O O . ASN A 1 612 ? -8.895 2.073 -21.933 1.00 37.22 612 ASN A O 1
ATOM 4708 N N . ASP A 1 613 ? -9.248 0.034 -21.064 1.00 46.50 613 ASP A N 1
ATOM 4709 C CA . ASP A 1 613 ? -7.848 -0.322 -20.818 1.00 46.50 613 ASP A CA 1
ATOM 4710 C C . ASP A 1 613 ? -7.647 -1.812 -21.170 1.00 46.50 613 ASP A C 1
ATOM 4712 O O . ASP A 1 613 ? -7.961 -2.683 -20.350 1.00 46.50 613 ASP A O 1
ATOM 4716 N N . PRO A 1 614 ? -7.148 -2.136 -22.382 1.00 39.09 614 PRO A N 1
ATOM 4717 C CA . PRO A 1 614 ? -7.024 -3.517 -22.853 1.00 39.09 614 PRO A CA 1
ATOM 4718 C C . PRO A 1 614 ? -5.996 -4.337 -22.058 1.00 39.09 614 PRO A C 1
ATOM 4720 O O . PRO A 1 614 ? -6.100 -5.565 -22.013 1.00 39.09 614 PRO A O 1
ATOM 4723 N N . CYS A 1 615 ? -5.032 -3.676 -21.408 1.00 46.62 615 CYS A N 1
ATOM 4724 C CA . CYS A 1 615 ? -4.099 -4.317 -20.483 1.00 46.62 615 CYS A CA 1
ATOM 4725 C C . CYS A 1 615 ? -4.709 -4.439 -19.079 1.00 46.62 615 CYS A C 1
ATOM 4727 O O . CYS A 1 615 ? -4.352 -5.347 -18.336 1.00 46.62 615 CYS A O 1
ATOM 4729 N N . GLY A 1 616 ? -5.642 -3.556 -18.720 1.00 55.62 616 GLY A N 1
ATOM 4730 C CA . GLY A 1 616 ? -6.489 -3.633 -17.530 1.00 55.62 616 GLY A CA 1
ATOM 4731 C C . GLY A 1 616 ? -5.778 -3.390 -16.202 1.00 55.62 616 GLY A C 1
ATOM 4732 O O . GLY A 1 616 ? -6.453 -3.283 -15.187 1.00 55.62 616 GLY A O 1
ATOM 4733 N N . VAL A 1 617 ? -4.445 -3.282 -16.187 1.00 59.69 617 VAL A N 1
ATOM 4734 C CA . VAL A 1 617 ? -3.612 -3.323 -14.972 1.00 59.69 617 VAL A CA 1
ATOM 4735 C C . VAL A 1 617 ? -3.796 -2.093 -14.077 1.00 59.69 617 VAL A C 1
ATOM 4737 O O . VAL A 1 617 ? -3.570 -2.171 -12.871 1.00 59.69 617 VAL A O 1
ATOM 4740 N N . LEU A 1 618 ? -4.215 -0.961 -14.647 1.00 65.12 618 LEU A N 1
ATOM 4741 C CA . LEU A 1 618 ? -4.377 0.298 -13.913 1.00 65.12 618 LEU A CA 1
ATOM 4742 C C . LEU A 1 618 ? -5.844 0.658 -13.659 1.00 65.12 618 LEU A C 1
ATOM 4744 O O . LEU A 1 618 ? -6.123 1.603 -12.925 1.00 65.12 618 LEU A O 1
ATOM 4748 N N . SER A 1 619 ? -6.778 -0.087 -14.251 1.00 67.56 619 SER A N 1
ATOM 4749 C CA . SER A 1 619 ? -8.204 0.187 -14.118 1.00 67.56 619 SER A CA 1
ATOM 4750 C C . SER A 1 619 ? -8.812 -0.500 -12.894 1.00 67.56 619 SER A C 1
ATOM 4752 O O . SER A 1 619 ? -8.398 -1.593 -12.492 1.00 67.56 619 SER A O 1
ATOM 4754 N N . SER A 1 620 ? -9.821 0.139 -12.301 1.00 76.94 620 SER A N 1
ATOM 4755 C CA . SER A 1 620 ? -10.645 -0.448 -11.247 1.00 76.94 620 SER A CA 1
ATOM 4756 C C . SER A 1 620 ? -12.122 -0.419 -11.642 1.00 76.94 620 SER A C 1
ATOM 4758 O O . SER A 1 620 ? -12.577 0.480 -12.350 1.00 76.94 620 SER A O 1
ATOM 4760 N N . VAL A 1 621 ? -12.872 -1.436 -11.220 1.00 80.19 621 VAL A N 1
ATOM 4761 C CA . VAL A 1 621 ? -14.308 -1.580 -11.484 1.00 80.19 621 VAL A CA 1
ATOM 4762 C C . VAL A 1 621 ? -15.018 -1.890 -10.176 1.00 80.19 621 VAL A C 1
ATOM 4764 O O . VAL A 1 621 ? -14.630 -2.807 -9.459 1.00 80.19 621 VAL A O 1
ATOM 4767 N N . SER A 1 622 ? -16.087 -1.157 -9.876 1.00 86.50 622 SER A N 1
ATOM 4768 C CA . SER A 1 622 ? -16.932 -1.435 -8.715 1.00 86.50 622 SER A CA 1
ATOM 4769 C C . SER A 1 622 ? -18.134 -2.292 -9.104 1.00 86.50 622 SER A C 1
ATOM 4771 O O . SER A 1 622 ? -18.853 -1.976 -10.052 1.00 86.50 622 SER A O 1
ATOM 4773 N N . ILE A 1 623 ? -18.363 -3.369 -8.358 1.00 90.62 623 ILE A N 1
ATOM 4774 C CA . ILE A 1 623 ? -19.536 -4.234 -8.461 1.00 90.62 623 ILE A CA 1
ATOM 4775 C C . ILE A 1 623 ? -20.392 -4.001 -7.220 1.00 90.62 623 ILE A C 1
ATOM 4777 O O . ILE A 1 623 ? -20.024 -4.395 -6.114 1.00 90.62 623 ILE A O 1
ATOM 4781 N N . SER A 1 624 ? -21.557 -3.387 -7.405 1.00 92.25 624 SER A N 1
ATOM 4782 C CA . SER A 1 624 ? -22.522 -3.203 -6.321 1.00 92.25 624 SER A CA 1
ATOM 4783 C C . SER A 1 624 ? -23.155 -4.542 -5.929 1.00 92.25 624 SER A C 1
ATOM 4785 O O . SER A 1 624 ? -23.588 -5.316 -6.791 1.00 92.25 624 SER A O 1
ATOM 4787 N N . VAL A 1 625 ? -23.198 -4.809 -4.622 1.00 93.19 625 VAL A N 1
ATOM 4788 C CA . VAL A 1 625 ? -23.939 -5.939 -4.053 1.00 93.19 625 VAL A CA 1
ATOM 4789 C C . VAL A 1 625 ? -25.441 -5.627 -4.147 1.00 93.19 625 VAL A C 1
ATOM 4791 O O . VAL A 1 625 ? -25.825 -4.479 -3.911 1.00 93.19 625 VAL A O 1
ATOM 4794 N N . PRO A 1 626 ? -26.316 -6.596 -4.489 1.00 93.00 626 PRO A N 1
ATOM 4795 C CA . PRO A 1 626 ? -27.743 -6.344 -4.648 1.00 93.00 626 PRO A CA 1
ATOM 4796 C C . PRO A 1 626 ? -28.336 -5.698 -3.403 1.00 93.00 626 PRO A C 1
ATOM 4798 O O . PRO A 1 626 ? -28.116 -6.174 -2.289 1.00 93.00 626 PRO A O 1
ATOM 4801 N N . SER A 1 627 ? -29.134 -4.647 -3.600 1.00 88.06 627 SER A N 1
ATOM 4802 C CA . SER A 1 627 ? -29.720 -3.866 -2.508 1.00 88.06 627 SER A CA 1
ATOM 4803 C C . SER A 1 627 ? -30.480 -4.732 -1.507 1.00 88.06 627 SER A C 1
ATOM 4805 O O . SER A 1 627 ? -30.395 -4.475 -0.313 1.00 88.06 627 SER A O 1
ATOM 4807 N N . ASN A 1 628 ? -31.193 -5.762 -1.967 1.00 86.19 628 ASN A N 1
ATOM 4808 C CA . ASN A 1 628 ? -31.986 -6.635 -1.095 1.00 86.19 628 ASN A CA 1
ATOM 4809 C C . ASN A 1 628 ? -31.102 -7.326 -0.048 1.00 86.19 628 ASN A C 1
ATOM 4811 O O . ASN A 1 628 ? -31.400 -7.277 1.137 1.00 86.19 628 ASN A O 1
ATOM 4815 N N . TYR A 1 629 ? -29.965 -7.867 -0.485 1.00 89.94 629 TYR A N 1
ATOM 4816 C CA . TYR A 1 629 ? -28.995 -8.501 0.400 1.00 89.94 629 TYR A CA 1
ATOM 4817 C C . TYR A 1 629 ? -28.203 -7.467 1.220 1.00 89.94 629 TYR A C 1
ATOM 4819 O O . TYR A 1 629 ? -27.999 -7.627 2.421 1.00 89.94 629 TYR A O 1
ATOM 4827 N N . ALA A 1 630 ? -27.757 -6.375 0.588 1.00 86.75 630 ALA A N 1
ATOM 4828 C CA . ALA A 1 630 ? -26.902 -5.378 1.230 1.00 86.75 630 ALA A CA 1
ATOM 4829 C C . ALA A 1 630 ? -27.602 -4.628 2.379 1.00 86.75 630 ALA A C 1
ATOM 4831 O O . ALA A 1 630 ? -26.966 -4.364 3.396 1.00 86.75 630 ALA A O 1
ATOM 4832 N N . HIS A 1 631 ? -28.896 -4.302 2.261 1.00 81.38 631 HIS A N 1
ATOM 4833 C CA . HIS A 1 631 ? -29.622 -3.599 3.328 1.00 81.38 631 HIS A CA 1
ATOM 4834 C C . HIS A 1 631 ? -29.748 -4.441 4.604 1.00 81.38 631 HIS A C 1
ATOM 4836 O O . HIS A 1 631 ? -29.568 -3.896 5.693 1.00 81.38 631 HIS A O 1
ATOM 4842 N N . ALA A 1 632 ? -30.009 -5.745 4.469 1.00 79.81 632 ALA A N 1
ATOM 4843 C CA . ALA A 1 632 ? -30.143 -6.660 5.600 1.00 79.81 632 ALA A CA 1
ATOM 4844 C C . ALA A 1 632 ? -28.781 -7.045 6.208 1.00 79.81 632 ALA A C 1
ATOM 4846 O O . ALA A 1 632 ? -28.657 -7.150 7.428 1.00 79.81 632 ALA A O 1
ATOM 4847 N N . ASN A 1 633 ? -27.742 -7.197 5.372 1.00 84.69 633 ASN A N 1
ATOM 4848 C CA . ASN A 1 633 ? -26.493 -7.857 5.774 1.00 84.69 633 ASN A CA 1
ATOM 4849 C C . ASN A 1 633 ? -25.242 -6.962 5.799 1.00 84.69 633 ASN A C 1
ATOM 4851 O O . ASN A 1 633 ? -24.128 -7.471 5.911 1.00 84.69 633 ASN A O 1
ATOM 4855 N N . GLN A 1 634 ? -25.367 -5.640 5.685 1.00 80.38 634 GLN A N 1
ATOM 4856 C CA . GLN A 1 634 ? -24.221 -4.722 5.781 1.00 80.38 634 GLN A CA 1
ATOM 4857 C C . GLN A 1 634 ? -23.626 -4.624 7.208 1.00 80.38 634 GLN A C 1
ATOM 4859 O O . GLN A 1 634 ? -24.363 -4.697 8.196 1.00 80.38 634 GLN A O 1
ATOM 4864 N N . PRO A 1 635 ? -22.314 -4.348 7.341 1.00 80.75 635 PRO A N 1
ATOM 4865 C CA . PRO A 1 635 ? -21.329 -4.223 6.263 1.00 80.75 635 PRO A CA 1
ATOM 4866 C C . PRO A 1 635 ? -20.905 -5.589 5.714 1.00 80.75 635 PRO A C 1
ATOM 4868 O O . PRO A 1 635 ? -20.892 -6.576 6.448 1.00 80.75 635 PRO A O 1
ATOM 4871 N N . MET A 1 636 ? -20.505 -5.642 4.440 1.00 89.00 636 MET A N 1
ATOM 4872 C CA . MET A 1 636 ? -19.878 -6.845 3.886 1.00 89.00 636 MET A CA 1
ATOM 4873 C C . MET A 1 636 ? -18.564 -7.163 4.618 1.00 89.00 636 MET A C 1
ATOM 4875 O O . MET A 1 636 ? -17.741 -6.281 4.882 1.00 89.00 636 MET A O 1
ATOM 4879 N N . GLN A 1 637 ? -18.369 -8.436 4.965 1.00 86.69 637 GLN A N 1
ATOM 4880 C CA . GLN A 1 637 ? -17.295 -8.879 5.857 1.00 86.69 637 GLN A CA 1
ATOM 4881 C C . GLN A 1 637 ? -16.296 -9.809 5.181 1.00 86.69 637 GLN A C 1
ATOM 4883 O O . GLN A 1 637 ? -15.089 -9.628 5.376 1.00 86.69 637 GLN A O 1
ATOM 4888 N N . LEU A 1 638 ? -16.800 -10.762 4.392 1.00 89.56 638 LEU A N 1
ATOM 4889 C CA . LEU A 1 638 ? -16.018 -11.822 3.765 1.00 89.56 638 LEU A CA 1
ATOM 4890 C C . LEU A 1 638 ? -16.147 -11.767 2.241 1.00 89.56 638 LEU A C 1
ATOM 4892 O O . LEU A 1 638 ? -17.209 -11.452 1.702 1.00 89.56 638 LEU A O 1
ATOM 4896 N N . LEU A 1 639 ? -15.068 -12.132 1.558 1.00 91.69 639 LEU A N 1
ATOM 4897 C CA . LEU A 1 639 ? -14.996 -12.262 0.110 1.00 91.69 639 LEU A CA 1
ATOM 4898 C C . LEU A 1 639 ? -14.198 -13.524 -0.209 1.00 91.69 639 LEU A C 1
ATOM 4900 O O . LEU A 1 639 ? -13.109 -13.710 0.324 1.00 91.69 639 LEU A O 1
ATOM 4904 N N . ALA A 1 640 ? -14.721 -14.358 -1.099 1.00 90.75 640 ALA A N 1
ATOM 4905 C CA . ALA A 1 640 ? -14.009 -15.511 -1.627 1.00 90.75 640 ALA A CA 1
ATOM 4906 C C . ALA A 1 640 ? -14.128 -15.527 -3.144 1.00 90.75 640 ALA A C 1
ATOM 4908 O O . ALA A 1 640 ? -15.214 -15.364 -3.701 1.00 90.75 640 ALA A O 1
ATOM 4909 N N . VAL A 1 641 ? -13.006 -15.743 -3.813 1.00 89.31 641 VAL A N 1
ATOM 4910 C CA . VAL A 1 641 ? -12.908 -15.755 -5.272 1.00 89.31 641 VAL A CA 1
ATOM 4911 C C . VAL A 1 641 ? -12.497 -17.155 -5.704 1.00 89.31 641 VAL A C 1
ATOM 4913 O O . VAL A 1 641 ? -11.708 -17.818 -5.023 1.00 89.31 641 VAL A O 1
ATOM 4916 N N . ASN A 1 642 ? -13.090 -17.640 -6.792 1.00 89.00 642 ASN A N 1
ATOM 4917 C CA . ASN A 1 642 ? -12.753 -18.958 -7.311 1.00 89.00 642 ASN A CA 1
ATOM 4918 C C . ASN A 1 642 ? -11.384 -18.951 -8.020 1.00 89.00 642 ASN A C 1
ATOM 4920 O O . ASN A 1 642 ? -10.943 -17.899 -8.481 1.00 89.00 642 ASN A O 1
ATOM 4924 N N . PRO A 1 643 ? -10.706 -20.105 -8.159 1.00 83.25 643 PRO A N 1
ATOM 4925 C CA . PRO A 1 643 ? -9.364 -20.172 -8.743 1.00 83.25 643 PRO A CA 1
ATOM 4926 C C . PRO A 1 643 ? -9.251 -19.589 -10.161 1.00 83.25 643 PRO A C 1
ATOM 4928 O O . PRO A 1 643 ? -8.218 -19.021 -10.501 1.00 83.25 643 PRO A O 1
ATOM 4931 N N . SER A 1 644 ? -10.302 -19.687 -10.985 1.00 81.12 644 SER A N 1
ATOM 4932 C CA . SER A 1 644 ? -10.310 -19.108 -12.342 1.00 81.12 644 SER A CA 1
ATOM 4933 C C . SER A 1 644 ? -10.611 -17.605 -12.408 1.00 81.12 644 SER A C 1
ATOM 4935 O O . SER A 1 644 ? -10.659 -17.050 -13.508 1.00 81.12 644 SER A O 1
ATOM 4937 N N . ASP A 1 645 ? -10.852 -16.944 -11.273 1.00 83.25 645 ASP A N 1
ATOM 4938 C CA . ASP A 1 645 ? -11.263 -15.538 -11.185 1.00 83.25 645 ASP A CA 1
ATOM 4939 C C . ASP A 1 645 ? -12.521 -15.199 -12.019 1.00 83.25 645 ASP A C 1
ATOM 4941 O O . ASP A 1 645 ? -12.669 -14.116 -12.583 1.00 83.25 645 ASP A O 1
ATOM 4945 N N . THR A 1 646 ? -13.464 -16.138 -12.129 1.00 86.44 646 THR A N 1
ATOM 4946 C CA . THR A 1 646 ? -14.712 -15.974 -12.901 1.00 86.44 646 THR A CA 1
ATOM 4947 C C . THR A 1 646 ? -15.944 -15.736 -12.030 1.00 86.44 646 THR A C 1
ATOM 4949 O O . THR A 1 646 ? -16.976 -15.269 -12.526 1.00 86.44 646 THR A O 1
ATOM 4952 N N . ARG A 1 647 ? -15.862 -16.050 -10.738 1.00 90.50 647 ARG A N 1
ATOM 4953 C CA . ARG A 1 647 ? -16.952 -15.970 -9.766 1.00 90.50 647 ARG A CA 1
ATOM 4954 C C . ARG A 1 647 ? -16.434 -15.467 -8.425 1.00 90.50 647 ARG A C 1
ATOM 4956 O O . ARG A 1 647 ? -15.294 -15.712 -8.045 1.00 90.50 647 ARG A O 1
ATOM 4963 N N . LEU A 1 648 ? -17.299 -14.770 -7.705 1.00 92.12 648 LEU A N 1
ATOM 4964 C CA . LEU A 1 648 ? -17.017 -14.286 -6.359 1.00 92.12 648 LEU A CA 1
ATOM 4965 C C . LEU A 1 648 ? -18.196 -14.584 -5.433 1.00 92.12 648 LEU A C 1
ATOM 4967 O O . LEU A 1 648 ? -19.345 -14.613 -5.869 1.00 92.12 648 LEU A O 1
ATOM 4971 N N . ALA A 1 649 ? -17.892 -14.824 -4.167 1.00 93.44 649 ALA A N 1
ATOM 4972 C CA . ALA A 1 649 ? -18.839 -14.986 -3.078 1.00 93.44 649 ALA A CA 1
ATOM 4973 C C . ALA A 1 649 ? -18.617 -13.852 -2.081 1.00 93.44 649 ALA A C 1
ATOM 4975 O O . ALA A 1 649 ? -17.471 -13.579 -1.724 1.00 93.44 649 ALA A O 1
ATOM 4976 N N . VAL A 1 650 ? -19.687 -13.199 -1.637 1.00 94.12 650 VAL A N 1
ATOM 4977 C CA . VAL A 1 650 ? -19.634 -12.089 -0.678 1.00 94.12 650 VAL A CA 1
ATOM 4978 C C . VAL A 1 650 ? -20.548 -12.401 0.491 1.00 94.12 650 VAL A C 1
ATOM 4980 O O . VAL A 1 650 ? -21.727 -12.665 0.280 1.00 94.12 650 VAL A O 1
ATOM 4983 N N . ALA A 1 651 ? -20.025 -12.336 1.713 1.00 92.69 651 ALA A N 1
ATOM 4984 C CA . ALA A 1 651 ? -20.812 -12.529 2.925 1.00 92.69 651 ALA A CA 1
ATOM 4985 C C . ALA A 1 651 ? -20.848 -11.247 3.758 1.00 92.69 651 ALA A C 1
ATOM 4987 O O . ALA A 1 651 ? -19.859 -10.513 3.841 1.00 92.69 651 ALA A O 1
ATOM 4988 N N . GLY A 1 652 ? -22.005 -10.990 4.360 1.00 89.81 652 GLY A N 1
ATOM 4989 C CA . GLY A 1 652 ? -22.259 -9.852 5.232 1.00 89.81 652 GLY A CA 1
ATOM 4990 C C . GLY A 1 652 ? -22.247 -10.264 6.697 1.00 89.81 652 GLY A C 1
ATOM 4991 O O . GLY A 1 652 ? -21.459 -11.113 7.104 1.00 89.81 652 GLY A O 1
ATOM 4992 N N . THR A 1 653 ? -23.140 -9.681 7.489 1.00 84.69 653 THR A N 1
ATOM 4993 C CA . THR A 1 653 ? -23.404 -10.112 8.870 1.00 84.69 653 THR A CA 1
ATOM 4994 C C . THR A 1 653 ? -24.077 -11.489 8.935 1.00 84.69 653 THR A C 1
ATOM 4996 O O . THR A 1 653 ? -23.846 -12.234 9.889 1.00 84.69 653 THR A O 1
ATOM 4999 N N . ARG A 1 654 ? -24.901 -11.832 7.935 1.00 89.06 654 ARG A N 1
ATOM 5000 C CA . ARG A 1 654 ? -25.622 -13.106 7.782 1.00 89.06 654 ARG A CA 1
ATOM 5001 C C . ARG A 1 654 ? -25.662 -13.511 6.312 1.00 89.06 654 ARG A C 1
ATOM 5003 O O . ARG A 1 654 ? -25.545 -12.645 5.446 1.00 89.06 654 ARG A O 1
ATOM 5010 N N . GLY A 1 655 ? -25.795 -14.811 6.055 1.00 91.31 655 GLY A N 1
ATOM 5011 C CA . GLY A 1 655 ? -25.852 -15.360 4.699 1.00 91.31 655 GLY A CA 1
ATOM 5012 C C . GLY A 1 655 ? -24.639 -15.018 3.818 1.00 91.31 655 GLY A C 1
ATOM 5013 O O . GLY A 1 655 ? -23.608 -14.528 4.287 1.00 91.31 655 GLY A O 1
ATOM 5014 N N . PHE A 1 656 ? -24.756 -15.311 2.521 1.00 94.50 656 PHE A N 1
ATOM 5015 C CA . PHE A 1 656 ? -23.824 -14.861 1.481 1.00 94.50 656 PHE A CA 1
ATOM 5016 C C . PHE A 1 656 ? -24.510 -14.780 0.110 1.00 94.50 656 PHE A C 1
ATOM 5018 O O . PHE A 1 656 ? -25.568 -15.360 -0.114 1.00 94.50 656 PHE A O 1
ATOM 5025 N N . ALA A 1 657 ? -23.893 -14.067 -0.826 1.00 94.75 657 ALA A N 1
ATOM 5026 C CA . ALA A 1 657 ? -24.350 -13.906 -2.201 1.00 94.75 657 ALA A CA 1
ATOM 5027 C C . ALA A 1 657 ? -23.251 -14.328 -3.185 1.00 94.75 657 ALA A C 1
ATOM 5029 O O . ALA A 1 657 ? -22.066 -14.106 -2.929 1.00 94.75 657 ALA A O 1
ATOM 5030 N N . LEU A 1 658 ? -23.631 -14.895 -4.334 1.00 94.81 658 LEU A N 1
ATOM 5031 C CA . LEU A 1 658 ? -22.695 -15.293 -5.392 1.00 94.81 658 LEU A CA 1
ATOM 5032 C C . LEU A 1 658 ? -22.833 -14.402 -6.619 1.00 94.81 658 LEU A C 1
ATOM 5034 O O . LEU A 1 658 ? -23.935 -14.133 -7.081 1.00 94.81 658 LEU A O 1
ATOM 5038 N N . TYR A 1 659 ? -21.717 -14.010 -7.216 1.00 93.94 659 TYR A N 1
ATOM 5039 C CA . TYR A 1 659 ? -21.689 -13.238 -8.449 1.00 93.94 659 TYR A CA 1
ATOM 5040 C C . TYR A 1 659 ? -20.874 -13.946 -9.520 1.00 93.94 659 TYR A C 1
ATOM 5042 O O . TYR A 1 659 ? -19.767 -14.430 -9.284 1.00 93.94 659 TYR A O 1
ATOM 5050 N N . ASN A 1 660 ? -21.425 -13.975 -10.728 1.00 92.00 660 ASN A N 1
ATOM 5051 C CA . ASN A 1 660 ? -20.760 -14.492 -11.911 1.00 92.00 660 ASN A CA 1
ATOM 5052 C C . ASN A 1 660 ? -20.249 -13.321 -12.759 1.00 92.00 660 ASN A C 1
ATOM 5054 O O . ASN A 1 660 ? -21.048 -12.596 -13.357 1.00 92.00 660 ASN A O 1
ATOM 5058 N N . LYS A 1 661 ? -18.919 -13.168 -12.847 1.00 87.06 661 LYS A N 1
ATOM 5059 C CA . LYS A 1 661 ? -18.262 -12.082 -13.593 1.00 87.06 661 LYS A CA 1
ATOM 5060 C C . LYS A 1 661 ? -18.513 -12.175 -15.099 1.00 87.06 661 LYS A C 1
ATOM 5062 O O . LYS A 1 661 ? -18.596 -11.147 -15.759 1.00 87.06 661 LYS A O 1
ATOM 5067 N N . ARG A 1 662 ? -18.684 -13.387 -15.647 1.00 84.94 662 ARG A N 1
ATOM 5068 C CA . ARG A 1 662 ? -18.933 -13.595 -17.086 1.00 84.94 662 ARG A CA 1
ATOM 5069 C C . ARG A 1 662 ? -20.335 -13.167 -17.502 1.00 84.94 662 ARG A C 1
ATOM 5071 O O . ARG A 1 662 ? -20.504 -12.636 -18.591 1.00 84.94 662 ARG A O 1
ATOM 5078 N N . THR A 1 663 ? -21.337 -13.432 -16.666 1.00 88.94 663 THR A N 1
ATOM 5079 C CA . THR A 1 663 ? -22.738 -13.090 -16.971 1.00 88.94 663 THR A CA 1
ATOM 5080 C C . THR A 1 663 ? -23.191 -11.778 -16.339 1.00 88.94 663 THR A C 1
ATOM 5082 O O . THR A 1 663 ? -24.304 -11.349 -16.621 1.00 88.94 663 THR A O 1
ATOM 5085 N N . ALA A 1 664 ? -22.379 -11.189 -15.456 1.00 89.56 664 ALA A N 1
ATOM 5086 C CA . ALA A 1 664 ? -22.719 -10.041 -14.618 1.00 89.56 664 ALA 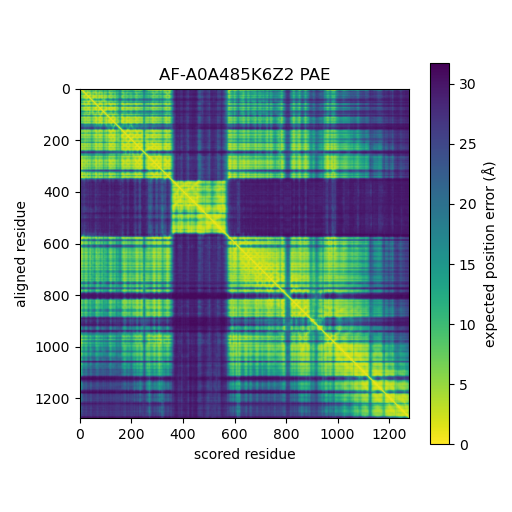A CA 1
ATOM 5087 C C . ALA A 1 664 ? -24.024 -10.232 -13.814 1.00 89.56 664 ALA A C 1
ATOM 5089 O O . ALA A 1 664 ? -24.854 -9.330 -13.719 1.00 89.56 664 ALA A O 1
ATOM 5090 N N . LYS A 1 665 ? -24.233 -11.437 -13.259 1.00 91.88 665 LYS A N 1
ATOM 5091 C CA . LYS A 1 665 ? -25.454 -11.793 -12.511 1.00 91.88 665 LYS A CA 1
ATOM 5092 C C . LYS A 1 665 ? -25.141 -12.245 -11.091 1.00 91.88 665 LYS A C 1
ATOM 5094 O O . LYS A 1 665 ? -24.218 -13.035 -10.884 1.00 91.88 665 LYS A O 1
ATOM 5099 N N . TRP A 1 666 ? -25.969 -11.787 -10.157 1.00 94.06 666 TRP A N 1
ATOM 5100 C CA . TRP A 1 666 ? -25.993 -12.230 -8.767 1.00 94.06 666 TRP A CA 1
ATOM 5101 C C . TRP A 1 666 ? -26.958 -13.404 -8.573 1.00 94.06 666 TRP A C 1
ATOM 5103 O O . TRP A 1 666 ? -28.015 -13.447 -9.197 1.00 94.06 666 TRP A O 1
ATOM 5113 N N . HIS A 1 667 ? -26.585 -14.330 -7.697 1.00 92.56 667 HIS A N 1
ATOM 5114 C CA . HIS A 1 667 ? -27.411 -15.412 -7.178 1.00 92.56 667 HIS A CA 1
ATOM 5115 C C . HIS A 1 667 ? -27.513 -15.213 -5.664 1.00 92.56 667 HIS A C 1
ATOM 5117 O O . HIS A 1 667 ? -26.502 -14.974 -4.999 1.00 92.56 667 HIS A O 1
ATOM 5123 N N . LEU A 1 668 ? -28.739 -15.271 -5.157 1.00 92.50 668 LEU A N 1
ATOM 5124 C CA . LEU A 1 668 ? -29.110 -15.054 -3.760 1.00 92.50 668 LEU A CA 1
ATOM 5125 C C . LEU A 1 668 ? -29.871 -16.283 -3.257 1.00 92.50 668 LEU A C 1
ATOM 5127 O O . LEU A 1 668 ? -30.273 -17.118 -4.071 1.00 92.50 668 LEU A O 1
ATOM 5131 N N . PHE A 1 669 ? -30.084 -16.361 -1.947 1.00 90.75 669 PHE A N 1
ATOM 5132 C CA . PHE A 1 669 ? -30.961 -17.366 -1.357 1.00 90.75 669 PHE A CA 1
ATOM 5133 C C . PHE A 1 669 ? -32.418 -17.137 -1.776 1.00 90.75 669 PHE A C 1
ATOM 5135 O O . PHE A 1 669 ? -32.848 -15.989 -1.924 1.00 90.75 669 PHE A O 1
ATOM 5142 N N . GLY A 1 670 ? -33.188 -18.212 -1.976 1.00 82.50 670 GLY A N 1
ATOM 5143 C CA . GLY A 1 670 ? -34.605 -18.103 -2.336 1.00 82.50 670 GLY A CA 1
ATOM 5144 C C . GLY A 1 670 ? -35.474 -17.500 -1.223 1.00 82.50 670 GLY A C 1
ATOM 5145 O O . GLY A 1 670 ? -36.519 -16.909 -1.505 1.00 82.50 670 GLY A O 1
ATOM 5146 N N . SER A 1 671 ? -35.030 -17.615 0.034 1.00 86.19 671 SER A N 1
ATOM 5147 C CA . SER A 1 671 ? -35.738 -17.183 1.243 1.00 86.19 671 SER A CA 1
ATOM 5148 C C . SER A 1 671 ? -34.857 -16.309 2.142 1.00 86.19 671 SER A C 1
ATOM 5150 O O . SER A 1 671 ? -33.784 -16.726 2.577 1.00 86.19 671 SER A O 1
ATOM 5152 N N . GLU A 1 672 ? -35.346 -15.118 2.502 1.00 85.00 672 GLU A N 1
ATOM 5153 C CA . GLU A 1 672 ? -34.669 -14.213 3.449 1.00 85.00 672 GLU A CA 1
ATOM 5154 C C . GLU A 1 672 ? -34.537 -14.839 4.849 1.00 85.00 672 GLU A C 1
ATOM 5156 O O . GLU A 1 672 ? -33.554 -14.616 5.547 1.00 85.00 672 GLU A O 1
ATOM 5161 N N . LEU A 1 673 ? -35.487 -15.687 5.260 1.00 86.31 673 LEU A N 1
ATOM 5162 C CA . LEU A 1 673 ? -35.407 -16.389 6.546 1.00 86.31 673 LEU A CA 1
ATOM 5163 C C . LEU A 1 673 ? -34.240 -17.380 6.587 1.00 86.31 673 LEU A C 1
ATOM 5165 O O . LEU A 1 673 ? -33.579 -17.502 7.618 1.00 86.31 673 LEU A O 1
ATOM 5169 N N . GLU A 1 674 ? -33.981 -18.071 5.474 1.00 89.19 674 GLU A N 1
ATOM 5170 C CA . GLU A 1 674 ? -32.831 -18.972 5.354 1.00 89.19 674 GLU A CA 1
ATOM 5171 C C . GLU A 1 674 ? -31.527 -18.181 5.398 1.00 89.19 674 GLU A C 1
ATOM 5173 O O . GLU A 1 674 ? -30.630 -18.516 6.170 1.00 89.19 674 GLU A O 1
ATOM 5178 N N . GLU A 1 675 ? -31.457 -17.080 4.651 1.00 90.31 675 GLU A N 1
ATOM 5179 C CA . GLU A 1 675 ? -30.314 -16.167 4.643 1.00 90.31 675 GLU A CA 1
ATOM 5180 C C . GLU A 1 675 ? -29.987 -15.624 6.045 1.00 90.31 675 GLU A C 1
ATOM 5182 O O . GLU A 1 675 ? -28.825 -15.591 6.451 1.00 90.31 675 GLU A O 1
ATOM 5187 N N . GLN A 1 676 ? -31.010 -15.256 6.822 1.00 88.06 676 GLN A N 1
ATOM 5188 C CA . GLN A 1 676 ? -30.851 -14.746 8.185 1.00 88.06 676 GLN A CA 1
ATOM 5189 C C . GLN A 1 676 ? -30.580 -15.842 9.227 1.00 88.06 676 GLN A C 1
ATOM 5191 O O . GLN A 1 676 ? -30.233 -15.524 10.368 1.00 88.06 676 GLN A O 1
ATOM 5196 N N . SER A 1 677 ? -30.709 -17.127 8.892 1.00 89.62 677 SER A N 1
ATOM 5197 C CA . SER A 1 677 ? -30.599 -18.216 9.874 1.00 89.62 677 SER A CA 1
ATOM 5198 C C . SER A 1 677 ? -29.164 -18.494 10.345 1.00 89.62 677 SER A C 1
ATOM 5200 O O . SER A 1 677 ? -28.975 -18.937 11.480 1.00 89.62 677 SER A O 1
ATOM 5202 N N . PHE A 1 678 ? -28.153 -18.144 9.543 1.00 91.94 678 PHE A N 1
ATOM 5203 C CA . PHE A 1 678 ? -26.745 -18.422 9.838 1.00 91.94 678 PHE A CA 1
ATOM 5204 C C . PHE A 1 678 ? -25.822 -17.226 9.551 1.00 91.94 678 PHE A C 1
ATOM 5206 O O . PHE A 1 678 ? -26.112 -16.349 8.737 1.00 91.94 678 PHE A O 1
ATOM 5213 N N . GLN A 1 679 ? -24.673 -17.193 10.227 1.00 91.19 679 GLN A N 1
ATOM 5214 C CA . GLN A 1 679 ? -23.563 -16.276 9.946 1.00 91.19 679 GLN A CA 1
ATOM 5215 C C . GLN A 1 679 ? -22.420 -17.038 9.272 1.00 91.19 679 GLN A C 1
ATOM 5217 O O . GLN A 1 679 ? -22.124 -18.163 9.657 1.00 91.19 679 GLN A O 1
ATOM 5222 N N . VAL A 1 680 ? -21.727 -16.424 8.314 1.00 91.50 680 VAL A N 1
ATOM 5223 C CA . VAL A 1 680 ? -20.516 -17.010 7.719 1.00 91.50 680 VAL A CA 1
ATOM 5224 C C . VAL A 1 680 ? -19.286 -16.546 8.502 1.00 91.50 680 VAL A C 1
ATOM 5226 O O . VAL A 1 680 ? -19.085 -15.350 8.695 1.00 91.50 680 VAL A O 1
ATOM 5229 N N . VAL A 1 681 ? -18.470 -17.491 8.969 1.00 90.12 681 VAL A N 1
ATOM 5230 C CA . VAL A 1 681 ? -17.213 -17.239 9.699 1.00 90.12 681 VAL A CA 1
ATOM 5231 C C . VAL A 1 681 ? -16.021 -17.242 8.745 1.00 90.12 681 VAL A C 1
ATOM 5233 O O . VAL A 1 681 ? -15.160 -16.371 8.824 1.00 90.12 681 VAL A O 1
ATOM 5236 N N . ALA A 1 682 ? -15.983 -18.208 7.829 1.00 90.00 682 ALA A N 1
ATOM 5237 C CA . ALA A 1 682 ? -14.987 -18.320 6.771 1.00 90.00 682 ALA A CA 1
ATOM 5238 C C . ALA A 1 682 ? -15.627 -18.991 5.551 1.00 90.00 682 ALA A C 1
ATOM 5240 O O . ALA A 1 682 ? -16.553 -19.784 5.705 1.00 90.00 682 ALA A O 1
ATOM 5241 N N . MET A 1 683 ? -15.151 -18.695 4.345 1.00 92.25 683 MET A N 1
ATOM 5242 C CA . MET A 1 683 ? -15.629 -19.354 3.130 1.00 92.25 683 MET A CA 1
ATOM 5243 C C . MET A 1 683 ? -14.529 -19.426 2.074 1.00 92.25 683 MET A C 1
ATOM 5245 O O . MET A 1 683 ? -13.713 -18.512 1.967 1.00 92.25 683 MET A O 1
ATOM 5249 N N . GLU A 1 684 ? -14.519 -20.495 1.286 1.00 91.75 684 GLU A N 1
ATOM 5250 C CA . GLU A 1 684 ? -13.585 -20.688 0.181 1.00 91.75 684 GLU A CA 1
ATOM 5251 C C . GLU A 1 684 ? -14.219 -21.527 -0.938 1.00 91.75 684 GLU A C 1
ATOM 5253 O O . GLU A 1 684 ? -15.148 -22.305 -0.724 1.00 91.75 684 GLU A O 1
ATOM 5258 N N . TRP A 1 685 ? -13.723 -21.353 -2.160 1.00 92.25 685 TRP A N 1
ATOM 5259 C CA . TRP A 1 685 ? -14.167 -22.105 -3.330 1.00 92.25 685 TRP A CA 1
ATOM 5260 C C . TRP A 1 685 ? -13.398 -23.411 -3.491 1.00 92.25 685 TRP A C 1
ATOM 5262 O O . TRP A 1 685 ? -12.172 -23.385 -3.584 1.00 92.25 685 TRP A O 1
ATOM 5272 N N . TRP A 1 686 ? -14.108 -24.531 -3.627 1.00 92.06 686 TRP A N 1
ATOM 5273 C CA . TRP A 1 686 ? -13.532 -25.762 -4.160 1.00 92.06 686 TRP A CA 1
ATOM 5274 C C . TRP A 1 686 ? -13.702 -25.799 -5.677 1.00 92.06 686 TRP A C 1
ATOM 5276 O O . TRP A 1 686 ? -14.822 -25.879 -6.200 1.00 92.06 686 TRP A O 1
ATOM 5286 N N . LYS A 1 687 ? -12.562 -25.719 -6.379 1.00 88.12 687 LYS A N 1
ATOM 5287 C CA . LYS A 1 687 ? -12.491 -25.518 -7.834 1.00 88.12 687 LYS A CA 1
ATOM 5288 C C . LYS A 1 687 ? -13.367 -24.325 -8.247 1.00 88.12 687 LYS A C 1
ATOM 5290 O O . LYS A 1 687 ? -13.497 -23.358 -7.502 1.00 88.12 687 LYS A O 1
ATOM 5295 N N . ASP A 1 688 ? -13.988 -24.393 -9.418 1.00 88.06 688 ASP A N 1
ATOM 5296 C CA . ASP A 1 688 ? -14.924 -23.378 -9.913 1.00 88.06 688 ASP A CA 1
ATOM 5297 C C . ASP A 1 688 ? -16.401 -23.747 -9.665 1.00 88.06 688 ASP A C 1
ATOM 5299 O O . ASP A 1 688 ? -17.304 -23.174 -10.287 1.00 88.06 688 ASP A O 1
ATOM 5303 N N . GLU A 1 689 ? -16.651 -24.727 -8.787 1.00 88.69 689 GLU A N 1
ATOM 5304 C CA . GLU A 1 689 ? -17.923 -25.456 -8.719 1.00 88.69 689 GLU A CA 1
ATOM 5305 C C . GLU A 1 689 ? -18.677 -25.307 -7.395 1.00 88.69 689 GLU A C 1
ATOM 5307 O O . GLU A 1 689 ? -19.899 -25.142 -7.417 1.00 88.69 689 GLU A O 1
ATOM 5312 N N . LEU A 1 690 ? -17.989 -25.337 -6.252 1.00 92.88 690 LEU A N 1
ATOM 5313 C CA . LEU A 1 690 ? -18.632 -25.350 -4.935 1.00 92.88 690 LEU A CA 1
ATOM 5314 C C . LEU A 1 690 ? -18.061 -24.273 -4.016 1.00 92.88 690 LEU A C 1
ATOM 5316 O O . LEU A 1 690 ? -16.868 -23.979 -4.059 1.00 92.88 690 LEU A O 1
ATOM 5320 N N . VAL A 1 691 ? -18.906 -23.752 -3.132 1.00 94.06 691 VAL A N 1
ATOM 5321 C CA . VAL A 1 691 ? -18.507 -22.888 -2.020 1.00 94.06 691 VAL A CA 1
ATOM 5322 C C . VAL A 1 691 ? -18.568 -23.698 -0.738 1.00 94.06 691 VAL A C 1
ATOM 5324 O O . VAL A 1 691 ? -19.619 -24.220 -0.375 1.00 94.06 691 VAL A O 1
ATOM 5327 N N . VAL A 1 692 ? -17.433 -23.800 -0.058 1.00 94.56 692 VAL A N 1
ATOM 5328 C CA . VAL A 1 692 ? -17.307 -24.392 1.270 1.00 94.56 692 VAL A CA 1
ATOM 5329 C C . VAL A 1 692 ? -17.330 -23.251 2.279 1.00 94.56 692 VAL A C 1
ATOM 5331 O O . VAL A 1 692 ? -16.500 -22.348 2.204 1.00 94.56 692 VAL A O 1
ATOM 5334 N N . ALA A 1 693 ? -18.279 -23.266 3.208 1.00 94.19 693 ALA A N 1
ATOM 5335 C CA . ALA A 1 693 ? -18.480 -22.218 4.197 1.00 94.19 693 ALA A CA 1
ATOM 5336 C C . ALA A 1 693 ? -18.471 -22.801 5.613 1.00 94.19 693 ALA A C 1
ATOM 5338 O O . ALA A 1 693 ? -19.171 -23.763 5.911 1.00 94.19 693 ALA A O 1
ATOM 5339 N N . LEU A 1 694 ? -17.692 -22.191 6.501 1.00 94.19 694 LEU A N 1
ATOM 5340 C CA . LEU A 1 694 ? -17.810 -22.385 7.938 1.00 94.19 694 LEU A CA 1
ATOM 5341 C C . LEU A 1 694 ? -18.912 -21.448 8.439 1.00 94.19 694 LEU A C 1
ATOM 5343 O O . LEU A 1 694 ? -18.719 -20.230 8.486 1.00 94.19 694 LEU A O 1
ATOM 5347 N N . THR A 1 695 ? -20.068 -22.002 8.778 1.00 94.44 695 THR A N 1
ATOM 5348 C CA . THR A 1 695 ? -21.264 -21.275 9.200 1.00 94.44 695 THR A CA 1
ATOM 5349 C C . THR A 1 695 ? -21.455 -21.369 10.713 1.00 94.44 695 THR A C 1
ATOM 5351 O O . THR A 1 695 ? -21.007 -22.308 11.374 1.00 94.44 695 THR A O 1
ATOM 5354 N N . ARG A 1 696 ? -22.087 -20.352 11.295 1.00 92.25 696 ARG A N 1
ATOM 5355 C CA . ARG A 1 696 ? -22.465 -20.288 12.704 1.00 92.25 696 ARG A CA 1
ATOM 5356 C C . ARG A 1 696 ? -23.974 -20.164 12.814 1.00 92.25 696 ARG A C 1
ATOM 5358 O O . ARG A 1 696 ? -24.547 -19.169 12.370 1.00 92.25 696 ARG A O 1
ATOM 5365 N N . GLU A 1 697 ? -24.579 -21.134 13.482 1.00 90.00 697 GLU A N 1
ATOM 5366 C CA . GLU A 1 697 ? -26.003 -21.161 13.805 1.00 90.00 697 GLU A CA 1
ATOM 5367 C C . GLU A 1 697 ? -26.145 -21.160 15.333 1.00 90.00 697 GLU A C 1
ATOM 5369 O O . GLU A 1 697 ? -25.796 -22.120 16.027 1.00 90.00 697 GLU A O 1
ATOM 5374 N N . GLY A 1 698 ? -26.592 -20.033 15.892 1.00 84.06 698 GLY A N 1
ATOM 5375 C CA . GLY A 1 698 ? -26.581 -19.826 17.340 1.00 84.06 698 GLY A CA 1
ATOM 5376 C C . GLY A 1 698 ? -25.157 -19.881 17.910 1.00 84.06 698 GLY A C 1
ATOM 5377 O O . GLY A 1 698 ? -24.328 -19.025 17.607 1.00 84.06 698 GLY A O 1
ATOM 5378 N N . THR A 1 699 ? -24.876 -20.877 18.755 1.00 81.38 699 THR A N 1
ATOM 5379 C CA . THR A 1 699 ? -23.554 -21.099 19.373 1.00 81.38 699 THR A CA 1
ATOM 5380 C C . THR A 1 699 ? -22.744 -22.217 18.715 1.00 81.38 699 THR A C 1
ATOM 5382 O O . THR A 1 699 ? -21.582 -22.406 19.071 1.00 81.38 699 THR A O 1
ATOM 5385 N N . GLN A 1 700 ? -23.337 -22.959 17.775 1.00 91.44 700 GLN A N 1
ATOM 5386 C CA . GLN A 1 700 ? -22.700 -24.090 17.102 1.00 91.44 700 GLN A CA 1
ATOM 5387 C C . GLN A 1 700 ? -22.073 -23.651 15.778 1.00 91.44 700 GLN A C 1
ATOM 5389 O O . GLN A 1 700 ? -22.551 -22.720 15.126 1.00 91.44 700 GLN A O 1
ATOM 5394 N N . LEU A 1 701 ? -20.993 -24.329 15.393 1.00 94.62 701 LEU A N 1
ATOM 5395 C CA . LEU A 1 701 ? -20.341 -24.151 14.100 1.00 94.62 701 LEU A CA 1
ATOM 5396 C C . LEU A 1 701 ? -20.627 -25.350 13.201 1.00 94.62 701 LEU A C 1
ATOM 5398 O O . LEU A 1 701 ? -20.663 -26.488 13.673 1.00 94.62 701 LEU A O 1
ATOM 5402 N N . TYR A 1 702 ? -20.774 -25.088 11.908 1.00 95.44 702 TYR A N 1
ATOM 5403 C CA . TYR A 1 702 ? -20.991 -26.100 10.886 1.00 95.44 702 TYR A CA 1
ATOM 5404 C C . TYR A 1 702 ? -20.111 -25.849 9.666 1.00 95.44 702 TYR A C 1
ATOM 5406 O O . TYR A 1 702 ? -19.788 -24.713 9.333 1.00 95.44 702 TYR A O 1
ATOM 5414 N N . LEU A 1 703 ? -19.699 -26.926 9.007 1.00 95.94 703 LEU A N 1
ATOM 5415 C CA . LEU A 1 703 ? -19.049 -26.899 7.707 1.00 95.94 703 LEU A CA 1
ATOM 5416 C C . LEU A 1 703 ? -20.087 -27.258 6.645 1.00 95.94 703 LEU A C 1
ATOM 5418 O O . LEU A 1 703 ? -20.495 -28.418 6.533 1.00 95.94 703 LEU A O 1
ATOM 5422 N N . ASP A 1 704 ? -20.486 -26.246 5.884 1.00 94.94 704 ASP A N 1
ATOM 5423 C CA . ASP A 1 704 ? -21.522 -26.314 4.866 1.00 94.94 704 ASP A CA 1
ATOM 5424 C C . ASP A 1 704 ? -20.932 -26.224 3.460 1.00 94.94 704 ASP A C 1
ATOM 5426 O O . ASP A 1 704 ? -19.969 -25.496 3.220 1.00 94.94 704 ASP A O 1
ATOM 5430 N N . VAL A 1 705 ? -21.516 -26.954 2.506 1.00 95.19 705 VAL A N 1
ATOM 5431 C CA . VAL A 1 705 ? -21.086 -26.908 1.098 1.00 95.19 705 VAL A CA 1
ATOM 5432 C C . VAL A 1 705 ? -22.254 -26.614 0.176 1.00 95.19 705 VAL A C 1
ATOM 5434 O O . VAL A 1 705 ? -23.213 -27.382 0.118 1.00 95.19 705 VAL A O 1
ATOM 5437 N N . PHE A 1 706 ? -22.138 -25.531 -0.587 1.00 93.75 706 PHE A N 1
ATOM 5438 C CA . PHE A 1 706 ? -23.169 -25.040 -1.495 1.00 93.75 706 PHE A CA 1
ATOM 5439 C C . PHE A 1 706 ? -22.711 -25.117 -2.958 1.00 93.75 706 PHE A C 1
ATOM 5441 O O . PHE A 1 706 ? -21.567 -24.764 -3.266 1.00 93.75 706 PHE A O 1
ATOM 5448 N N . PRO A 1 707 ? -23.578 -25.551 -3.889 1.00 92.19 707 PRO A N 1
ATOM 5449 C CA . PRO A 1 707 ? -23.268 -25.539 -5.311 1.00 92.19 707 PRO A CA 1
ATOM 5450 C C . PRO A 1 707 ? -23.334 -24.129 -5.909 1.00 92.19 707 PRO A C 1
ATOM 5452 O O . PRO A 1 707 ? -24.199 -23.326 -5.571 1.00 92.19 707 PRO A O 1
ATOM 5455 N N . ARG A 1 708 ? -22.474 -23.839 -6.894 1.00 89.38 708 ARG A N 1
ATOM 5456 C CA . ARG A 1 708 ? -22.399 -22.518 -7.556 1.00 89.38 708 ARG A CA 1
ATOM 5457 C C . ARG A 1 708 ? -23.682 -22.036 -8.247 1.00 89.38 708 ARG A C 1
ATOM 5459 O O . ARG A 1 708 ? -23.754 -20.865 -8.618 1.00 89.38 708 ARG A O 1
ATOM 5466 N N . ASN A 1 709 ? -24.613 -22.946 -8.541 1.00 85.69 709 ASN A N 1
ATOM 5467 C CA . ASN A 1 709 ? -25.797 -22.692 -9.367 1.00 85.69 709 ASN A CA 1
ATOM 5468 C C . ASN A 1 709 ? -27.083 -22.549 -8.537 1.00 85.69 709 ASN A C 1
ATOM 5470 O O . ASN A 1 709 ? -28.081 -22.082 -9.079 1.00 85.69 709 ASN A O 1
ATOM 5474 N N . HIS A 1 710 ? -27.080 -22.961 -7.265 1.00 83.44 710 HIS A N 1
ATOM 5475 C CA . HIS A 1 710 ? -28.284 -23.017 -6.439 1.00 83.44 710 HIS A CA 1
ATOM 5476 C C . HIS A 1 710 ? -27.941 -22.743 -4.972 1.00 83.44 710 HIS A C 1
ATOM 5478 O O . HIS A 1 710 ? -27.161 -23.477 -4.370 1.00 83.44 710 HIS A O 1
ATOM 5484 N N . LEU A 1 711 ? -28.517 -21.683 -4.408 1.00 88.19 711 LEU A N 1
ATOM 5485 C CA . LEU A 1 711 ? -28.306 -21.268 -3.023 1.00 88.19 711 LEU A CA 1
ATOM 5486 C C . LEU A 1 711 ? -29.605 -21.446 -2.252 1.00 88.19 711 LEU A C 1
ATOM 5488 O O . LEU A 1 711 ? -30.401 -20.527 -2.212 1.00 88.19 711 LEU A O 1
ATOM 5492 N N . ASP A 1 712 ? -29.803 -22.616 -1.660 1.00 86.69 712 ASP A N 1
ATOM 5493 C CA . ASP A 1 712 ? -30.889 -22.885 -0.712 1.00 86.69 712 ASP A CA 1
ATOM 5494 C C . ASP A 1 712 ? -30.368 -23.894 0.317 1.00 86.69 712 ASP A C 1
ATOM 5496 O O . ASP A 1 712 ? -29.453 -24.673 0.009 1.00 86.69 712 ASP A O 1
ATOM 5500 N N . LEU A 1 713 ? -30.932 -23.909 1.527 1.00 87.12 713 LEU A N 1
ATOM 5501 C CA . LEU A 1 713 ? -30.493 -24.847 2.571 1.00 87.12 713 LEU A CA 1
ATOM 5502 C C . LEU A 1 713 ? -30.719 -26.314 2.171 1.00 87.12 713 LEU A C 1
ATOM 5504 O O . LEU A 1 713 ? -29.889 -27.170 2.483 1.00 87.12 713 LEU A O 1
ATOM 5508 N N . ASP A 1 714 ? -31.779 -26.594 1.409 1.00 85.62 714 ASP A N 1
ATOM 5509 C CA . ASP A 1 714 ? -32.090 -27.934 0.890 1.00 85.62 714 ASP A CA 1
ATOM 5510 C C . ASP A 1 714 ? -31.117 -28.398 -0.208 1.00 85.62 714 ASP A C 1
ATOM 5512 O O . ASP A 1 714 ? -30.918 -29.595 -0.410 1.00 85.62 714 ASP A O 1
ATOM 5516 N N . ALA A 1 715 ? -30.487 -27.457 -0.919 1.00 84.94 715 ALA A N 1
ATOM 5517 C CA . ALA A 1 715 ? -29.514 -27.745 -1.975 1.00 84.94 715 ALA A CA 1
ATOM 5518 C C . ALA A 1 715 ? -28.081 -27.912 -1.446 1.00 84.94 715 ALA A C 1
ATOM 5520 O O . ALA A 1 715 ? -27.144 -28.135 -2.221 1.00 84.94 715 ALA A O 1
ATOM 5521 N N . ARG A 1 716 ? -27.894 -27.794 -0.129 1.00 89.94 716 ARG A N 1
ATOM 5522 C CA . ARG A 1 716 ? -26.605 -27.967 0.528 1.00 89.94 716 ARG A CA 1
ATOM 5523 C C . ARG A 1 716 ? -26.136 -29.419 0.413 1.00 89.94 716 ARG A C 1
ATOM 5525 O O . ARG A 1 716 ? -26.826 -30.354 0.805 1.00 89.94 716 ARG A O 1
ATOM 5532 N N . LEU A 1 717 ? -24.914 -29.604 -0.075 1.00 90.75 717 LEU A N 1
ATOM 5533 C CA . LEU A 1 717 ? -24.327 -30.922 -0.334 1.00 90.75 717 LEU A CA 1
ATOM 5534 C C . LEU A 1 717 ? -23.710 -31.566 0.917 1.00 90.75 717 LEU A C 1
ATOM 5536 O O . LEU A 1 717 ? -23.547 -32.783 0.962 1.00 90.75 717 LEU A O 1
ATOM 5540 N N . ALA A 1 718 ? -23.348 -30.774 1.929 1.00 91.88 718 ALA A N 1
ATOM 5541 C CA . ALA A 1 718 ? -22.799 -31.269 3.191 1.00 91.88 718 ALA A CA 1
ATOM 5542 C C . ALA A 1 718 ? -23.126 -30.329 4.359 1.00 91.88 718 ALA A C 1
ATOM 5544 O O . ALA A 1 718 ? -23.172 -29.122 4.157 1.00 91.88 718 ALA A O 1
ATOM 5545 N N . HIS A 1 719 ? -23.309 -30.898 5.555 1.00 94.31 719 HIS A N 1
ATOM 5546 C CA . HIS A 1 719 ? -23.502 -30.196 6.830 1.00 94.31 719 HIS A CA 1
ATOM 5547 C C . HIS A 1 719 ? -22.821 -30.967 7.945 1.00 94.31 719 HIS A C 1
ATOM 5549 O O . HIS A 1 719 ? -23.299 -32.029 8.355 1.00 94.31 719 HIS A O 1
ATOM 5555 N N . ILE A 1 720 ? -21.683 -30.480 8.412 1.00 94.81 720 ILE A N 1
ATOM 5556 C CA . ILE A 1 720 ? -20.885 -31.207 9.398 1.00 94.81 720 ILE A CA 1
ATOM 5557 C C . ILE A 1 720 ? -20.702 -30.323 10.619 1.00 94.81 720 ILE A C 1
ATOM 5559 O O . ILE A 1 720 ? -20.199 -29.214 10.498 1.00 94.81 720 ILE A O 1
ATOM 5563 N N . SER A 1 721 ? -21.092 -30.807 11.799 1.00 94.38 721 SER A N 1
ATOM 5564 C CA . SER A 1 721 ? -20.862 -30.083 13.053 1.00 94.38 721 SER A CA 1
ATOM 5565 C C . SER A 1 721 ? -19.364 -29.940 13.325 1.00 94.38 721 SER A C 1
ATOM 5567 O O . SER A 1 721 ? -18.608 -30.910 13.239 1.00 94.38 721 SER A O 1
ATOM 5569 N N . MET A 1 722 ? -18.949 -28.718 13.648 1.00 93.44 722 MET A N 1
ATOM 5570 C CA . MET A 1 722 ? -17.561 -28.336 13.864 1.00 93.44 722 MET A CA 1
ATOM 5571 C C . MET A 1 722 ? -17.306 -27.943 15.324 1.00 93.44 722 MET A C 1
ATOM 5573 O O . MET A 1 722 ? -18.193 -27.398 15.986 1.00 93.44 722 MET A O 1
ATOM 5577 N N . PRO A 1 723 ? -16.081 -28.165 15.837 1.00 89.62 723 PRO A N 1
ATOM 5578 C CA . PRO A 1 723 ? -15.662 -27.632 17.130 1.00 89.62 723 PRO A CA 1
ATOM 5579 C C . PRO A 1 723 ? -15.834 -26.109 17.206 1.00 89.62 723 PRO A C 1
ATOM 5581 O O . PRO A 1 723 ? -15.559 -25.407 16.233 1.00 89.62 723 PRO A O 1
ATOM 5584 N N . ALA A 1 724 ? -16.251 -25.595 18.367 1.00 85.38 724 ALA A N 1
ATOM 5585 C CA . ALA A 1 724 ? -16.539 -24.171 18.578 1.00 85.38 724 ALA A CA 1
ATOM 5586 C C . ALA A 1 724 ? -15.313 -23.243 18.413 1.00 85.38 724 ALA A C 1
ATOM 5588 O O . ALA A 1 724 ? -15.476 -22.041 18.207 1.00 85.38 724 ALA A O 1
ATOM 5589 N N . ASP A 1 725 ? -14.102 -23.798 18.494 1.00 84.56 725 ASP A N 1
ATOM 5590 C CA . ASP A 1 725 ? -12.808 -23.125 18.331 1.00 84.56 725 ASP A CA 1
ATOM 5591 C C . ASP A 1 725 ? -12.298 -23.113 16.873 1.00 84.56 725 ASP A C 1
ATOM 5593 O O . ASP A 1 725 ? -11.236 -22.559 16.583 1.00 84.56 725 ASP A O 1
ATOM 5597 N N . CYS A 1 726 ? -13.041 -23.697 15.926 1.00 87.94 726 CYS A N 1
ATOM 5598 C CA . CYS A 1 726 ? -12.733 -23.603 14.499 1.00 87.94 726 CYS A CA 1
ATOM 5599 C C . CYS A 1 726 ? -12.928 -22.165 13.991 1.00 87.94 726 CYS A C 1
ATOM 5601 O O . CYS A 1 726 ? -13.995 -21.577 14.176 1.00 87.94 726 CYS A O 1
ATOM 5603 N N . HIS A 1 727 ? -11.922 -21.596 13.324 1.00 85.75 727 HIS A N 1
ATOM 5604 C CA . HIS A 1 727 ? -11.958 -20.184 12.913 1.00 85.75 727 HIS A CA 1
ATOM 5605 C C . HIS A 1 727 ? -11.481 -19.909 11.483 1.00 85.75 727 HIS A C 1
ATOM 5607 O O . HIS A 1 727 ? -11.796 -18.848 10.949 1.00 85.75 727 HIS A O 1
ATOM 5613 N N . ALA A 1 728 ? -10.756 -20.830 10.848 1.00 87.75 728 ALA A N 1
ATOM 5614 C CA . ALA A 1 728 ? -10.321 -20.681 9.463 1.00 87.75 728 ALA A CA 1
ATOM 5615 C C . ALA A 1 728 ? -10.462 -21.997 8.699 1.00 87.75 728 ALA A C 1
ATOM 5617 O O . ALA A 1 728 ? -10.370 -23.081 9.277 1.00 87.75 728 ALA A O 1
ATOM 5618 N N . ILE A 1 729 ? -10.662 -21.891 7.389 1.00 91.12 729 ILE A N 1
ATOM 5619 C CA . ILE A 1 729 ? -10.673 -23.029 6.474 1.00 91.12 729 ILE A CA 1
ATOM 5620 C C . ILE A 1 729 ? -9.703 -22.754 5.329 1.00 91.12 729 ILE A C 1
ATOM 5622 O O . ILE A 1 729 ? -9.549 -21.605 4.915 1.00 91.12 729 ILE A O 1
ATOM 5626 N N . THR A 1 730 ? -9.045 -23.802 4.847 1.00 90.12 730 THR A N 1
ATOM 5627 C CA . THR A 1 730 ? -8.381 -23.804 3.546 1.00 90.12 730 THR A CA 1
ATOM 5628 C C . THR A 1 730 ? -8.658 -25.124 2.826 1.00 90.12 730 THR A C 1
ATOM 5630 O O . THR A 1 730 ? -8.993 -26.114 3.481 1.00 90.12 730 THR A O 1
ATOM 5633 N N . LEU A 1 731 ? -8.533 -25.193 1.505 1.00 90.88 731 LEU A N 1
ATOM 5634 C CA . LEU A 1 731 ? -8.809 -26.423 0.756 1.00 90.88 731 LEU A CA 1
ATOM 5635 C C . LEU A 1 731 ? -7.901 -26.616 -0.463 1.00 90.88 731 LEU A C 1
ATOM 5637 O O . LEU A 1 731 ? -7.440 -25.654 -1.085 1.00 90.88 731 LEU A O 1
ATOM 5641 N N . ASP A 1 732 ? -7.710 -27.880 -0.836 1.00 87.50 732 ASP A N 1
ATOM 5642 C CA . ASP A 1 732 ? -7.102 -28.305 -2.101 1.00 87.50 732 ASP A CA 1
ATOM 5643 C C . ASP A 1 732 ? -8.087 -29.154 -2.929 1.00 87.50 732 ASP A C 1
ATOM 5645 O O . ASP A 1 732 ? -9.285 -29.208 -2.645 1.00 87.50 732 ASP A O 1
ATOM 5649 N N . ASP A 1 733 ? -7.602 -29.811 -3.983 1.00 86.25 733 ASP A N 1
ATOM 5650 C CA . ASP A 1 733 ? -8.442 -30.647 -4.844 1.00 86.25 733 ASP A CA 1
ATOM 5651 C C . ASP A 1 733 ? -9.014 -31.893 -4.145 1.00 86.25 733 ASP A C 1
ATOM 5653 O O . ASP A 1 733 ? -10.007 -32.453 -4.620 1.00 86.25 733 ASP A O 1
ATOM 5657 N N . HIS A 1 734 ? -8.419 -32.328 -3.033 1.00 88.00 734 HIS A N 1
ATOM 5658 C CA . HIS A 1 734 ? -8.673 -33.616 -2.391 1.00 88.00 734 HIS A CA 1
ATOM 5659 C C . HIS A 1 734 ? -9.268 -33.511 -0.983 1.00 88.00 734 HIS A C 1
ATOM 5661 O O . HIS A 1 734 ? -9.876 -34.482 -0.523 1.00 88.00 734 HIS A O 1
ATOM 5667 N N . ALA A 1 735 ? -9.109 -32.387 -0.286 1.00 92.19 735 ALA A N 1
ATOM 5668 C CA . ALA A 1 735 ? -9.583 -32.219 1.079 1.00 92.19 735 ALA A CA 1
ATOM 5669 C C . ALA A 1 735 ? -9.870 -30.764 1.475 1.00 92.19 735 ALA A C 1
ATOM 5671 O O . ALA A 1 735 ? -9.336 -29.805 0.918 1.00 92.19 735 ALA A O 1
ATOM 5672 N N . VAL A 1 736 ? -10.707 -30.638 2.506 1.00 93.38 736 VAL A N 1
ATOM 5673 C CA . VAL A 1 736 ? -10.953 -29.411 3.264 1.00 93.38 736 VAL A CA 1
ATOM 5674 C C . VAL A 1 736 ? -10.213 -29.500 4.595 1.00 93.38 736 VAL A C 1
ATOM 5676 O O . VAL A 1 736 ? -10.345 -30.479 5.337 1.00 93.38 736 VAL A O 1
ATOM 5679 N N . TYR A 1 737 ? -9.468 -28.451 4.913 1.00 92.75 737 TYR A N 1
ATOM 5680 C CA . TYR A 1 737 ? -8.662 -28.312 6.116 1.00 92.75 737 TYR A CA 1
ATOM 5681 C C . TYR A 1 737 ? -9.254 -27.213 6.990 1.00 92.75 737 TYR A C 1
ATOM 5683 O O . TYR A 1 737 ? -9.348 -26.060 6.578 1.00 92.75 737 TYR A O 1
ATOM 5691 N N . CYS A 1 738 ? -9.657 -27.561 8.206 1.00 92.06 738 CYS A N 1
ATOM 5692 C CA . CYS A 1 738 ? -10.274 -26.631 9.145 1.00 92.06 738 CYS A CA 1
ATOM 5693 C C . CYS A 1 738 ? -9.336 -26.405 10.331 1.00 92.06 738 CYS A C 1
ATOM 5695 O O . CYS A 1 738 ? -8.980 -27.354 11.036 1.00 92.06 738 CYS A O 1
ATOM 5697 N N . LEU A 1 739 ? -8.928 -25.155 10.539 1.00 89.38 739 LEU A N 1
ATOM 5698 C CA . LEU A 1 739 ? -8.008 -24.755 11.595 1.00 89.38 739 LEU A CA 1
ATOM 5699 C C . LEU A 1 739 ? -8.781 -24.387 12.867 1.00 89.38 739 LEU A C 1
ATOM 5701 O O . LEU A 1 739 ? -9.594 -23.456 12.877 1.00 89.38 739 LEU A O 1
ATOM 5705 N N . CYS A 1 740 ? -8.493 -25.123 13.937 1.00 86.94 740 CYS A N 1
ATOM 5706 C CA . CYS A 1 740 ? -8.930 -24.862 15.304 1.00 86.94 740 CYS A CA 1
ATOM 5707 C C . CYS A 1 740 ? -7.749 -24.339 16.137 1.00 86.94 740 CYS A C 1
ATOM 5709 O O . CYS A 1 740 ? -6.600 -24.392 15.699 1.00 86.94 740 CYS A O 1
ATOM 5711 N N . ASP A 1 741 ? -8.004 -23.897 17.368 1.00 77.69 741 ASP A N 1
ATOM 5712 C CA . ASP A 1 741 ? -6.971 -23.299 18.228 1.00 77.69 741 ASP A CA 1
ATOM 5713 C C . ASP A 1 741 ? -5.836 -24.278 18.589 1.00 77.69 741 ASP A C 1
ATOM 5715 O O . ASP A 1 741 ? -4.704 -23.869 18.833 1.00 77.69 741 ASP A O 1
ATOM 5719 N N . THR A 1 742 ? -6.116 -25.587 18.624 1.00 78.19 742 THR A N 1
ATOM 5720 C CA . THR A 1 742 ? -5.131 -26.617 19.025 1.00 78.19 742 THR A CA 1
ATOM 5721 C C . THR A 1 742 ? -4.915 -27.728 18.000 1.00 78.19 742 THR A C 1
ATOM 5723 O O . THR A 1 742 ? -4.025 -28.569 18.171 1.00 78.19 742 THR A O 1
ATOM 5726 N N . LYS A 1 743 ? -5.742 -27.788 16.952 1.00 86.94 743 LYS A N 1
ATOM 5727 C CA . LYS A 1 743 ? -5.778 -28.910 16.008 1.00 86.94 743 LYS A CA 1
ATOM 5728 C C . LYS A 1 743 ? -6.139 -28.451 14.599 1.00 86.94 743 LYS A C 1
ATOM 5730 O O . LYS A 1 743 ? -6.859 -27.475 14.422 1.00 86.94 743 LYS A O 1
ATOM 5735 N N . LEU A 1 744 ? -5.698 -29.221 13.614 1.00 89.81 744 LEU A N 1
ATOM 5736 C CA . LEU A 1 744 ? -6.178 -29.178 12.243 1.00 89.81 744 LEU A CA 1
ATOM 5737 C C . LEU A 1 744 ? -7.120 -30.358 11.995 1.00 89.81 744 LEU A C 1
ATOM 5739 O O . LEU A 1 744 ? -6.715 -31.514 12.120 1.00 89.81 744 LEU A O 1
ATOM 5743 N N . MET A 1 745 ? -8.360 -30.075 11.612 1.00 92.12 745 MET A N 1
ATOM 5744 C CA . MET A 1 745 ? -9.344 -31.085 11.218 1.00 92.12 745 MET A CA 1
ATOM 5745 C C . MET A 1 745 ? -9.323 -31.261 9.699 1.00 92.12 745 MET A C 1
ATOM 5747 O O . MET A 1 745 ? -9.359 -30.276 8.964 1.00 92.12 745 MET A O 1
ATOM 5751 N N . VAL A 1 746 ? -9.282 -32.507 9.223 1.00 93.69 746 VAL A N 1
ATOM 5752 C CA . VAL A 1 746 ? -9.130 -32.825 7.796 1.00 93.69 746 VAL A CA 1
ATOM 5753 C C . VAL A 1 746 ? -10.310 -33.649 7.303 1.00 93.69 746 VAL A C 1
ATOM 5755 O O . VAL A 1 746 ? -10.581 -34.737 7.821 1.00 93.69 746 VAL A O 1
ATOM 5758 N N . TYR A 1 747 ? -10.982 -33.147 6.270 1.00 94.31 747 TYR A N 1
ATOM 5759 C CA . TYR A 1 747 ? -12.126 -33.787 5.626 1.00 94.31 747 TYR A CA 1
ATOM 5760 C C . TYR A 1 747 ? -11.802 -34.093 4.170 1.00 94.31 747 TYR A C 1
ATOM 5762 O O . TYR A 1 747 ? -11.518 -33.190 3.390 1.00 94.31 747 TYR A O 1
ATOM 5770 N N . ARG A 1 748 ? -11.858 -35.367 3.789 1.00 92.94 748 ARG A N 1
ATOM 5771 C CA . ARG A 1 748 ? -11.592 -35.805 2.420 1.00 92.94 748 ARG A CA 1
ATOM 5772 C C . ARG A 1 748 ? -12.790 -35.521 1.525 1.00 92.94 748 ARG A C 1
ATOM 5774 O O . ARG A 1 748 ? -13.930 -35.785 1.906 1.00 92.94 748 ARG A O 1
ATOM 5781 N N . ILE A 1 749 ? -12.499 -35.028 0.330 1.00 92.62 749 ILE A N 1
ATOM 5782 C CA . ILE A 1 749 ? -13.467 -34.741 -0.718 1.00 92.62 749 ILE A CA 1
ATOM 5783 C C . ILE A 1 749 ? -13.571 -35.952 -1.639 1.00 92.62 749 ILE A C 1
ATOM 5785 O O . ILE A 1 749 ? -12.577 -36.455 -2.165 1.00 92.62 749 ILE A O 1
ATOM 5789 N N . THR A 1 750 ? -14.800 -36.400 -1.867 1.00 90.81 750 THR A N 1
ATOM 5790 C CA . THR A 1 750 ? -15.131 -37.355 -2.924 1.00 90.81 750 THR A CA 1
ATOM 5791 C C . THR A 1 750 ? -16.169 -36.718 -3.832 1.00 90.81 750 THR A C 1
ATOM 5793 O O . THR A 1 750 ? -17.175 -36.191 -3.361 1.00 90.81 750 THR A O 1
ATOM 5796 N N . SER A 1 751 ? -15.901 -36.710 -5.136 1.00 88.88 751 SER A N 1
ATOM 5797 C CA . SER A 1 751 ? -16.790 -36.105 -6.129 1.00 88.88 751 SER A CA 1
ATOM 5798 C C . SER A 1 751 ? -16.897 -36.990 -7.363 1.00 88.88 751 SER A C 1
ATOM 5800 O O . SER A 1 751 ? -15.895 -37.581 -7.767 1.00 88.88 751 SER A O 1
ATOM 5802 N N . ALA A 1 752 ? -18.084 -37.066 -7.962 1.00 84.81 752 ALA A N 1
ATOM 5803 C CA . ALA A 1 752 ? -18.310 -37.753 -9.229 1.00 84.81 752 ALA A CA 1
ATOM 5804 C C . ALA A 1 752 ? -19.302 -36.972 -10.102 1.00 84.81 752 ALA A C 1
ATOM 5806 O O . ALA A 1 752 ? -20.250 -36.370 -9.596 1.00 84.81 752 ALA A O 1
ATOM 5807 N N . GLY A 1 753 ? -19.076 -36.998 -11.418 1.00 78.88 753 GLY A N 1
ATOM 5808 C CA . GLY A 1 753 ? -19.853 -36.235 -12.397 1.00 78.88 753 GLY A CA 1
ATOM 5809 C C . GLY A 1 753 ? -19.428 -34.766 -12.516 1.00 78.88 753 GLY A C 1
ATOM 5810 O O . GLY A 1 753 ? -18.451 -34.328 -11.912 1.00 78.88 753 GLY A O 1
ATOM 5811 N N . THR A 1 754 ? -20.173 -34.002 -13.315 1.00 77.81 754 THR A N 1
ATOM 5812 C CA . THR A 1 754 ? -20.013 -32.550 -13.494 1.00 77.81 754 THR A CA 1
ATOM 5813 C C . THR A 1 754 ? -21.312 -31.838 -13.134 1.00 77.81 754 THR A C 1
ATOM 5815 O O . THR A 1 754 ? -22.404 -32.365 -13.359 1.00 77.81 754 THR A O 1
ATOM 5818 N N . LEU A 1 755 ? -21.199 -30.631 -12.580 1.00 77.19 755 LEU A N 1
ATOM 5819 C CA . LEU A 1 755 ? -22.340 -29.867 -12.068 1.00 77.19 755 LEU A CA 1
ATOM 5820 C C . LEU A 1 755 ? -23.333 -29.458 -13.168 1.00 77.19 755 LEU A C 1
ATOM 5822 O O . LEU A 1 755 ? -24.527 -29.350 -12.911 1.00 77.19 755 LEU A O 1
ATOM 5826 N N . ASP A 1 756 ? -22.858 -29.314 -14.406 1.00 74.69 756 ASP A N 1
ATOM 5827 C CA . ASP A 1 756 ? -23.684 -28.946 -15.562 1.00 74.69 756 ASP A CA 1
ATOM 5828 C C . ASP A 1 756 ? -24.602 -30.088 -16.049 1.00 74.69 756 ASP A C 1
ATOM 5830 O O . ASP A 1 756 ? -25.588 -29.832 -16.737 1.00 74.69 756 ASP A O 1
ATOM 5834 N N . ASN A 1 757 ? -24.325 -31.341 -15.661 1.00 68.94 757 ASN A N 1
ATOM 5835 C CA . ASN A 1 757 ? -25.068 -32.527 -16.108 1.00 68.94 757 ASN A CA 1
ATOM 5836 C C . ASN A 1 757 ? -26.114 -33.034 -15.091 1.00 68.94 757 ASN A C 1
ATOM 5838 O O . ASN A 1 757 ? -26.625 -34.141 -15.252 1.00 68.94 757 ASN A O 1
ATOM 5842 N N . ASN A 1 758 ? -26.431 -32.268 -14.036 1.00 66.00 758 ASN A N 1
ATOM 5843 C CA . ASN A 1 758 ? -27.385 -32.621 -12.961 1.00 66.00 758 ASN A CA 1
ATOM 5844 C C . ASN A 1 758 ? -27.134 -33.964 -12.230 1.00 66.00 758 ASN A C 1
ATOM 5846 O O . ASN A 1 758 ? -27.930 -34.360 -11.382 1.00 66.00 758 ASN A O 1
ATOM 5850 N N . SER A 1 759 ? -26.028 -34.660 -12.507 1.00 74.75 759 SER A N 1
ATOM 5851 C CA . SER A 1 759 ? -25.654 -35.950 -11.910 1.00 74.75 759 SER A CA 1
ATOM 5852 C C . SER A 1 759 ? -24.444 -35.832 -10.975 1.00 74.75 759 SER A C 1
ATOM 5854 O O . SER A 1 759 ? -23.662 -36.775 -10.849 1.00 74.75 759 SER A O 1
ATOM 5856 N N . PHE A 1 760 ? -24.222 -34.648 -10.401 1.00 83.94 760 PHE A N 1
ATOM 5857 C CA . PHE A 1 760 ? -23.055 -34.365 -9.573 1.00 83.94 760 PHE A CA 1
ATOM 5858 C C . PHE A 1 760 ? -23.270 -34.858 -8.141 1.00 83.94 760 PHE A C 1
ATOM 5860 O O . PHE A 1 760 ? -24.194 -34.420 -7.460 1.00 83.94 760 PHE A O 1
ATOM 5867 N N . THR A 1 761 ? -22.401 -35.752 -7.675 1.00 84.19 761 THR A N 1
ATOM 5868 C CA . THR A 1 761 ? -22.376 -36.202 -6.278 1.00 84.19 761 THR A CA 1
ATOM 5869 C C . THR A 1 761 ? -21.125 -35.678 -5.598 1.00 84.19 761 THR A C 1
ATOM 5871 O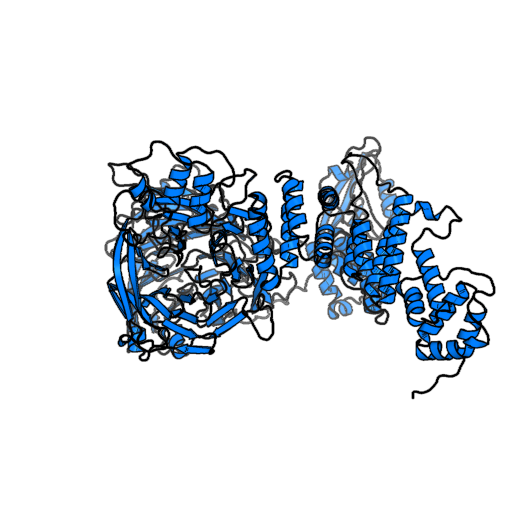 O . THR A 1 761 ? -20.030 -35.822 -6.144 1.00 84.19 761 THR A O 1
ATOM 5874 N N . PHE A 1 762 ? -21.279 -35.138 -4.395 1.00 90.81 762 PHE A N 1
ATOM 5875 C CA . PHE A 1 762 ? -20.188 -34.654 -3.560 1.00 90.81 762 PHE A CA 1
ATOM 5876 C C . PHE A 1 762 ? -20.390 -35.144 -2.131 1.00 90.81 762 PHE A C 1
ATOM 5878 O O . PHE A 1 762 ? -21.498 -35.063 -1.606 1.00 90.81 762 PHE A O 1
ATOM 5885 N N . ALA A 1 763 ? -19.330 -35.642 -1.503 1.00 90.19 763 ALA A N 1
ATOM 5886 C CA . ALA A 1 763 ? -19.356 -36.034 -0.103 1.00 90.19 763 ALA A CA 1
ATOM 5887 C C . ALA A 1 763 ? -18.051 -35.655 0.599 1.00 90.19 763 ALA A C 1
ATOM 5889 O O . ALA A 1 763 ? -16.954 -35.845 0.062 1.00 90.19 763 ALA A O 1
ATOM 5890 N N . LEU A 1 764 ? -18.204 -35.153 1.826 1.00 93.25 764 LEU A N 1
ATOM 5891 C CA . LEU A 1 764 ? -17.123 -34.892 2.767 1.00 93.25 764 LEU A CA 1
ATOM 5892 C C . LEU A 1 764 ? -17.094 -35.986 3.827 1.00 93.25 764 LEU A C 1
ATOM 5894 O O . LEU A 1 764 ? -18.082 -36.222 4.520 1.00 93.25 764 LEU A O 1
ATOM 5898 N N . THR A 1 765 ? -15.941 -36.623 3.988 1.00 92.50 765 THR A N 1
ATOM 5899 C CA . THR A 1 765 ? -15.729 -37.642 5.020 1.00 92.50 765 THR A CA 1
ATOM 5900 C C . THR A 1 765 ? -14.603 -37.212 5.943 1.00 92.50 765 THR A C 1
ATOM 5902 O O . THR A 1 765 ? -13.516 -36.886 5.464 1.00 92.50 765 THR A O 1
ATOM 5905 N N . PHE A 1 766 ? -14.834 -37.230 7.257 1.00 93.06 766 PHE A N 1
ATOM 5906 C CA . PHE A 1 766 ? -13.769 -36.989 8.230 1.00 93.06 766 PHE A CA 1
ATOM 5907 C C . PHE A 1 766 ? -12.632 -37.994 8.018 1.00 93.06 766 PHE A C 1
ATOM 5909 O O . PHE A 1 766 ? -12.871 -39.201 7.977 1.00 93.06 766 PHE A O 1
ATOM 5916 N N . PHE A 1 767 ? -11.410 -37.490 7.859 1.00 89.56 767 PHE A N 1
ATOM 5917 C CA . PHE A 1 767 ? -10.227 -38.311 7.625 1.00 89.56 767 PHE A CA 1
ATOM 5918 C C . PHE A 1 767 ? -9.379 -38.424 8.892 1.00 89.56 767 PHE A C 1
ATOM 5920 O O . PHE A 1 767 ? -9.207 -39.522 9.417 1.00 89.56 767 PHE A O 1
ATOM 5927 N N . ARG A 1 768 ? -8.871 -37.295 9.408 1.00 89.38 768 ARG A N 1
ATOM 5928 C CA . ARG A 1 768 ? -8.100 -37.251 10.661 1.00 89.38 768 ARG A CA 1
ATOM 5929 C C . ARG A 1 768 ? -8.078 -35.861 11.289 1.00 89.38 768 ARG A C 1
ATOM 5931 O O . ARG A 1 768 ? -8.428 -34.871 10.652 1.00 89.38 768 ARG A O 1
ATOM 5938 N N . ALA A 1 769 ? -7.634 -35.809 12.542 1.00 89.56 769 ALA A N 1
ATOM 5939 C CA . ALA A 1 769 ? -7.355 -34.581 13.274 1.00 89.56 769 ALA A CA 1
ATOM 5940 C C . ALA A 1 769 ? -5.884 -34.572 13.703 1.00 89.56 769 ALA A C 1
ATOM 5942 O O . ALA A 1 769 ? -5.451 -35.481 14.411 1.00 89.56 769 ALA A O 1
ATOM 5943 N N . GLU A 1 770 ? -5.133 -33.553 13.300 1.00 88.38 770 GLU A N 1
ATOM 5944 C CA . GLU A 1 770 ? -3.728 -33.384 13.671 1.00 88.38 770 GLU A CA 1
ATOM 5945 C C . GLU A 1 770 ? -3.576 -32.326 14.755 1.00 88.38 770 GLU A C 1
ATOM 5947 O O . GLU A 1 770 ? -4.177 -31.259 14.682 1.00 88.38 770 GLU A O 1
ATOM 5952 N N . SER A 1 771 ? -2.758 -32.594 15.768 1.00 82.94 771 SER A N 1
ATOM 5953 C CA . SER A 1 771 ? -2.426 -31.583 16.775 1.00 82.94 771 SER A CA 1
ATOM 5954 C C . SER A 1 771 ? -1.442 -30.566 16.211 1.00 82.94 771 SER A C 1
ATOM 5956 O O . SER A 1 771 ? -0.423 -30.948 15.634 1.00 82.94 771 SER A O 1
ATOM 5958 N N . LEU A 1 772 ? -1.720 -29.282 16.435 1.00 77.94 772 LEU A N 1
ATOM 5959 C CA . LEU A 1 772 ? -0.766 -28.222 16.131 1.00 77.94 772 LEU A CA 1
ATOM 5960 C C . LEU A 1 772 ? 0.458 -28.344 17.063 1.00 77.94 772 LEU A C 1
ATOM 5962 O O . LEU A 1 772 ? 0.315 -28.745 18.226 1.00 77.94 772 LEU A O 1
ATOM 5966 N N . PRO A 1 773 ? 1.673 -28.050 16.572 1.00 66.88 773 PRO A N 1
ATOM 5967 C CA . PRO A 1 773 ? 2.891 -28.156 17.365 1.00 66.88 773 PRO A CA 1
ATOM 5968 C C . PRO A 1 773 ? 2.858 -27.180 18.549 1.00 66.88 773 PRO A C 1
ATOM 5970 O O . PRO A 1 773 ? 2.634 -25.988 18.387 1.00 66.88 773 PRO A O 1
ATOM 5973 N N . LEU A 1 774 ? 3.128 -27.686 19.757 1.00 53.62 774 LEU A N 1
ATOM 5974 C CA . LEU A 1 774 ? 3.171 -26.889 20.996 1.00 53.62 774 LEU A CA 1
ATOM 5975 C C . LEU A 1 774 ? 4.457 -26.048 21.136 1.00 53.62 774 LEU A C 1
ATOM 5977 O O . LEU A 1 774 ? 4.592 -25.287 22.092 1.00 53.62 774 LEU A O 1
ATOM 5981 N N . CYS A 1 775 ? 5.440 -26.259 20.256 1.00 45.34 775 CYS A N 1
ATOM 5982 C CA . CYS A 1 775 ? 6.836 -25.882 20.469 1.00 45.34 775 CYS A CA 1
ATOM 5983 C C . CYS A 1 775 ? 7.261 -24.525 19.893 1.00 45.34 775 CYS A C 1
ATOM 5985 O O . CYS A 1 775 ? 8.364 -24.108 20.220 1.00 45.34 775 CYS A O 1
ATOM 5987 N N . ASN A 1 776 ? 6.430 -23.809 19.126 1.00 47.38 776 ASN A N 1
ATOM 5988 C CA . ASN A 1 776 ? 6.753 -22.461 18.642 1.00 47.38 776 ASN A CA 1
ATOM 5989 C C . ASN A 1 776 ? 5.511 -21.553 18.561 1.00 47.38 776 ASN A C 1
ATOM 5991 O O . ASN A 1 776 ? 4.442 -22.003 18.174 1.00 47.38 776 ASN A O 1
ATOM 5995 N N . ALA A 1 777 ? 5.730 -20.283 18.932 1.00 50.16 777 ALA A N 1
ATOM 5996 C CA . ALA A 1 777 ? 4.963 -19.019 18.927 1.00 50.16 777 ALA A CA 1
ATOM 5997 C C . ALA A 1 777 ? 3.592 -18.835 18.222 1.00 50.16 777 ALA A C 1
ATOM 5999 O O . ALA A 1 777 ? 3.021 -17.755 18.373 1.00 50.16 777 ALA A O 1
ATOM 6000 N N . PHE A 1 778 ? 3.025 -19.804 17.499 1.00 53.31 778 PHE A N 1
ATOM 6001 C CA . PHE A 1 778 ? 1.641 -19.719 17.024 1.00 53.31 778 PHE A CA 1
ATOM 6002 C C . PHE A 1 778 ? 0.677 -19.926 18.207 1.00 53.31 778 PHE A C 1
ATOM 6004 O O . PHE A 1 778 ? 0.211 -21.028 18.486 1.00 53.31 778 PHE A O 1
ATOM 6011 N N . LEU A 1 779 ? 0.448 -18.847 18.954 1.00 49.41 779 LEU A N 1
ATOM 6012 C CA . LEU A 1 779 ? -0.594 -18.717 19.967 1.00 49.41 779 LEU A CA 1
ATOM 6013 C C . LEU A 1 779 ? -1.725 -17.902 19.329 1.00 49.41 779 LEU A C 1
ATOM 6015 O O . LEU A 1 779 ? -1.514 -16.746 18.979 1.00 49.41 779 LEU A O 1
ATOM 6019 N N . GLY A 1 780 ? -2.905 -18.492 19.147 1.00 55.00 780 GLY A N 1
ATOM 6020 C CA . GLY A 1 780 ? -4.099 -17.767 18.697 1.00 55.00 780 GLY A CA 1
ATOM 6021 C C . GLY A 1 780 ? -4.478 -17.975 17.228 1.00 55.00 780 GLY A C 1
ATOM 6022 O O . GLY A 1 780 ? -4.096 -18.957 16.596 1.00 55.00 780 GLY A O 1
ATOM 6023 N N . ARG A 1 781 ? -5.308 -17.069 16.697 1.00 70.81 781 ARG A N 1
ATOM 6024 C CA . ARG A 1 781 ? -5.939 -17.219 15.376 1.00 70.81 781 ARG A CA 1
ATOM 6025 C C . ARG A 1 781 ? -4.988 -16.867 14.237 1.00 70.81 781 ARG A C 1
ATOM 6027 O O . ARG A 1 781 ? -4.303 -15.848 14.285 1.00 70.81 781 ARG A O 1
ATOM 6034 N N . ALA A 1 782 ? -5.005 -17.654 13.164 1.00 77.00 782 ALA A N 1
ATOM 6035 C CA . ALA A 1 782 ? -4.235 -17.334 11.965 1.00 77.00 782 ALA A CA 1
ATOM 6036 C C . ALA A 1 782 ? -4.829 -16.120 11.233 1.00 77.00 782 ALA A C 1
ATOM 6038 O O . ALA A 1 782 ? -6.027 -16.081 10.954 1.00 77.00 782 ALA A O 1
ATOM 6039 N N . ARG A 1 783 ? -3.985 -15.150 10.859 1.00 77.50 783 ARG A N 1
ATOM 6040 C CA . ARG A 1 783 ? -4.360 -14.084 9.914 1.00 77.50 783 ARG A CA 1
ATOM 6041 C C . ARG A 1 783 ? -4.480 -14.632 8.499 1.00 77.50 783 ARG A C 1
ATOM 6043 O O . ARG A 1 783 ? -5.379 -14.251 7.764 1.00 77.50 783 ARG A O 1
ATOM 6050 N N . CYS A 1 784 ? -3.564 -15.505 8.102 1.00 83.19 784 CYS A N 1
ATOM 6051 C CA . CYS A 1 784 ? -3.601 -16.191 6.816 1.00 83.19 784 CYS A CA 1
ATOM 6052 C C . CYS A 1 784 ? -3.355 -17.674 7.055 1.00 83.19 784 CYS A C 1
ATOM 6054 O O . CYS A 1 784 ? -2.472 -18.026 7.837 1.00 83.19 784 CYS A O 1
ATOM 6056 N N . PHE A 1 785 ? -4.126 -18.518 6.382 1.00 87.06 785 PHE A N 1
ATOM 6057 C CA . PHE A 1 785 ? -3.982 -19.962 6.410 1.00 87.06 785 PHE A CA 1
ATOM 6058 C C . PHE A 1 785 ? -4.148 -20.467 4.982 1.00 87.06 785 PHE A C 1
ATOM 6060 O O . PHE A 1 785 ? -5.220 -20.302 4.400 1.00 87.06 785 PHE A O 1
ATOM 6067 N N . SER A 1 786 ? -3.081 -21.006 4.396 1.00 86.88 786 SER A N 1
ATOM 6068 C CA . SER A 1 786 ? -3.097 -21.461 3.007 1.00 86.88 786 SER A CA 1
ATOM 6069 C C . SER A 1 786 ? -2.366 -22.782 2.814 1.00 86.88 786 SER A C 1
ATOM 6071 O O . SER A 1 786 ? -1.396 -23.105 3.506 1.00 86.88 786 SER A O 1
ATOM 6073 N N . VAL A 1 787 ? -2.861 -23.561 1.852 1.00 87.56 787 VAL A N 1
ATOM 6074 C CA . VAL A 1 787 ? -2.236 -24.812 1.422 1.00 87.56 787 VAL A CA 1
ATOM 6075 C C . VAL A 1 787 ? -0.990 -24.517 0.594 1.00 87.56 787 VAL A C 1
ATOM 6077 O O . VAL A 1 787 ? -1.035 -23.756 -0.370 1.00 87.56 787 VAL A O 1
ATOM 6080 N N . ILE A 1 788 ? 0.106 -25.190 0.931 1.00 86.69 788 ILE A N 1
ATOM 6081 C CA . ILE A 1 788 ? 1.315 -25.274 0.121 1.00 86.69 788 ILE A CA 1
ATOM 6082 C C . ILE A 1 788 ? 1.379 -26.678 -0.491 1.00 86.69 788 ILE A C 1
ATOM 6084 O O . ILE A 1 788 ? 1.548 -27.662 0.246 1.00 86.69 788 ILE A O 1
ATOM 6088 N N . PRO A 1 789 ? 1.254 -26.802 -1.826 1.00 78.06 789 PRO A N 1
ATOM 6089 C CA . PRO A 1 789 ? 1.234 -28.101 -2.477 1.00 78.06 789 PRO A CA 1
ATOM 6090 C C . PRO A 1 789 ? 2.552 -28.858 -2.265 1.00 78.06 789 PRO A C 1
ATOM 6092 O O . PRO A 1 789 ? 3.627 -28.276 -2.067 1.00 78.06 789 PRO A O 1
ATOM 6095 N N . ARG A 1 790 ? 2.460 -30.189 -2.312 1.00 74.88 790 ARG A N 1
ATOM 6096 C CA . ARG A 1 790 ? 3.623 -31.072 -2.453 1.00 74.88 790 ARG A CA 1
ATOM 6097 C C . ARG A 1 790 ? 3.803 -31.452 -3.914 1.00 74.88 790 ARG A C 1
ATOM 6099 O O . ARG A 1 790 ? 2.834 -31.507 -4.668 1.00 74.88 790 ARG A O 1
ATOM 6106 N N . LEU A 1 791 ? 5.042 -31.757 -4.286 1.00 68.31 791 LEU A N 1
ATOM 6107 C CA . LEU A 1 791 ? 5.334 -32.405 -5.560 1.00 68.31 791 LEU A CA 1
ATOM 6108 C C . LEU A 1 791 ? 4.732 -33.810 -5.531 1.00 68.31 791 LEU A C 1
ATOM 6110 O O . LEU A 1 791 ? 5.163 -34.657 -4.753 1.00 68.31 791 LEU A O 1
ATOM 6114 N N . GLN A 1 792 ? 3.710 -34.036 -6.350 1.00 62.41 792 GLN A N 1
ATOM 6115 C CA . GLN A 1 792 ? 3.102 -35.351 -6.524 1.00 62.41 792 GLN A CA 1
ATOM 6116 C C . GLN A 1 792 ? 3.736 -36.062 -7.723 1.00 62.41 792 GLN A C 1
ATOM 6118 O O . GLN A 1 792 ? 4.085 -35.428 -8.719 1.00 62.41 792 GLN A O 1
ATOM 6123 N N . ARG A 1 793 ? 3.880 -37.388 -7.631 1.00 55.94 793 ARG A N 1
ATOM 6124 C CA . ARG A 1 793 ? 4.404 -38.217 -8.723 1.00 55.94 793 ARG A CA 1
ATOM 6125 C C . ARG A 1 793 ? 3.440 -38.182 -9.912 1.00 55.94 793 ARG A C 1
ATOM 6127 O O . ARG A 1 793 ? 2.244 -38.413 -9.737 1.00 55.94 793 ARG A O 1
ATOM 6134 N N . GLN A 1 794 ? 3.957 -37.956 -11.119 1.00 50.88 794 GLN A N 1
ATOM 6135 C CA . GLN A 1 794 ? 3.157 -38.123 -12.331 1.00 50.88 794 GLN A CA 1
ATOM 6136 C C . GLN A 1 794 ? 2.933 -39.621 -12.571 1.00 50.88 794 GLN A C 1
ATOM 6138 O O . GLN A 1 794 ? 3.883 -40.375 -12.772 1.00 50.88 794 GLN A O 1
ATOM 6143 N N . ALA A 1 795 ? 1.677 -40.067 -12.525 1.00 43.72 795 ALA A N 1
ATOM 6144 C CA . ALA A 1 795 ? 1.317 -41.401 -12.986 1.00 43.72 795 ALA A CA 1
ATOM 6145 C C . ALA A 1 795 ? 1.376 -41.397 -14.518 1.00 43.72 795 ALA A C 1
ATOM 6147 O O . ALA A 1 795 ? 0.514 -40.816 -15.174 1.00 43.72 795 ALA A O 1
ATOM 6148 N N . THR A 1 796 ? 2.415 -41.981 -15.106 1.00 42.69 796 THR A N 1
ATOM 6149 C CA . THR A 1 796 ? 2.484 -42.140 -16.558 1.00 42.69 796 THR A CA 1
ATOM 6150 C C . THR A 1 796 ? 1.629 -43.331 -16.981 1.00 42.69 796 THR A C 1
ATOM 6152 O O . THR A 1 796 ? 1.850 -44.442 -16.504 1.00 42.69 796 THR A O 1
ATOM 6155 N N . ASP A 1 797 ? 0.712 -43.131 -17.932 1.00 39.06 797 ASP A N 1
ATOM 6156 C CA . ASP A 1 797 ? -0.185 -44.163 -18.498 1.00 39.06 797 ASP A CA 1
ATOM 6157 C C . ASP A 1 797 ? 0.542 -45.397 -19.092 1.00 39.06 797 ASP A C 1
ATOM 6159 O O . ASP A 1 797 ? -0.087 -46.391 -19.451 1.00 39.06 797 ASP A O 1
ATOM 6163 N N . GLN A 1 798 ? 1.876 -45.375 -19.189 1.00 38.50 798 GLN A N 1
ATOM 6164 C CA . GLN A 1 798 ? 2.693 -46.497 -19.664 1.00 38.50 798 GLN A CA 1
ATOM 6165 C C . GLN A 1 798 ? 3.010 -47.562 -18.598 1.00 38.50 798 GLN A C 1
ATOM 6167 O O . GLN A 1 798 ? 3.509 -48.634 -18.953 1.00 38.50 798 GLN A O 1
ATOM 6172 N N . ASP A 1 799 ? 2.663 -47.340 -17.326 1.00 41.75 799 ASP A N 1
ATOM 6173 C CA . ASP A 1 799 ? 2.967 -48.285 -16.235 1.00 41.75 799 ASP A CA 1
ATOM 6174 C C . ASP A 1 799 ? 2.093 -49.558 -16.227 1.00 41.75 799 ASP A C 1
ATOM 6176 O O . ASP A 1 799 ? 2.269 -50.428 -15.376 1.00 41.75 799 ASP A O 1
ATOM 6180 N N . GLN A 1 800 ? 1.199 -49.737 -17.208 1.00 39.31 800 GLN A N 1
ATOM 6181 C CA . GLN A 1 800 ? 0.497 -51.013 -17.423 1.00 39.31 800 GLN A CA 1
ATOM 6182 C C . GLN A 1 800 ? 1.161 -51.926 -18.472 1.00 39.31 800 GLN A C 1
ATOM 6184 O O . GLN A 1 800 ? 0.732 -53.066 -18.632 1.00 39.31 800 GLN A O 1
ATOM 6189 N N . GLY A 1 801 ? 2.194 -51.464 -19.194 1.00 38.41 801 GLY A N 1
ATOM 6190 C CA . GLY A 1 801 ? 2.629 -52.129 -20.431 1.00 38.41 801 GLY A CA 1
ATOM 6191 C C . GLY A 1 801 ? 4.065 -52.645 -20.508 1.00 38.41 801 GLY A C 1
ATOM 6192 O O . GLY A 1 801 ? 4.310 -53.557 -21.288 1.00 38.41 801 GLY A O 1
ATOM 6193 N N . ASN A 1 802 ? 5.024 -52.108 -19.748 1.00 35.03 802 ASN A N 1
ATOM 6194 C CA . ASN A 1 802 ? 6.438 -52.475 -19.916 1.00 35.03 802 ASN A CA 1
ATOM 6195 C C . ASN A 1 802 ? 7.206 -52.494 -18.590 1.00 35.03 802 ASN A C 1
ATOM 6197 O O . ASN A 1 802 ? 8.127 -51.715 -18.353 1.00 35.03 802 ASN A O 1
ATOM 6201 N N . SER A 1 803 ? 6.904 -53.477 -17.745 1.00 38.25 803 SER A N 1
ATOM 6202 C CA . SER A 1 803 ? 7.767 -53.847 -16.621 1.00 38.25 803 SER A CA 1
ATOM 6203 C C . SER A 1 803 ? 8.986 -54.672 -17.085 1.00 38.25 803 SER A C 1
ATOM 6205 O O . SER A 1 803 ? 9.239 -55.755 -16.560 1.00 38.25 803 SER A O 1
ATOM 6207 N N . TRP A 1 804 ? 9.767 -54.196 -18.068 1.00 40.09 804 TRP A N 1
ATOM 6208 C CA . TRP A 1 804 ? 11.071 -54.813 -18.395 1.00 40.09 804 TRP A CA 1
ATOM 6209 C C . TRP A 1 804 ? 12.093 -54.581 -17.263 1.00 40.09 804 TRP A C 1
ATOM 6211 O O . TRP A 1 804 ? 13.007 -55.376 -17.069 1.00 40.09 804 TRP A O 1
ATOM 6221 N N . PHE A 1 805 ? 11.882 -53.559 -16.426 1.00 36.75 805 PHE A N 1
ATOM 6222 C CA . PHE A 1 805 ? 12.570 -53.388 -15.138 1.00 36.75 805 PHE A CA 1
ATOM 6223 C C . PHE A 1 805 ? 11.870 -54.110 -13.967 1.00 36.75 805 PHE A C 1
ATOM 6225 O O . PHE A 1 805 ? 12.057 -53.750 -12.807 1.00 36.75 805 PHE A O 1
ATOM 6232 N N . GLY A 1 806 ? 11.102 -55.173 -14.237 1.00 34.78 806 GLY A N 1
ATOM 6233 C CA . GLY A 1 806 ? 10.509 -56.076 -13.237 1.00 34.78 806 GLY A CA 1
ATOM 6234 C C . GLY A 1 806 ? 11.527 -56.952 -12.486 1.00 34.78 806 GLY A C 1
ATOM 6235 O O . GLY A 1 806 ? 11.292 -58.141 -12.297 1.00 34.78 806 GLY A O 1
ATOM 6236 N N . GLY A 1 807 ? 12.672 -56.388 -12.093 1.00 32.28 807 GLY A N 1
ATOM 6237 C CA . GLY A 1 807 ? 13.761 -57.091 -11.412 1.00 32.28 807 GLY A CA 1
ATOM 6238 C C . GLY A 1 807 ? 13.832 -56.867 -9.901 1.00 32.28 807 GLY A C 1
ATOM 6239 O O . GLY A 1 807 ? 14.310 -57.756 -9.208 1.00 32.28 807 GLY A O 1
ATOM 6240 N N . TRP A 1 808 ? 13.337 -55.742 -9.367 1.00 35.88 808 TRP A N 1
ATOM 6241 C CA . TRP A 1 808 ? 13.411 -55.405 -7.931 1.00 35.88 808 TRP A CA 1
ATOM 6242 C C . TRP A 1 808 ? 12.041 -55.048 -7.329 1.00 35.88 808 TRP A C 1
ATOM 6244 O O . TRP A 1 808 ? 11.874 -54.019 -6.681 1.00 35.88 808 TRP A O 1
ATOM 6254 N N . SER A 1 809 ? 11.048 -55.924 -7.508 1.00 35.78 809 SER A N 1
ATOM 6255 C CA . SER A 1 809 ? 9.863 -55.944 -6.638 1.00 35.78 809 SER A CA 1
ATOM 6256 C C . SER A 1 809 ? 10.156 -56.842 -5.432 1.00 35.78 809 SER A C 1
ATOM 6258 O O . SER A 1 809 ? 10.080 -58.067 -5.513 1.00 35.78 809 SER A O 1
ATOM 6260 N N . LEU A 1 810 ? 10.551 -56.232 -4.313 1.00 34.78 810 LEU A N 1
ATOM 6261 C CA . LEU A 1 810 ? 10.656 -56.894 -3.012 1.00 34.78 810 LEU A CA 1
ATOM 6262 C C . LEU A 1 810 ? 9.318 -56.695 -2.274 1.00 34.78 810 LEU A C 1
ATOM 6264 O O . LEU A 1 810 ? 9.153 -55.752 -1.515 1.00 34.78 810 LEU A O 1
ATOM 6268 N N . TRP A 1 811 ? 8.372 -57.595 -2.564 1.00 32.78 811 TRP A N 1
ATOM 6269 C CA . TRP A 1 811 ? 7.153 -57.936 -1.808 1.00 32.78 811 TRP A CA 1
ATOM 6270 C C . TRP A 1 811 ? 6.205 -56.798 -1.385 1.00 32.78 811 TRP A C 1
ATOM 6272 O O . TRP A 1 811 ? 6.301 -56.243 -0.295 1.00 32.78 811 TRP A O 1
ATOM 6282 N N . GLY A 1 812 ? 5.179 -56.592 -2.210 1.00 28.38 812 GLY A N 1
ATOM 6283 C CA . GLY A 1 812 ? 3.929 -55.914 -1.869 1.00 28.38 812 GLY A CA 1
ATOM 6284 C C . GLY A 1 812 ? 3.190 -55.546 -3.151 1.00 28.38 812 GLY A C 1
ATOM 6285 O O . GLY A 1 812 ? 3.770 -54.882 -4.006 1.00 28.38 812 GLY A O 1
ATOM 6286 N N . GLU A 1 813 ? 1.944 -56.000 -3.321 1.00 29.48 813 GLU A N 1
ATOM 6287 C CA . GLU A 1 813 ? 1.038 -55.404 -4.311 1.00 29.48 813 GLU A CA 1
ATOM 6288 C C . GLU A 1 813 ? 1.100 -53.882 -4.145 1.00 29.48 813 GLU A C 1
ATOM 6290 O O . GLU A 1 813 ? 1.059 -53.395 -3.014 1.00 29.48 813 GLU A O 1
ATOM 6295 N N . ALA A 1 814 ? 1.267 -53.141 -5.244 1.00 34.00 814 ALA A N 1
ATOM 6296 C CA . ALA A 1 814 ? 1.314 -51.687 -5.207 1.00 34.00 814 ALA A CA 1
ATOM 6297 C C . ALA A 1 814 ? -0.038 -51.171 -4.700 1.00 34.00 814 ALA A C 1
ATOM 6299 O O . ALA A 1 814 ? -0.987 -50.999 -5.465 1.00 34.00 814 ALA A O 1
ATOM 6300 N N . THR A 1 815 ? -0.138 -50.969 -3.388 1.00 34.31 815 THR A N 1
ATOM 6301 C CA . THR A 1 815 ? -1.226 -50.222 -2.783 1.00 34.31 815 THR A CA 1
ATOM 6302 C C . THR A 1 815 ? -1.247 -48.845 -3.448 1.00 34.31 815 THR A C 1
ATOM 6304 O O . THR A 1 815 ? -0.178 -48.267 -3.682 1.00 34.31 815 THR A O 1
ATOM 6307 N N . PRO A 1 816 ? -2.430 -48.310 -3.807 1.00 39.81 816 PRO A N 1
ATOM 6308 C CA . PRO A 1 816 ? -2.507 -46.941 -4.296 1.00 39.81 816 PRO A CA 1
ATOM 6309 C C . PRO A 1 816 ? -1.797 -46.037 -3.278 1.00 39.81 816 PRO A C 1
ATOM 6311 O O . PRO A 1 816 ? -1.952 -46.280 -2.076 1.00 39.81 816 PRO A O 1
ATOM 6314 N N . PRO A 1 817 ? -0.990 -45.054 -3.721 1.00 51.53 817 PRO A N 1
ATOM 6315 C CA . PRO A 1 817 ? -0.203 -44.236 -2.809 1.00 51.53 817 PRO A CA 1
ATOM 6316 C C . PRO A 1 817 ? -1.125 -43.662 -1.730 1.00 51.53 817 PRO A C 1
ATOM 6318 O O . PRO A 1 817 ? -2.148 -43.047 -2.047 1.00 51.53 817 PRO A O 1
ATOM 6321 N N . GLU A 1 818 ? -0.804 -43.925 -0.459 1.00 58.34 818 GLU A N 1
ATOM 6322 C CA . GLU A 1 818 ? -1.519 -43.316 0.660 1.00 58.34 818 GLU A CA 1
ATOM 6323 C C . GLU A 1 818 ? -1.476 -41.796 0.470 1.00 58.34 818 GLU A C 1
ATOM 6325 O O . GLU A 1 818 ? -0.422 -41.209 0.233 1.00 58.34 818 GLU A O 1
ATOM 6330 N N . TRP A 1 819 ? -2.650 -41.166 0.489 1.00 69.25 819 TRP A N 1
ATOM 6331 C CA . TRP A 1 819 ? -2.787 -39.733 0.250 1.00 69.25 819 TRP A CA 1
ATOM 6332 C C . TRP A 1 819 ? -2.031 -38.943 1.328 1.00 69.25 819 TRP A C 1
ATOM 6334 O O . TRP A 1 819 ? -2.348 -39.056 2.514 1.00 69.25 819 TRP A O 1
ATOM 6344 N N . THR A 1 820 ? -1.033 -38.161 0.910 1.00 74.06 820 THR A N 1
ATOM 6345 C CA . THR A 1 820 ? -0.160 -37.381 1.796 1.00 74.06 820 THR A CA 1
ATOM 6346 C C . THR A 1 820 ? -0.707 -35.970 1.980 1.00 74.06 820 THR A C 1
ATOM 6348 O O . THR A 1 820 ? -1.151 -35.332 1.023 1.00 74.06 820 THR A O 1
ATOM 6351 N N . MET A 1 821 ? -0.696 -35.460 3.214 1.00 78.31 821 MET A N 1
ATOM 6352 C CA . MET A 1 821 ? -1.214 -34.114 3.465 1.00 78.31 821 MET A CA 1
ATOM 6353 C C . MET A 1 821 ? -0.247 -33.039 2.980 1.00 78.31 821 MET A C 1
ATOM 6355 O O . MET A 1 821 ? 0.967 -33.189 3.153 1.00 78.31 821 MET A O 1
ATOM 6359 N N . PRO A 1 822 ? -0.757 -31.924 2.438 1.00 85.06 822 PRO A N 1
ATOM 6360 C CA . PRO A 1 822 ? 0.061 -30.798 2.031 1.00 85.06 822 PRO A CA 1
ATOM 6361 C C . PRO A 1 822 ? 0.709 -30.107 3.236 1.00 85.06 822 PRO A C 1
ATOM 6363 O O . PRO A 1 822 ? 0.431 -30.413 4.399 1.00 85.06 822 PRO A O 1
ATOM 6366 N N . ARG A 1 823 ? 1.608 -29.167 2.942 1.00 86.94 823 ARG A N 1
ATOM 6367 C CA . ARG A 1 823 ? 2.165 -28.257 3.947 1.00 86.94 823 ARG A CA 1
ATOM 6368 C C . ARG A 1 823 ? 1.229 -27.062 4.094 1.00 86.94 823 ARG A C 1
ATOM 6370 O O . ARG A 1 823 ? 0.463 -26.759 3.183 1.00 86.94 823 ARG A O 1
ATOM 6377 N N . PHE A 1 824 ? 1.311 -26.364 5.216 1.00 87.69 824 PHE A N 1
ATOM 6378 C CA . PHE A 1 824 ? 0.481 -25.194 5.477 1.00 87.69 824 PHE A CA 1
ATOM 6379 C C . PHE A 1 824 ? 1.340 -23.973 5.746 1.00 87.69 824 PHE A C 1
ATOM 6381 O O . PHE A 1 824 ? 2.268 -24.026 6.553 1.00 87.69 824 PHE A O 1
ATOM 6388 N N . LEU A 1 825 ? 1.013 -22.869 5.083 1.00 87.88 825 LEU A N 1
ATOM 6389 C CA . LEU A 1 825 ? 1.560 -21.560 5.392 1.00 87.88 825 LEU A CA 1
ATOM 6390 C C . LEU A 1 825 ? 0.593 -20.842 6.329 1.00 87.88 825 LEU A C 1
ATOM 6392 O O . LEU A 1 825 ? -0.590 -20.679 6.024 1.00 87.88 825 LEU A O 1
ATOM 6396 N N . VAL A 1 826 ? 1.109 -20.424 7.479 1.00 86.75 826 VAL A N 1
ATOM 6397 C CA . VAL A 1 826 ? 0.338 -19.767 8.530 1.00 86.75 826 VAL A CA 1
ATOM 6398 C C . VAL A 1 826 ? 0.975 -18.421 8.841 1.00 86.75 826 VAL A C 1
ATOM 6400 O O . VAL A 1 826 ? 2.142 -18.363 9.224 1.00 86.75 826 VAL A O 1
ATOM 6403 N N . LEU A 1 827 ? 0.209 -17.341 8.700 1.00 85.06 827 LEU A N 1
ATOM 6404 C CA . LEU A 1 827 ? 0.588 -16.021 9.202 1.00 85.06 827 LEU A CA 1
ATOM 6405 C C . LEU A 1 827 ? -0.056 -15.815 10.568 1.00 85.06 827 LEU A C 1
ATOM 6407 O O . LEU A 1 827 ? -1.285 -15.813 10.670 1.00 85.06 827 LEU A O 1
ATOM 6411 N N . ASP A 1 828 ? 0.757 -15.643 11.604 1.00 79.56 828 ASP A N 1
ATOM 6412 C CA . ASP A 1 828 ? 0.261 -15.382 12.955 1.00 79.56 828 ASP A CA 1
ATOM 6413 C C . ASP A 1 828 ? -0.261 -13.937 13.123 1.00 79.56 828 ASP A C 1
ATOM 6415 O O . ASP A 1 828 ? -0.185 -13.101 12.215 1.00 79.56 828 ASP A O 1
ATOM 6419 N N . GLN A 1 829 ? -0.818 -13.628 14.298 1.00 74.94 829 GLN A N 1
ATOM 6420 C CA . GLN A 1 829 ? -1.317 -12.281 14.610 1.00 74.94 829 GLN A CA 1
ATOM 6421 C C . GLN A 1 829 ? -0.196 -11.245 14.766 1.00 74.94 829 GLN A C 1
ATOM 6423 O O . GLN A 1 829 ? -0.442 -10.052 14.612 1.00 74.94 829 GLN A O 1
ATOM 6428 N N . VAL A 1 830 ? 1.038 -11.689 15.015 1.00 74.06 830 VAL A N 1
ATOM 6429 C CA . VAL A 1 830 ? 2.194 -10.826 15.260 1.00 74.06 830 VAL A CA 1
ATOM 6430 C C . VAL A 1 830 ? 3.013 -10.586 13.980 1.00 74.06 830 VAL A C 1
ATOM 6432 O O . VAL A 1 830 ? 4.053 -9.943 14.047 1.00 74.06 830 VAL A O 1
ATOM 6435 N N . ASN A 1 831 ? 2.554 -11.023 12.801 1.00 80.00 831 ASN A N 1
ATOM 6436 C CA . ASN A 1 831 ? 3.236 -10.886 11.504 1.00 80.00 831 ASN A CA 1
ATOM 6437 C C . ASN A 1 831 ? 4.463 -11.801 11.310 1.00 80.00 831 ASN A C 1
ATOM 6439 O O . ASN A 1 831 ? 5.446 -11.405 10.682 1.00 80.00 831 ASN A O 1
ATOM 6443 N N . CYS A 1 832 ? 4.442 -13.020 11.842 1.00 82.62 832 CYS A N 1
ATOM 6444 C CA . CYS A 1 832 ? 5.399 -14.080 11.522 1.00 82.62 832 CYS A CA 1
ATOM 6445 C C . CYS A 1 832 ? 4.744 -15.153 10.643 1.00 82.62 832 CYS A C 1
ATOM 6447 O O . CYS A 1 832 ? 3.675 -15.676 10.962 1.00 82.62 832 CYS A O 1
ATOM 6449 N N . ALA A 1 833 ? 5.402 -15.477 9.531 1.00 86.75 833 ALA A N 1
ATOM 6450 C CA . ALA A 1 833 ? 4.973 -16.494 8.583 1.00 86.75 833 ALA A CA 1
ATOM 6451 C C . ALA A 1 833 ? 5.688 -17.820 8.878 1.00 86.75 833 ALA A C 1
ATOM 6453 O O . ALA A 1 833 ? 6.916 -17.905 8.801 1.00 86.75 833 ALA A O 1
ATOM 6454 N N . TYR A 1 834 ? 4.917 -18.858 9.194 1.00 85.56 834 TYR A N 1
ATOM 6455 C CA . TYR A 1 834 ? 5.412 -20.200 9.481 1.00 85.56 834 TYR A CA 1
ATOM 6456 C C . TYR A 1 834 ? 4.968 -21.188 8.408 1.00 85.56 834 TYR A C 1
ATOM 6458 O O . TYR A 1 834 ? 3.793 -21.231 8.048 1.00 85.56 834 TYR A O 1
ATOM 6466 N N . MET A 1 835 ? 5.891 -22.036 7.963 1.00 86.56 835 MET A N 1
ATOM 6467 C CA . MET A 1 835 ? 5.567 -23.270 7.259 1.00 86.56 835 MET A CA 1
ATOM 6468 C C . MET A 1 835 ? 5.382 -24.375 8.293 1.00 86.56 835 MET A C 1
ATOM 6470 O O . MET A 1 835 ? 6.284 -24.636 9.090 1.00 86.56 835 MET A O 1
ATOM 6474 N N . TRP A 1 836 ? 4.239 -25.044 8.270 1.00 84.31 836 TRP A N 1
ATOM 6475 C CA . TRP A 1 836 ? 3.984 -26.228 9.076 1.00 84.31 836 TRP A CA 1
ATOM 6476 C C . TRP A 1 836 ? 3.807 -27.449 8.180 1.00 84.31 836 TRP A C 1
ATOM 6478 O O . TRP A 1 836 ? 3.001 -27.447 7.248 1.00 84.31 836 TRP A O 1
ATOM 6488 N N . ASP A 1 837 ? 4.569 -28.498 8.472 1.00 81.88 837 ASP A N 1
ATOM 6489 C CA . ASP A 1 837 ? 4.403 -29.807 7.860 1.00 81.88 837 ASP A CA 1
ATOM 6490 C C . ASP A 1 837 ? 3.720 -30.744 8.870 1.00 81.88 837 ASP A C 1
ATOM 6492 O O . ASP A 1 837 ? 4.318 -31.089 9.897 1.00 81.88 837 ASP A O 1
ATOM 6496 N N . PRO A 1 838 ? 2.473 -31.171 8.612 1.00 79.69 838 PRO A N 1
ATOM 6497 C CA . PRO A 1 838 ? 1.739 -32.003 9.554 1.00 79.69 838 PRO A CA 1
ATOM 6498 C C . PRO A 1 838 ? 2.231 -33.458 9.593 1.00 79.69 838 PRO A C 1
ATOM 6500 O O . PRO A 1 838 ? 2.047 -34.125 10.608 1.00 79.69 838 PRO A O 1
ATOM 6503 N N . GLU A 1 839 ? 2.876 -33.959 8.534 1.00 76.44 839 GLU A N 1
ATOM 6504 C CA . GLU A 1 839 ? 3.367 -35.344 8.487 1.00 76.44 839 GLU A CA 1
ATOM 6505 C C . GLU A 1 839 ? 4.633 -35.505 9.330 1.00 76.44 839 GLU A C 1
ATOM 6507 O O . GLU A 1 839 ? 4.816 -36.513 10.016 1.00 76.44 839 GLU A O 1
ATOM 6512 N N . THR A 1 840 ? 5.503 -34.492 9.309 1.00 69.12 840 THR A N 1
ATOM 6513 C CA . THR A 1 840 ? 6.726 -34.463 10.127 1.00 69.12 840 THR A CA 1
ATOM 6514 C C . THR A 1 840 ? 6.512 -33.801 11.488 1.00 69.12 840 THR A C 1
ATOM 6516 O O . THR A 1 840 ? 7.333 -33.974 12.388 1.00 69.12 840 THR A O 1
ATOM 6519 N N . LYS A 1 841 ? 5.409 -33.058 11.656 1.00 74.38 841 LYS A N 1
ATOM 6520 C CA . LYS A 1 841 ? 5.112 -32.189 12.809 1.00 74.38 841 LYS A CA 1
ATOM 6521 C C . LYS A 1 841 ? 6.155 -31.085 13.025 1.00 74.38 841 LYS A C 1
ATOM 6523 O O . LYS A 1 841 ? 6.240 -30.526 14.118 1.00 74.38 841 LYS A O 1
ATOM 6528 N N . ILE A 1 842 ? 6.941 -30.767 11.996 1.00 73.56 842 ILE A N 1
ATOM 6529 C CA . ILE A 1 842 ? 7.955 -29.712 12.026 1.00 73.56 842 ILE A CA 1
ATOM 6530 C C . ILE A 1 842 ? 7.310 -28.388 11.623 1.00 73.56 842 ILE A C 1
ATOM 6532 O O . ILE A 1 842 ? 6.504 -28.320 10.694 1.00 73.56 842 ILE A O 1
ATOM 6536 N N . GLN A 1 843 ? 7.691 -27.324 12.323 1.00 76.38 843 GLN A N 1
ATOM 6537 C CA . GLN A 1 843 ? 7.320 -25.954 11.998 1.00 76.38 843 GLN A CA 1
ATOM 6538 C C . GLN A 1 843 ? 8.583 -25.123 11.776 1.00 76.38 843 GLN A C 1
ATOM 6540 O O . GLN A 1 843 ? 9.499 -25.147 12.601 1.00 76.38 843 GLN A O 1
ATOM 6545 N N . THR A 1 844 ? 8.607 -24.360 10.688 1.00 77.81 844 THR A N 1
ATOM 6546 C CA . THR A 1 844 ? 9.739 -23.525 10.280 1.00 77.81 844 THR A CA 1
ATOM 6547 C C . THR A 1 844 ? 9.272 -22.082 10.130 1.00 77.81 844 THR A C 1
ATOM 6549 O O . THR A 1 844 ? 8.328 -21.810 9.392 1.00 77.81 844 THR A O 1
ATOM 6552 N N . LEU A 1 845 ? 9.921 -21.149 10.830 1.00 83.56 845 LEU A N 1
ATOM 6553 C CA . LEU A 1 845 ? 9.734 -19.716 10.596 1.00 83.56 845 LEU A CA 1
ATOM 6554 C C . LEU A 1 845 ? 10.370 -19.360 9.247 1.00 83.56 845 LEU A C 1
ATOM 6556 O O . LEU A 1 845 ? 11.574 -19.536 9.083 1.00 83.56 845 LEU A O 1
ATOM 6560 N N . ILE A 1 846 ? 9.566 -18.875 8.302 1.00 82.75 846 ILE A N 1
ATOM 6561 C CA . ILE A 1 846 ? 10.034 -18.481 6.966 1.00 82.75 846 ILE A CA 1
ATOM 6562 C C . ILE A 1 846 ? 10.502 -17.029 6.991 1.00 82.75 846 ILE A C 1
ATOM 6564 O O . ILE A 1 846 ? 11.609 -16.712 6.567 1.00 82.75 846 ILE A O 1
ATOM 6568 N N . ALA A 1 847 ? 9.644 -16.146 7.504 1.00 83.62 847 ALA A N 1
ATOM 6569 C CA . ALA A 1 847 ? 9.894 -14.716 7.550 1.00 83.62 847 ALA A CA 1
ATOM 6570 C C . ALA A 1 847 ? 9.123 -14.056 8.700 1.00 83.62 847 ALA A C 1
ATOM 6572 O O . ALA A 1 847 ? 8.059 -14.519 9.117 1.00 83.62 847 ALA A O 1
ATOM 6573 N N . SER A 1 848 ? 9.659 -12.948 9.198 1.00 84.06 848 SER A N 1
ATOM 6574 C CA . SER A 1 848 ? 9.041 -12.092 10.211 1.00 84.06 848 SER A CA 1
ATOM 6575 C C . SER A 1 848 ? 8.698 -10.723 9.629 1.00 84.06 848 SER A C 1
ATOM 6577 O O . SER A 1 848 ? 9.272 -10.314 8.626 1.00 84.06 848 SER A O 1
ATOM 6579 N N . GLU A 1 849 ? 7.810 -9.991 10.303 1.00 80.00 849 GLU A N 1
ATOM 6580 C CA . GLU A 1 849 ? 7.344 -8.656 9.887 1.00 80.00 849 GLU A CA 1
ATOM 6581 C C . GLU A 1 849 ? 6.547 -8.660 8.576 1.00 80.00 849 GLU A C 1
ATOM 6583 O O . GLU A 1 849 ? 6.511 -7.660 7.858 1.00 80.00 849 GLU A O 1
ATOM 6588 N N . ILE A 1 850 ? 5.888 -9.781 8.282 1.00 85.25 850 ILE A N 1
ATOM 6589 C CA . ILE A 1 850 ? 5.068 -9.967 7.089 1.00 85.25 850 ILE A CA 1
ATOM 6590 C C . ILE A 1 850 ? 3.664 -9.421 7.337 1.00 85.25 850 ILE A C 1
ATOM 6592 O O . ILE A 1 850 ? 2.915 -9.951 8.154 1.00 85.25 850 ILE A O 1
ATOM 6596 N N . THR A 1 851 ? 3.287 -8.367 6.623 1.00 78.94 851 THR A N 1
ATOM 6597 C CA . THR A 1 851 ? 1.941 -7.784 6.697 1.00 78.94 851 THR A CA 1
ATOM 6598 C C . THR A 1 851 ? 0.991 -8.384 5.670 1.00 78.94 851 THR A C 1
ATOM 6600 O O . THR A 1 851 ? -0.226 -8.377 5.882 1.00 78.94 851 THR A O 1
ATOM 6603 N N . TYR A 1 852 ? 1.525 -8.922 4.572 1.00 82.38 852 TYR A N 1
ATOM 6604 C CA . TYR A 1 852 ? 0.726 -9.405 3.455 1.00 82.38 852 TYR A CA 1
ATOM 6605 C C . TYR A 1 852 ? 1.380 -10.609 2.757 1.00 82.38 852 TYR A C 1
ATOM 6607 O O . TYR A 1 852 ? 2.597 -10.658 2.587 1.00 82.38 852 TYR A O 1
ATOM 6615 N N . ILE A 1 853 ? 0.556 -11.586 2.364 1.00 85.62 853 ILE A N 1
ATOM 6616 C CA . ILE A 1 853 ? 0.960 -12.789 1.625 1.00 85.62 853 ILE A CA 1
ATOM 6617 C C . ILE A 1 853 ? 0.118 -12.856 0.352 1.00 85.62 853 ILE A C 1
ATOM 6619 O O . ILE A 1 853 ? -1.108 -12.825 0.435 1.00 85.62 853 ILE A O 1
ATOM 6623 N N . SER A 1 854 ? 0.787 -12.971 -0.793 1.00 84.94 854 SER A N 1
ATOM 6624 C CA . SER A 1 854 ? 0.174 -13.189 -2.111 1.00 84.94 854 SER A CA 1
ATOM 6625 C C . SER A 1 854 ? 0.526 -14.576 -2.615 1.00 84.94 854 SER A C 1
ATOM 6627 O O . SER A 1 854 ? 1.644 -15.052 -2.401 1.00 84.94 854 SER A O 1
ATOM 6629 N N . HIS A 1 855 ? -0.417 -15.214 -3.296 1.00 82.88 855 HIS A N 1
ATOM 6630 C CA . HIS A 1 855 ? -0.190 -16.494 -3.948 1.00 82.88 855 HIS A CA 1
ATOM 6631 C C . HIS A 1 855 ? -0.321 -16.306 -5.450 1.00 82.88 855 HIS A C 1
ATOM 6633 O O . HIS A 1 855 ? -1.266 -15.690 -5.934 1.00 82.88 855 HIS A O 1
ATOM 6639 N N . TRP A 1 856 ? 0.621 -16.867 -6.195 1.00 82.44 856 TRP A N 1
ATOM 6640 C CA . TRP A 1 856 ? 0.551 -16.886 -7.643 1.00 82.44 856 TRP A CA 1
ATOM 6641 C C . TRP A 1 856 ? 0.756 -18.299 -8.155 1.00 82.44 856 TRP A C 1
ATOM 6643 O O . TRP A 1 856 ? 1.688 -19.003 -7.757 1.00 82.44 856 TRP A O 1
ATOM 6653 N N . GLN A 1 857 ? -0.149 -18.705 -9.037 1.00 79.38 857 GLN A N 1
ATOM 6654 C CA . GLN A 1 857 ? -0.050 -19.956 -9.758 1.00 79.38 857 GLN A CA 1
ATOM 6655 C C . GLN A 1 857 ? 0.379 -19.648 -11.185 1.00 79.38 857 GLN A C 1
ATOM 6657 O O . GLN A 1 857 ? -0.296 -18.907 -11.903 1.00 79.38 857 GLN A O 1
ATOM 6662 N N . ALA A 1 858 ? 1.522 -20.198 -11.575 1.00 78.81 858 ALA A N 1
ATOM 6663 C CA . ALA A 1 858 ? 2.049 -20.005 -12.907 1.00 78.81 858 ALA A CA 1
ATOM 6664 C C . ALA A 1 858 ? 1.201 -20.754 -13.949 1.00 78.81 858 ALA A C 1
ATOM 6666 O O . ALA A 1 858 ? 0.518 -21.731 -13.620 1.00 78.81 858 ALA A O 1
ATOM 6667 N N . PRO A 1 859 ? 1.268 -20.337 -15.223 1.00 76.88 859 PRO A N 1
ATOM 6668 C CA . PRO A 1 859 ? 0.666 -21.075 -16.322 1.00 76.88 859 PRO A CA 1
ATOM 6669 C C . PRO A 1 859 ? 1.121 -22.537 -16.388 1.00 76.88 859 PRO A C 1
ATOM 6671 O O . PRO A 1 859 ? 2.250 -22.866 -16.035 1.00 76.88 859 PRO A O 1
ATOM 6674 N N . THR A 1 860 ? 0.277 -23.409 -16.937 1.00 76.44 860 THR A N 1
ATOM 6675 C CA . THR A 1 860 ? 0.549 -24.853 -17.060 1.00 76.44 860 THR A CA 1
ATOM 6676 C C . THR A 1 860 ? 1.772 -25.204 -17.909 1.00 76.44 860 THR A C 1
ATOM 6678 O O . THR A 1 860 ? 2.278 -26.313 -17.792 1.00 76.44 860 THR A O 1
ATOM 6681 N N . GLU A 1 861 ? 2.253 -24.299 -18.770 1.00 79.38 861 GLU A N 1
ATOM 6682 C CA . GLU A 1 861 ? 3.474 -24.535 -19.559 1.00 79.38 861 GLU A CA 1
ATOM 6683 C C . GLU A 1 861 ? 4.753 -24.336 -18.741 1.00 79.38 861 GLU A C 1
ATOM 6685 O O . GLU A 1 861 ? 5.841 -24.676 -19.206 1.00 79.38 861 GLU A O 1
ATOM 6690 N N . TRP A 1 862 ? 4.650 -23.741 -17.549 1.00 81.38 862 TRP A N 1
ATOM 6691 C CA . TRP A 1 862 ? 5.805 -23.537 -16.692 1.00 81.38 862 TRP A CA 1
ATOM 6692 C C . TRP A 1 862 ? 6.220 -24.853 -16.036 1.00 81.38 862 TRP A C 1
ATOM 6694 O O . TRP A 1 862 ? 5.372 -25.685 -15.705 1.00 81.38 862 TRP A O 1
ATOM 6704 N N . PRO A 1 863 ? 7.525 -25.034 -15.777 1.00 79.56 863 PRO A N 1
ATOM 6705 C CA . PRO A 1 863 ? 8.004 -26.157 -14.989 1.00 79.56 863 PRO A CA 1
ATOM 6706 C C . PRO A 1 863 ? 7.282 -26.225 -13.641 1.00 79.56 863 PRO A C 1
ATOM 6708 O O . PRO A 1 863 ? 7.136 -25.209 -12.958 1.00 79.56 863 PRO A O 1
ATOM 6711 N N . VAL A 1 864 ? 6.870 -27.432 -13.237 1.00 76.12 864 VAL A N 1
ATOM 6712 C CA . VAL A 1 864 ? 6.072 -27.663 -12.016 1.00 76.12 864 VAL A CA 1
ATOM 6713 C C . VAL A 1 864 ? 6.734 -27.037 -10.782 1.00 76.12 864 VAL A C 1
ATOM 6715 O O . VAL A 1 864 ? 6.052 -26.472 -9.936 1.00 76.12 864 VAL A O 1
ATOM 6718 N N . MET A 1 865 ? 8.066 -27.027 -10.721 1.00 74.69 865 MET A N 1
ATOM 6719 C CA . MET A 1 865 ? 8.859 -26.412 -9.645 1.00 74.69 865 MET A CA 1
ATOM 6720 C C . MET A 1 865 ? 8.629 -24.907 -9.471 1.00 74.69 865 MET A C 1
ATOM 6722 O O . MET A 1 865 ? 8.716 -24.391 -8.361 1.00 74.69 865 MET A O 1
ATOM 6726 N N . CYS A 1 866 ? 8.320 -24.211 -10.562 1.00 79.50 866 CYS A N 1
ATOM 6727 C CA . CYS A 1 866 ? 8.050 -22.777 -10.591 1.00 79.50 866 CYS A CA 1
ATOM 6728 C C . CYS A 1 866 ? 6.544 -22.482 -10.678 1.00 79.50 866 CYS A C 1
ATOM 6730 O O . CYS A 1 866 ? 6.160 -21.325 -10.825 1.00 79.50 866 CYS A O 1
ATOM 6732 N N . SER A 1 867 ? 5.692 -23.515 -10.605 1.00 79.81 867 SER A N 1
ATOM 6733 C CA . SER A 1 867 ? 4.240 -23.385 -10.778 1.00 79.81 867 SER A CA 1
ATOM 6734 C C . SER A 1 867 ? 3.537 -22.716 -9.603 1.00 79.81 867 SER A C 1
ATOM 6736 O O . SER A 1 867 ? 2.451 -22.171 -9.777 1.00 79.81 867 SER A O 1
ATOM 6738 N N . HIS A 1 868 ? 4.145 -22.742 -8.417 1.00 82.06 868 HIS A N 1
ATOM 6739 C CA . HIS A 1 868 ? 3.606 -22.099 -7.232 1.00 82.06 868 HIS A CA 1
ATOM 6740 C C . HIS A 1 868 ? 4.626 -21.127 -6.657 1.00 82.06 868 HIS A C 1
ATOM 6742 O O . HIS A 1 868 ? 5.742 -21.513 -6.303 1.00 82.06 868 HIS A O 1
ATOM 6748 N N . MET A 1 869 ? 4.220 -19.867 -6.556 1.00 85.38 869 MET A N 1
ATOM 6749 C CA . MET A 1 869 ? 5.017 -18.799 -5.976 1.00 85.38 869 MET A CA 1
ATOM 6750 C C . MET A 1 869 ? 4.244 -18.136 -4.849 1.00 85.38 869 MET A C 1
ATOM 6752 O O . MET A 1 869 ? 3.041 -17.887 -4.958 1.00 85.38 869 MET A O 1
ATOM 6756 N N . VAL A 1 870 ? 4.957 -17.826 -3.776 1.00 87.19 870 VAL A N 1
ATOM 6757 C CA . VAL A 1 870 ? 4.416 -17.119 -2.623 1.00 87.19 870 VAL A CA 1
ATOM 6758 C C . VAL A 1 870 ? 5.177 -15.815 -2.469 1.00 87.19 870 VAL A C 1
ATOM 6760 O O . VAL A 1 870 ? 6.394 -15.802 -2.306 1.00 87.19 870 VAL A O 1
ATOM 6763 N N . GLY A 1 871 ? 4.456 -14.705 -2.524 1.00 87.56 871 GLY A N 1
ATOM 6764 C CA . GLY A 1 871 ? 5.000 -13.389 -2.242 1.00 87.56 871 GLY A CA 1
ATOM 6765 C C . GLY A 1 871 ? 4.764 -13.003 -0.795 1.00 87.56 871 GLY A C 1
ATOM 6766 O O . GLY A 1 871 ? 3.612 -12.910 -0.374 1.00 87.56 871 GLY A O 1
ATOM 6767 N N . LEU A 1 872 ? 5.833 -12.740 -0.053 1.00 87.62 872 LEU A N 1
ATOM 6768 C CA . LEU A 1 872 ? 5.804 -12.283 1.330 1.00 87.62 872 LEU A CA 1
ATOM 6769 C C . LEU A 1 872 ? 6.158 -10.794 1.357 1.00 87.62 872 LEU A C 1
ATOM 6771 O O . LEU A 1 872 ? 7.279 -10.408 1.036 1.00 87.62 872 LEU A O 1
ATOM 6775 N N . TYR A 1 873 ? 5.203 -9.944 1.723 1.00 85.56 873 TYR A N 1
ATOM 6776 C CA . TYR A 1 873 ? 5.423 -8.507 1.848 1.00 85.56 873 TYR A CA 1
ATOM 6777 C C . TYR A 1 873 ? 5.463 -8.080 3.306 1.00 85.56 873 TYR A C 1
ATOM 6779 O O . TYR A 1 873 ? 4.605 -8.458 4.107 1.00 85.56 873 TYR A O 1
ATOM 6787 N N . GLY A 1 874 ? 6.437 -7.239 3.628 1.00 81.00 874 GLY A N 1
ATOM 6788 C CA . GLY A 1 874 ? 6.600 -6.671 4.954 1.00 81.00 874 GLY A CA 1
ATOM 6789 C C . GLY A 1 874 ? 7.431 -5.396 4.935 1.00 81.00 874 GLY A C 1
ATOM 6790 O O . GLY A 1 874 ? 7.687 -4.802 3.886 1.00 81.00 874 GLY A O 1
ATOM 6791 N N . ARG A 1 875 ? 7.932 -4.995 6.107 1.00 74.31 875 ARG A N 1
ATOM 6792 C CA . ARG A 1 875 ? 8.789 -3.799 6.257 1.00 74.31 875 ARG A CA 1
ATOM 6793 C C . ARG A 1 875 ? 10.050 -3.835 5.396 1.00 74.31 875 ARG A C 1
ATOM 6795 O O . ARG A 1 875 ? 10.556 -2.791 4.984 1.00 74.31 875 ARG A O 1
ATOM 6802 N N . GLN A 1 876 ? 10.545 -5.037 5.113 1.00 74.31 876 GLN A N 1
ATOM 6803 C CA . GLN A 1 876 ? 11.743 -5.267 4.311 1.00 74.31 876 GLN A CA 1
ATOM 6804 C C . GLN A 1 876 ? 11.487 -5.260 2.790 1.00 74.31 876 GLN A C 1
ATOM 6806 O O . GLN A 1 876 ? 12.417 -5.499 2.018 1.00 74.31 876 GLN A O 1
ATOM 6811 N N . GLY A 1 877 ? 10.260 -4.957 2.352 1.00 78.75 877 GLY A N 1
ATOM 6812 C CA . GLY A 1 877 ? 9.847 -5.004 0.951 1.00 78.75 877 GLY A CA 1
ATOM 6813 C C . GLY A 1 877 ? 9.216 -6.343 0.574 1.00 78.75 877 GLY A C 1
ATOM 6814 O O . GLY A 1 877 ? 8.777 -7.102 1.440 1.00 78.75 877 GLY A O 1
ATOM 6815 N N . TYR A 1 878 ? 9.132 -6.606 -0.730 1.00 84.56 878 TYR A N 1
ATOM 6816 C CA . TYR A 1 878 ? 8.553 -7.832 -1.268 1.00 84.56 878 TYR A CA 1
ATOM 6817 C C . TYR A 1 878 ? 9.614 -8.925 -1.422 1.00 84.56 878 TYR A C 1
ATOM 6819 O O . TYR A 1 878 ? 10.646 -8.729 -2.067 1.00 84.56 878 TYR A O 1
ATOM 6827 N N . GLN A 1 879 ? 9.356 -10.082 -0.822 1.00 86.06 879 GLN A N 1
ATOM 6828 C CA . GLN A 1 879 ? 10.180 -11.279 -0.918 1.00 86.06 879 GLN A CA 1
ATOM 6829 C C . GLN A 1 879 ? 9.419 -12.332 -1.711 1.00 86.06 879 GLN A C 1
ATOM 6831 O O . GLN A 1 879 ? 8.239 -12.577 -1.464 1.00 86.06 879 GLN A O 1
ATOM 6836 N N . VAL A 1 880 ? 10.099 -12.962 -2.659 1.00 86.31 880 VAL A N 1
ATOM 6837 C CA . VAL A 1 880 ? 9.512 -14.015 -3.483 1.00 86.31 880 VAL A CA 1
ATOM 6838 C C . VAL A 1 880 ? 10.056 -15.353 -3.013 1.00 86.31 880 VAL A C 1
ATOM 6840 O O . VAL A 1 880 ? 11.272 -15.531 -2.944 1.00 86.31 880 VAL A O 1
ATOM 6843 N N . TRP A 1 881 ? 9.152 -16.270 -2.678 1.00 86.38 881 TRP A N 1
ATOM 6844 C CA . TRP A 1 881 ? 9.443 -17.611 -2.186 1.00 86.38 881 TRP A CA 1
ATOM 6845 C C . TRP A 1 881 ? 8.883 -18.669 -3.150 1.00 86.38 881 TRP A C 1
ATOM 6847 O O . TRP A 1 881 ? 7.732 -18.564 -3.586 1.00 86.38 881 TRP A O 1
ATOM 6857 N N . TRP A 1 882 ? 9.684 -19.691 -3.475 1.00 84.75 882 TRP A N 1
ATOM 6858 C CA . TRP A 1 882 ? 9.291 -20.848 -4.297 1.00 84.75 882 TRP A CA 1
ATOM 6859 C C . TRP A 1 882 ? 9.218 -22.121 -3.439 1.00 84.75 882 TRP A C 1
ATOM 6861 O O . TRP A 1 882 ? 10.202 -22.859 -3.342 1.00 84.75 882 TRP A O 1
ATOM 6871 N N . PRO A 1 883 ? 8.054 -22.458 -2.852 1.00 79.75 883 PRO A N 1
ATOM 6872 C CA . PRO A 1 883 ? 7.961 -23.520 -1.844 1.00 79.75 883 PRO A CA 1
ATOM 6873 C C . PRO A 1 883 ? 8.286 -24.925 -2.357 1.00 79.75 883 PRO A C 1
ATOM 6875 O O . PRO A 1 883 ? 8.573 -25.835 -1.573 1.00 79.75 883 PRO A O 1
ATOM 6878 N N . LEU A 1 884 ? 8.173 -25.137 -3.670 1.00 76.88 884 LEU A N 1
ATOM 6879 C CA . LEU A 1 884 ? 8.503 -26.407 -4.314 1.00 76.88 884 LEU A CA 1
ATOM 6880 C C . LEU A 1 884 ? 10.011 -26.556 -4.559 1.00 76.88 884 LEU A C 1
ATOM 6882 O O . LEU A 1 884 ? 10.467 -27.677 -4.741 1.00 76.88 884 LEU A O 1
ATOM 6886 N N . MET A 1 885 ? 10.774 -25.456 -4.535 1.00 71.38 885 MET A N 1
ATOM 6887 C CA . MET A 1 885 ? 12.234 -25.440 -4.694 1.00 71.38 885 MET A CA 1
ATOM 6888 C C . MET A 1 885 ? 12.989 -25.445 -3.357 1.00 71.38 885 MET A C 1
ATOM 6890 O O . MET A 1 885 ? 14.192 -25.698 -3.331 1.00 71.38 885 MET A O 1
ATOM 6894 N N . ASP A 1 886 ? 12.300 -25.185 -2.247 1.00 65.81 886 ASP A N 1
ATOM 6895 C CA . ASP A 1 886 ? 12.885 -25.255 -0.909 1.00 65.81 886 ASP A CA 1
ATOM 6896 C C . ASP A 1 886 ? 13.509 -26.622 -0.627 1.00 65.81 886 ASP A C 1
ATOM 6898 O O . ASP A 1 886 ? 12.864 -27.649 -0.819 1.00 65.81 886 ASP A O 1
ATOM 6902 N N . ASN A 1 887 ? 14.732 -26.618 -0.087 1.00 56.66 887 ASN A N 1
ATOM 6903 C CA . ASN A 1 887 ? 15.534 -27.808 0.231 1.00 56.66 887 ASN A CA 1
ATOM 6904 C C . ASN A 1 887 ? 16.009 -28.630 -0.981 1.00 56.66 887 ASN A C 1
ATOM 6906 O O . ASN A 1 887 ? 16.500 -29.748 -0.810 1.00 56.66 887 ASN A O 1
ATOM 6910 N N . ILE A 1 888 ? 15.940 -28.064 -2.189 1.00 59.03 888 ILE A N 1
ATOM 6911 C CA . ILE A 1 888 ? 16.547 -28.644 -3.391 1.00 59.03 888 ILE A CA 1
ATOM 6912 C C . ILE A 1 888 ? 17.933 -28.051 -3.581 1.00 59.03 888 ILE A C 1
ATOM 6914 O O . ILE A 1 888 ? 18.094 -26.845 -3.743 1.00 59.03 888 ILE A O 1
ATOM 6918 N N . VAL A 1 889 ? 18.948 -28.912 -3.557 1.00 55.00 889 VAL A N 1
ATOM 6919 C CA . VAL A 1 889 ? 20.341 -28.516 -3.785 1.00 55.00 889 VAL A CA 1
ATOM 6920 C C . VAL A 1 889 ? 20.700 -28.767 -5.248 1.00 55.00 889 VAL A C 1
ATOM 6922 O O . VAL A 1 889 ? 20.582 -29.893 -5.739 1.00 55.00 889 VAL A O 1
ATOM 6925 N N . PHE A 1 890 ? 21.162 -27.725 -5.938 1.00 56.91 890 PHE A N 1
ATOM 6926 C CA . PHE A 1 890 ? 21.646 -27.788 -7.317 1.00 56.91 890 PHE A CA 1
ATOM 6927 C C . PHE A 1 890 ? 23.199 -27.934 -7.302 1.00 56.91 890 PHE A C 1
ATOM 6929 O O . PHE A 1 890 ? 23.900 -26.979 -6.989 1.00 56.91 890 PHE A O 1
ATOM 6936 N N . GLY A 1 891 ? 23.751 -29.140 -7.568 1.00 54.81 891 GLY A N 1
ATOM 6937 C CA . GLY A 1 891 ? 25.212 -29.435 -7.704 1.00 54.81 891 GLY A CA 1
ATOM 6938 C C . GLY A 1 891 ? 25.874 -30.323 -6.605 1.00 54.81 891 GLY A C 1
ATOM 6939 O O . GLY A 1 891 ? 25.363 -30.392 -5.496 1.00 54.81 891 GLY A O 1
ATOM 6940 N N . SER A 1 892 ? 26.999 -31.025 -6.890 1.00 50.78 892 SER A N 1
ATOM 6941 C CA . SER A 1 892 ? 27.481 -32.267 -6.194 1.00 50.78 892 SER A CA 1
ATOM 6942 C C . SER A 1 892 ? 28.931 -32.202 -5.608 1.00 50.78 892 SER A C 1
ATOM 6944 O O . SER A 1 892 ? 29.712 -31.391 -6.109 1.00 50.78 892 SER A O 1
ATOM 6946 N N . PRO A 1 893 ? 29.352 -33.045 -4.615 1.00 48.06 893 PRO A N 1
ATOM 6947 C CA . PRO A 1 893 ? 28.665 -34.227 -4.091 1.00 48.06 893 PRO A CA 1
ATOM 6948 C C . PRO A 1 893 ? 28.151 -34.074 -2.670 1.00 48.06 893 PRO A C 1
ATOM 6950 O O . PRO A 1 893 ? 28.842 -33.561 -1.791 1.00 48.06 893 PRO A O 1
ATOM 6953 N N . VAL A 1 894 ? 26.976 -34.656 -2.422 1.00 48.41 894 VAL A N 1
ATOM 6954 C CA . VAL A 1 894 ? 26.680 -35.135 -1.080 1.00 48.41 894 VAL A CA 1
ATOM 6955 C C . VAL A 1 894 ? 26.263 -36.593 -1.090 1.00 48.41 894 VAL A C 1
ATOM 6957 O O . VAL A 1 894 ? 25.536 -37.091 -1.947 1.00 48.41 894 VAL A O 1
ATOM 6960 N N . ASP A 1 895 ? 26.837 -37.212 -0.073 1.00 49.03 895 ASP A N 1
ATOM 6961 C CA . ASP A 1 895 ? 26.692 -38.529 0.481 1.00 49.03 895 ASP A CA 1
ATOM 6962 C C . ASP A 1 895 ? 25.239 -39.000 0.658 1.00 49.03 895 ASP A C 1
ATOM 6964 O O . ASP A 1 895 ? 24.248 -38.267 0.687 1.00 49.03 895 ASP A O 1
ATOM 6968 N N . LYS A 1 896 ? 25.175 -40.302 0.867 1.00 43.34 896 LYS A N 1
ATOM 6969 C CA . LYS A 1 896 ? 24.043 -41.207 0.947 1.00 43.34 896 LYS A CA 1
ATOM 6970 C C . LYS A 1 896 ? 22.952 -40.793 1.956 1.00 43.34 896 LYS A C 1
ATOM 6972 O O . LYS A 1 896 ? 21.800 -41.183 1.780 1.00 43.34 896 LYS A O 1
ATOM 6977 N N . SER A 1 897 ? 23.280 -39.977 2.959 1.00 48.00 897 SER A N 1
ATOM 6978 C CA . SER A 1 897 ? 22.352 -39.386 3.938 1.00 48.00 897 SER A CA 1
ATOM 6979 C C . SER A 1 897 ? 21.503 -38.235 3.390 1.00 48.00 897 SER A C 1
ATOM 6981 O O . SER A 1 897 ? 20.370 -38.045 3.828 1.00 48.00 897 SER A O 1
ATOM 6983 N N . SER A 1 898 ? 22.014 -37.470 2.429 1.00 49.09 898 SER A N 1
ATOM 6984 C CA . SER A 1 898 ? 21.396 -36.202 2.017 1.00 49.09 898 SER A CA 1
ATOM 6985 C C . SER A 1 898 ? 20.265 -36.385 1.013 1.00 49.09 898 SER A C 1
ATOM 6987 O O . SER A 1 898 ? 19.308 -35.616 1.006 1.00 49.09 898 SER A O 1
ATOM 6989 N N . VAL A 1 899 ? 20.291 -37.478 0.254 1.00 50.00 899 VAL A N 1
ATOM 6990 C CA . VAL A 1 899 ? 19.167 -37.874 -0.605 1.00 50.00 899 VAL A CA 1
ATOM 6991 C C . VAL A 1 899 ? 18.043 -38.536 0.200 1.00 50.00 899 VAL A C 1
ATOM 6993 O O . VAL A 1 899 ? 16.870 -38.366 -0.115 1.00 50.00 899 VAL A O 1
ATOM 6996 N N . VAL A 1 900 ? 18.376 -39.230 1.295 1.00 48.47 900 VAL A N 1
ATOM 6997 C CA . VAL A 1 900 ? 17.378 -39.757 2.242 1.00 48.47 900 VAL A CA 1
ATOM 6998 C C . VAL A 1 900 ? 16.682 -38.614 2.992 1.00 48.47 900 VAL A C 1
ATOM 7000 O O . VAL A 1 900 ? 15.479 -38.690 3.217 1.00 48.47 900 VAL A O 1
ATOM 7003 N N . GLN A 1 901 ? 17.390 -37.523 3.295 1.00 47.81 901 GLN A N 1
ATOM 7004 C CA . GLN A 1 901 ? 16.788 -36.284 3.806 1.00 47.81 901 GLN A CA 1
ATOM 7005 C C . GLN A 1 901 ? 15.916 -35.567 2.764 1.00 47.81 901 GLN A C 1
ATOM 7007 O O . GLN A 1 901 ? 14.824 -35.124 3.106 1.00 47.81 901 GLN A O 1
ATOM 7012 N N . PHE A 1 902 ? 16.334 -35.501 1.495 1.00 51.84 902 PHE A N 1
ATOM 7013 C CA . PHE A 1 902 ? 15.494 -34.965 0.415 1.00 51.84 902 PHE A CA 1
ATOM 7014 C C . PHE A 1 902 ? 14.178 -35.756 0.273 1.00 51.84 902 PHE A C 1
ATOM 7016 O O . PHE A 1 902 ? 13.091 -35.181 0.234 1.00 51.84 902 PHE A O 1
ATOM 7023 N N . LEU A 1 903 ? 14.265 -37.088 0.316 1.00 48.66 903 LEU A N 1
ATOM 7024 C CA . LEU A 1 903 ? 13.110 -37.988 0.338 1.00 48.66 903 LEU A CA 1
ATOM 7025 C C . LEU A 1 903 ? 12.239 -37.809 1.599 1.00 48.66 903 LEU A C 1
ATOM 7027 O O . LEU A 1 903 ? 11.019 -37.835 1.492 1.00 48.66 903 LEU A O 1
ATOM 7031 N N . GLN A 1 904 ? 12.825 -37.560 2.778 1.00 50.75 904 GLN A N 1
ATOM 7032 C CA . GLN A 1 904 ? 12.092 -37.208 4.010 1.00 50.75 904 GLN A CA 1
ATOM 7033 C C . GLN A 1 904 ? 11.374 -35.856 3.932 1.00 50.75 904 GLN A C 1
ATOM 7035 O O . GLN A 1 904 ? 10.314 -35.706 4.538 1.00 50.75 904 GLN A O 1
ATOM 7040 N N . ALA A 1 905 ? 11.929 -34.884 3.208 1.00 47.62 905 ALA A N 1
ATOM 7041 C CA . ALA A 1 905 ? 11.398 -33.526 3.127 1.00 47.62 905 ALA A CA 1
ATOM 7042 C C . ALA A 1 905 ? 10.291 -33.364 2.070 1.00 47.62 905 ALA A C 1
ATOM 7044 O O . ALA A 1 905 ? 9.384 -32.551 2.259 1.00 47.62 905 ALA A O 1
ATOM 7045 N N . HIS A 1 906 ? 10.333 -34.141 0.982 1.00 50.09 906 HIS A N 1
ATOM 7046 C CA . HIS A 1 906 ? 9.384 -33.995 -0.127 1.00 50.09 906 HIS A CA 1
ATOM 7047 C C . HIS A 1 906 ? 8.352 -35.130 -0.233 1.00 50.09 906 HIS A C 1
ATOM 7049 O O . HIS A 1 906 ? 7.238 -34.851 -0.675 1.00 50.09 906 HIS A O 1
ATOM 7055 N N . ASP A 1 907 ? 8.644 -36.351 0.247 1.00 53.88 907 ASP A N 1
ATOM 7056 C CA . ASP A 1 907 ? 7.654 -37.439 0.371 1.00 53.88 907 ASP A CA 1
ATOM 7057 C C . ASP A 1 907 ? 8.023 -38.475 1.472 1.00 53.88 907 ASP A C 1
ATOM 7059 O O . ASP A 1 907 ? 8.597 -39.542 1.205 1.00 53.88 907 ASP A O 1
ATOM 7063 N N . PRO A 1 908 ? 7.689 -38.194 2.746 1.00 44.59 908 PRO A N 1
ATOM 7064 C CA . PRO A 1 908 ? 8.075 -39.022 3.892 1.00 44.59 908 PRO A CA 1
ATOM 7065 C C . PRO A 1 908 ? 7.441 -40.428 3.931 1.00 44.59 908 PRO A C 1
ATOM 7067 O O . PRO A 1 908 ? 7.888 -41.270 4.718 1.00 44.59 908 PRO A O 1
ATOM 7070 N N . PHE A 1 909 ? 6.445 -40.740 3.092 1.00 44.47 909 PHE A N 1
ATOM 7071 C CA . PHE A 1 909 ? 5.860 -42.089 3.025 1.00 44.47 909 PHE A CA 1
ATOM 7072 C C . PHE A 1 909 ? 6.792 -43.089 2.335 1.00 44.47 909 PHE A C 1
ATOM 7074 O O . PHE A 1 909 ? 6.881 -44.247 2.760 1.00 44.47 909 PHE A O 1
ATOM 7081 N N . ARG A 1 910 ? 7.597 -42.634 1.365 1.00 44.09 910 ARG A N 1
ATOM 7082 C CA . ARG A 1 910 ? 8.636 -43.468 0.741 1.00 44.09 910 ARG A CA 1
ATOM 7083 C C . ARG A 1 910 ? 9.682 -43.904 1.764 1.00 44.09 910 ARG A C 1
ATOM 7085 O O . ARG A 1 910 ? 10.097 -45.061 1.775 1.00 44.09 910 ARG A O 1
ATOM 7092 N N . VAL A 1 911 ? 10.031 -43.017 2.694 1.00 42.00 911 VAL A N 1
ATOM 7093 C CA . VAL A 1 911 ? 11.031 -43.266 3.742 1.00 42.00 911 VAL A CA 1
ATOM 7094 C C . VAL A 1 911 ? 10.621 -44.426 4.642 1.00 42.00 911 VAL A C 1
ATOM 7096 O O . VAL A 1 911 ? 11.466 -45.252 4.953 1.00 42.00 911 VAL A O 1
ATOM 7099 N N . LYS A 1 912 ? 9.342 -44.565 5.015 1.00 39.06 912 LYS A N 1
ATOM 7100 C CA . LYS A 1 912 ? 8.892 -45.684 5.867 1.00 39.06 912 LYS A CA 1
ATOM 7101 C C . LYS A 1 912 ? 8.971 -47.045 5.169 1.00 39.06 912 LYS A C 1
ATOM 7103 O O . LYS A 1 912 ? 9.292 -48.029 5.825 1.00 39.06 912 LYS A O 1
ATOM 7108 N N . SER A 1 913 ? 8.734 -47.093 3.858 1.00 43.66 913 SER A N 1
ATOM 7109 C CA . SER A 1 913 ? 8.873 -48.325 3.063 1.00 43.66 913 SER A CA 1
ATOM 7110 C C . SER A 1 913 ? 10.333 -48.694 2.752 1.00 43.66 913 SER A C 1
ATOM 7112 O O . SER A 1 913 ? 10.656 -49.866 2.591 1.00 43.66 913 SER A O 1
ATOM 7114 N N . VAL A 1 914 ? 11.227 -47.698 2.707 1.00 41.09 914 VAL A N 1
ATOM 7115 C CA . VAL A 1 914 ? 12.625 -47.835 2.259 1.00 41.09 914 VAL A CA 1
ATOM 7116 C C . VAL A 1 914 ? 13.622 -47.895 3.439 1.00 41.09 914 VAL A C 1
ATOM 7118 O O . VAL A 1 914 ? 14.704 -48.471 3.320 1.00 41.09 914 VAL A O 1
ATOM 7121 N N . ALA A 1 915 ? 13.264 -47.365 4.617 1.00 38.16 915 ALA A N 1
ATOM 7122 C CA . ALA A 1 915 ? 14.152 -47.238 5.781 1.00 38.16 915 ALA A CA 1
ATOM 7123 C C . ALA A 1 915 ? 14.498 -48.555 6.492 1.00 38.16 915 ALA A C 1
ATOM 7125 O O . ALA A 1 915 ? 15.437 -48.573 7.285 1.00 38.16 915 ALA A O 1
ATOM 7126 N N . SER A 1 916 ? 13.820 -49.671 6.210 1.00 41.59 916 SER A N 1
ATOM 7127 C CA . SER A 1 916 ? 14.196 -50.957 6.812 1.00 41.59 916 SER A CA 1
ATOM 7128 C C . SER A 1 916 ? 15.474 -51.570 6.216 1.00 41.59 916 SER A C 1
ATOM 7130 O O . SER A 1 916 ? 15.904 -52.614 6.701 1.00 41.59 916 SER A O 1
ATOM 7132 N N . GLY A 1 917 ? 16.096 -50.956 5.193 1.00 44.94 917 GLY A N 1
ATOM 7133 C CA . GLY A 1 917 ? 17.174 -51.600 4.426 1.00 44.94 917 GLY A CA 1
ATOM 7134 C C . GLY A 1 917 ? 18.469 -50.827 4.133 1.00 44.94 917 GLY A C 1
ATOM 7135 O O . GLY A 1 917 ? 19.378 -51.439 3.577 1.00 44.94 917 GLY A O 1
ATOM 7136 N N . LEU A 1 918 ? 18.627 -49.534 4.449 1.00 44.16 918 LEU A N 1
ATOM 7137 C CA . LEU A 1 918 ? 19.702 -48.730 3.825 1.00 44.16 918 LEU A CA 1
ATOM 7138 C C . LEU A 1 918 ? 20.708 -48.109 4.811 1.00 44.16 918 LEU A C 1
ATOM 7140 O O . LEU A 1 918 ? 20.487 -47.047 5.381 1.00 44.16 918 LEU A O 1
ATOM 7144 N N . SER A 1 919 ? 21.878 -48.753 4.918 1.00 39.84 919 SER A N 1
ATOM 7145 C CA . SER A 1 919 ? 23.152 -48.201 5.432 1.00 39.84 919 SER A CA 1
ATOM 7146 C C . SER A 1 919 ? 24.132 -47.814 4.306 1.00 39.84 919 SER A C 1
ATOM 7148 O O . SER A 1 919 ? 25.328 -47.625 4.509 1.00 39.84 919 SER A O 1
ATOM 7150 N N . LYS A 1 920 ? 23.621 -47.693 3.082 1.00 48.03 920 LYS A N 1
ATOM 7151 C CA . LYS A 1 920 ? 24.285 -47.187 1.878 1.00 48.03 920 LYS A CA 1
ATOM 7152 C C . LYS A 1 920 ? 23.214 -46.351 1.167 1.00 48.03 920 LYS A C 1
ATOM 7154 O O . LYS A 1 920 ? 22.055 -46.683 1.288 1.00 48.03 920 LYS A O 1
ATOM 7159 N N . GLY A 1 921 ? 23.516 -45.315 0.410 1.00 48.66 921 GLY A N 1
ATOM 7160 C CA . GLY A 1 921 ? 22.499 -44.437 -0.172 1.00 48.66 921 GLY A CA 1
ATOM 7161 C C . GLY A 1 921 ? 22.858 -43.830 -1.512 1.00 48.66 921 GLY A C 1
ATOM 7162 O O . GLY A 1 921 ? 23.611 -44.422 -2.275 1.00 48.66 921 GLY A O 1
ATOM 7163 N N . LEU A 1 922 ? 22.326 -42.637 -1.723 1.00 49.41 922 LEU A N 1
ATOM 7164 C CA . LEU A 1 922 ? 22.376 -41.815 -2.921 1.00 49.41 922 LEU A CA 1
ATOM 7165 C C . LEU A 1 922 ? 23.646 -41.846 -3.792 1.00 49.41 922 LEU A C 1
ATOM 7167 O O . LEU A 1 922 ? 24.603 -41.189 -3.392 1.00 49.41 922 LEU A O 1
ATOM 7171 N N . ALA A 1 923 ? 23.680 -42.474 -4.974 1.00 54.41 923 ALA A N 1
ATOM 7172 C CA . ALA A 1 923 ? 24.528 -41.937 -6.051 1.00 54.41 923 ALA A CA 1
ATOM 7173 C C . ALA A 1 923 ? 23.830 -40.725 -6.708 1.00 54.41 923 ALA A C 1
ATOM 7175 O O . ALA A 1 923 ? 22.604 -40.686 -6.797 1.00 54.41 923 ALA A O 1
ATOM 7176 N N . TRP A 1 924 ? 24.586 -39.733 -7.193 1.00 58.03 924 TRP A N 1
ATOM 7177 C CA . TRP A 1 924 ? 24.027 -38.522 -7.828 1.00 58.03 924 TRP A CA 1
ATOM 7178 C C . TRP A 1 924 ? 23.110 -38.829 -9.029 1.00 58.03 924 TRP A C 1
ATOM 7180 O O . TRP A 1 924 ? 22.076 -38.194 -9.203 1.00 58.03 924 TRP A O 1
ATOM 7190 N N . GLU A 1 925 ? 23.441 -39.848 -9.822 1.00 59.06 925 GLU A N 1
ATOM 7191 C CA . GLU A 1 925 ? 22.631 -40.285 -10.969 1.00 59.06 925 GLU A CA 1
ATOM 7192 C C . GLU A 1 925 ? 21.281 -40.887 -10.543 1.00 59.06 925 GLU A C 1
ATOM 7194 O O . GLU A 1 925 ? 20.259 -40.627 -11.174 1.00 59.06 925 GLU A O 1
ATOM 7199 N N . GLU A 1 926 ? 21.246 -41.630 -9.434 1.00 55.28 926 GLU A N 1
ATOM 7200 C CA . GLU A 1 926 ? 20.007 -42.178 -8.866 1.00 55.28 926 GLU A CA 1
ATOM 7201 C C . GLU A 1 926 ? 19.121 -41.062 -8.284 1.00 55.28 926 GLU A C 1
ATOM 7203 O O . GLU A 1 926 ? 17.897 -41.123 -8.381 1.00 55.28 926 GLU A O 1
ATOM 7208 N N . TYR A 1 927 ? 19.731 -40.010 -7.723 1.00 59.62 927 TYR A N 1
ATOM 7209 C CA . TYR A 1 927 ? 19.029 -38.800 -7.281 1.00 59.62 927 TYR A CA 1
ATOM 7210 C C . TYR A 1 927 ? 18.403 -38.028 -8.453 1.00 59.62 927 TYR A C 1
ATOM 7212 O O . TYR A 1 927 ? 17.256 -37.594 -8.359 1.00 59.62 927 TYR A O 1
ATOM 7220 N N . LEU A 1 928 ? 19.110 -37.906 -9.580 1.00 61.38 928 LEU A N 1
ATOM 7221 C CA . LEU A 1 928 ? 18.551 -37.318 -10.800 1.00 61.38 928 LEU A CA 1
ATOM 7222 C C . LEU A 1 928 ? 17.418 -38.171 -11.389 1.00 61.38 928 LEU A C 1
ATOM 7224 O O . LEU A 1 928 ? 16.408 -37.621 -11.823 1.00 61.38 928 LEU A O 1
ATOM 7228 N N . GLY A 1 929 ? 17.553 -39.501 -11.366 1.00 59.84 929 GLY A N 1
ATOM 7229 C CA . GLY A 1 929 ? 16.488 -40.424 -11.770 1.00 59.84 929 GLY A CA 1
ATOM 7230 C C . GLY A 1 929 ? 15.236 -40.286 -10.899 1.00 59.84 929 GLY A C 1
ATOM 7231 O O . GLY A 1 929 ? 14.129 -40.200 -11.423 1.00 59.84 929 GLY A O 1
ATOM 7232 N N . LEU A 1 930 ? 15.416 -40.167 -9.580 1.00 59.44 930 LEU A N 1
ATOM 7233 C CA . LEU A 1 930 ? 14.338 -39.894 -8.632 1.00 59.44 930 LEU A CA 1
ATOM 7234 C C . LEU A 1 930 ? 13.620 -38.577 -8.947 1.00 59.44 930 LEU A C 1
ATOM 7236 O O . LEU A 1 930 ? 12.398 -38.549 -8.998 1.00 59.44 930 LEU A O 1
ATOM 7240 N N . LEU A 1 931 ? 14.359 -37.489 -9.157 1.00 62.41 931 LEU A N 1
ATOM 7241 C CA . LEU A 1 931 ? 13.779 -36.192 -9.510 1.00 62.41 931 LEU A CA 1
ATOM 7242 C C . LEU A 1 931 ? 12.988 -36.252 -10.828 1.00 62.41 931 LEU A C 1
ATOM 7244 O O . LEU A 1 931 ? 11.902 -35.675 -10.915 1.00 62.41 931 LEU A O 1
ATOM 7248 N N . ALA A 1 932 ? 13.471 -37.015 -11.812 1.00 64.19 932 ALA A N 1
ATOM 7249 C CA . ALA A 1 932 ? 12.775 -37.224 -13.078 1.00 64.19 932 ALA A CA 1
ATOM 7250 C C . ALA A 1 932 ? 11.433 -37.971 -12.916 1.00 64.19 932 ALA A C 1
ATOM 7252 O O . ALA A 1 932 ? 10.487 -37.646 -13.630 1.00 64.19 932 ALA A O 1
ATOM 7253 N N . GLU A 1 933 ? 11.291 -38.893 -11.950 1.00 58.78 933 GLU A N 1
ATOM 7254 C CA . GLU A 1 933 ? 9.994 -39.536 -11.631 1.00 58.78 933 GLU A CA 1
ATOM 7255 C C . GLU A 1 933 ? 8.926 -38.522 -11.174 1.00 58.78 933 GLU A C 1
ATOM 7257 O O . GLU A 1 933 ? 7.727 -38.754 -11.342 1.00 58.78 933 GLU A O 1
ATOM 7262 N N . TYR A 1 934 ? 9.354 -37.391 -10.607 1.00 58.53 934 TYR A N 1
ATOM 7263 C CA . TYR A 1 934 ? 8.491 -36.275 -10.207 1.00 58.53 934 TYR A CA 1
ATOM 7264 C C . TYR A 1 934 ? 8.427 -35.163 -11.275 1.00 58.53 934 TYR A C 1
ATOM 7266 O O . TYR A 1 934 ? 7.888 -34.089 -11.013 1.00 58.53 934 TYR A O 1
ATOM 7274 N N . GLY A 1 935 ? 8.961 -35.401 -12.481 1.00 59.12 935 GLY A N 1
ATOM 7275 C CA . GLY A 1 935 ? 8.971 -34.438 -13.589 1.00 59.12 935 GLY A CA 1
ATOM 7276 C C . GLY A 1 935 ? 9.990 -33.301 -13.436 1.00 59.12 935 GLY A C 1
ATOM 7277 O O . GLY A 1 935 ? 9.851 -32.259 -14.078 1.00 59.12 935 GLY A O 1
ATOM 7278 N N . VAL A 1 936 ? 10.999 -33.466 -12.574 1.00 64.94 936 VAL A N 1
ATOM 7279 C CA . VAL A 1 936 ? 12.026 -32.453 -12.297 1.00 64.94 936 VAL A CA 1
ATOM 7280 C C . VAL A 1 936 ? 13.314 -32.798 -13.037 1.00 64.94 936 VAL A C 1
ATOM 7282 O O . VAL A 1 936 ? 13.972 -33.794 -12.745 1.00 64.94 936 VAL A O 1
ATOM 7285 N N . HIS A 1 937 ? 13.707 -31.938 -13.974 1.00 67.31 937 HIS A N 1
ATOM 7286 C CA . HIS A 1 937 ? 14.955 -32.072 -14.723 1.00 67.31 937 HIS A CA 1
ATOM 7287 C C . HIS A 1 937 ? 15.929 -30.969 -14.302 1.00 67.31 937 HIS A C 1
ATOM 7289 O O . HIS A 1 937 ? 15.700 -29.799 -14.599 1.00 67.31 937 HIS A O 1
ATOM 7295 N N . LEU A 1 938 ? 16.999 -31.343 -13.593 1.00 67.88 938 LEU A N 1
ATOM 7296 C CA . LEU A 1 938 ? 18.035 -30.411 -13.141 1.00 67.88 938 LEU A CA 1
ATOM 7297 C C . LEU A 1 938 ? 19.232 -30.409 -14.091 1.00 67.88 938 LEU A C 1
ATOM 7299 O O . LEU A 1 938 ? 19.734 -31.465 -14.475 1.00 67.88 938 LEU A O 1
ATOM 7303 N N . GLN A 1 939 ? 19.726 -29.220 -14.427 1.00 66.50 939 GLN A N 1
ATOM 7304 C CA . GLN A 1 939 ? 21.002 -29.051 -15.122 1.00 66.50 939 GLN A CA 1
ATOM 7305 C C . GLN A 1 939 ? 22.189 -29.167 -14.153 1.00 66.50 939 GLN A C 1
ATOM 7307 O O . GLN A 1 939 ? 22.071 -28.847 -12.969 1.00 66.50 939 GLN A O 1
ATOM 7312 N N . HIS A 1 940 ? 23.336 -29.634 -14.659 1.00 58.59 940 HIS A N 1
ATOM 7313 C CA . HIS A 1 940 ? 24.567 -29.785 -13.882 1.00 58.59 940 HIS A CA 1
ATOM 7314 C C . HIS A 1 940 ? 25.349 -28.467 -13.790 1.00 58.59 940 HIS A C 1
ATOM 7316 O O . HIS A 1 940 ? 25.649 -27.868 -14.820 1.00 58.59 940 HIS A O 1
ATOM 7322 N N . GLY A 1 941 ? 25.815 -28.132 -12.582 1.00 57.53 941 GLY A N 1
ATOM 7323 C CA . GLY A 1 941 ? 26.949 -27.228 -12.366 1.00 57.53 941 GLY A CA 1
ATOM 7324 C C . GLY A 1 941 ? 26.624 -25.893 -11.684 1.00 57.53 941 GLY A C 1
ATOM 7325 O O . GLY A 1 941 ? 25.692 -25.201 -12.068 1.00 57.53 941 GLY A O 1
ATOM 7326 N N . VAL A 1 942 ? 27.515 -25.533 -10.748 1.00 45.97 942 VAL A N 1
ATOM 7327 C CA . VAL A 1 942 ? 27.628 -24.304 -9.925 1.00 45.97 942 VAL A CA 1
ATOM 7328 C C . VAL A 1 942 ? 26.803 -24.276 -8.622 1.00 45.97 942 VAL A C 1
ATOM 7330 O O . VAL A 1 942 ? 25.639 -24.641 -8.580 1.00 45.97 942 VAL A O 1
ATOM 7333 N N . THR A 1 943 ? 27.478 -23.874 -7.535 1.00 47.78 943 THR A N 1
ATOM 7334 C CA . THR A 1 943 ? 27.072 -23.933 -6.117 1.00 47.78 943 THR A CA 1
ATOM 7335 C C . THR A 1 943 ? 26.649 -22.571 -5.561 1.00 47.78 943 THR A C 1
ATOM 7337 O O . THR A 1 943 ? 27.515 -21.705 -5.515 1.00 47.78 943 THR A O 1
ATOM 7340 N N . PHE A 1 944 ? 25.434 -22.411 -5.007 1.00 46.72 944 PHE A N 1
ATOM 7341 C CA . PHE A 1 944 ? 25.083 -21.354 -4.029 1.00 46.72 944 PHE A CA 1
ATOM 7342 C C . PHE A 1 944 ? 23.869 -21.731 -3.137 1.00 46.72 944 PHE A C 1
ATOM 7344 O O . PHE A 1 944 ? 23.150 -22.683 -3.411 1.00 46.72 944 PHE A O 1
ATOM 7351 N N . SER A 1 945 ? 23.710 -20.996 -2.023 1.00 42.78 945 SER A N 1
ATOM 7352 C CA . SER A 1 945 ? 22.899 -21.259 -0.808 1.00 42.78 945 SER A CA 1
ATOM 7353 C C . SER A 1 945 ? 21.454 -21.785 -0.979 1.00 42.78 945 SER A C 1
ATOM 7355 O O . SER A 1 945 ? 20.731 -21.407 -1.894 1.00 42.78 945 SER A O 1
ATOM 7357 N N . ALA A 1 946 ? 21.023 -22.580 0.010 1.00 46.66 946 ALA A N 1
ATOM 7358 C CA . ALA A 1 946 ? 19.831 -23.438 0.070 1.00 46.66 946 ALA A CA 1
ATOM 7359 C C . ALA A 1 946 ? 18.465 -22.752 0.325 1.00 46.66 946 ALA A C 1
ATOM 7361 O O . ALA A 1 946 ? 17.497 -23.441 0.640 1.00 46.66 946 ALA A O 1
ATOM 7362 N N . SER A 1 947 ? 18.355 -21.424 0.217 1.00 56.66 947 SER A N 1
ATOM 7363 C CA . SER A 1 947 ? 17.066 -20.731 0.387 1.00 56.66 947 SER A CA 1
ATOM 7364 C C . SER A 1 947 ? 16.467 -20.380 -0.974 1.00 56.66 947 SER A C 1
ATOM 7366 O O . SER A 1 947 ? 17.051 -19.583 -1.711 1.00 56.66 947 SER A O 1
ATOM 7368 N N . ALA A 1 948 ? 15.295 -20.933 -1.311 1.00 60.38 948 ALA A N 1
ATOM 7369 C CA . ALA A 1 948 ? 14.530 -20.552 -2.503 1.00 60.38 948 ALA A CA 1
ATOM 7370 C C . ALA A 1 948 ? 13.714 -19.270 -2.264 1.00 60.38 948 ALA A C 1
ATOM 7372 O O . ALA A 1 948 ? 12.556 -19.155 -2.666 1.00 60.38 948 ALA A O 1
ATOM 7373 N N . MET A 1 949 ? 14.324 -18.307 -1.568 1.00 75.69 949 MET A N 1
ATOM 7374 C CA . MET A 1 949 ? 13.755 -16.998 -1.293 1.00 75.69 949 MET A CA 1
ATOM 7375 C C . MET A 1 949 ? 14.719 -15.915 -1.757 1.00 75.69 949 MET A C 1
ATOM 7377 O O . MET A 1 949 ? 15.879 -15.876 -1.339 1.00 75.69 949 MET A O 1
ATOM 7381 N N . LEU A 1 950 ? 14.229 -15.018 -2.609 1.00 74.44 950 LEU A N 1
ATOM 7382 C CA . LEU A 1 950 ? 14.999 -13.883 -3.098 1.00 74.44 950 LEU A CA 1
ATOM 7383 C C . LEU A 1 950 ? 14.334 -12.588 -2.636 1.00 74.44 950 LEU A C 1
ATOM 7385 O O . LEU A 1 950 ? 13.165 -12.325 -2.922 1.00 74.44 950 LEU A O 1
ATOM 7389 N N . GLN A 1 951 ? 15.096 -11.779 -1.901 1.00 74.88 951 GLN A N 1
ATOM 7390 C CA . GLN A 1 951 ? 14.701 -10.421 -1.561 1.00 74.88 951 GLN A CA 1
ATOM 7391 C C . GLN A 1 951 ? 15.203 -9.484 -2.653 1.00 74.88 951 GLN A C 1
ATOM 7393 O O . GLN A 1 951 ? 16.415 -9.309 -2.824 1.00 74.88 951 GLN A O 1
ATOM 7398 N N . ASP A 1 952 ? 14.269 -8.873 -3.375 1.00 71.44 952 ASP A N 1
ATOM 7399 C CA . ASP A 1 952 ? 14.603 -7.870 -4.373 1.00 71.44 952 ASP A CA 1
ATOM 7400 C C . ASP A 1 952 ? 14.307 -6.463 -3.835 1.00 71.44 952 ASP A C 1
ATOM 7402 O O . ASP A 1 952 ? 13.139 -6.111 -3.652 1.00 71.44 952 ASP A O 1
ATOM 7406 N N . PRO A 1 953 ? 15.336 -5.629 -3.585 1.00 66.62 953 PRO A N 1
ATOM 7407 C CA . PRO A 1 953 ? 15.119 -4.249 -3.162 1.00 66.62 953 PRO A CA 1
ATOM 7408 C C . PRO A 1 953 ? 14.371 -3.410 -4.211 1.00 66.62 953 PRO A C 1
ATOM 7410 O O . PRO A 1 953 ? 13.774 -2.403 -3.838 1.00 66.62 953 PRO A O 1
ATOM 7413 N N . LEU A 1 954 ? 14.381 -3.810 -5.491 1.00 69.94 954 LEU A N 1
ATOM 7414 C CA . LEU A 1 954 ? 13.639 -3.139 -6.563 1.00 69.94 954 LEU A CA 1
ATOM 7415 C C . LEU A 1 954 ? 12.129 -3.389 -6.466 1.00 69.94 954 LEU A C 1
ATOM 7417 O O . LEU A 1 954 ? 11.348 -2.562 -6.927 1.00 69.94 954 LEU A O 1
ATOM 7421 N N . LEU A 1 955 ? 11.708 -4.477 -5.812 1.00 75.00 955 LEU A N 1
ATOM 7422 C CA . LEU A 1 955 ? 10.302 -4.798 -5.545 1.00 75.00 955 LEU A CA 1
ATOM 7423 C C . LEU A 1 955 ? 9.818 -4.177 -4.229 1.00 75.00 955 LEU A C 1
ATOM 7425 O O . LEU A 1 955 ? 9.087 -4.781 -3.440 1.00 75.00 955 LEU A O 1
ATOM 7429 N N . ARG A 1 956 ? 10.240 -2.939 -3.968 1.00 75.38 956 ARG A N 1
ATOM 7430 C CA . ARG A 1 956 ? 9.713 -2.122 -2.881 1.00 75.38 956 ARG A CA 1
ATOM 7431 C C . ARG A 1 956 ? 9.042 -0.900 -3.478 1.00 75.38 956 ARG A C 1
ATOM 7433 O O . ARG A 1 956 ? 9.693 0.008 -3.984 1.00 75.38 956 ARG A O 1
ATOM 7440 N N . PHE A 1 957 ? 7.721 -0.878 -3.389 1.00 71.62 957 PHE A N 1
ATOM 7441 C CA . PHE A 1 957 ? 6.959 0.306 -3.734 1.00 71.62 957 PHE A CA 1
ATOM 7442 C C . PHE A 1 957 ? 7.284 1.490 -2.808 1.00 71.62 957 PHE A C 1
ATOM 7444 O O . PHE A 1 957 ? 7.752 1.315 -1.679 1.00 71.62 957 PHE A O 1
ATOM 7451 N N . ASN A 1 958 ? 7.001 2.703 -3.294 1.00 75.50 958 ASN A N 1
ATOM 7452 C CA . ASN A 1 958 ? 7.099 3.926 -2.500 1.00 75.50 958 ASN A CA 1
ATOM 7453 C C . ASN A 1 958 ? 6.258 3.815 -1.211 1.00 75.50 958 ASN A C 1
ATOM 7455 O O . ASN A 1 958 ? 5.245 3.116 -1.218 1.00 75.50 958 ASN A O 1
ATOM 7459 N N . PRO A 1 959 ? 6.584 4.570 -0.143 1.00 72.81 959 PRO A N 1
ATOM 7460 C CA . PRO A 1 959 ? 5.853 4.558 1.136 1.00 72.81 959 PRO A CA 1
ATOM 7461 C C . PRO A 1 959 ? 4.353 4.911 1.067 1.00 72.81 959 PRO A C 1
ATOM 7463 O O . PRO A 1 959 ? 3.657 4.885 2.077 1.00 72.81 959 PRO A O 1
ATOM 7466 N N . GLU A 1 960 ? 3.843 5.265 -0.106 1.00 76.38 960 GLU A N 1
ATOM 7467 C CA . GLU A 1 960 ? 2.453 5.651 -0.375 1.00 76.38 960 GLU A CA 1
ATOM 7468 C C . GLU A 1 960 ? 1.667 4.546 -1.095 1.00 76.38 960 GLU A C 1
ATOM 7470 O O . GLU A 1 960 ? 0.452 4.645 -1.225 1.00 76.38 960 GLU A O 1
ATOM 7475 N N . VAL A 1 961 ? 2.350 3.502 -1.572 1.00 83.06 961 VAL A N 1
ATOM 7476 C CA . VAL A 1 961 ? 1.760 2.448 -2.395 1.00 83.06 961 VAL A CA 1
ATOM 7477 C C . VAL A 1 961 ? 1.789 1.132 -1.623 1.00 83.06 961 VAL A C 1
ATOM 7479 O O . VAL A 1 961 ? 2.852 0.576 -1.346 1.00 83.06 961 VAL A O 1
ATOM 7482 N N . GLN A 1 962 ? 0.605 0.616 -1.304 1.00 84.75 962 GLN A N 1
ATOM 7483 C CA . GLN A 1 962 ? 0.428 -0.661 -0.624 1.00 84.75 962 GLN A CA 1
ATOM 7484 C C . GLN A 1 962 ? 0.203 -1.782 -1.636 1.00 84.75 962 GLN A C 1
ATOM 7486 O O . GLN A 1 962 ? -0.591 -1.640 -2.564 1.00 84.75 962 GLN A O 1
ATOM 7491 N N . ILE A 1 963 ? 0.851 -2.929 -1.434 1.00 84.75 963 ILE A N 1
ATOM 7492 C CA . ILE A 1 963 ? 0.643 -4.100 -2.293 1.00 84.75 963 ILE A CA 1
ATOM 7493 C C . ILE A 1 963 ? -0.794 -4.612 -2.165 1.00 84.75 963 ILE A C 1
ATOM 7495 O O . ILE A 1 963 ? -1.308 -4.808 -1.061 1.00 84.75 963 ILE A O 1
ATOM 7499 N N . LEU A 1 964 ? -1.421 -4.830 -3.321 1.00 83.94 964 LEU A N 1
ATOM 7500 C CA . LEU A 1 964 ? -2.748 -5.425 -3.463 1.00 83.94 964 LEU A CA 1
ATOM 7501 C C . LEU A 1 964 ? -2.707 -6.906 -3.832 1.00 83.94 964 LEU A C 1
ATOM 7503 O O . LEU A 1 964 ? -3.657 -7.618 -3.516 1.00 83.94 964 LEU A O 1
ATOM 7507 N N . GLY A 1 965 ? -1.657 -7.332 -4.535 1.00 83.69 965 GLY A N 1
ATOM 7508 C CA . GLY A 1 965 ? -1.442 -8.718 -4.936 1.00 83.69 965 GLY A CA 1
ATOM 7509 C C . GLY A 1 965 ? -0.724 -8.851 -6.268 1.00 83.69 965 GLY A C 1
ATOM 7510 O O . GLY A 1 965 ? -0.206 -7.875 -6.822 1.00 83.69 965 GLY A O 1
ATOM 7511 N N . ILE A 1 966 ? -0.687 -10.079 -6.777 1.00 81.81 966 ILE A N 1
ATOM 7512 C CA . ILE A 1 966 ? -0.138 -10.385 -8.098 1.00 81.81 966 ILE A CA 1
ATOM 7513 C C . ILE A 1 966 ? -1.281 -10.509 -9.102 1.00 81.81 966 ILE A C 1
ATOM 7515 O O . ILE A 1 966 ? -2.252 -11.223 -8.868 1.00 81.81 966 ILE A O 1
ATOM 7519 N N . HIS A 1 967 ? -1.137 -9.879 -10.269 1.00 80.06 967 HIS A N 1
ATOM 7520 C CA . HIS A 1 967 ? -2.047 -10.136 -11.376 1.00 80.06 967 HIS A CA 1
ATOM 7521 C C . HIS A 1 967 ? -1.803 -11.539 -11.964 1.00 80.06 967 HIS A C 1
ATOM 7523 O O . HIS A 1 967 ? -0.733 -11.772 -12.546 1.00 80.06 967 HIS A O 1
ATOM 7529 N N . PRO A 1 968 ? -2.793 -12.452 -11.913 1.00 70.69 968 PRO A N 1
ATOM 7530 C CA . PRO A 1 968 ? -2.591 -13.873 -12.199 1.00 70.69 968 PRO A CA 1
ATOM 7531 C C . PRO A 1 968 ? -2.085 -14.142 -13.621 1.00 70.69 968 PRO A C 1
ATOM 7533 O O . PRO A 1 968 ? -1.222 -14.990 -13.817 1.00 70.69 968 PRO A O 1
ATOM 7536 N N . TRP A 1 969 ? -2.542 -13.368 -14.609 1.00 68.38 969 TRP A N 1
ATOM 7537 C CA . TRP A 1 969 ? -2.191 -13.593 -16.019 1.00 68.38 969 TRP A CA 1
ATOM 7538 C C . TRP A 1 969 ? -0.951 -12.850 -16.517 1.00 68.38 969 TRP A C 1
ATOM 7540 O O . TRP A 1 969 ? -0.387 -13.241 -17.533 1.00 68.38 969 TRP A O 1
ATOM 7550 N N . PHE A 1 970 ? -0.548 -11.762 -15.855 1.00 67.06 970 PHE A N 1
ATOM 7551 C CA . PHE A 1 970 ? 0.505 -10.882 -16.377 1.00 67.06 970 PHE A CA 1
ATOM 7552 C C . PHE A 1 970 ? 1.831 -11.059 -15.638 1.00 67.06 970 PHE A C 1
ATOM 7554 O O . PHE A 1 970 ? 2.857 -10.637 -16.165 1.00 67.06 970 PHE A O 1
ATOM 7561 N N . GLY A 1 971 ? 1.838 -11.687 -14.454 1.00 72.56 971 GLY A N 1
ATOM 7562 C CA . GLY A 1 971 ? 3.056 -11.811 -13.650 1.00 72.56 971 GLY A CA 1
ATOM 7563 C C . GLY A 1 971 ? 3.556 -10.447 -13.163 1.00 72.56 971 GLY A C 1
ATOM 7564 O O . GLY A 1 971 ? 4.756 -10.175 -13.142 1.00 72.56 971 GLY A O 1
ATOM 7565 N N . VAL A 1 972 ? 2.620 -9.561 -12.814 1.00 81.00 972 VAL A N 1
ATOM 7566 C CA . VAL A 1 972 ? 2.899 -8.182 -12.401 1.00 81.00 972 VAL A CA 1
ATOM 7567 C C . VAL A 1 972 ? 2.374 -7.972 -10.990 1.00 81.00 972 VAL A C 1
ATOM 7569 O O . VAL A 1 972 ? 1.244 -8.345 -10.675 1.00 81.00 972 VAL A O 1
ATOM 7572 N N . LEU A 1 973 ? 3.207 -7.370 -10.152 1.00 86.00 973 LEU A N 1
ATOM 7573 C CA . LEU A 1 973 ? 2.869 -6.926 -8.813 1.00 86.00 973 LEU A CA 1
ATOM 7574 C C . LEU A 1 973 ? 2.044 -5.642 -8.921 1.00 86.00 973 LEU A C 1
ATOM 7576 O O . LEU A 1 973 ? 2.499 -4.673 -9.530 1.00 86.00 973 LEU A O 1
ATOM 7580 N N . VAL A 1 974 ? 0.851 -5.618 -8.334 1.00 85.25 974 VAL A N 1
ATOM 7581 C CA . VAL A 1 974 ? -0.020 -4.438 -8.340 1.00 85.25 974 VAL A CA 1
ATOM 7582 C C . VAL A 1 974 ? -0.026 -3.824 -6.947 1.00 85.25 974 VAL A C 1
ATOM 7584 O O . VAL A 1 974 ? -0.305 -4.493 -5.949 1.00 85.25 974 VAL A O 1
ATOM 7587 N N . GLY A 1 975 ? 0.290 -2.538 -6.881 1.00 86.19 975 GLY A N 1
ATOM 7588 C CA . GLY A 1 975 ? 0.177 -1.717 -5.687 1.00 86.19 975 GLY A CA 1
ATOM 7589 C C . GLY A 1 975 ? -0.904 -0.659 -5.867 1.00 86.19 975 GLY A C 1
ATOM 7590 O O . GLY A 1 975 ? -0.990 -0.037 -6.923 1.00 86.19 975 GLY A O 1
ATOM 7591 N N . GLY A 1 976 ? -1.724 -0.448 -4.846 1.00 83.50 976 GLY A N 1
ATOM 7592 C CA . GLY A 1 976 ? -2.691 0.642 -4.796 1.00 83.50 976 GLY A CA 1
ATOM 7593 C C . GLY A 1 976 ? -2.148 1.816 -3.987 1.00 83.50 976 GLY A C 1
ATOM 7594 O O . GLY A 1 976 ? -1.420 1.620 -3.016 1.00 83.50 976 GLY A O 1
ATOM 7595 N N . PHE A 1 977 ? -2.531 3.031 -4.350 1.00 81.75 977 PHE A N 1
ATOM 7596 C CA . PHE A 1 977 ? -2.347 4.230 -3.538 1.00 81.75 977 PHE A CA 1
ATOM 7597 C C . PHE A 1 977 ? -3.554 5.149 -3.683 1.00 81.75 977 PHE A C 1
ATOM 7599 O O . PHE A 1 977 ? -4.395 4.966 -4.564 1.00 81.75 977 PHE A O 1
ATOM 7606 N N . GLN A 1 978 ? -3.655 6.117 -2.783 1.00 78.31 978 GLN A N 1
ATOM 7607 C CA . GLN A 1 978 ? -4.760 7.058 -2.766 1.00 78.31 978 GLN A CA 1
ATOM 7608 C C . GLN A 1 978 ? -4.300 8.449 -3.178 1.00 78.31 978 GLN A C 1
ATOM 7610 O O . GLN A 1 978 ? -3.454 9.043 -2.506 1.00 78.31 978 GLN A O 1
ATOM 7615 N N . ASP A 1 979 ? -4.934 8.975 -4.222 1.00 66.19 979 ASP A N 1
ATOM 7616 C CA . ASP A 1 979 ? -4.836 10.383 -4.587 1.00 66.19 979 ASP A CA 1
ATOM 7617 C C . ASP A 1 979 ? -5.977 11.177 -3.933 1.00 66.19 979 ASP A C 1
ATOM 7619 O O . ASP A 1 979 ? -7.119 10.713 -3.848 1.00 66.19 979 ASP A O 1
ATOM 7623 N N . ASN A 1 980 ? -5.658 12.379 -3.443 1.00 63.81 980 ASN A N 1
ATOM 7624 C CA . ASN A 1 980 ? -6.622 13.307 -2.849 1.00 63.81 980 ASN A CA 1
ATOM 7625 C C . ASN A 1 980 ? -6.828 14.503 -3.788 1.00 63.81 980 ASN A C 1
ATOM 7627 O O . ASN A 1 980 ? -6.071 15.476 -3.745 1.00 63.81 980 ASN A O 1
ATOM 7631 N N . TYR A 1 981 ? -7.869 14.438 -4.619 1.00 54.06 981 TYR A N 1
ATOM 7632 C CA . TYR A 1 981 ? -8.271 15.537 -5.497 1.00 54.06 981 TYR A CA 1
ATOM 7633 C C . TYR A 1 981 ? -9.443 16.292 -4.867 1.00 54.06 981 TYR A C 1
ATOM 7635 O O . TYR A 1 981 ? -10.576 15.820 -4.907 1.00 54.06 981 TYR A O 1
ATOM 7643 N N . LEU A 1 982 ? -9.191 17.476 -4.292 1.00 51.09 982 LEU A N 1
ATOM 7644 C CA . LEU A 1 982 ? -10.244 18.377 -3.783 1.00 51.09 982 LEU A CA 1
ATOM 7645 C C . LEU A 1 982 ? -11.227 17.700 -2.791 1.00 51.09 982 LEU A C 1
ATOM 7647 O O . LEU A 1 982 ? -12.413 18.021 -2.775 1.00 51.09 982 LEU A O 1
ATOM 7651 N N . GLY A 1 983 ? -10.755 16.748 -1.974 1.00 52.22 983 GLY A N 1
ATOM 7652 C CA . GLY A 1 983 ? -11.591 16.020 -1.008 1.00 52.22 983 GLY A CA 1
ATOM 7653 C C . GLY A 1 983 ? -12.349 14.811 -1.574 1.00 52.22 983 GLY A C 1
ATOM 7654 O O . GLY A 1 983 ? -13.159 14.219 -0.857 1.00 52.22 983 GLY A O 1
ATOM 7655 N N . ILE A 1 984 ? -12.092 14.427 -2.829 1.00 56.41 984 ILE A N 1
ATOM 7656 C CA . ILE A 1 984 ? -12.535 13.157 -3.417 1.00 56.41 984 ILE A CA 1
ATOM 7657 C C . ILE A 1 984 ? -11.387 12.151 -3.326 1.00 56.41 984 ILE A C 1
ATOM 7659 O O . ILE A 1 984 ? -10.285 12.394 -3.821 1.00 56.41 984 ILE A O 1
ATOM 7663 N N . TYR A 1 985 ? -11.678 11.012 -2.703 1.00 70.12 985 TYR A N 1
ATOM 7664 C CA . TYR A 1 985 ? -10.745 9.907 -2.528 1.00 70.12 985 TYR A CA 1
ATOM 7665 C C . TYR A 1 985 ? -10.918 8.873 -3.643 1.00 70.12 985 TYR A C 1
ATOM 7667 O O . TYR A 1 985 ? -11.962 8.212 -3.711 1.00 70.12 985 TYR A O 1
ATOM 7675 N N . ASP A 1 986 ? -9.899 8.707 -4.492 1.00 65.75 986 ASP A N 1
ATOM 7676 C CA . ASP A 1 986 ? -9.886 7.666 -5.527 1.00 65.75 986 ASP A CA 1
ATOM 7677 C C . ASP A 1 986 ? -8.710 6.689 -5.373 1.00 65.75 986 ASP A C 1
ATOM 7679 O O . ASP A 1 986 ? -7.715 6.982 -4.707 1.00 65.75 986 ASP A O 1
ATOM 7683 N N . LEU A 1 987 ? -8.870 5.490 -5.940 1.00 77.00 987 LEU A N 1
ATOM 7684 C CA . LEU A 1 987 ? -7.855 4.442 -5.947 1.00 77.00 987 LEU A CA 1
ATOM 7685 C C . LEU A 1 987 ? -7.051 4.523 -7.241 1.00 77.00 987 LEU A C 1
ATOM 7687 O O . LEU A 1 987 ? -7.548 4.162 -8.307 1.00 77.00 987 LEU A O 1
ATOM 7691 N N . ALA A 1 988 ? -5.788 4.912 -7.129 1.00 76.19 988 ALA A N 1
ATOM 7692 C CA . ALA A 1 988 ? -4.827 4.813 -8.213 1.00 76.19 988 ALA A CA 1
ATOM 7693 C C . ALA A 1 988 ? -3.968 3.554 -8.038 1.00 76.19 988 ALA A C 1
ATOM 7695 O O . ALA A 1 988 ? -3.732 3.080 -6.925 1.00 76.19 988 ALA A O 1
ATOM 7696 N N . CYS A 1 989 ? -3.501 2.986 -9.148 1.00 79.31 989 CYS A N 1
ATOM 7697 C CA . CYS A 1 989 ? -2.705 1.762 -9.139 1.00 79.31 989 CYS A CA 1
ATOM 7698 C C . CYS A 1 989 ? -1.340 1.988 -9.780 1.00 79.31 989 CYS A C 1
ATOM 7700 O O . CYS A 1 989 ? -1.179 2.801 -10.687 1.00 79.31 989 CYS A O 1
ATOM 7702 N N . ARG A 1 990 ? -0.345 1.239 -9.313 1.00 79.62 990 ARG A N 1
ATOM 7703 C CA . ARG A 1 990 ? 0.963 1.092 -9.949 1.00 79.62 990 ARG A CA 1
ATOM 7704 C C . ARG A 1 990 ? 1.251 -0.382 -10.131 1.00 79.62 990 ARG A C 1
ATOM 7706 O O . ARG A 1 990 ? 0.885 -1.201 -9.293 1.00 79.62 990 ARG A O 1
ATOM 7713 N N . ALA A 1 991 ? 1.939 -0.705 -11.212 1.00 82.25 991 ALA A N 1
ATOM 7714 C CA . ALA A 1 991 ? 2.267 -2.074 -11.552 1.00 82.25 991 ALA A CA 1
ATOM 7715 C C . ALA A 1 991 ? 3.776 -2.213 -11.758 1.00 82.25 991 ALA A C 1
ATOM 7717 O O . ALA A 1 991 ? 4.393 -1.350 -12.382 1.00 82.25 991 ALA A O 1
ATOM 7718 N N . GLN A 1 992 ? 4.369 -3.279 -11.226 1.00 83.69 992 GLN A N 1
ATOM 7719 C CA . GLN A 1 992 ? 5.791 -3.585 -11.378 1.00 83.69 992 GLN A CA 1
ATOM 7720 C C . GLN A 1 992 ? 5.978 -5.047 -11.799 1.00 83.69 992 GLN A C 1
ATOM 7722 O O . GLN A 1 992 ? 5.372 -5.932 -11.189 1.00 83.69 992 GLN A O 1
ATOM 7727 N N . PRO A 1 993 ? 6.792 -5.347 -12.828 1.00 84.19 993 PRO A N 1
ATOM 7728 C CA . PRO A 1 993 ? 7.128 -6.730 -13.140 1.00 84.19 993 PRO A CA 1
ATOM 7729 C C . PRO A 1 993 ? 7.900 -7.335 -11.968 1.00 84.19 993 PRO A C 1
ATOM 7731 O O . PRO A 1 993 ? 8.777 -6.676 -11.416 1.00 84.19 993 PRO A O 1
ATOM 7734 N N . PHE A 1 994 ? 7.596 -8.581 -11.601 1.00 83.88 994 PHE A N 1
ATOM 7735 C CA . PHE A 1 994 ? 8.355 -9.294 -10.564 1.00 83.88 994 PHE A CA 1
ATOM 7736 C C . PHE A 1 994 ? 9.035 -10.566 -11.079 1.00 83.88 994 PHE A C 1
ATOM 7738 O O . PHE A 1 994 ? 9.924 -11.096 -10.414 1.00 83.88 994 PHE A O 1
ATOM 7745 N N . LEU A 1 995 ? 8.660 -11.056 -12.268 1.00 85.69 995 LEU A N 1
ATOM 7746 C CA . LEU A 1 995 ? 9.175 -12.311 -12.825 1.00 85.69 995 LEU A CA 1
ATOM 7747 C C . LEU A 1 995 ? 10.685 -12.293 -13.102 1.00 85.69 995 LEU A C 1
ATOM 7749 O O . LEU A 1 995 ? 11.298 -13.360 -13.156 1.00 85.69 995 LEU A O 1
ATOM 7753 N N . HIS A 1 996 ? 11.311 -11.115 -13.210 1.00 87.88 996 HIS A N 1
ATOM 7754 C CA . HIS A 1 996 ? 12.765 -11.004 -13.343 1.00 87.88 996 HIS A CA 1
ATOM 7755 C C . HIS A 1 996 ? 13.491 -11.641 -12.155 1.00 87.88 996 HIS A C 1
ATOM 7757 O O . HIS A 1 996 ? 14.525 -12.266 -12.357 1.00 87.88 996 HIS A O 1
ATOM 7763 N N . THR A 1 997 ? 12.916 -11.593 -10.948 1.00 87.50 997 THR A N 1
ATOM 7764 C CA . THR A 1 997 ? 13.468 -12.279 -9.765 1.00 87.50 997 THR A CA 1
ATOM 7765 C C . THR A 1 997 ? 13.540 -13.791 -9.947 1.00 87.50 997 THR A C 1
ATOM 7767 O O . THR A 1 997 ? 14.539 -14.398 -9.566 1.00 87.50 997 THR A O 1
ATOM 7770 N N . THR A 1 998 ? 12.532 -14.387 -10.594 1.00 85.62 998 THR A N 1
ATOM 7771 C CA . THR A 1 998 ? 12.491 -15.824 -10.915 1.00 85.62 998 THR A CA 1
ATOM 7772 C C . THR A 1 998 ? 13.610 -16.182 -11.881 1.00 85.62 998 THR A C 1
ATOM 7774 O O . THR A 1 998 ? 14.348 -17.136 -11.659 1.00 85.62 998 THR A O 1
ATOM 7777 N N . ILE A 1 999 ? 13.770 -15.389 -12.943 1.00 88.38 999 ILE A N 1
ATOM 7778 C CA . ILE A 1 999 ? 14.800 -15.615 -13.961 1.00 88.38 999 ILE A CA 1
ATOM 7779 C C . ILE A 1 999 ? 16.197 -15.443 -13.350 1.00 88.38 999 ILE A C 1
ATOM 7781 O O . ILE A 1 999 ? 17.046 -16.311 -13.531 1.00 88.38 999 ILE A O 1
ATOM 7785 N N . CYS A 1 1000 ? 16.426 -14.377 -12.576 1.00 87.81 1000 CYS A N 1
ATOM 7786 C CA . CYS A 1 1000 ? 17.684 -14.157 -11.863 1.00 87.81 1000 CYS A CA 1
ATOM 7787 C C . CYS A 1 1000 ? 18.002 -15.313 -10.905 1.00 87.81 1000 CYS A C 1
ATOM 7789 O O . CYS A 1 1000 ? 19.136 -15.785 -10.879 1.00 87.81 1000 CYS A O 1
ATOM 7791 N N . TYR A 1 1001 ? 17.008 -15.796 -10.152 1.00 85.06 1001 TYR A N 1
ATOM 7792 C CA . TYR A 1 1001 ? 17.174 -16.938 -9.256 1.00 85.06 1001 TYR A CA 1
ATOM 7793 C C . TYR A 1 1001 ? 17.565 -18.212 -10.018 1.00 85.06 1001 TYR A C 1
ATOM 7795 O O . TYR A 1 1001 ? 18.529 -18.875 -9.647 1.00 85.06 1001 TYR A O 1
ATOM 7803 N N . LEU A 1 1002 ? 16.890 -18.532 -11.123 1.00 83.56 1002 LEU A N 1
ATOM 7804 C CA . LEU A 1 1002 ? 17.219 -19.709 -11.932 1.00 83.56 1002 LEU A CA 1
ATOM 7805 C C . LEU A 1 1002 ? 18.612 -19.622 -12.565 1.00 83.56 1002 LEU A C 1
ATOM 7807 O O . LEU A 1 1002 ? 19.330 -20.620 -12.592 1.00 83.56 1002 LEU A O 1
ATOM 7811 N N . LEU A 1 1003 ? 19.018 -18.436 -13.024 1.00 85.50 1003 LEU A N 1
ATOM 7812 C CA . LEU A 1 1003 ? 20.363 -18.202 -13.556 1.00 85.50 1003 LEU A CA 1
ATOM 7813 C C . LEU A 1 1003 ? 21.444 -18.353 -12.476 1.00 85.50 1003 LEU A C 1
ATOM 7815 O O . LEU A 1 1003 ? 22.482 -18.952 -12.745 1.00 85.50 1003 LEU A O 1
ATOM 7819 N N . LEU A 1 1004 ? 21.191 -17.881 -11.248 1.00 80.62 1004 LEU A N 1
ATOM 7820 C CA . LEU A 1 1004 ? 22.085 -18.092 -10.099 1.00 80.62 1004 LEU A CA 1
ATOM 7821 C C . LEU A 1 1004 ? 22.282 -19.576 -9.770 1.00 80.62 1004 LEU A C 1
ATOM 7823 O O . LEU A 1 1004 ? 23.371 -19.967 -9.361 1.00 80.62 1004 LEU A O 1
ATOM 7827 N N . GLN A 1 1005 ? 21.236 -20.386 -9.946 1.00 76.06 1005 GLN A N 1
ATOM 7828 C CA . GLN A 1 1005 ? 21.247 -21.832 -9.690 1.00 76.06 1005 GLN A CA 1
ATOM 7829 C C . GLN A 1 1005 ? 21.702 -22.664 -10.906 1.00 76.06 1005 GLN A C 1
ATOM 7831 O O . GLN A 1 1005 ? 21.557 -23.888 -10.908 1.00 76.06 1005 GLN A O 1
ATOM 7836 N N . GLY A 1 1006 ? 22.188 -22.019 -11.975 1.00 77.31 1006 GLY A N 1
ATOM 7837 C CA . GLY A 1 1006 ? 22.643 -22.696 -13.194 1.00 77.31 1006 GLY A CA 1
ATOM 7838 C C . GLY A 1 1006 ? 21.532 -23.377 -14.010 1.00 77.31 1006 GLY A C 1
ATOM 7839 O O . GLY A 1 1006 ? 21.833 -24.169 -14.897 1.00 77.31 1006 GLY A O 1
ATOM 7840 N N . GLN A 1 1007 ? 20.252 -23.085 -13.743 1.00 80.88 1007 GLN A N 1
ATOM 7841 C CA . GLN A 1 1007 ? 19.086 -23.682 -14.414 1.00 80.88 1007 GLN A CA 1
ATOM 7842 C C . GLN A 1 1007 ? 18.631 -22.847 -15.624 1.00 80.88 1007 GLN A C 1
ATOM 7844 O O . GLN A 1 1007 ? 17.526 -22.297 -15.674 1.00 80.88 1007 GLN A O 1
ATOM 7849 N N . ILE A 1 1008 ? 19.498 -22.748 -16.627 1.00 84.06 1008 ILE A N 1
ATOM 7850 C CA . ILE A 1 1008 ? 19.318 -21.906 -17.814 1.00 84.06 1008 ILE A CA 1
ATOM 7851 C C . ILE A 1 1008 ? 18.165 -22.406 -18.697 1.00 84.06 1008 ILE A C 1
ATOM 7853 O O . ILE A 1 1008 ? 17.415 -21.589 -19.226 1.00 84.06 1008 ILE A O 1
ATOM 7857 N N . ASP A 1 1009 ? 17.964 -23.719 -18.852 1.00 82.69 1009 ASP A N 1
ATOM 7858 C CA . ASP A 1 1009 ? 16.881 -24.237 -19.714 1.00 82.69 1009 ASP A CA 1
ATOM 7859 C C . ASP A 1 1009 ? 15.484 -24.010 -19.113 1.00 82.69 1009 ASP A C 1
ATOM 7861 O O . ASP A 1 1009 ? 14.526 -23.711 -19.834 1.00 82.69 1009 ASP A O 1
ATOM 7865 N N . ILE A 1 1010 ? 15.375 -24.063 -17.782 1.00 83.94 1010 ILE A N 1
ATOM 7866 C CA . ILE A 1 1010 ? 14.152 -23.689 -17.056 1.00 83.94 1010 ILE A CA 1
ATOM 7867 C C . ILE A 1 1010 ? 13.881 -22.192 -17.271 1.00 83.94 1010 ILE A C 1
ATOM 7869 O O . ILE A 1 1010 ? 12.766 -21.812 -17.636 1.00 83.94 1010 ILE A O 1
ATOM 7873 N N . ALA A 1 1011 ? 14.913 -21.348 -17.143 1.00 88.31 1011 ALA A N 1
ATOM 7874 C CA . ALA A 1 1011 ? 14.808 -19.913 -17.404 1.00 88.31 1011 ALA A CA 1
ATOM 7875 C C . ALA A 1 1011 ? 14.406 -19.603 -18.862 1.00 88.31 1011 ALA A C 1
ATOM 7877 O O . ALA A 1 1011 ? 13.558 -18.738 -19.086 1.00 88.31 1011 ALA A O 1
ATOM 7878 N N . LYS A 1 1012 ? 14.940 -20.340 -19.851 1.00 87.12 1012 LYS A N 1
ATOM 7879 C CA . LYS A 1 1012 ? 14.541 -20.249 -21.273 1.00 87.12 1012 LYS A CA 1
ATOM 7880 C C . LYS A 1 1012 ? 13.068 -20.576 -21.477 1.00 87.12 1012 LYS A C 1
ATOM 7882 O O . LYS A 1 1012 ? 12.366 -19.820 -22.145 1.00 87.12 1012 LYS A O 1
ATOM 7887 N N . THR A 1 1013 ? 12.592 -21.666 -20.879 1.00 85.38 1013 THR A N 1
ATOM 7888 C CA . THR A 1 1013 ? 11.192 -22.107 -20.996 1.00 85.38 1013 THR A CA 1
ATOM 7889 C C . THR A 1 1013 ? 10.235 -21.049 -20.442 1.00 85.38 1013 THR A C 1
ATOM 7891 O O . THR A 1 1013 ? 9.272 -20.661 -21.107 1.00 85.38 1013 THR A O 1
ATOM 7894 N N . ILE A 1 1014 ? 10.549 -20.512 -19.259 1.00 87.12 1014 ILE A N 1
ATOM 7895 C CA . ILE A 1 1014 ? 9.790 -19.425 -18.632 1.00 87.12 1014 ILE A CA 1
ATOM 7896 C C . ILE A 1 1014 ? 9.812 -18.169 -19.504 1.00 87.12 1014 ILE A C 1
ATOM 7898 O O . ILE A 1 1014 ? 8.763 -17.577 -19.754 1.00 87.12 1014 ILE A O 1
ATOM 7902 N N . MET A 1 1015 ? 10.981 -17.777 -20.018 1.00 86.00 1015 MET A N 1
ATOM 7903 C CA . MET A 1 1015 ? 11.111 -16.588 -20.858 1.00 86.00 1015 MET A CA 1
ATOM 7904 C C . MET A 1 1015 ? 10.321 -16.714 -22.169 1.00 86.00 1015 MET A C 1
ATOM 7906 O O . MET A 1 1015 ? 9.681 -15.747 -22.580 1.00 86.00 1015 MET A O 1
ATOM 7910 N N . HIS A 1 1016 ? 10.309 -17.894 -22.794 1.00 83.81 1016 HIS A N 1
ATOM 7911 C CA . HIS A 1 1016 ? 9.525 -18.159 -24.001 1.00 83.81 1016 HIS A CA 1
ATOM 7912 C C . HIS A 1 1016 ? 8.013 -18.083 -23.735 1.00 83.81 1016 HIS A C 1
ATOM 7914 O O . HIS A 1 1016 ? 7.294 -17.396 -24.459 1.00 83.81 1016 HIS A O 1
ATOM 7920 N N . SER A 1 1017 ? 7.532 -18.717 -22.657 1.00 82.44 1017 SER A N 1
ATOM 7921 C CA . SER A 1 1017 ? 6.123 -18.636 -22.239 1.00 82.44 1017 SER A CA 1
ATOM 7922 C C . SER A 1 1017 ? 5.708 -17.192 -21.916 1.00 82.44 1017 SER A C 1
ATOM 7924 O O . SER A 1 1017 ? 4.653 -16.727 -22.353 1.00 82.44 1017 SER A O 1
ATOM 7926 N N . MET A 1 1018 ? 6.575 -16.444 -21.224 1.00 82.25 1018 MET A N 1
ATOM 7927 C CA . MET A 1 1018 ? 6.342 -15.044 -20.868 1.00 82.25 1018 MET A CA 1
ATOM 7928 C C . MET A 1 1018 ? 6.153 -14.169 -22.115 1.00 82.25 1018 MET A C 1
ATOM 7930 O O . MET A 1 1018 ? 5.206 -13.387 -22.151 1.00 82.25 1018 MET A O 1
ATOM 7934 N N . ARG A 1 1019 ? 6.987 -14.326 -23.159 1.00 79.06 1019 ARG A N 1
ATOM 7935 C CA . ARG A 1 1019 ? 6.886 -13.553 -24.418 1.00 79.06 1019 ARG A CA 1
ATOM 7936 C C . ARG A 1 1019 ? 5.531 -13.687 -25.114 1.00 79.06 1019 ARG A C 1
ATOM 7938 O O . ARG A 1 1019 ? 5.086 -12.740 -25.748 1.00 79.06 1019 ARG A O 1
ATOM 7945 N N . GLN A 1 1020 ? 4.867 -14.832 -24.972 1.00 75.00 1020 GLN A N 1
ATOM 7946 C CA . GLN A 1 1020 ? 3.570 -15.089 -25.603 1.00 75.00 1020 GLN A CA 1
ATOM 7947 C C . GLN A 1 1020 ? 2.375 -14.573 -24.788 1.00 75.00 1020 GLN A C 1
ATOM 7949 O O . GLN A 1 1020 ? 1.284 -14.424 -25.337 1.00 75.00 1020 GLN A O 1
ATOM 7954 N N . ARG A 1 1021 ? 2.543 -14.350 -23.476 1.00 69.75 1021 ARG A N 1
ATOM 7955 C CA . ARG A 1 1021 ? 1.422 -14.151 -22.534 1.00 69.75 1021 ARG A CA 1
ATOM 7956 C C . ARG A 1 1021 ? 1.457 -12.839 -21.760 1.00 69.75 1021 ARG A C 1
ATOM 7958 O O . ARG A 1 1021 ? 0.402 -12.340 -21.376 1.00 69.75 1021 ARG A O 1
ATOM 7965 N N . CYS A 1 1022 ? 2.638 -12.279 -21.525 1.00 70.25 1022 CYS A N 1
ATOM 7966 C CA . CYS A 1 1022 ? 2.823 -11.104 -20.681 1.00 70.25 1022 CYS A CA 1
ATOM 7967 C C . CYS A 1 1022 ? 3.044 -9.845 -21.533 1.00 70.25 1022 CYS A C 1
ATOM 7969 O O . CYS A 1 1022 ? 3.875 -9.831 -22.431 1.00 70.25 1022 CYS A O 1
ATOM 7971 N N . ALA A 1 1023 ? 2.348 -8.750 -21.212 1.00 65.25 1023 ALA A N 1
ATOM 7972 C CA . ALA A 1 1023 ? 2.475 -7.482 -21.940 1.00 65.25 1023 ALA A CA 1
ATOM 7973 C C . ALA A 1 1023 ? 3.775 -6.702 -21.626 1.00 65.25 1023 ALA A C 1
ATOM 7975 O O . ALA A 1 1023 ? 4.181 -5.852 -22.408 1.00 65.25 1023 ALA A O 1
ATOM 7976 N N . LEU A 1 1024 ? 4.432 -6.978 -20.487 1.00 74.75 1024 LEU A N 1
ATOM 7977 C CA . LEU A 1 1024 ? 5.626 -6.259 -19.996 1.00 74.75 1024 LEU A CA 1
ATOM 7978 C C . LEU A 1 1024 ? 6.921 -7.084 -20.123 1.00 74.75 1024 LEU A C 1
ATOM 7980 O O . LEU A 1 1024 ? 7.815 -7.007 -19.278 1.00 74.75 1024 LEU A O 1
ATOM 7984 N N . THR A 1 1025 ? 7.021 -7.911 -21.161 1.00 80.44 1025 THR A N 1
ATOM 7985 C CA . THR A 1 1025 ? 8.139 -8.845 -21.380 1.00 80.44 1025 THR A CA 1
ATOM 7986 C C . THR A 1 1025 ? 9.476 -8.145 -21.566 1.00 80.44 1025 THR A C 1
ATOM 7988 O O . THR A 1 1025 ? 10.414 -8.466 -20.838 1.00 80.44 1025 THR A O 1
ATOM 7991 N N . THR A 1 1026 ? 9.551 -7.159 -22.465 1.00 84.12 1026 THR A N 1
ATOM 7992 C CA . THR A 1 1026 ? 10.770 -6.375 -22.720 1.00 84.12 1026 THR A CA 1
ATOM 7993 C C . THR A 1 1026 ? 11.249 -5.687 -21.444 1.00 84.12 1026 THR A C 1
ATOM 7995 O O . THR A 1 1026 ? 12.408 -5.816 -21.070 1.00 84.12 1026 THR A O 1
ATOM 7998 N N . LEU A 1 1027 ? 10.338 -5.057 -20.690 1.00 83.94 1027 LEU A N 1
ATOM 7999 C CA . LEU A 1 1027 ? 10.668 -4.412 -19.415 1.00 83.94 1027 LEU A CA 1
ATOM 8000 C C . LEU A 1 1027 ? 11.169 -5.418 -18.366 1.00 83.94 1027 LEU A C 1
ATOM 8002 O O . LEU A 1 1027 ? 12.109 -5.133 -17.632 1.00 83.94 1027 LEU A O 1
ATOM 8006 N N . THR A 1 1028 ? 10.568 -6.608 -18.298 1.00 86.38 1028 THR A N 1
ATOM 8007 C CA . THR A 1 1028 ? 11.027 -7.672 -17.391 1.00 86.38 1028 THR A CA 1
ATOM 8008 C C . THR A 1 1028 ? 12.438 -8.131 -17.760 1.00 86.38 1028 THR A C 1
ATOM 8010 O O . THR A 1 1028 ? 13.268 -8.336 -16.881 1.00 86.38 1028 THR A O 1
ATOM 8013 N N . GLN A 1 1029 ? 12.738 -8.257 -19.054 1.00 88.44 1029 GLN A N 1
ATOM 8014 C CA . GLN A 1 1029 ? 14.070 -8.611 -19.550 1.00 88.44 1029 GLN A CA 1
ATOM 8015 C C . GLN A 1 1029 ? 15.107 -7.511 -19.277 1.00 88.44 1029 GLN A C 1
ATOM 8017 O O . GLN A 1 1029 ? 16.226 -7.826 -18.870 1.00 88.44 1029 GLN A O 1
ATOM 8022 N N . GLU A 1 1030 ? 14.729 -6.235 -19.412 1.00 90.25 1030 GLU A N 1
ATOM 8023 C CA . GLU A 1 1030 ? 15.553 -5.104 -18.969 1.00 90.25 1030 GLU A CA 1
ATOM 8024 C C . GLU A 1 1030 ? 15.864 -5.208 -17.468 1.00 90.25 1030 GLU A C 1
ATOM 8026 O O . GLU A 1 1030 ? 17.023 -5.091 -17.077 1.00 90.25 1030 GLU A O 1
ATOM 8031 N N . LEU A 1 1031 ? 14.862 -5.497 -16.626 1.00 89.31 1031 LEU A N 1
ATOM 8032 C CA . LEU A 1 1031 ? 15.047 -5.656 -15.178 1.00 89.31 1031 LEU A CA 1
ATOM 8033 C C . LEU A 1 1031 ? 15.941 -6.844 -14.812 1.00 89.31 1031 LEU A C 1
ATOM 8035 O O . LEU A 1 1031 ? 16.732 -6.720 -13.880 1.00 89.31 1031 LEU A O 1
ATOM 8039 N N . VAL A 1 1032 ? 15.865 -7.970 -15.536 1.00 90.50 1032 VAL A N 1
ATOM 8040 C CA . VAL A 1 1032 ? 16.802 -9.098 -15.354 1.00 90.50 1032 VAL A CA 1
ATOM 8041 C C . VAL A 1 1032 ? 18.237 -8.613 -15.548 1.00 90.50 1032 VAL A C 1
ATOM 8043 O O . VAL A 1 1032 ? 19.095 -8.861 -14.700 1.00 90.50 1032 VAL A O 1
ATOM 8046 N N . LEU A 1 1033 ? 18.492 -7.889 -16.641 1.00 91.50 1033 LEU A N 1
ATOM 8047 C CA . LEU A 1 1033 ? 19.830 -7.411 -16.966 1.00 91.50 1033 LEU A CA 1
ATOM 8048 C C . LEU A 1 1033 ? 20.317 -6.354 -15.966 1.00 91.50 1033 LEU A C 1
ATOM 8050 O O . LEU A 1 1033 ? 21.448 -6.454 -15.499 1.00 91.50 1033 LEU A O 1
ATOM 8054 N N . VAL A 1 1034 ? 19.465 -5.393 -15.588 1.00 90.31 1034 VAL A N 1
ATOM 8055 C CA . VAL A 1 1034 ? 19.780 -4.365 -14.578 1.00 90.31 1034 VAL A CA 1
ATOM 8056 C C . VAL A 1 1034 ? 20.098 -5.005 -13.229 1.00 90.31 1034 VAL A C 1
ATOM 8058 O O . VAL A 1 1034 ? 21.141 -4.712 -12.651 1.00 90.31 1034 VAL A O 1
ATOM 8061 N N . ALA A 1 1035 ? 19.246 -5.915 -12.747 1.00 88.19 1035 ALA A N 1
ATOM 8062 C CA . ALA A 1 1035 ? 19.422 -6.554 -11.447 1.00 88.19 1035 ALA A CA 1
ATOM 8063 C C . ALA A 1 1035 ? 20.717 -7.377 -11.383 1.00 88.19 1035 ALA A C 1
ATOM 8065 O O . ALA A 1 1035 ? 21.449 -7.286 -10.398 1.00 88.19 1035 ALA A O 1
ATOM 8066 N N . ILE A 1 1036 ? 21.033 -8.150 -12.430 1.00 89.50 1036 ILE A N 1
ATOM 8067 C CA . ILE A 1 1036 ? 22.289 -8.911 -12.499 1.00 89.50 1036 ILE A CA 1
ATOM 8068 C C . ILE A 1 1036 ? 23.485 -7.960 -12.574 1.00 89.50 1036 ILE A C 1
ATOM 8070 O O . ILE A 1 1036 ? 24.430 -8.122 -11.805 1.00 89.50 1036 ILE A O 1
ATOM 8074 N N . LEU A 1 1037 ? 23.427 -6.934 -13.428 1.00 89.44 1037 LEU A N 1
ATOM 8075 C CA . LEU A 1 1037 ? 24.505 -5.959 -13.594 1.00 89.44 1037 LEU A CA 1
ATOM 8076 C C . LEU A 1 1037 ? 24.810 -5.211 -12.287 1.00 89.44 1037 LEU A C 1
ATOM 8078 O O . LEU A 1 1037 ? 25.975 -5.095 -11.911 1.00 89.44 1037 LEU A O 1
ATOM 8082 N N . ASP A 1 1038 ? 23.783 -4.770 -11.556 1.00 87.31 1038 ASP A N 1
ATOM 8083 C CA . ASP A 1 1038 ? 23.920 -4.134 -10.240 1.00 87.31 1038 ASP A CA 1
ATOM 8084 C C . ASP A 1 1038 ? 24.619 -5.047 -9.225 1.00 87.31 1038 ASP A C 1
ATOM 8086 O O . ASP A 1 1038 ? 25.467 -4.602 -8.446 1.00 87.31 1038 ASP A O 1
ATOM 8090 N N . LYS A 1 1039 ? 24.274 -6.339 -9.212 1.00 86.06 1039 LYS A N 1
ATOM 8091 C CA . LYS A 1 1039 ? 24.856 -7.311 -8.277 1.00 86.06 1039 LYS A CA 1
ATOM 8092 C C . LYS A 1 1039 ? 26.272 -7.720 -8.669 1.00 86.06 1039 LYS A C 1
ATOM 8094 O O . LYS A 1 1039 ? 27.099 -7.888 -7.772 1.00 86.06 1039 LYS A O 1
ATOM 8099 N N . CYS A 1 1040 ? 26.571 -7.829 -9.962 1.00 86.56 1040 CYS A N 1
ATOM 8100 C CA . CYS A 1 1040 ? 27.929 -8.029 -10.467 1.00 86.56 1040 CYS A CA 1
ATOM 8101 C C . CYS A 1 1040 ? 28.817 -6.816 -10.151 1.00 86.56 1040 CYS A C 1
ATOM 8103 O O . CYS A 1 1040 ? 29.925 -6.992 -9.652 1.00 86.56 1040 CYS A O 1
ATOM 8105 N N . PHE A 1 1041 ? 28.314 -5.588 -10.328 1.00 86.19 1041 PHE A N 1
ATOM 8106 C CA . PHE A 1 1041 ? 29.033 -4.360 -9.966 1.00 86.19 1041 PHE A CA 1
ATOM 8107 C C . PHE A 1 1041 ? 29.328 -4.287 -8.459 1.00 86.19 1041 PHE A C 1
ATOM 8109 O O . PHE A 1 1041 ? 30.443 -3.980 -8.047 1.00 86.19 1041 PHE A O 1
ATOM 8116 N N . GLN A 1 1042 ? 28.362 -4.667 -7.613 1.00 84.94 1042 GLN A N 1
ATOM 8117 C CA . GLN A 1 1042 ? 28.563 -4.803 -6.162 1.00 84.94 1042 GLN A CA 1
ATOM 8118 C C . GLN A 1 1042 ? 29.464 -5.993 -5.768 1.00 84.94 1042 GLN A C 1
ATOM 8120 O O . GLN A 1 1042 ? 29.624 -6.248 -4.574 1.00 84.94 1042 GLN A O 1
ATOM 8125 N N . SER A 1 1043 ? 30.017 -6.743 -6.732 1.00 80.81 1043 SER A N 1
ATOM 8126 C CA . SER A 1 1043 ? 30.810 -7.966 -6.524 1.00 80.81 1043 SER A CA 1
ATOM 8127 C C . SER A 1 1043 ? 30.086 -9.049 -5.708 1.00 80.81 1043 SER A C 1
ATOM 8129 O O . SER A 1 1043 ? 30.717 -9.866 -5.042 1.00 80.81 1043 SER A O 1
ATOM 8131 N N . LYS A 1 1044 ? 28.745 -9.052 -5.731 1.00 80.06 1044 LYS A N 1
ATOM 8132 C CA . LYS A 1 1044 ? 27.913 -10.051 -5.040 1.00 80.06 1044 LYS A CA 1
ATOM 8133 C C . LYS A 1 1044 ? 27.693 -11.299 -5.886 1.00 80.06 1044 LYS A C 1
ATOM 8135 O O . LYS A 1 1044 ? 27.582 -12.381 -5.319 1.00 80.06 1044 LYS A O 1
ATOM 8140 N N . TRP A 1 1045 ? 27.588 -11.143 -7.206 1.00 85.44 1045 TRP A N 1
ATOM 8141 C CA . TRP A 1 1045 ? 27.355 -12.225 -8.170 1.00 85.44 1045 TRP A CA 1
ATOM 8142 C C . TRP A 1 1045 ? 28.509 -12.310 -9.170 1.00 85.44 1045 TRP A C 1
ATOM 8144 O O . TRP A 1 1045 ? 29.124 -11.294 -9.493 1.00 85.44 1045 TRP A O 1
ATOM 8154 N N . ASP A 1 1046 ? 28.787 -13.519 -9.659 1.00 83.19 1046 ASP A N 1
ATOM 8155 C CA . ASP A 1 1046 ? 29.837 -13.770 -10.647 1.00 83.19 1046 ASP A CA 1
ATOM 8156 C C . ASP A 1 1046 ? 29.480 -13.193 -12.029 1.00 83.19 1046 ASP A C 1
ATOM 8158 O O . ASP A 1 1046 ? 28.320 -13.196 -12.446 1.00 83.19 1046 ASP A O 1
ATOM 8162 N N . VAL A 1 1047 ? 30.496 -12.732 -12.761 1.00 85.06 1047 VAL A N 1
ATOM 8163 C CA . VAL A 1 1047 ? 30.366 -12.185 -14.120 1.00 85.06 1047 VAL A CA 1
ATOM 8164 C C . VAL A 1 1047 ? 29.869 -13.256 -15.096 1.00 85.06 1047 VAL A C 1
ATOM 8166 O O . VAL A 1 1047 ? 29.140 -12.934 -16.034 1.00 85.06 1047 VAL A O 1
ATOM 8169 N N . GLY A 1 1048 ? 30.156 -14.537 -14.835 1.00 85.06 1048 GLY A N 1
ATOM 8170 C CA . GLY A 1 1048 ? 29.607 -15.647 -15.615 1.00 85.06 1048 GLY A CA 1
ATOM 8171 C C . GLY A 1 1048 ? 28.073 -15.651 -15.663 1.00 85.06 1048 GLY A C 1
ATOM 8172 O O . GLY A 1 1048 ? 27.489 -16.010 -16.680 1.00 85.06 1048 GLY A O 1
ATOM 8173 N N . ILE A 1 1049 ? 27.376 -15.188 -14.620 1.00 86.00 1049 ILE A N 1
ATOM 8174 C CA . ILE A 1 1049 ? 25.901 -15.116 -14.615 1.00 86.00 1049 ILE A CA 1
ATOM 8175 C C . ILE A 1 1049 ? 25.398 -14.063 -15.613 1.00 86.00 1049 ILE A C 1
ATOM 8177 O O . ILE A 1 1049 ? 24.389 -14.283 -16.286 1.00 86.00 1049 ILE A O 1
ATOM 8181 N N . LEU A 1 1050 ? 26.116 -12.943 -15.750 1.00 89.31 1050 LEU A N 1
ATOM 8182 C CA . LEU A 1 1050 ? 25.810 -11.901 -16.732 1.00 89.31 1050 LEU A CA 1
ATOM 8183 C C . LEU A 1 1050 ? 25.968 -12.421 -18.167 1.00 89.31 1050 LEU A C 1
ATOM 8185 O O . LEU A 1 1050 ? 25.130 -12.128 -19.018 1.00 89.31 1050 LEU A O 1
ATOM 8189 N N . GLU A 1 1051 ? 26.985 -13.246 -18.427 1.00 89.31 1051 GLU A N 1
ATOM 8190 C CA . GLU A 1 1051 ? 27.164 -13.911 -19.722 1.00 89.31 1051 GLU A CA 1
ATOM 8191 C C . GLU A 1 1051 ? 25.987 -14.847 -20.042 1.00 89.31 1051 GLU A C 1
ATOM 8193 O O . GLU A 1 1051 ? 25.394 -14.754 -21.121 1.00 89.31 1051 GLU A O 1
ATOM 8198 N N . HIS A 1 1052 ? 25.570 -15.677 -19.080 1.00 88.00 1052 HIS A N 1
ATOM 8199 C CA . HIS A 1 1052 ? 24.401 -16.543 -19.243 1.00 88.00 1052 HIS A CA 1
ATOM 8200 C C . HIS A 1 1052 ? 23.115 -15.738 -19.480 1.00 88.00 1052 HIS A C 1
ATOM 8202 O O . HIS A 1 1052 ? 22.332 -16.094 -20.361 1.00 88.00 1052 HIS A O 1
ATOM 8208 N N . ALA A 1 1053 ? 22.912 -14.626 -18.767 1.00 90.38 1053 ALA A N 1
ATOM 8209 C CA . ALA A 1 1053 ? 21.767 -13.741 -18.971 1.00 90.38 1053 ALA A CA 1
ATOM 8210 C C . ALA A 1 1053 ? 21.753 -13.128 -20.378 1.00 90.38 1053 ALA A C 1
ATOM 8212 O O . ALA A 1 1053 ? 20.728 -13.150 -21.056 1.00 90.38 1053 ALA A O 1
ATOM 8213 N N . LEU A 1 1054 ? 22.896 -12.633 -20.860 1.00 90.19 1054 LEU A N 1
ATOM 8214 C CA . LEU A 1 1054 ? 23.015 -12.095 -22.216 1.00 90.19 1054 LEU A CA 1
ATOM 8215 C C . LEU A 1 1054 ? 22.802 -13.182 -23.277 1.00 90.19 1054 LEU A C 1
ATOM 8217 O O . LEU A 1 1054 ? 22.166 -12.908 -24.293 1.00 90.19 1054 LEU A O 1
ATOM 8221 N N . SER A 1 1055 ? 23.267 -14.412 -23.035 1.00 88.00 1055 SER A N 1
ATOM 8222 C CA . SER A 1 1055 ? 23.002 -15.559 -23.916 1.00 88.00 1055 SER A CA 1
ATOM 8223 C C . SER A 1 1055 ? 21.518 -15.939 -23.958 1.00 88.00 1055 SER A C 1
ATOM 8225 O O . SER A 1 1055 ? 21.010 -16.306 -25.009 1.00 88.00 1055 SER A O 1
ATOM 8227 N N . LEU A 1 1056 ? 20.809 -15.801 -22.833 1.00 86.88 1056 LEU A N 1
ATOM 8228 C CA . LEU A 1 1056 ? 19.375 -16.053 -22.718 1.00 86.88 1056 LEU A CA 1
ATOM 8229 C C . LEU A 1 1056 ? 18.549 -14.989 -23.464 1.00 86.88 1056 LEU A C 1
ATOM 8231 O O . LEU A 1 1056 ? 17.524 -15.310 -24.062 1.00 86.88 1056 LEU A O 1
ATOM 8235 N N . LEU A 1 1057 ? 18.998 -13.730 -23.441 1.00 85.50 1057 LEU A N 1
ATOM 8236 C CA . LEU A 1 1057 ? 18.367 -12.628 -24.175 1.00 85.50 1057 LEU A CA 1
ATOM 8237 C C . LEU A 1 1057 ? 18.625 -12.704 -25.689 1.00 85.50 1057 LEU A C 1
ATOM 8239 O O . LEU A 1 1057 ? 17.743 -12.343 -26.469 1.00 85.50 1057 LEU A O 1
ATOM 8243 N N . LYS A 1 1058 ? 19.805 -13.188 -26.105 1.00 82.56 1058 LYS A N 1
ATOM 8244 C CA . LYS A 1 1058 ? 20.140 -13.517 -27.501 1.00 82.56 1058 LYS A CA 1
ATOM 8245 C C . LYS A 1 1058 ? 19.373 -14.782 -27.910 1.00 82.56 1058 LYS A C 1
ATOM 8247 O O . LYS A 1 1058 ? 19.893 -15.887 -27.845 1.00 82.56 1058 LYS A O 1
ATOM 8252 N N . ASP A 1 1059 ? 18.105 -14.616 -28.267 1.00 65.50 1059 ASP A N 1
ATOM 8253 C CA . ASP A 1 1059 ? 17.191 -15.719 -28.576 1.00 65.50 1059 ASP A CA 1
ATOM 8254 C C . ASP A 1 1059 ? 17.747 -16.710 -29.624 1.00 65.50 1059 ASP A C 1
ATOM 8256 O O . ASP A 1 1059 ? 18.430 -16.320 -30.573 1.00 65.50 1059 ASP A O 1
ATOM 8260 N N . ALA A 1 1060 ? 17.379 -17.988 -29.508 1.00 53.00 1060 ALA A N 1
ATOM 8261 C CA . ALA A 1 1060 ? 17.753 -19.041 -30.455 1.00 53.00 1060 ALA A CA 1
ATOM 8262 C C . ALA A 1 1060 ? 17.105 -18.856 -31.843 1.00 53.00 1060 ALA A C 1
ATOM 8264 O O . ALA A 1 1060 ? 17.599 -19.397 -32.832 1.00 53.00 1060 ALA A O 1
ATOM 8265 N N . HIS A 1 1061 ? 16.019 -18.078 -31.928 1.00 54.84 1061 HIS A N 1
ATOM 8266 C CA . HIS A 1 1061 ? 15.308 -17.768 -33.173 1.00 54.84 1061 HIS A CA 1
ATOM 8267 C C . HIS A 1 1061 ? 15.891 -16.581 -33.963 1.00 54.84 1061 HIS A C 1
ATOM 8269 O O . HIS A 1 1061 ? 15.431 -16.312 -35.071 1.00 54.84 1061 HIS A O 1
ATOM 8275 N N . GLY A 1 1062 ? 16.921 -15.896 -33.447 1.00 55.78 1062 GLY A N 1
ATOM 8276 C CA . GLY A 1 1062 ? 17.633 -14.850 -34.192 1.00 55.78 1062 GLY A CA 1
ATOM 8277 C C . GLY A 1 1062 ? 16.978 -13.460 -34.201 1.00 55.78 1062 GLY A C 1
ATOM 8278 O O . GLY A 1 1062 ? 17.408 -12.609 -34.982 1.00 55.78 1062 GLY A O 1
ATOM 8279 N N . GLU A 1 1063 ? 15.994 -13.190 -33.332 1.00 64.06 1063 GLU A N 1
ATOM 8280 C CA . GLU A 1 1063 ? 15.390 -11.856 -33.136 1.00 64.06 1063 GLU A CA 1
ATOM 8281 C C . GLU A 1 1063 ? 16.350 -10.911 -32.394 1.00 64.06 1063 GLU A C 1
ATOM 8283 O O . GLU A 1 1063 ? 16.214 -10.591 -31.214 1.00 64.06 1063 GLU A O 1
ATOM 8288 N N . MET A 1 1064 ? 17.386 -10.472 -33.099 1.00 75.81 1064 MET A N 1
ATOM 8289 C CA . MET A 1 1064 ? 18.405 -9.578 -32.552 1.00 75.81 1064 MET A CA 1
ATOM 8290 C C . MET A 1 1064 ? 17.900 -8.121 -32.422 1.00 75.81 1064 MET A C 1
ATOM 8292 O O . MET A 1 1064 ? 18.568 -7.318 -31.781 1.00 75.81 1064 MET A O 1
ATOM 8296 N N . GLU A 1 1065 ? 16.735 -7.781 -32.985 1.00 77.12 1065 GLU A N 1
ATOM 8297 C CA . GLU A 1 1065 ? 16.041 -6.490 -32.793 1.00 77.12 1065 GLU A CA 1
ATOM 8298 C C . GLU A 1 1065 ? 15.725 -6.252 -31.305 1.00 77.12 1065 GLU A C 1
ATOM 8300 O O . GLU A 1 1065 ? 16.235 -5.315 -30.689 1.00 77.12 1065 GLU A O 1
ATOM 8305 N N . THR A 1 1066 ? 14.991 -7.177 -30.678 1.00 81.44 1066 THR A N 1
ATOM 8306 C CA . THR A 1 1066 ? 14.612 -7.081 -29.259 1.00 81.44 1066 THR A CA 1
ATOM 8307 C C . THR A 1 1066 ? 15.831 -7.089 -28.335 1.00 81.44 1066 THR A C 1
ATOM 8309 O O . THR A 1 1066 ? 15.868 -6.365 -27.342 1.00 81.44 1066 THR A O 1
ATOM 8312 N N . TYR A 1 1067 ? 16.871 -7.860 -28.674 1.00 88.31 1067 TYR A N 1
ATOM 8313 C CA . TYR A 1 1067 ? 18.129 -7.863 -27.923 1.00 88.31 1067 TYR A CA 1
ATOM 8314 C C . TYR A 1 1067 ? 18.798 -6.480 -27.916 1.00 88.31 1067 TYR A C 1
ATOM 8316 O O . TYR A 1 1067 ? 19.155 -5.967 -26.852 1.00 88.31 1067 TYR A O 1
ATOM 8324 N N . CYS A 1 1068 ? 18.953 -5.871 -29.094 1.00 87.81 1068 CYS A N 1
ATOM 8325 C CA . CYS A 1 1068 ? 19.553 -4.550 -29.243 1.00 87.81 1068 CYS A CA 1
ATOM 8326 C C . CYS A 1 1068 ? 18.754 -3.478 -28.491 1.00 87.81 1068 CYS A C 1
ATOM 8328 O O . CYS A 1 1068 ? 19.354 -2.643 -27.814 1.00 87.81 1068 CYS A O 1
ATOM 8330 N N . GLU A 1 1069 ? 17.422 -3.536 -28.548 1.00 88.00 1069 GLU A N 1
ATOM 8331 C CA . GLU A 1 1069 ? 16.541 -2.629 -27.808 1.00 88.00 1069 GLU A CA 1
ATOM 8332 C C . GLU A 1 1069 ? 16.760 -2.720 -26.291 1.00 88.00 1069 GLU A C 1
ATOM 8334 O O . GLU A 1 1069 ? 16.980 -1.697 -25.637 1.00 88.00 1069 GLU A O 1
ATOM 8339 N N . ILE A 1 1070 ? 16.782 -3.936 -25.737 1.00 89.94 1070 ILE A N 1
ATOM 8340 C CA . ILE A 1 1070 ? 16.981 -4.166 -24.299 1.00 89.94 1070 ILE A CA 1
ATOM 8341 C C . ILE A 1 1070 ? 18.343 -3.645 -23.849 1.00 89.94 1070 ILE A C 1
ATOM 8343 O O . ILE A 1 1070 ? 18.420 -2.900 -22.873 1.00 89.94 1070 ILE A O 1
ATOM 8347 N N . VAL A 1 1071 ? 19.424 -4.003 -24.555 1.00 91.12 1071 VAL A N 1
ATOM 8348 C CA . VAL A 1 1071 ? 20.778 -3.567 -24.177 1.00 91.12 1071 VAL A CA 1
ATOM 8349 C C . VAL A 1 1071 ? 20.892 -2.043 -24.231 1.00 91.12 1071 VAL A C 1
ATOM 8351 O O . VAL A 1 1071 ? 21.431 -1.450 -23.297 1.00 91.12 1071 VAL A O 1
ATOM 8354 N N . ALA A 1 1072 ? 20.346 -1.399 -25.267 1.00 88.56 1072 ALA A N 1
ATOM 8355 C CA . ALA A 1 1072 ? 20.369 0.056 -25.392 1.00 88.56 1072 ALA A CA 1
ATOM 8356 C C . ALA A 1 1072 ? 19.562 0.749 -24.280 1.00 88.56 1072 ALA A C 1
ATOM 8358 O O . ALA A 1 1072 ? 20.024 1.721 -23.680 1.00 88.56 1072 ALA A O 1
ATOM 8359 N N . ASN A 1 1073 ? 18.366 0.240 -23.969 1.00 89.25 1073 ASN A N 1
ATOM 8360 C CA . ASN A 1 1073 ? 17.510 0.799 -22.924 1.00 89.25 1073 ASN A CA 1
ATOM 8361 C C . ASN A 1 1073 ? 18.122 0.642 -21.533 1.00 89.25 1073 ASN A C 1
ATOM 8363 O O . ASN A 1 1073 ? 18.061 1.583 -20.740 1.00 89.25 1073 ASN A O 1
ATOM 8367 N N . VAL A 1 1074 ? 18.720 -0.516 -21.243 1.00 90.12 1074 VAL A N 1
ATOM 8368 C CA . VAL A 1 1074 ? 19.423 -0.753 -19.981 1.00 90.12 1074 VAL A CA 1
ATOM 8369 C C . VAL A 1 1074 ? 20.618 0.177 -19.875 1.00 90.12 1074 VAL A C 1
ATOM 8371 O O . VAL A 1 1074 ? 20.698 0.919 -18.901 1.00 90.12 1074 VAL A O 1
ATOM 8374 N N . ALA A 1 1075 ? 21.482 0.214 -20.893 1.00 87.81 1075 ALA A N 1
ATOM 8375 C CA . ALA A 1 1075 ? 22.684 1.039 -20.881 1.00 87.81 1075 ALA A CA 1
ATOM 8376 C C . ALA A 1 1075 ? 22.386 2.534 -20.665 1.00 87.81 1075 ALA A C 1
ATOM 8378 O O . ALA A 1 1075 ? 23.142 3.214 -19.985 1.00 87.81 1075 ALA A O 1
ATOM 8379 N N . ARG A 1 1076 ? 21.251 3.033 -21.172 1.00 83.69 1076 ARG A N 1
ATOM 8380 C CA . ARG A 1 1076 ? 20.802 4.420 -20.967 1.00 83.69 1076 ARG A CA 1
ATOM 8381 C C . ARG A 1 1076 ? 20.259 4.704 -19.559 1.00 83.69 1076 ARG A C 1
ATOM 8383 O O . ARG A 1 1076 ? 20.226 5.859 -19.144 1.00 83.69 1076 ARG A O 1
ATOM 8390 N N . LYS A 1 1077 ? 19.743 3.688 -18.860 1.00 85.00 1077 LYS A N 1
ATOM 8391 C CA . LYS A 1 1077 ? 19.080 3.832 -17.549 1.00 85.00 1077 LYS A CA 1
ATOM 8392 C C . LYS A 1 1077 ? 20.011 3.548 -16.370 1.00 85.00 1077 LYS A C 1
ATOM 8394 O O . LYS A 1 1077 ? 19.714 3.989 -15.263 1.00 85.00 1077 LYS A O 1
ATOM 8399 N N . VAL A 1 1078 ? 21.086 2.789 -16.577 1.00 83.56 1078 VAL A N 1
ATOM 8400 C CA . VAL A 1 1078 ? 22.065 2.486 -15.525 1.00 83.56 1078 VAL A CA 1
ATOM 8401 C C . VAL A 1 1078 ? 23.144 3.559 -15.432 1.00 83.56 1078 VAL A C 1
ATOM 8403 O O . VAL A 1 1078 ? 23.438 4.238 -16.408 1.00 83.56 1078 VAL A O 1
ATOM 8406 N N . GLU A 1 1079 ? 23.751 3.716 -14.252 1.00 81.25 1079 GLU A N 1
ATOM 8407 C CA . GLU A 1 1079 ? 24.838 4.689 -14.108 1.00 81.25 1079 GLU A CA 1
ATOM 8408 C C . GLU A 1 1079 ? 26.049 4.303 -14.982 1.00 81.25 1079 GLU A C 1
ATOM 8410 O O . GLU A 1 1079 ? 26.375 3.110 -15.075 1.00 81.25 1079 GLU A O 1
ATOM 8415 N N . PRO A 1 1080 ? 26.791 5.295 -15.509 1.00 79.06 1080 PRO A N 1
ATOM 8416 C CA . PRO A 1 1080 ? 27.896 5.087 -16.453 1.00 79.06 1080 PRO A CA 1
ATOM 8417 C C . PRO A 1 1080 ? 28.950 4.076 -15.985 1.00 79.06 1080 PRO A C 1
ATOM 8419 O O . PRO A 1 1080 ? 29.478 3.288 -16.766 1.00 79.06 1080 PRO A O 1
ATOM 8422 N N . ASN A 1 1081 ? 29.212 4.034 -14.675 1.00 82.00 1081 ASN A N 1
ATOM 8423 C CA . ASN A 1 1081 ? 30.216 3.163 -14.057 1.00 82.00 1081 ASN A CA 1
ATOM 8424 C C . ASN A 1 1081 ? 29.915 1.659 -14.206 1.00 82.00 1081 ASN A C 1
ATOM 8426 O O . ASN A 1 1081 ? 30.796 0.834 -13.977 1.00 82.00 1081 ASN A O 1
ATOM 8430 N N . ARG A 1 1082 ? 28.681 1.284 -14.567 1.00 84.81 1082 ARG A N 1
ATOM 8431 C CA . ARG A 1 1082 ? 28.266 -0.114 -14.765 1.00 84.81 1082 ARG A CA 1
ATOM 8432 C C . ARG A 1 1082 ? 28.497 -0.605 -16.195 1.00 84.81 1082 ARG A C 1
ATOM 8434 O O . ARG A 1 1082 ? 28.606 -1.809 -16.416 1.00 84.81 1082 ARG A O 1
ATOM 8441 N N . LEU A 1 1083 ? 28.596 0.299 -17.169 1.00 85.38 1083 LEU A N 1
ATOM 8442 C CA . LEU A 1 1083 ? 28.734 -0.039 -18.589 1.00 85.38 1083 LEU A CA 1
ATOM 8443 C C . LEU A 1 1083 ? 30.025 -0.794 -18.953 1.00 85.38 1083 LEU A C 1
ATOM 8445 O O . LEU A 1 1083 ? 29.938 -1.687 -19.803 1.00 85.38 1083 LEU A O 1
ATOM 8449 N N . PRO A 1 1084 ? 31.178 -0.556 -18.291 1.00 82.62 1084 PRO A N 1
ATOM 8450 C CA . PRO A 1 1084 ? 32.382 -1.364 -18.487 1.00 82.62 1084 PRO A CA 1
ATOM 8451 C C . PRO A 1 1084 ? 32.212 -2.851 -18.144 1.00 82.62 1084 PRO A C 1
ATOM 8453 O O . PRO A 1 1084 ? 32.992 -3.664 -18.619 1.00 82.62 1084 PRO A O 1
ATOM 8456 N N . HIS A 1 1085 ? 31.198 -3.234 -17.358 1.00 83.19 1085 HIS A N 1
ATOM 8457 C CA . HIS A 1 1085 ? 30.871 -4.644 -17.103 1.00 83.19 1085 HIS A CA 1
ATOM 8458 C C . HIS A 1 1085 ? 29.902 -5.232 -18.142 1.00 83.19 1085 HIS A C 1
ATOM 8460 O O . HIS A 1 1085 ? 29.882 -6.443 -18.345 1.00 83.19 1085 HIS A O 1
ATOM 8466 N N . LEU A 1 1086 ? 29.102 -4.390 -18.806 1.00 88.50 1086 LEU A N 1
ATOM 8467 C CA . LEU A 1 1086 ? 28.067 -4.810 -19.751 1.00 88.50 1086 LEU A CA 1
ATOM 8468 C C . LEU A 1 1086 ? 28.620 -5.025 -21.168 1.00 88.50 1086 LEU A C 1
ATOM 8470 O O . LEU A 1 1086 ? 28.448 -6.098 -21.749 1.00 88.50 1086 LEU A O 1
ATOM 8474 N N . PHE A 1 1087 ? 29.272 -4.010 -21.741 1.00 88.94 1087 PHE A N 1
ATOM 8475 C CA . PHE A 1 1087 ? 29.641 -4.011 -23.162 1.00 88.94 1087 PHE A CA 1
ATOM 8476 C C . PHE A 1 1087 ? 30.720 -5.021 -23.581 1.00 88.94 1087 PHE A C 1
ATOM 8478 O O . PHE A 1 1087 ? 30.606 -5.523 -24.703 1.00 88.94 1087 PHE A O 1
ATOM 8485 N N . PRO A 1 1088 ? 31.687 -5.431 -22.730 1.00 86.62 1088 PRO A N 1
ATOM 8486 C CA . PRO A 1 1088 ? 32.607 -6.514 -23.088 1.00 86.62 1088 PRO A CA 1
ATOM 8487 C C . PRO A 1 1088 ? 31.906 -7.840 -23.416 1.00 86.62 1088 PRO A C 1
ATOM 8489 O O . PRO A 1 1088 ? 32.419 -8.619 -24.214 1.00 86.62 1088 PRO A O 1
ATOM 8492 N N . LEU A 1 1089 ? 30.733 -8.091 -22.823 1.00 86.88 1089 LEU A N 1
ATOM 8493 C CA . LEU A 1 1089 ? 29.945 -9.311 -23.032 1.00 86.88 1089 LEU A CA 1
ATOM 8494 C C . LEU A 1 1089 ? 28.783 -9.102 -24.016 1.00 86.88 1089 LEU A C 1
ATOM 8496 O O . LEU A 1 1089 ? 28.416 -10.008 -24.771 1.00 86.88 1089 LEU A O 1
ATOM 8500 N N . ALA A 1 1090 ? 28.171 -7.914 -24.012 1.00 86.00 1090 ALA A N 1
ATOM 8501 C CA . ALA A 1 1090 ? 27.031 -7.613 -24.871 1.00 86.00 1090 ALA A CA 1
ATOM 8502 C C . ALA A 1 1090 ? 27.443 -7.424 -26.344 1.00 86.00 1090 ALA A C 1
ATOM 8504 O O . ALA A 1 1090 ? 26.760 -7.923 -27.245 1.00 86.00 1090 ALA A O 1
ATOM 8505 N N . GLY A 1 1091 ? 28.589 -6.780 -26.579 1.00 85.75 1091 GLY A N 1
ATOM 8506 C CA . GLY A 1 1091 ? 29.094 -6.384 -27.892 1.00 85.75 1091 GLY A CA 1
ATOM 8507 C C . GLY A 1 1091 ? 29.461 -4.898 -27.927 1.00 85.75 1091 GLY A C 1
ATOM 8508 O O . GLY A 1 1091 ? 28.964 -4.111 -27.121 1.00 85.75 1091 GLY A O 1
ATOM 8509 N N . ASP A 1 1092 ? 30.325 -4.513 -28.869 1.00 83.94 1092 ASP A N 1
ATOM 8510 C CA . ASP A 1 1092 ? 30.758 -3.122 -29.046 1.00 83.94 1092 ASP A CA 1
ATOM 8511 C C . ASP A 1 1092 ? 29.562 -2.219 -29.425 1.00 83.94 1092 ASP A C 1
ATOM 8513 O O . ASP A 1 1092 ? 28.911 -2.482 -30.446 1.00 83.94 1092 ASP A O 1
ATOM 8517 N N . PRO A 1 1093 ? 29.254 -1.154 -28.654 1.00 86.12 1093 PRO A N 1
ATOM 8518 C CA . PRO A 1 1093 ? 28.125 -0.267 -28.935 1.00 86.12 1093 PRO A CA 1
ATOM 8519 C C . PRO A 1 1093 ? 28.135 0.320 -30.349 1.00 86.12 1093 PRO A C 1
ATOM 8521 O O . PRO A 1 1093 ? 27.070 0.496 -30.938 1.00 86.12 1093 PRO A O 1
ATOM 8524 N N . ALA A 1 1094 ? 29.313 0.601 -30.919 1.00 85.38 1094 ALA A N 1
ATOM 8525 C CA . ALA A 1 1094 ? 29.419 1.130 -32.279 1.00 85.38 1094 ALA A CA 1
ATOM 8526 C C . ALA A 1 1094 ? 28.973 0.098 -33.330 1.00 85.38 1094 ALA A C 1
ATOM 8528 O O . ALA A 1 1094 ? 28.240 0.434 -34.263 1.00 85.38 1094 ALA A O 1
ATOM 8529 N N . GLN A 1 1095 ? 29.351 -1.171 -33.147 1.00 86.88 1095 GLN A N 1
ATOM 8530 C CA . GLN A 1 1095 ? 28.912 -2.273 -34.006 1.00 86.88 1095 GLN A CA 1
ATOM 8531 C C . GLN A 1 1095 ? 27.413 -2.543 -33.851 1.00 86.88 1095 GLN A C 1
ATOM 8533 O O . GLN A 1 1095 ? 26.718 -2.734 -34.849 1.00 86.88 1095 GLN A O 1
ATOM 8538 N N . LEU A 1 1096 ? 26.897 -2.515 -32.617 1.00 87.69 1096 LEU A N 1
ATOM 8539 C CA . LEU A 1 1096 ? 25.467 -2.683 -32.345 1.00 87.69 1096 LEU A CA 1
ATOM 8540 C C . LEU A 1 1096 ? 24.640 -1.553 -32.973 1.00 87.69 1096 LEU A C 1
ATOM 8542 O O . LEU A 1 1096 ? 23.611 -1.827 -33.589 1.00 87.69 1096 LEU A O 1
ATOM 8546 N N . LEU A 1 1097 ? 25.119 -0.307 -32.908 1.00 89.50 1097 LEU A N 1
ATOM 8547 C CA . LEU A 1 1097 ? 24.504 0.840 -33.578 1.00 89.50 1097 LEU A CA 1
ATOM 8548 C C . LEU A 1 1097 ? 24.445 0.631 -35.096 1.00 89.50 1097 LEU A C 1
ATOM 8550 O O . LEU A 1 1097 ? 23.381 0.792 -35.696 1.00 89.50 1097 LEU A O 1
ATOM 8554 N N . GLN A 1 1098 ? 25.556 0.243 -35.728 1.00 88.81 1098 GLN A N 1
ATOM 8555 C CA . GLN A 1 1098 ? 25.592 -0.022 -37.173 1.00 88.81 1098 GLN A CA 1
ATOM 8556 C C . GLN A 1 1098 ? 24.650 -1.160 -37.578 1.00 88.81 1098 GLN A C 1
ATOM 8558 O O . GLN A 1 1098 ? 23.957 -1.060 -38.590 1.00 88.81 1098 GLN A O 1
ATOM 8563 N N . LEU A 1 1099 ? 24.579 -2.216 -36.772 1.00 88.50 1099 LEU A N 1
ATOM 8564 C CA . LEU A 1 1099 ? 23.677 -3.340 -36.989 1.00 88.50 1099 LEU A CA 1
ATOM 8565 C C . LEU A 1 1099 ? 22.199 -2.920 -36.876 1.00 88.50 1099 LEU A C 1
ATOM 8567 O O . LEU A 1 1099 ? 21.403 -3.297 -37.736 1.00 88.50 1099 LEU A O 1
ATOM 8571 N N . CYS A 1 1100 ? 21.838 -2.075 -35.903 1.00 89.00 1100 CYS A N 1
ATOM 8572 C CA . CYS A 1 1100 ? 20.490 -1.495 -35.803 1.00 89.00 1100 CYS A CA 1
ATOM 8573 C C . CYS A 1 1100 ? 20.152 -0.646 -37.039 1.00 89.00 1100 CYS A C 1
ATOM 8575 O O . CYS A 1 1100 ? 19.049 -0.723 -37.583 1.00 89.00 1100 CYS A O 1
ATOM 8577 N N . ARG A 1 1101 ? 21.118 0.135 -37.540 1.00 89.69 1101 ARG A N 1
ATOM 8578 C CA . ARG A 1 1101 ? 20.944 0.943 -38.756 1.00 89.69 1101 ARG A CA 1
ATOM 8579 C C . ARG A 1 1101 ? 20.723 0.089 -40.002 1.00 89.69 1101 ARG A C 1
ATOM 8581 O O . ARG A 1 1101 ? 19.775 0.350 -40.737 1.00 89.69 1101 ARG A O 1
ATOM 8588 N N . GLN A 1 1102 ? 21.516 -0.970 -40.198 1.00 88.38 1102 GLN A N 1
ATOM 8589 C CA . GLN A 1 1102 ? 21.336 -1.927 -41.303 1.00 88.38 1102 GLN A CA 1
ATOM 8590 C C . GLN A 1 1102 ? 19.942 -2.570 -41.300 1.00 88.38 1102 GLN A C 1
ATOM 8592 O O . GLN A 1 1102 ? 19.390 -2.863 -42.359 1.00 88.38 1102 GLN A O 1
ATOM 8597 N N . ARG A 1 1103 ? 19.354 -2.755 -40.113 1.00 85.44 1103 ARG A N 1
ATOM 8598 C CA . ARG A 1 1103 ? 17.997 -3.288 -39.922 1.00 85.44 1103 ARG A CA 1
ATOM 8599 C C . ARG A 1 1103 ? 16.891 -2.253 -39.937 1.00 85.44 1103 ARG A C 1
ATOM 8601 O O . ARG A 1 1103 ? 15.732 -2.608 -39.779 1.00 85.44 1103 ARG A O 1
ATOM 8608 N N . ASN A 1 1104 ? 17.220 -0.989 -40.174 1.00 84.19 1104 ASN A N 1
ATOM 8609 C CA . ASN A 1 1104 ? 16.278 0.118 -40.175 1.00 84.19 1104 ASN A CA 1
ATOM 8610 C C . ASN A 1 1104 ? 15.694 0.519 -38.797 1.00 84.19 1104 ASN A C 1
ATOM 8612 O O . ASN A 1 1104 ? 14.755 1.320 -38.769 1.00 84.19 1104 ASN A O 1
ATOM 8616 N N . GLU A 1 1105 ? 16.297 0.110 -37.679 1.00 86.50 1105 GLU A N 1
ATOM 8617 C CA . GLU A 1 1105 ? 15.875 0.394 -36.293 1.00 86.50 1105 GLU A CA 1
ATOM 8618 C C . GLU A 1 1105 ? 16.495 1.700 -35.744 1.00 86.50 1105 GLU A C 1
ATOM 8620 O O . GLU A 1 1105 ? 17.367 1.714 -34.872 1.00 86.50 1105 GLU A O 1
ATOM 8625 N N . ILE A 1 1106 ? 16.059 2.846 -36.272 1.00 87.69 1106 ILE A N 1
ATOM 8626 C CA . ILE A 1 1106 ? 16.722 4.144 -36.024 1.00 87.69 1106 ILE A CA 1
ATOM 8627 C C . ILE A 1 1106 ? 16.639 4.594 -34.553 1.00 87.69 1106 ILE A C 1
ATOM 8629 O O . ILE A 1 1106 ? 17.592 5.167 -34.028 1.00 87.69 1106 ILE A O 1
ATOM 8633 N N . ARG A 1 1107 ? 15.519 4.329 -33.865 1.00 85.50 1107 ARG A N 1
ATOM 8634 C CA . ARG A 1 1107 ? 15.333 4.722 -32.452 1.00 85.50 1107 ARG A CA 1
ATOM 8635 C C . ARG A 1 1107 ? 16.294 3.977 -31.524 1.00 85.50 1107 ARG A C 1
ATOM 8637 O O . ARG A 1 1107 ? 16.928 4.601 -30.679 1.00 85.50 1107 ARG A O 1
ATOM 8644 N N . THR A 1 1108 ? 16.454 2.674 -31.732 1.00 86.69 1108 THR A N 1
ATOM 8645 C CA . THR A 1 1108 ? 17.400 1.837 -30.984 1.00 86.69 1108 THR A CA 1
ATOM 8646 C C . THR A 1 1108 ? 18.847 2.230 -31.280 1.00 86.69 1108 THR A C 1
ATOM 8648 O O . THR A 1 1108 ? 19.647 2.384 -30.358 1.00 86.69 1108 THR A O 1
ATOM 8651 N N . ALA A 1 1109 ? 19.173 2.500 -32.550 1.00 88.25 1109 ALA A N 1
ATOM 8652 C CA . ALA A 1 1109 ? 20.486 3.013 -32.942 1.00 88.25 1109 ALA A CA 1
ATOM 8653 C C . ALA A 1 1109 ? 20.819 4.355 -32.259 1.00 88.25 1109 ALA A C 1
ATOM 8655 O O . ALA A 1 1109 ? 21.941 4.550 -31.792 1.00 88.25 1109 ALA A O 1
ATOM 8656 N N . ALA A 1 1110 ? 19.840 5.259 -32.139 1.00 87.12 1110 ALA A N 1
ATOM 8657 C CA . ALA A 1 1110 ? 20.005 6.528 -31.431 1.00 87.12 1110 ALA A CA 1
ATOM 8658 C C . ALA A 1 1110 ? 20.255 6.344 -29.927 1.00 87.12 1110 ALA A C 1
ATOM 8660 O O . ALA A 1 1110 ? 21.043 7.087 -29.348 1.00 87.12 1110 ALA A O 1
ATOM 8661 N N . ASN A 1 1111 ? 19.648 5.336 -29.295 1.00 86.94 1111 ASN A N 1
ATOM 8662 C CA . ASN A 1 1111 ? 19.920 5.032 -27.889 1.00 86.94 1111 ASN A CA 1
ATOM 8663 C C . ASN A 1 1111 ? 21.372 4.568 -27.676 1.00 86.94 1111 ASN A C 1
ATOM 8665 O O . ASN A 1 1111 ? 22.001 4.997 -26.713 1.00 86.94 1111 ASN A O 1
ATOM 8669 N N . PHE A 1 1112 ? 21.942 3.773 -28.592 1.00 86.75 1112 PHE A N 1
ATOM 8670 C CA . PHE A 1 1112 ? 23.358 3.381 -28.520 1.00 86.75 1112 PHE A CA 1
ATOM 8671 C C . PHE A 1 1112 ? 24.328 4.547 -28.728 1.00 86.75 1112 PHE A C 1
ATOM 8673 O O . PHE A 1 1112 ? 25.428 4.514 -28.179 1.00 86.75 1112 PHE A O 1
ATOM 8680 N N . LEU A 1 1113 ? 23.926 5.584 -29.474 1.00 84.62 1113 LEU A N 1
ATOM 8681 C CA . LEU A 1 1113 ? 24.741 6.779 -29.697 1.00 84.62 1113 LEU A CA 1
ATOM 8682 C C . LEU A 1 1113 ? 25.133 7.437 -28.362 1.00 84.62 1113 LEU A C 1
ATOM 8684 O O . LEU A 1 1113 ? 26.287 7.816 -28.182 1.00 84.62 1113 LEU A O 1
ATOM 8688 N N . LEU A 1 1114 ? 24.202 7.490 -27.403 1.00 76.00 1114 LEU A N 1
ATOM 8689 C CA . LEU A 1 1114 ? 24.427 8.047 -26.063 1.00 76.00 1114 LEU A CA 1
ATOM 8690 C C . LEU A 1 1114 ? 25.440 7.233 -25.238 1.00 76.00 1114 LEU A C 1
ATOM 8692 O O . LEU A 1 1114 ? 26.148 7.795 -24.411 1.00 76.00 1114 LEU A O 1
ATOM 8696 N N . CYS A 1 1115 ? 25.559 5.929 -25.493 1.00 76.19 1115 CYS A N 1
ATOM 8697 C CA . CYS A 1 1115 ? 26.435 5.019 -24.746 1.00 76.19 1115 CYS A CA 1
ATOM 8698 C C . CYS A 1 1115 ? 27.880 4.961 -25.286 1.00 76.19 1115 CYS A C 1
ATOM 8700 O O . CYS A 1 1115 ? 28.736 4.277 -24.715 1.00 76.19 1115 CYS A O 1
ATOM 8702 N N . LEU A 1 1116 ? 28.180 5.657 -26.391 1.00 76.00 1116 LEU A N 1
ATOM 8703 C CA . LEU A 1 1116 ? 29.512 5.644 -27.008 1.00 76.00 1116 LEU A CA 1
ATOM 8704 C C . LEU A 1 1116 ? 30.582 6.335 -26.153 1.00 76.00 1116 LEU A C 1
ATOM 8706 O O . LEU A 1 1116 ? 31.766 6.044 -26.334 1.00 76.00 1116 LEU A O 1
ATOM 8710 N N . ASP A 1 1117 ? 30.197 7.238 -25.243 1.00 63.19 1117 ASP A N 1
ATOM 8711 C CA . ASP A 1 1117 ? 31.135 7.987 -24.393 1.00 63.19 1117 ASP A CA 1
ATOM 8712 C C . ASP A 1 1117 ? 31.659 7.168 -23.200 1.00 63.19 1117 ASP A C 1
ATOM 8714 O O . ASP A 1 1117 ? 32.800 7.328 -22.777 1.00 63.19 1117 ASP A O 1
ATOM 8718 N N . GLU A 1 1118 ? 30.856 6.224 -22.713 1.00 57.44 1118 GLU A N 1
ATOM 8719 C CA . GLU A 1 1118 ? 31.030 5.585 -21.400 1.00 57.44 1118 GLU A CA 1
ATOM 8720 C C . GLU A 1 1118 ? 31.628 4.165 -21.478 1.00 57.44 1118 GLU A C 1
ATOM 8722 O O . GLU A 1 1118 ? 32.008 3.575 -20.470 1.00 57.44 1118 GLU A O 1
ATOM 8727 N N . SER A 1 1119 ? 31.753 3.614 -22.688 1.00 51.00 1119 SER A N 1
ATOM 8728 C CA . SER A 1 1119 ? 32.109 2.211 -22.958 1.00 51.00 1119 SER A CA 1
ATOM 8729 C C . SER A 1 1119 ? 33.609 1.928 -23.150 1.00 51.00 1119 SER A C 1
ATOM 8731 O O . SER A 1 1119 ? 33.983 0.767 -23.288 1.00 51.00 1119 SER A O 1
ATOM 8733 N N . VAL A 1 1120 ? 34.485 2.946 -23.154 1.00 50.00 1120 VAL A N 1
ATOM 8734 C CA . VAL A 1 1120 ? 35.895 2.807 -23.607 1.00 50.00 1120 VAL A CA 1
ATOM 8735 C C . VAL A 1 1120 ? 36.946 3.007 -22.494 1.00 50.00 1120 VAL A C 1
ATOM 8737 O O . VAL A 1 1120 ? 38.149 2.970 -22.754 1.00 50.00 1120 VAL A O 1
ATOM 8740 N N . ALA A 1 1121 ? 36.550 3.168 -21.229 1.00 42.47 1121 ALA A N 1
ATOM 8741 C CA . ALA A 1 1121 ? 37.515 3.239 -20.128 1.00 42.47 1121 ALA A CA 1
ATOM 8742 C C . ALA A 1 1121 ? 37.992 1.832 -19.714 1.00 42.47 1121 ALA A C 1
ATOM 8744 O O . ALA A 1 1121 ? 37.451 1.218 -18.797 1.00 42.47 1121 ALA A O 1
ATOM 8745 N N . ASN A 1 1122 ? 39.021 1.320 -20.392 1.00 40.84 1122 ASN A N 1
ATOM 8746 C CA . ASN A 1 1122 ? 39.808 0.210 -19.861 1.00 40.84 1122 ASN A CA 1
ATOM 8747 C C . ASN A 1 1122 ? 40.590 0.711 -18.629 1.00 40.84 1122 ASN A C 1
ATOM 8749 O O . ASN A 1 1122 ? 41.452 1.577 -18.759 1.00 40.84 1122 ASN A O 1
ATOM 8753 N N . GLU A 1 1123 ? 40.271 0.125 -17.472 1.00 37.31 1123 GLU A N 1
ATOM 8754 C CA . GLU A 1 1123 ? 40.833 0.312 -16.119 1.00 37.31 1123 GLU A CA 1
ATOM 8755 C C . GLU A 1 1123 ? 40.376 1.538 -15.290 1.00 37.31 1123 GLU A C 1
ATOM 8757 O O . GLU A 1 1123 ? 40.434 2.682 -15.747 1.00 37.31 1123 GLU A O 1
ATOM 8762 N N . PRO A 1 1124 ? 39.985 1.328 -14.010 1.00 37.75 1124 PRO A N 1
ATOM 8763 C CA . PRO A 1 1124 ? 39.664 2.401 -13.082 1.00 37.75 1124 PRO A CA 1
ATOM 8764 C C . PRO A 1 1124 ? 40.959 2.952 -12.472 1.00 37.75 1124 PRO A C 1
ATOM 8766 O O . PRO A 1 1124 ? 41.318 2.634 -11.341 1.00 37.75 1124 PRO A O 1
ATOM 8769 N N . THR A 1 1125 ? 41.688 3.789 -13.204 1.00 34.44 1125 THR A N 1
ATOM 8770 C CA . THR A 1 1125 ? 42.739 4.610 -12.588 1.00 34.44 1125 THR A CA 1
ATOM 8771 C C . THR A 1 1125 ? 42.141 5.950 -12.179 1.00 34.44 1125 THR A C 1
ATOM 8773 O O . THR A 1 1125 ? 41.782 6.756 -13.042 1.00 34.44 1125 THR A O 1
ATOM 8776 N N . LEU A 1 1126 ? 42.029 6.185 -10.865 1.00 41.03 1126 LEU A N 1
ATOM 8777 C CA . LEU A 1 1126 ? 41.837 7.527 -10.315 1.00 41.03 1126 LEU A CA 1
ATOM 8778 C C . LEU A 1 1126 ? 42.903 8.448 -10.933 1.00 41.03 1126 LEU A C 1
ATOM 8780 O O . LEU A 1 1126 ? 44.076 8.097 -10.937 1.00 41.03 1126 LEU A O 1
ATOM 8784 N N . GLU A 1 1127 ? 42.483 9.614 -11.425 1.00 33.59 1127 GLU A N 1
ATOM 8785 C CA . GLU A 1 1127 ? 43.339 10.677 -11.983 1.00 33.59 1127 GLU A CA 1
ATOM 8786 C C . GLU A 1 1127 ? 43.767 10.528 -13.459 1.00 33.59 1127 GLU A C 1
ATOM 8788 O O . GLU A 1 1127 ? 44.948 10.522 -13.805 1.00 33.59 1127 GLU A O 1
ATOM 8793 N N . ARG A 1 1128 ? 42.798 10.573 -14.384 1.00 31.75 1128 ARG A N 1
ATOM 8794 C CA . ARG A 1 1128 ? 43.012 11.254 -15.675 1.00 31.75 1128 ARG A CA 1
ATOM 8795 C C . ARG A 1 1128 ? 41.857 12.212 -15.990 1.00 31.75 1128 ARG A C 1
ATOM 8797 O O . ARG A 1 1128 ? 40.700 11.812 -15.869 1.00 31.75 1128 ARG A O 1
ATOM 8804 N N . PRO A 1 1129 ? 42.130 13.460 -16.417 1.00 35.91 1129 PRO A N 1
ATOM 8805 C CA . PRO A 1 1129 ? 41.106 14.308 -17.016 1.00 35.91 1129 PRO A CA 1
ATOM 8806 C C . PRO A 1 1129 ? 40.594 13.637 -18.297 1.00 35.91 1129 PRO A C 1
ATOM 8808 O O . PRO A 1 1129 ? 41.387 13.062 -19.043 1.00 35.91 1129 PRO A O 1
ATOM 8811 N N . ARG A 1 1130 ? 39.277 13.696 -18.534 1.00 41.44 1130 ARG A N 1
ATOM 8812 C CA . ARG A 1 1130 ? 38.582 13.159 -19.717 1.00 41.44 1130 ARG A CA 1
ATOM 8813 C C . ARG A 1 1130 ? 39.207 13.693 -21.014 1.00 41.44 1130 ARG A C 1
ATOM 8815 O O . ARG A 1 1130 ? 38.773 14.711 -21.540 1.00 41.44 1130 ARG A O 1
ATOM 8822 N N . THR A 1 1131 ? 40.227 13.029 -21.542 1.00 43.53 1131 THR A N 1
ATOM 8823 C CA . THR A 1 1131 ? 40.768 13.312 -22.872 1.00 43.53 1131 THR A CA 1
ATOM 8824 C C . THR A 1 1131 ? 40.407 12.154 -23.789 1.00 43.53 1131 THR A C 1
ATOM 8826 O O . THR A 1 1131 ? 41.185 11.231 -24.013 1.00 43.53 1131 THR A O 1
ATOM 8829 N N . ASN A 1 1132 ? 39.182 12.201 -24.321 1.00 52.78 1132 ASN A N 1
ATOM 8830 C CA . ASN A 1 1132 ? 38.818 11.395 -25.482 1.00 52.78 1132 ASN A CA 1
ATOM 8831 C C . ASN A 1 1132 ? 39.822 11.711 -26.599 1.00 52.78 1132 ASN A C 1
ATOM 8833 O O . ASN A 1 1132 ? 40.082 12.879 -26.904 1.00 52.78 1132 ASN A O 1
ATOM 8837 N N . SER A 1 1133 ? 40.430 10.685 -27.194 1.00 59.03 1133 SER A N 1
ATOM 8838 C CA . SER A 1 1133 ? 41.355 10.905 -28.306 1.00 59.03 1133 SER A CA 1
ATOM 8839 C C . SER A 1 1133 ? 40.601 11.531 -29.487 1.00 59.03 1133 SER A C 1
ATOM 8841 O O . SER A 1 1133 ? 39.458 11.174 -29.774 1.00 59.03 1133 SER A O 1
ATOM 8843 N N . PHE A 1 1134 ? 41.238 12.453 -30.210 1.00 63.84 1134 PHE A N 1
ATOM 8844 C CA . PHE A 1 1134 ? 40.625 13.142 -31.355 1.00 63.84 1134 PHE A CA 1
ATOM 8845 C C . PHE A 1 1134 ? 40.096 12.173 -32.438 1.00 63.84 1134 PHE A C 1
ATOM 8847 O O . PHE A 1 1134 ? 39.107 12.461 -33.107 1.00 63.84 1134 PHE A O 1
ATOM 8854 N N . ALA A 1 1135 ? 40.704 10.988 -32.569 1.00 63.22 1135 ALA A N 1
ATOM 8855 C CA . ALA A 1 1135 ? 40.250 9.927 -33.470 1.00 63.22 1135 ALA A CA 1
ATOM 8856 C C . ALA A 1 1135 ? 38.922 9.274 -33.029 1.00 63.22 1135 ALA A C 1
ATOM 8858 O O . ALA A 1 1135 ? 38.080 8.961 -33.869 1.00 63.22 1135 ALA A O 1
ATOM 8859 N N . GLN A 1 1136 ? 38.700 9.099 -31.721 1.00 67.50 1136 GLN A N 1
ATOM 8860 C CA . GLN A 1 1136 ? 37.432 8.579 -31.189 1.00 67.50 1136 GLN A CA 1
ATOM 8861 C C . GLN A 1 1136 ? 36.290 9.575 -31.404 1.00 67.50 1136 GLN A C 1
ATOM 8863 O O . GLN A 1 1136 ? 35.192 9.171 -31.775 1.00 67.50 1136 GLN A O 1
ATOM 8868 N N . PHE A 1 1137 ? 36.562 10.873 -31.239 1.00 71.56 1137 PHE A N 1
ATOM 8869 C CA . PHE A 1 1137 ? 35.606 11.938 -31.549 1.00 71.56 1137 PHE A CA 1
ATOM 8870 C C . PHE A 1 1137 ? 35.140 11.884 -33.014 1.00 71.56 1137 PHE A C 1
ATOM 8872 O O . PHE A 1 1137 ? 33.938 11.839 -33.265 1.00 71.56 1137 PHE A O 1
ATOM 8879 N N . GLN A 1 1138 ? 36.074 11.800 -33.970 1.00 71.44 1138 GLN A N 1
ATOM 8880 C CA . GLN A 1 1138 ? 35.743 11.734 -35.403 1.00 71.44 1138 GLN A CA 1
ATOM 8881 C C . GLN A 1 1138 ? 34.908 10.506 -35.775 1.00 71.44 1138 GLN A C 1
ATOM 8883 O O . GLN A 1 1138 ? 34.001 10.592 -36.598 1.00 71.44 1138 GLN A O 1
ATOM 8888 N N . SER A 1 1139 ? 35.204 9.356 -35.168 1.00 76.50 1139 SER A N 1
ATOM 8889 C CA . SER A 1 1139 ? 34.431 8.132 -35.395 1.00 76.50 1139 SER A CA 1
ATOM 8890 C C . SER A 1 1139 ? 32.979 8.282 -34.914 1.00 76.50 1139 SER A C 1
ATOM 8892 O O . SER A 1 1139 ? 32.037 7.906 -35.610 1.00 76.50 1139 SER A O 1
ATOM 8894 N N . ARG A 1 1140 ? 32.776 8.907 -33.746 1.00 78.94 1140 ARG A N 1
ATOM 8895 C CA . ARG A 1 1140 ? 31.442 9.140 -33.169 1.00 78.94 1140 ARG A CA 1
ATOM 8896 C C . ARG A 1 1140 ? 30.630 10.168 -33.957 1.00 78.94 1140 ARG A C 1
ATOM 8898 O O . ARG A 1 1140 ? 29.440 9.948 -34.170 1.00 78.94 1140 ARG A O 1
ATOM 8905 N N . SER A 1 1141 ? 31.255 11.261 -34.406 1.00 80.62 1141 SER A N 1
ATOM 8906 C CA . SER A 1 1141 ? 30.575 12.278 -35.219 1.00 80.62 1141 SER A CA 1
ATOM 8907 C C . SER A 1 1141 ? 30.138 11.716 -36.574 1.00 80.62 1141 SER A C 1
ATOM 8909 O O . SER A 1 1141 ? 29.006 11.959 -36.988 1.00 80.62 1141 SER A O 1
ATOM 8911 N N . ALA A 1 1142 ? 30.966 10.874 -37.203 1.00 83.62 1142 ALA A N 1
ATOM 8912 C CA . ALA A 1 1142 ? 30.600 10.166 -38.428 1.00 83.62 1142 ALA A CA 1
ATOM 8913 C C . ALA A 1 1142 ? 29.374 9.253 -38.229 1.00 83.62 1142 ALA A C 1
ATOM 8915 O O . ALA A 1 1142 ? 28.415 9.342 -38.992 1.00 83.62 1142 ALA A O 1
ATOM 8916 N N . LEU A 1 1143 ? 29.346 8.435 -37.168 1.00 86.12 1143 LEU A N 1
ATOM 8917 C CA . LEU A 1 1143 ? 28.191 7.578 -36.861 1.00 86.12 1143 LEU A CA 1
ATOM 8918 C C . LEU A 1 1143 ? 26.912 8.386 -36.583 1.00 86.12 1143 LEU A C 1
ATOM 8920 O O . LEU A 1 1143 ? 25.830 7.991 -37.022 1.00 86.12 1143 LEU A O 1
ATOM 8924 N N . ALA A 1 1144 ? 27.026 9.519 -35.880 1.00 87.69 1144 ALA A N 1
ATOM 8925 C CA . ALA A 1 1144 ? 25.900 10.415 -35.619 1.00 87.69 1144 ALA A CA 1
ATOM 8926 C C . ALA A 1 1144 ? 25.346 11.033 -36.911 1.00 87.69 1144 ALA A C 1
ATOM 8928 O O . ALA A 1 1144 ? 24.130 11.098 -37.093 1.00 87.69 1144 ALA A O 1
ATOM 8929 N N . PHE A 1 1145 ? 26.223 11.454 -37.824 1.00 89.31 1145 PHE A N 1
ATOM 8930 C CA . PHE A 1 1145 ? 25.824 11.990 -39.121 1.00 89.31 1145 PHE A CA 1
ATOM 8931 C C . PHE A 1 1145 ? 25.124 10.941 -39.982 1.00 89.31 1145 PHE A C 1
ATOM 8933 O O . PHE A 1 1145 ? 24.045 11.195 -40.514 1.00 89.31 1145 PHE A O 1
ATOM 8940 N N . GLU A 1 1146 ? 25.692 9.741 -40.075 1.00 89.50 1146 GLU A N 1
ATOM 8941 C CA . GLU A 1 1146 ? 25.073 8.651 -40.822 1.00 89.50 1146 GLU A CA 1
ATOM 8942 C C . GLU A 1 1146 ? 23.677 8.299 -40.260 1.00 89.50 1146 GLU A C 1
ATOM 8944 O O . GLU A 1 1146 ? 22.740 8.066 -41.024 1.00 89.50 1146 GLU A O 1
ATOM 8949 N N . LEU A 1 1147 ? 23.498 8.339 -38.933 1.00 89.88 1147 LEU A N 1
ATOM 8950 C CA . LEU A 1 1147 ? 22.193 8.160 -38.292 1.00 89.88 1147 LEU A CA 1
ATOM 8951 C C . LEU A 1 1147 ? 21.228 9.330 -38.561 1.00 89.88 1147 LEU A C 1
ATOM 8953 O O . LEU A 1 1147 ? 20.032 9.105 -38.740 1.00 89.88 1147 LEU A O 1
ATOM 8957 N N . LEU A 1 1148 ? 21.717 10.574 -38.614 1.00 90.62 1148 LEU A N 1
ATOM 8958 C CA . LEU A 1 1148 ? 20.911 11.738 -39.000 1.00 90.62 1148 LEU A CA 1
ATOM 8959 C C . LEU A 1 1148 ? 20.362 11.593 -40.419 1.00 90.62 1148 LEU A C 1
ATOM 8961 O O . LEU A 1 1148 ? 19.195 11.922 -40.648 1.00 90.62 1148 LEU A O 1
ATOM 8965 N N . VAL A 1 1149 ? 21.177 11.105 -41.354 1.00 90.12 1149 VAL A N 1
ATOM 8966 C CA . VAL A 1 1149 ? 20.740 10.861 -42.732 1.00 90.12 1149 VAL A CA 1
ATOM 8967 C C . VAL A 1 1149 ? 19.597 9.848 -42.729 1.00 90.12 1149 VAL A C 1
ATOM 8969 O O . VAL A 1 1149 ? 18.535 10.135 -43.283 1.00 90.12 1149 VAL A O 1
ATOM 8972 N N . ASP A 1 1150 ? 19.745 8.735 -42.007 1.00 90.12 1150 ASP A N 1
ATOM 8973 C CA . ASP A 1 1150 ? 18.688 7.726 -41.883 1.00 90.12 1150 ASP A CA 1
ATOM 8974 C C . ASP A 1 1150 ? 17.403 8.299 -41.250 1.00 90.12 1150 ASP A C 1
ATOM 8976 O O . ASP A 1 1150 ? 16.299 8.026 -41.732 1.00 90.12 1150 ASP A O 1
ATOM 8980 N N . CYS A 1 1151 ? 17.517 9.113 -40.189 1.00 89.69 1151 CYS A N 1
ATOM 8981 C CA . CYS A 1 1151 ? 16.373 9.783 -39.555 1.00 89.69 1151 CYS A CA 1
ATOM 8982 C C . CYS A 1 1151 ? 15.638 10.694 -40.545 1.00 89.69 1151 CYS A C 1
ATOM 8984 O O . CYS A 1 1151 ? 14.405 10.696 -40.585 1.00 89.69 1151 CYS A O 1
ATOM 8986 N N . CYS A 1 1152 ? 16.397 11.464 -41.331 1.00 87.19 1152 CYS A N 1
ATOM 8987 C CA . CYS A 1 1152 ? 15.862 12.353 -42.353 1.00 87.19 1152 CYS A CA 1
ATOM 8988 C C . CYS A 1 1152 ? 15.179 11.565 -43.471 1.00 87.19 1152 CYS A C 1
ATOM 8990 O O . CYS A 1 1152 ? 14.119 11.980 -43.921 1.00 87.19 1152 CYS A O 1
ATOM 8992 N N . GLU A 1 1153 ? 15.732 10.438 -43.926 1.00 87.19 1153 GLU A N 1
ATOM 8993 C CA . GLU A 1 1153 ? 15.106 9.599 -44.959 1.00 87.19 1153 GLU A CA 1
ATOM 8994 C C . GLU A 1 1153 ? 13.789 8.960 -44.488 1.00 87.19 1153 GLU A C 1
ATOM 8996 O O . GLU A 1 1153 ? 12.879 8.807 -45.299 1.00 87.19 1153 GLU A O 1
ATOM 9001 N N . LYS A 1 1154 ? 13.644 8.653 -43.189 1.00 84.38 1154 LYS A N 1
ATOM 9002 C CA . LYS A 1 1154 ? 12.409 8.094 -42.595 1.00 84.38 1154 LYS A CA 1
ATOM 9003 C C . LYS A 1 1154 ? 11.448 9.128 -41.998 1.00 84.38 1154 LYS A C 1
ATOM 9005 O O . LYS A 1 1154 ? 10.537 8.752 -41.260 1.00 84.38 1154 LYS A O 1
ATOM 9010 N N . ASP A 1 1155 ? 11.679 10.414 -42.250 1.00 83.75 1155 ASP A N 1
ATOM 9011 C CA . ASP A 1 1155 ? 10.889 11.538 -41.728 1.00 83.75 1155 ASP A CA 1
ATOM 9012 C C . ASP A 1 1155 ? 10.741 11.547 -40.183 1.00 83.75 1155 ASP A C 1
ATOM 9014 O O . ASP A 1 1155 ? 9.811 12.128 -39.624 1.00 83.75 1155 ASP A O 1
ATOM 9018 N N . GLN A 1 1156 ? 11.695 10.954 -39.449 1.00 87.81 1156 GLN A N 1
ATOM 9019 C CA . GLN A 1 1156 ? 11.783 11.026 -37.980 1.00 87.81 1156 GLN A CA 1
ATOM 9020 C C . GLN A 1 1156 ? 12.552 12.291 -37.557 1.00 87.81 1156 GLN A C 1
ATOM 9022 O O . GLN A 1 1156 ? 13.591 12.232 -36.896 1.00 87.81 1156 GLN A O 1
ATOM 9027 N N . LEU A 1 1157 ? 12.038 13.456 -37.951 1.00 85.69 1157 LEU A N 1
ATOM 9028 C CA . LEU A 1 1157 ? 12.725 14.747 -37.824 1.00 85.69 1157 LEU A CA 1
ATOM 9029 C C . LEU A 1 1157 ? 13.030 15.136 -36.364 1.00 85.69 1157 LEU A C 1
ATOM 9031 O O . LEU A 1 1157 ? 14.109 15.642 -36.066 1.00 85.69 1157 LEU A O 1
ATOM 9035 N N . HIS A 1 1158 ? 12.132 14.827 -35.422 1.00 85.38 1158 HIS A N 1
ATOM 9036 C CA . HIS A 1 1158 ? 12.379 15.084 -33.996 1.00 85.38 1158 HIS A CA 1
ATOM 9037 C C . HIS A 1 1158 ? 13.594 14.301 -33.465 1.00 85.38 1158 HIS A C 1
ATOM 9039 O O . HIS A 1 1158 ? 14.392 14.836 -32.700 1.00 85.38 1158 HIS A O 1
ATOM 9045 N N . LEU A 1 1159 ? 13.777 13.052 -33.908 1.00 85.81 1159 LEU A N 1
ATOM 9046 C CA . LEU A 1 1159 ? 14.929 12.234 -33.524 1.00 85.81 1159 LEU A CA 1
ATOM 9047 C C . LEU A 1 1159 ? 16.223 12.752 -34.167 1.00 85.81 1159 LEU A C 1
ATOM 9049 O O . LEU A 1 1159 ? 17.242 12.832 -33.486 1.00 85.81 1159 LEU A O 1
ATOM 9053 N N . ALA A 1 1160 ? 16.174 13.167 -35.440 1.00 85.94 1160 ALA A N 1
ATOM 9054 C CA . ALA A 1 1160 ? 17.313 13.781 -36.129 1.00 85.94 1160 ALA A CA 1
ATOM 9055 C C . ALA A 1 1160 ? 17.844 15.014 -35.377 1.00 85.94 1160 ALA A C 1
ATOM 9057 O O . ALA A 1 1160 ? 19.054 15.165 -35.221 1.00 85.94 1160 ALA A O 1
ATOM 9058 N N . LEU A 1 1161 ? 16.949 15.862 -34.855 1.00 87.31 1161 LEU A N 1
ATOM 9059 C CA . LEU A 1 1161 ? 17.332 17.038 -34.071 1.00 87.31 1161 LEU A CA 1
ATOM 9060 C C . LEU A 1 1161 ? 18.073 16.656 -32.781 1.00 87.31 1161 LEU A C 1
ATOM 9062 O O . LEU A 1 1161 ? 19.089 17.264 -32.448 1.00 87.31 1161 LEU A O 1
ATOM 9066 N N . GLN A 1 1162 ? 17.592 15.632 -32.071 1.00 85.00 1162 GLN A N 1
ATOM 9067 C CA . GLN A 1 1162 ? 18.244 15.142 -30.853 1.00 85.00 1162 GLN A CA 1
ATOM 9068 C C . GLN A 1 1162 ? 19.629 14.548 -31.151 1.00 85.00 1162 GLN A C 1
ATOM 9070 O O . GLN A 1 1162 ? 20.578 14.831 -30.424 1.00 85.00 1162 GLN A O 1
ATOM 9075 N N . VAL A 1 1163 ? 19.778 13.803 -32.253 1.00 86.81 1163 VAL A N 1
ATOM 9076 C CA . VAL A 1 1163 ? 21.073 13.249 -32.693 1.00 86.81 1163 VAL A CA 1
ATOM 9077 C C . VAL A 1 1163 ? 22.107 14.358 -32.926 1.00 86.81 1163 VAL A C 1
ATOM 9079 O O . VAL A 1 1163 ? 23.240 14.236 -32.463 1.00 86.81 1163 VAL A O 1
ATOM 9082 N N . VAL A 1 1164 ? 21.724 15.471 -33.565 1.00 86.94 1164 VAL A N 1
ATOM 9083 C CA . VAL A 1 1164 ? 22.636 16.615 -33.772 1.00 86.94 1164 VAL A CA 1
ATOM 9084 C C . VAL A 1 1164 ? 22.990 17.297 -32.463 1.00 86.94 1164 VAL A C 1
ATOM 9086 O O . VAL A 1 1164 ? 24.153 17.626 -32.252 1.00 86.94 1164 VAL A O 1
ATOM 9089 N N . ARG A 1 1165 ? 22.017 17.492 -31.565 1.00 84.00 1165 ARG A N 1
ATOM 9090 C CA . ARG A 1 1165 ? 22.272 18.087 -30.244 1.00 84.00 1165 ARG A CA 1
ATOM 9091 C C . ARG A 1 1165 ? 23.309 17.283 -29.460 1.00 84.00 1165 ARG A C 1
ATOM 9093 O O . ARG A 1 1165 ? 24.244 17.869 -28.923 1.00 84.00 1165 ARG A O 1
ATOM 9100 N N . VAL A 1 1166 ? 23.180 15.956 -29.453 1.00 82.69 1166 VAL A N 1
ATOM 9101 C CA . VAL A 1 1166 ? 24.147 15.048 -28.813 1.00 82.69 1166 VAL A CA 1
ATOM 9102 C C . VAL A 1 1166 ? 25.515 15.139 -29.489 1.00 82.69 1166 VAL A C 1
ATOM 9104 O O . VAL A 1 1166 ? 26.523 15.302 -28.808 1.00 82.69 1166 VAL A O 1
ATOM 9107 N N . ALA A 1 1167 ? 25.564 15.099 -30.823 1.00 82.88 1167 ALA A N 1
ATOM 9108 C CA . ALA A 1 1167 ? 26.819 15.184 -31.566 1.00 82.88 1167 ALA A CA 1
ATOM 9109 C C . ALA A 1 1167 ? 27.555 16.520 -31.349 1.00 82.88 1167 ALA A C 1
ATOM 9111 O O . ALA A 1 1167 ? 28.775 16.521 -31.203 1.00 82.88 1167 ALA A O 1
ATOM 9112 N N . ARG A 1 1168 ? 26.822 17.641 -31.263 1.00 81.56 1168 ARG A N 1
ATOM 9113 C CA . ARG A 1 1168 ? 27.367 18.970 -30.930 1.00 81.56 1168 ARG A CA 1
ATOM 9114 C C . ARG A 1 1168 ? 27.930 19.026 -29.511 1.00 81.56 1168 ARG A C 1
ATOM 9116 O O . ARG A 1 1168 ? 28.960 19.654 -29.298 1.00 81.56 1168 ARG A O 1
ATOM 9123 N N . ALA A 1 1169 ? 27.293 18.353 -28.549 1.00 76.31 1169 ALA A N 1
ATOM 9124 C CA . ALA A 1 1169 ? 27.765 18.308 -27.162 1.00 76.31 1169 ALA A CA 1
ATOM 9125 C C . ALA A 1 1169 ? 29.117 17.586 -27.003 1.00 76.31 1169 ALA A C 1
ATOM 9127 O O . ALA A 1 1169 ? 29.828 17.820 -26.027 1.00 76.31 1169 ALA A O 1
ATOM 9128 N N . TRP A 1 1170 ? 29.498 16.731 -27.958 1.00 73.31 1170 TRP A N 1
ATOM 9129 C CA . TRP A 1 1170 ? 30.809 16.075 -27.978 1.00 73.31 1170 TRP A CA 1
ATOM 9130 C C . TRP A 1 1170 ? 31.937 16.940 -28.548 1.00 73.31 1170 TRP A C 1
ATOM 9132 O O . TRP A 1 1170 ? 33.098 16.534 -28.465 1.00 73.31 1170 TRP A O 1
ATOM 9142 N N . GLU A 1 1171 ? 31.636 18.098 -29.141 1.00 73.44 1171 GL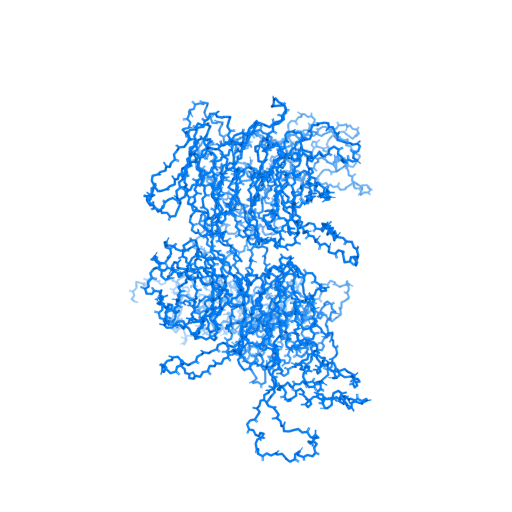U A N 1
ATOM 9143 C CA . GLU A 1 1171 ? 32.645 18.959 -29.758 1.00 73.44 1171 GLU A CA 1
ATOM 9144 C C . GLU A 1 1171 ? 33.454 19.725 -28.698 1.00 73.44 1171 GLU A C 1
ATOM 9146 O O . GLU A 1 1171 ? 32.906 20.577 -27.997 1.00 73.44 1171 GLU A O 1
ATOM 9151 N N . PRO A 1 1172 ? 34.776 19.497 -28.576 1.00 64.50 1172 PRO A N 1
ATOM 9152 C CA . PRO A 1 1172 ? 35.584 20.239 -27.619 1.00 64.50 1172 PRO A CA 1
ATOM 9153 C C . PRO A 1 1172 ? 35.830 21.665 -28.126 1.00 64.50 1172 PRO A C 1
ATOM 9155 O O . PRO A 1 1172 ? 36.339 21.857 -29.233 1.00 64.50 1172 PRO A O 1
ATOM 9158 N N . GLU A 1 1173 ? 35.571 22.671 -27.284 1.00 57.41 1173 GLU A N 1
ATOM 9159 C CA . GLU A 1 1173 ? 35.722 24.095 -27.634 1.00 57.41 1173 GLU A CA 1
ATOM 9160 C C . GLU A 1 1173 ? 37.124 24.452 -28.165 1.00 57.41 1173 GLU A C 1
ATOM 9162 O O . GLU A 1 1173 ? 37.278 25.339 -29.004 1.00 57.41 1173 GLU A O 1
ATOM 9167 N N . HIS A 1 1174 ? 38.161 23.735 -27.720 1.00 56.75 1174 HIS A N 1
ATOM 9168 C CA . HIS A 1 1174 ? 39.558 24.015 -28.063 1.00 56.75 1174 HIS A CA 1
ATOM 9169 C C . HIS A 1 1174 ? 39.930 23.702 -29.527 1.00 56.75 1174 HIS A C 1
ATOM 9171 O O . HIS A 1 1174 ? 40.850 24.329 -30.057 1.00 56.75 1174 HIS A O 1
ATOM 9177 N N . TYR A 1 1175 ? 39.220 22.798 -30.218 1.00 55.09 1175 TYR A N 1
ATOM 9178 C CA . TYR A 1 1175 ? 39.546 22.422 -31.607 1.00 55.09 1175 TYR A CA 1
ATOM 9179 C C . TYR A 1 1175 ? 38.902 23.324 -32.676 1.00 55.09 1175 TYR A C 1
ATOM 9181 O O . TYR A 1 1175 ? 39.289 23.256 -33.844 1.00 55.09 1175 TYR A O 1
ATOM 9189 N N . ARG A 1 1176 ? 38.000 24.242 -32.292 1.00 56.00 1176 ARG A N 1
ATOM 9190 C CA . ARG A 1 1176 ? 37.397 25.229 -33.214 1.00 56.00 1176 ARG A CA 1
ATOM 9191 C C . ARG A 1 1176 ? 38.399 26.266 -33.745 1.00 56.00 1176 ARG A C 1
ATOM 9193 O O . ARG A 1 1176 ? 38.104 26.975 -34.701 1.00 56.00 1176 ARG A O 1
ATOM 9200 N N . SER A 1 1177 ? 39.583 26.359 -33.135 1.00 49.97 1177 SER A N 1
ATOM 9201 C CA . SER A 1 1177 ? 40.582 27.401 -33.407 1.00 49.97 1177 SER A CA 1
ATOM 9202 C C . SER A 1 1177 ? 41.626 27.041 -34.479 1.00 49.97 1177 SER A C 1
ATOM 9204 O O . SER A 1 1177 ? 42.271 27.940 -35.020 1.00 49.97 1177 SER A O 1
ATOM 9206 N N . SER A 1 1178 ? 41.790 25.758 -34.832 1.00 47.06 1178 SER A N 1
ATOM 9207 C CA . SER A 1 1178 ? 42.747 25.323 -35.861 1.00 47.06 1178 SER A CA 1
ATOM 9208 C C . SER A 1 1178 ? 42.059 25.139 -37.211 1.00 47.06 1178 SER A C 1
ATOM 9210 O O . SER A 1 1178 ? 41.327 24.177 -37.443 1.00 47.06 1178 SER A O 1
ATOM 9212 N N . SER A 1 1179 ? 42.304 26.084 -38.104 1.00 51.22 1179 SER A N 1
ATOM 9213 C CA . SER A 1 1179 ? 41.769 26.148 -39.454 1.00 51.22 1179 SER A CA 1
ATOM 9214 C C . SER A 1 1179 ? 42.260 25.004 -40.365 1.00 51.22 1179 SER A C 1
ATOM 9216 O O . SER A 1 1179 ? 43.414 24.591 -40.300 1.00 51.22 1179 SER A O 1
ATOM 9218 N N . GLN A 1 1180 ? 41.372 24.586 -41.285 1.00 49.75 1180 GLN A N 1
ATOM 9219 C CA . GLN A 1 1180 ? 41.634 23.889 -42.566 1.00 49.75 1180 GLN A CA 1
ATOM 9220 C C . GLN A 1 1180 ? 41.446 22.359 -42.706 1.00 49.75 1180 GLN A C 1
ATOM 9222 O O . GLN A 1 1180 ? 42.079 21.779 -43.588 1.00 49.75 1180 GLN A O 1
ATOM 9227 N N . GLN A 1 1181 ? 40.543 21.674 -41.984 1.00 51.62 1181 GLN A N 1
ATOM 9228 C CA . GLN A 1 1181 ? 40.145 20.296 -42.374 1.00 51.62 1181 GLN A CA 1
ATOM 9229 C C . GLN A 1 1181 ? 38.614 20.071 -42.311 1.00 51.62 1181 GLN A C 1
ATOM 9231 O O . GLN A 1 1181 ? 38.078 19.716 -41.268 1.00 51.62 1181 GLN A O 1
ATOM 9236 N N . TYR A 1 1182 ? 37.965 20.252 -43.473 1.00 49.84 1182 TYR A N 1
ATOM 9237 C CA . TYR A 1 1182 ? 36.520 20.408 -43.774 1.00 49.84 1182 TYR A CA 1
ATOM 9238 C C . TYR A 1 1182 ? 35.599 19.162 -43.646 1.00 49.84 1182 TYR A C 1
ATOM 9240 O O . TYR A 1 1182 ? 34.532 19.136 -44.263 1.00 49.84 1182 TYR A O 1
ATOM 9248 N N . ASP A 1 1183 ? 35.997 18.097 -42.945 1.00 54.81 1183 ASP A N 1
ATOM 9249 C CA . ASP A 1 1183 ? 35.238 16.820 -42.919 1.00 54.81 1183 ASP A CA 1
ATOM 9250 C C . ASP A 1 1183 ? 34.973 16.265 -41.510 1.00 54.81 1183 ASP A C 1
ATOM 9252 O O . ASP A 1 1183 ? 34.601 15.102 -41.352 1.00 54.81 1183 ASP A O 1
ATOM 9256 N N . ARG A 1 1184 ? 35.200 17.065 -40.463 1.00 63.72 1184 ARG A N 1
ATOM 9257 C CA . ARG A 1 1184 ? 35.447 16.519 -39.114 1.00 63.72 1184 ARG A CA 1
ATOM 9258 C C . ARG A 1 1184 ? 34.394 16.861 -38.062 1.00 63.72 1184 ARG A C 1
ATOM 9260 O O . ARG A 1 1184 ? 34.350 16.173 -37.043 1.00 63.72 1184 ARG A O 1
ATOM 9267 N N . TYR A 1 1185 ? 33.554 17.863 -38.316 1.00 74.50 1185 TYR A N 1
ATOM 9268 C CA . TYR A 1 1185 ? 32.526 18.352 -37.390 1.00 74.50 1185 TYR A CA 1
ATOM 9269 C C . TYR A 1 1185 ? 31.116 18.048 -37.890 1.00 74.50 1185 TYR A C 1
ATOM 9271 O O . TYR A 1 1185 ? 30.881 17.988 -39.101 1.00 74.50 1185 TYR A O 1
ATOM 9279 N N . ILE A 1 1186 ? 30.169 17.885 -36.960 1.00 82.44 1186 ILE A N 1
ATOM 9280 C CA . ILE A 1 1186 ? 28.794 17.517 -37.319 1.00 82.44 1186 ILE A CA 1
ATOM 9281 C C . ILE A 1 1186 ? 28.122 18.632 -38.127 1.00 82.44 1186 ILE A C 1
ATOM 9283 O O . ILE A 1 1186 ? 27.457 18.350 -39.120 1.00 82.44 1186 ILE A O 1
ATOM 9287 N N . ASP A 1 1187 ? 28.359 19.898 -37.774 1.00 82.00 1187 ASP A N 1
ATOM 9288 C CA . ASP A 1 1187 ? 27.740 21.048 -38.444 1.00 82.00 1187 ASP A CA 1
ATOM 9289 C C . ASP A 1 1187 ? 28.177 21.188 -39.906 1.00 82.00 1187 ASP A C 1
ATOM 9291 O O . ASP A 1 1187 ? 27.368 21.513 -40.778 1.00 82.00 1187 ASP A O 1
ATOM 9295 N N . GLU A 1 1188 ? 29.436 20.864 -40.201 1.00 79.81 1188 GLU A N 1
ATOM 9296 C CA . GLU A 1 1188 ? 29.962 20.859 -41.567 1.00 79.81 1188 GLU A CA 1
ATOM 9297 C C . GLU A 1 1188 ? 29.358 19.717 -42.396 1.00 79.81 1188 GLU A C 1
ATOM 9299 O O . GLU A 1 1188 ? 28.959 19.920 -43.547 1.00 79.81 1188 GLU A O 1
ATOM 9304 N N . GLN A 1 1189 ? 29.252 18.519 -41.812 1.00 84.38 1189 GLN A N 1
ATOM 9305 C CA . GLN A 1 1189 ? 28.656 17.351 -42.466 1.00 84.38 1189 GLN A CA 1
ATOM 9306 C C . GLN A 1 1189 ? 27.159 17.575 -42.744 1.00 84.38 1189 GLN A C 1
ATOM 9308 O O . GLN A 1 1189 ? 26.689 17.335 -43.860 1.00 84.38 1189 GLN A O 1
ATOM 9313 N N . VAL A 1 1190 ? 26.421 18.127 -41.776 1.00 87.00 1190 VAL A N 1
ATOM 9314 C CA . VAL A 1 1190 ? 25.007 18.503 -41.925 1.00 87.00 1190 VAL A CA 1
ATOM 9315 C C . VAL A 1 1190 ? 24.834 19.605 -42.976 1.00 87.00 1190 VAL A C 1
ATOM 9317 O O . VAL A 1 1190 ? 23.907 19.532 -43.784 1.00 87.00 1190 VAL A O 1
ATOM 9320 N N . GLY A 1 1191 ? 25.742 20.583 -43.039 1.00 85.62 1191 GLY A N 1
ATOM 9321 C CA . GLY A 1 1191 ? 25.756 21.607 -44.086 1.00 85.62 1191 GLY A CA 1
ATOM 9322 C C . GLY A 1 1191 ? 25.909 21.023 -45.495 1.00 85.62 1191 GLY A C 1
ATOM 9323 O O . GLY A 1 1191 ? 25.147 21.368 -46.404 1.00 85.62 1191 GLY A O 1
ATOM 9324 N N . LYS A 1 1192 ? 26.844 20.080 -45.685 1.00 86.31 1192 LYS A N 1
ATOM 9325 C CA . LYS A 1 1192 ? 27.016 19.355 -46.961 1.00 86.31 1192 LYS A CA 1
ATOM 9326 C C . LYS A 1 1192 ? 25.781 18.535 -47.325 1.00 86.31 1192 LYS A C 1
ATOM 9328 O O . LYS A 1 1192 ? 25.372 18.527 -48.485 1.00 86.31 1192 LYS A O 1
ATOM 9333 N N . TYR A 1 1193 ? 25.156 17.893 -46.343 1.00 89.06 1193 TYR A N 1
ATOM 9334 C CA . TYR A 1 1193 ? 23.917 17.152 -46.551 1.00 89.06 1193 TYR A CA 1
ATOM 9335 C C . TYR A 1 1193 ? 22.752 18.062 -46.960 1.00 89.06 1193 TYR A C 1
ATOM 9337 O O . TYR A 1 1193 ? 22.029 17.752 -47.907 1.00 89.06 1193 TYR A O 1
ATOM 9345 N N . ALA A 1 1194 ? 22.609 19.230 -46.325 1.00 87.75 1194 ALA A N 1
ATOM 9346 C CA . ALA A 1 1194 ? 21.617 20.233 -46.711 1.00 87.75 1194 ALA A CA 1
ATOM 9347 C C . ALA A 1 1194 ? 21.821 20.707 -48.162 1.00 87.75 1194 ALA A C 1
ATOM 9349 O O . ALA A 1 1194 ? 20.852 20.828 -48.913 1.00 87.75 1194 ALA A O 1
ATOM 9350 N N . PHE A 1 1195 ? 23.073 20.896 -48.592 1.00 88.31 1195 PHE A N 1
ATOM 9351 C CA . PHE A 1 1195 ? 23.394 21.191 -49.991 1.00 88.31 1195 PHE A CA 1
ATOM 9352 C C . PHE A 1 1195 ? 23.024 20.034 -50.933 1.00 88.31 1195 PHE A C 1
ATOM 9354 O O . PHE A 1 1195 ? 22.397 20.253 -51.969 1.00 88.31 1195 PHE A O 1
ATOM 9361 N N . GLN A 1 1196 ? 23.333 18.790 -50.563 1.00 87.56 1196 GLN A N 1
ATOM 9362 C CA . GLN A 1 1196 ? 22.960 17.616 -51.354 1.00 87.56 1196 GLN A CA 1
ATOM 9363 C C . GLN A 1 1196 ? 21.434 17.500 -51.525 1.00 87.56 1196 GLN A C 1
ATOM 9365 O O . GLN A 1 1196 ? 20.956 17.237 -52.630 1.00 87.56 1196 GLN A O 1
ATOM 9370 N N . MET A 1 1197 ? 20.656 17.751 -50.468 1.00 87.00 1197 MET A N 1
ATOM 9371 C CA . MET A 1 1197 ? 19.187 17.763 -50.520 1.00 87.00 1197 MET A CA 1
ATOM 9372 C C . MET A 1 1197 ? 18.633 18.908 -51.384 1.00 87.00 1197 MET A C 1
ATOM 9374 O O . MET A 1 1197 ? 17.625 18.722 -52.074 1.00 87.00 1197 MET A O 1
ATOM 9378 N N . LEU A 1 1198 ? 19.311 20.063 -51.401 1.00 87.00 1198 LEU A N 1
ATOM 9379 C CA . LEU A 1 1198 ? 18.975 21.203 -52.261 1.00 87.00 1198 LEU A CA 1
ATOM 9380 C C . LEU A 1 1198 ? 19.126 20.840 -53.742 1.00 87.00 1198 LEU A C 1
ATOM 9382 O O . LEU A 1 1198 ? 18.194 21.046 -54.522 1.00 87.00 1198 LEU A O 1
ATOM 9386 N N . VAL A 1 1199 ? 20.250 20.221 -54.112 1.00 86.19 1199 VAL A N 1
ATOM 9387 C CA . VAL A 1 1199 ? 20.517 19.756 -55.486 1.00 86.19 1199 VAL A CA 1
ATOM 9388 C C . VAL A 1 1199 ? 19.573 18.615 -55.894 1.00 86.19 1199 VAL A C 1
ATOM 9390 O O . VAL A 1 1199 ? 19.172 18.518 -57.052 1.00 86.19 1199 VAL A O 1
ATOM 9393 N N . GLN A 1 1200 ? 19.146 17.773 -54.948 1.00 85.62 1200 GLN A N 1
ATOM 9394 C CA . GLN A 1 1200 ? 18.145 16.721 -55.181 1.00 85.62 1200 GLN A CA 1
ATOM 9395 C C . GLN A 1 1200 ? 16.690 17.231 -55.211 1.00 85.62 1200 GLN A C 1
ATOM 9397 O O . GLN A 1 1200 ? 15.762 16.440 -55.417 1.00 85.62 1200 GLN A O 1
ATOM 9402 N N . HIS A 1 1201 ? 16.467 18.540 -55.048 1.00 85.62 1201 HIS A N 1
ATOM 9403 C CA . HIS A 1 1201 ? 15.149 19.181 -55.055 1.00 85.62 1201 HIS A CA 1
ATOM 9404 C C . HIS A 1 1201 ? 14.200 18.693 -53.935 1.00 85.62 1201 HIS A C 1
ATOM 9406 O O . HIS A 1 1201 ? 12.982 18.628 -54.135 1.00 85.62 1201 HIS A O 1
ATOM 9412 N N . ARG A 1 1202 ? 14.743 18.323 -52.764 1.00 86.62 1202 ARG A N 1
ATOM 9413 C CA . ARG A 1 1202 ? 13.996 17.943 -51.544 1.00 86.62 1202 ARG A CA 1
ATOM 9414 C C . ARG A 1 1202 ? 13.879 19.143 -50.591 1.00 86.62 1202 ARG A C 1
ATOM 9416 O O . ARG A 1 1202 ? 14.518 19.201 -49.543 1.00 86.62 1202 ARG A O 1
ATOM 9423 N N . PHE A 1 1203 ? 13.137 20.160 -51.029 1.00 86.94 1203 PHE A N 1
ATOM 9424 C CA . PHE A 1 1203 ? 13.145 21.506 -50.437 1.00 86.94 1203 PHE A CA 1
ATOM 9425 C C . PHE A 1 1203 ? 12.576 21.593 -49.014 1.00 86.94 1203 PHE A C 1
ATOM 9427 O O . PHE A 1 1203 ? 13.061 22.383 -48.209 1.00 86.94 1203 PHE A O 1
ATOM 9434 N N . ASP A 1 1204 ? 11.590 20.764 -48.698 1.00 83.75 1204 ASP A N 1
ATOM 9435 C CA . ASP A 1 1204 ? 11.015 20.575 -47.365 1.00 83.75 1204 ASP A CA 1
ATOM 9436 C C . ASP A 1 1204 ? 12.081 20.184 -46.327 1.00 83.75 1204 ASP A C 1
ATOM 9438 O O . ASP A 1 1204 ? 12.195 20.821 -45.276 1.00 83.75 1204 ASP A O 1
ATOM 9442 N N . LYS A 1 1205 ? 12.936 19.206 -46.658 1.00 85.31 1205 LYS A N 1
ATOM 9443 C CA . LYS A 1 1205 ? 14.028 18.747 -45.782 1.00 85.31 1205 LYS A CA 1
ATOM 9444 C C . LYS A 1 1205 ? 15.130 19.793 -45.638 1.00 85.31 1205 LYS A C 1
ATOM 9446 O O . LYS A 1 1205 ? 15.647 19.983 -44.541 1.00 85.31 1205 LYS A O 1
ATOM 9451 N N . VAL A 1 1206 ? 15.457 20.514 -46.715 1.00 88.00 1206 VAL A N 1
ATOM 9452 C CA . VAL A 1 1206 ? 16.441 21.612 -46.672 1.00 88.00 1206 VAL A CA 1
ATOM 9453 C C . VAL A 1 1206 ? 15.971 22.717 -45.733 1.00 88.00 1206 VAL A C 1
ATOM 9455 O O . VAL A 1 1206 ? 16.723 23.144 -44.864 1.00 88.00 1206 VAL A O 1
ATOM 9458 N N . VAL A 1 1207 ? 14.720 23.159 -45.860 1.00 87.94 1207 VAL A N 1
ATOM 9459 C CA . VAL A 1 1207 ? 14.167 24.198 -44.985 1.00 87.94 1207 VAL A CA 1
ATOM 9460 C C . VAL A 1 1207 ? 14.130 23.734 -43.532 1.00 87.94 1207 VAL A C 1
ATOM 9462 O O . VAL A 1 1207 ? 14.455 24.517 -42.640 1.00 87.94 1207 VAL A O 1
ATOM 9465 N N . TRP A 1 1208 ? 13.793 22.469 -43.274 1.00 90.69 1208 TRP A N 1
ATOM 9466 C CA . TRP A 1 1208 ? 13.852 21.917 -41.923 1.00 90.69 1208 TRP A CA 1
ATOM 9467 C C . TRP A 1 1208 ? 15.280 21.935 -41.346 1.00 90.69 1208 TRP A C 1
ATOM 9469 O O . TRP A 1 1208 ? 15.475 22.422 -40.234 1.00 90.69 1208 TRP A O 1
ATOM 9479 N N . LEU A 1 1209 ? 16.289 21.504 -42.113 1.00 88.19 1209 LEU A N 1
ATOM 9480 C CA . LEU A 1 1209 ? 17.700 21.551 -41.697 1.00 88.19 1209 LEU A CA 1
ATOM 9481 C C . LEU A 1 1209 ? 18.173 22.987 -41.410 1.00 88.19 1209 LEU A C 1
ATOM 9483 O O . LEU A 1 1209 ? 18.879 23.219 -40.434 1.00 88.19 1209 LEU A O 1
ATOM 9487 N N . LEU A 1 1210 ? 17.753 23.959 -42.221 1.00 86.56 1210 LEU A N 1
ATOM 9488 C CA . LEU A 1 1210 ? 18.110 25.371 -42.046 1.00 86.56 1210 LEU A CA 1
ATOM 9489 C C . LEU A 1 1210 ? 17.426 26.018 -40.833 1.00 86.56 1210 LEU A C 1
ATOM 9491 O O . LEU A 1 1210 ? 18.020 26.866 -40.179 1.00 86.56 1210 LEU A O 1
ATOM 9495 N N . THR A 1 1211 ? 16.174 25.651 -40.548 1.00 86.44 1211 THR A N 1
ATOM 9496 C CA . THR A 1 1211 ? 15.366 26.313 -39.506 1.00 86.44 1211 THR A CA 1
ATOM 9497 C C . THR A 1 1211 ? 15.454 25.645 -38.144 1.00 86.44 1211 THR A C 1
ATOM 9499 O O . THR A 1 1211 ? 15.498 26.344 -37.142 1.00 86.44 1211 THR A O 1
ATOM 9502 N N . GLN A 1 1212 ? 15.438 24.312 -38.091 1.00 87.12 1212 GLN A N 1
ATOM 9503 C CA . GLN A 1 1212 ? 15.379 23.562 -36.833 1.00 87.12 1212 GLN A CA 1
ATOM 9504 C C . GLN A 1 1212 ? 16.759 23.079 -36.388 1.00 87.12 1212 GLN A C 1
ATOM 9506 O O . GLN A 1 1212 ? 17.056 23.092 -35.199 1.00 87.12 1212 GLN A O 1
ATOM 9511 N N . VAL A 1 1213 ? 17.603 22.650 -37.333 1.00 83.56 1213 VAL A N 1
ATOM 9512 C CA . VAL A 1 1213 ? 18.971 22.184 -37.042 1.00 83.56 1213 VAL A CA 1
ATOM 9513 C C . VAL A 1 1213 ? 19.988 23.329 -37.122 1.00 83.56 1213 VAL A C 1
ATOM 9515 O O . VAL A 1 1213 ? 21.103 23.182 -36.633 1.00 83.56 1213 VAL A O 1
ATOM 9518 N N . GLU A 1 1214 ? 19.611 24.485 -37.677 1.00 85.44 1214 GLU A N 1
ATOM 9519 C CA . GLU A 1 1214 ? 20.499 25.641 -37.899 1.00 85.44 1214 GLU A CA 1
ATOM 9520 C C . GLU A 1 1214 ? 21.711 25.296 -38.784 1.00 85.44 1214 GLU A C 1
ATOM 9522 O O . GLU A 1 1214 ? 22.824 25.783 -38.588 1.00 85.44 1214 GLU A O 1
ATOM 9527 N N . ALA A 1 1215 ? 21.506 24.416 -39.767 1.00 84.50 1215 ALA A N 1
ATOM 9528 C CA . ALA A 1 1215 ? 22.549 24.019 -40.702 1.00 84.50 1215 ALA A CA 1
ATOM 9529 C C . ALA A 1 1215 ? 23.034 25.219 -41.533 1.00 84.50 1215 ALA A C 1
ATOM 9531 O O . ALA A 1 1215 ? 22.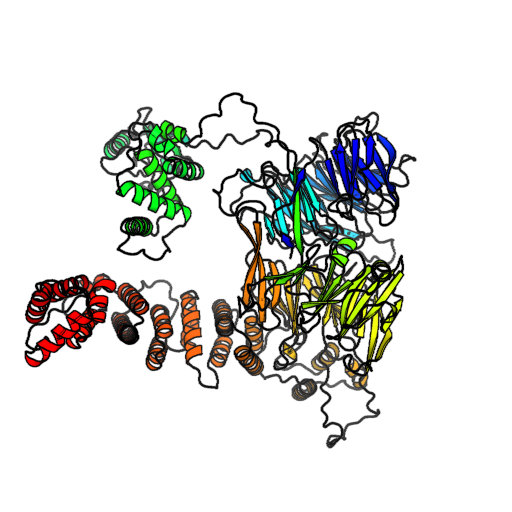229 25.976 -42.077 1.00 84.50 1215 ALA A O 1
ATOM 9532 N N . GLN A 1 1216 ? 24.350 25.361 -41.700 1.00 83.88 1216 GLN A N 1
ATOM 9533 C CA . GLN A 1 1216 ? 24.929 26.364 -42.594 1.00 83.88 1216 GLN A CA 1
ATOM 9534 C C . GLN A 1 1216 ? 25.302 25.724 -43.931 1.00 83.88 1216 GLN A C 1
ATOM 9536 O O . GLN A 1 1216 ? 26.034 24.736 -43.978 1.00 83.88 1216 GLN A O 1
ATOM 9541 N N . LEU A 1 1217 ? 24.799 26.283 -45.035 1.00 83.94 1217 LEU A N 1
ATOM 9542 C CA . LEU A 1 1217 ? 25.164 25.815 -46.371 1.00 83.94 1217 LEU A CA 1
ATOM 9543 C C . LEU A 1 1217 ? 26.652 26.117 -46.650 1.00 83.94 1217 LEU A C 1
ATOM 9545 O O . LEU A 1 1217 ? 27.112 27.229 -46.379 1.00 83.94 1217 LEU A O 1
ATOM 9549 N N . PRO A 1 1218 ? 27.418 25.157 -47.201 1.00 82.81 1218 PRO A N 1
ATOM 9550 C CA . PRO A 1 1218 ? 28.848 25.321 -47.439 1.00 82.81 1218 PRO A CA 1
ATOM 9551 C C . PRO A 1 1218 ? 29.118 26.350 -48.540 1.00 82.81 1218 PRO A C 1
ATOM 9553 O O . PRO A 1 1218 ? 28.397 26.426 -49.531 1.00 82.81 1218 PRO A O 1
ATOM 9556 N N . THR A 1 1219 ? 30.202 27.114 -48.431 1.00 77.75 1219 THR A N 1
ATOM 9557 C CA . THR A 1 1219 ? 30.592 28.053 -49.496 1.00 77.75 1219 THR A CA 1
ATOM 9558 C C . THR A 1 1219 ? 31.300 27.302 -50.626 1.00 77.75 1219 THR A C 1
ATOM 9560 O O . THR A 1 1219 ? 32.469 26.939 -50.522 1.00 77.75 1219 THR A O 1
ATOM 9563 N N . LEU A 1 1220 ? 30.566 27.034 -51.707 1.00 75.06 1220 LEU A N 1
ATOM 9564 C CA . LEU A 1 1220 ? 31.041 26.327 -52.899 1.00 75.06 1220 LEU A CA 1
ATOM 9565 C C . LEU A 1 1220 ? 31.015 27.273 -54.105 1.00 75.06 1220 LEU A C 1
ATOM 9567 O O . LEU A 1 1220 ? 30.105 28.090 -54.235 1.00 75.06 1220 LEU A O 1
ATOM 9571 N N . TYR A 1 1221 ? 32.005 27.156 -54.991 1.00 67.00 1221 TYR A N 1
ATOM 9572 C CA . TYR A 1 1221 ? 32.147 27.994 -56.185 1.00 67.00 1221 TYR A CA 1
ATOM 9573 C C . TYR A 1 1221 ? 32.266 27.097 -57.426 1.00 67.00 1221 TYR A C 1
ATOM 9575 O O . TYR A 1 1221 ? 33.127 26.221 -57.449 1.00 67.00 1221 TYR A O 1
ATOM 9583 N N . GLY A 1 1222 ? 31.438 27.311 -58.457 1.00 63.03 1222 GLY A N 1
ATOM 9584 C CA . GLY A 1 1222 ? 31.539 26.592 -59.739 1.00 63.03 1222 GLY A CA 1
ATOM 9585 C C . GLY A 1 1222 ? 30.200 26.182 -60.368 1.00 63.03 1222 GLY A C 1
ATOM 9586 O O . GLY A 1 1222 ? 29.132 26.530 -59.870 1.00 63.03 1222 GLY A O 1
ATOM 9587 N N . GLU A 1 1223 ? 30.270 25.429 -61.473 1.00 54.69 1223 GLU A N 1
ATOM 9588 C CA . GLU A 1 1223 ? 29.123 24.954 -62.279 1.00 54.69 1223 GLU A CA 1
ATOM 9589 C C . GLU A 1 1223 ? 28.314 23.807 -61.627 1.00 54.69 1223 GLU A C 1
ATOM 9591 O O . GLU A 1 1223 ? 27.279 23.395 -62.146 1.00 54.69 1223 GLU A O 1
ATOM 9596 N N . GLU A 1 1224 ? 28.744 23.311 -60.464 1.00 55.88 1224 GLU A N 1
ATOM 9597 C CA . GLU A 1 1224 ? 28.159 22.156 -59.760 1.00 55.88 1224 GLU A CA 1
ATOM 9598 C C . GLU A 1 1224 ? 26.962 22.509 -58.848 1.00 55.88 1224 GLU A C 1
ATOM 9600 O O . GLU A 1 1224 ? 26.447 21.658 -58.127 1.00 55.88 1224 GLU A O 1
ATOM 9605 N N . LEU A 1 1225 ? 26.469 23.754 -58.888 1.00 66.75 1225 LEU A N 1
ATOM 9606 C CA . LEU A 1 1225 ? 25.344 24.231 -58.064 1.00 66.75 1225 LEU A CA 1
ATOM 9607 C C . LEU A 1 1225 ? 23.966 23.679 -58.501 1.00 66.75 1225 LEU A C 1
ATOM 9609 O O . LEU A 1 1225 ? 22.953 24.004 -57.885 1.00 66.75 1225 LEU A O 1
ATOM 9613 N N . GLY A 1 1226 ? 23.906 22.843 -59.545 1.00 65.62 1226 GLY A N 1
ATOM 9614 C CA . GLY A 1 1226 ? 22.728 22.043 -59.915 1.00 65.62 1226 GLY A CA 1
ATOM 9615 C C . GLY A 1 1226 ? 21.597 22.781 -60.648 1.00 65.62 1226 GLY A C 1
ATOM 9616 O O . GLY A 1 1226 ? 20.612 22.150 -61.039 1.00 65.62 1226 GLY A O 1
ATOM 9617 N N . VAL A 1 1227 ? 21.718 24.093 -60.882 1.00 71.00 1227 VAL A N 1
ATOM 9618 C CA . VAL A 1 1227 ? 20.730 24.883 -61.637 1.00 71.00 1227 VAL A CA 1
ATOM 9619 C C . VAL A 1 1227 ? 21.136 24.946 -63.109 1.00 71.00 1227 VAL A C 1
ATOM 9621 O O . VAL A 1 1227 ? 22.056 25.659 -63.495 1.00 71.00 1227 VAL A O 1
ATOM 9624 N N . HIS A 1 1228 ? 20.411 24.216 -63.954 1.00 77.56 1228 HIS A N 1
ATOM 9625 C CA . HIS A 1 1228 ? 20.565 24.262 -65.411 1.00 77.56 1228 HIS A CA 1
ATOM 9626 C C . HIS A 1 1228 ? 19.259 24.709 -66.069 1.00 77.56 1228 HIS A C 1
ATOM 9628 O O . HIS A 1 1228 ? 18.183 24.401 -65.552 1.00 77.56 1228 HIS A O 1
ATOM 9634 N N . GLU A 1 1229 ? 19.338 25.348 -67.243 1.00 67.94 1229 GLU A N 1
ATOM 9635 C CA . GLU A 1 1229 ? 18.168 25.813 -68.019 1.00 67.94 1229 GLU A CA 1
ATOM 9636 C C . GLU A 1 1229 ? 17.121 24.708 -68.260 1.00 67.94 1229 GLU A C 1
ATOM 9638 O O . GLU A 1 1229 ? 15.921 24.965 -68.302 1.00 67.94 1229 GLU A O 1
ATOM 9643 N N . LYS A 1 1230 ? 17.563 23.447 -68.361 1.00 72.94 1230 LYS A N 1
ATOM 9644 C CA . LYS A 1 1230 ? 16.690 22.279 -68.565 1.00 72.94 1230 LYS A CA 1
ATOM 9645 C C . LYS A 1 1230 ? 15.851 21.907 -67.334 1.00 72.94 1230 LYS A C 1
ATOM 9647 O O . LYS A 1 1230 ? 14.770 21.352 -67.493 1.00 72.94 1230 LYS A O 1
ATOM 9652 N N . ASN A 1 1231 ? 16.323 22.219 -66.124 1.00 78.75 1231 ASN A N 1
ATOM 9653 C CA . ASN A 1 1231 ? 15.690 21.808 -64.864 1.00 78.75 1231 ASN A CA 1
ATOM 9654 C C . ASN A 1 1231 ? 14.960 22.969 -64.163 1.00 78.75 1231 ASN A C 1
ATOM 9656 O O . ASN A 1 1231 ? 14.205 22.743 -63.218 1.00 78.75 1231 ASN A O 1
ATOM 9660 N N . THR A 1 1232 ? 15.134 24.210 -64.632 1.00 80.88 1232 THR A N 1
ATOM 9661 C CA . THR A 1 1232 ? 14.632 25.431 -63.975 1.00 80.88 1232 THR A CA 1
ATOM 9662 C C . THR A 1 1232 ? 13.110 25.435 -63.804 1.00 80.88 1232 THR A C 1
ATOM 9664 O O . THR A 1 1232 ? 12.617 25.750 -62.725 1.00 80.88 1232 THR A O 1
ATOM 9667 N N . ALA A 1 1233 ? 12.354 25.015 -64.825 1.00 78.25 1233 ALA A N 1
ATOM 9668 C CA . ALA A 1 1233 ? 10.889 24.957 -64.763 1.00 78.25 1233 ALA A CA 1
ATOM 9669 C C . ALA A 1 1233 ? 10.375 23.911 -63.751 1.00 78.25 1233 ALA A C 1
ATOM 9671 O O . ALA A 1 1233 ? 9.395 24.144 -63.036 1.00 78.25 1233 ALA A O 1
ATOM 9672 N N . MET A 1 1234 ? 11.061 22.768 -63.646 1.00 82.81 1234 MET A N 1
ATOM 9673 C CA . MET A 1 1234 ? 10.748 21.722 -62.667 1.00 82.81 1234 MET A CA 1
ATOM 9674 C C . MET A 1 1234 ? 11.032 22.201 -61.238 1.00 82.81 1234 MET A C 1
ATOM 9676 O O . MET A 1 1234 ? 10.202 22.006 -60.349 1.00 82.81 1234 MET A O 1
ATOM 9680 N N . ILE A 1 1235 ? 12.178 22.861 -61.030 1.00 83.31 1235 ILE A N 1
ATOM 9681 C CA . ILE A 1 1235 ? 12.580 23.454 -59.748 1.00 83.31 1235 ILE A CA 1
ATOM 9682 C C . ILE A 1 1235 ? 11.544 24.478 -59.284 1.00 83.31 1235 ILE A C 1
ATOM 9684 O O . ILE A 1 1235 ? 11.053 24.380 -58.162 1.00 83.31 1235 ILE A O 1
ATOM 9688 N N . GLN A 1 1236 ? 11.155 25.409 -60.162 1.00 82.31 1236 GLN A N 1
ATOM 9689 C CA . GLN A 1 1236 ? 10.145 26.427 -59.866 1.00 82.31 1236 GLN A CA 1
ATOM 9690 C C . GLN A 1 1236 ? 8.798 25.807 -59.477 1.00 82.31 1236 GLN A C 1
ATOM 9692 O O . GLN A 1 1236 ? 8.201 26.203 -58.479 1.00 82.31 1236 GLN A O 1
ATOM 9697 N N . THR A 1 1237 ? 8.349 24.787 -60.214 1.00 82.62 1237 THR A N 1
ATOM 9698 C CA . THR A 1 1237 ? 7.082 24.099 -59.924 1.00 82.62 1237 THR A CA 1
ATOM 9699 C C . THR A 1 1237 ? 7.113 23.405 -58.558 1.00 82.62 1237 THR A C 1
ATOM 9701 O O . THR A 1 1237 ? 6.153 23.507 -57.799 1.00 82.62 1237 THR A O 1
ATOM 9704 N N . ARG A 1 1238 ? 8.219 22.731 -58.204 1.00 81.94 1238 ARG A N 1
ATOM 9705 C CA . ARG A 1 1238 ? 8.355 22.049 -56.903 1.00 81.94 1238 ARG A CA 1
ATOM 9706 C C . ARG A 1 1238 ? 8.531 23.017 -55.733 1.00 81.94 1238 ARG A C 1
ATOM 9708 O O . ARG A 1 1238 ? 7.951 22.762 -54.685 1.00 81.94 1238 ARG A O 1
ATOM 9715 N N . LEU A 1 1239 ? 9.279 24.111 -55.900 1.00 84.56 1239 LEU A N 1
ATOM 9716 C CA . LEU A 1 1239 ? 9.428 25.151 -54.872 1.00 84.56 1239 LEU A CA 1
ATOM 9717 C C . LEU A 1 1239 ? 8.076 25.776 -54.516 1.00 84.56 1239 LEU A C 1
ATOM 9719 O O . LEU A 1 1239 ? 7.755 25.888 -53.340 1.00 84.56 1239 LEU A O 1
ATOM 9723 N N . MET A 1 1240 ? 7.268 26.105 -55.529 1.00 80.19 1240 MET A N 1
ATOM 9724 C CA . MET A 1 1240 ? 5.930 26.674 -55.335 1.00 80.19 1240 MET A CA 1
ATOM 9725 C C . MET A 1 1240 ? 4.921 25.670 -54.760 1.00 80.19 1240 MET A C 1
ATOM 9727 O O . MET A 1 1240 ? 3.952 26.079 -54.132 1.00 80.19 1240 MET A O 1
ATOM 9731 N N . ALA A 1 1241 ? 5.113 24.367 -54.994 1.00 81.25 1241 ALA A N 1
ATOM 9732 C CA . ALA A 1 1241 ? 4.213 23.327 -54.496 1.00 81.25 1241 ALA A CA 1
ATOM 9733 C C . ALA A 1 1241 ? 4.537 22.863 -53.064 1.00 81.25 1241 ALA A C 1
ATOM 9735 O O . ALA A 1 1241 ? 3.629 22.446 -52.351 1.00 81.25 1241 ALA A O 1
ATOM 9736 N N . LEU A 1 1242 ? 5.813 22.884 -52.659 1.00 81.75 1242 LEU A N 1
ATOM 9737 C CA . LEU A 1 1242 ? 6.273 22.299 -51.391 1.00 81.75 1242 LEU A CA 1
ATOM 9738 C C . LEU A 1 1242 ? 6.572 23.327 -50.294 1.00 81.75 1242 LEU A C 1
ATOM 9740 O O . LEU A 1 1242 ? 6.549 22.957 -49.123 1.00 81.75 1242 LEU A O 1
ATOM 9744 N N . LEU A 1 1243 ? 6.879 24.583 -50.640 1.00 85.06 1243 LEU A N 1
ATOM 9745 C CA . LEU A 1 1243 ? 7.273 25.606 -49.669 1.00 85.06 1243 LEU A CA 1
ATOM 9746 C C . LEU A 1 1243 ? 6.262 26.748 -49.588 1.00 85.06 1243 LEU A C 1
ATOM 9748 O O . LEU A 1 1243 ? 5.770 27.245 -50.597 1.00 85.06 1243 LEU A O 1
ATOM 9752 N N . THR A 1 1244 ? 6.025 27.220 -48.367 1.00 85.75 1244 THR A N 1
ATOM 9753 C CA . THR A 1 1244 ? 5.324 28.488 -48.114 1.00 85.75 1244 THR A CA 1
ATOM 9754 C C . THR A 1 1244 ? 6.229 29.692 -48.394 1.00 85.75 1244 THR A C 1
ATOM 9756 O O . THR A 1 1244 ? 7.455 29.582 -48.332 1.00 85.75 1244 THR A O 1
ATOM 9759 N N . ASP A 1 1245 ? 5.647 30.875 -48.609 1.00 81.25 1245 ASP A N 1
ATOM 9760 C CA . ASP A 1 1245 ? 6.407 32.118 -48.831 1.00 81.25 1245 ASP A CA 1
ATOM 9761 C C . ASP A 1 1245 ? 7.404 32.418 -47.698 1.00 81.25 1245 ASP A C 1
ATOM 9763 O O . ASP A 1 1245 ? 8.511 32.900 -47.943 1.00 81.25 1245 ASP A O 1
ATOM 9767 N N . ALA A 1 1246 ? 7.049 32.096 -46.448 1.00 83.12 1246 ALA A N 1
ATOM 9768 C CA . ALA A 1 1246 ? 7.939 32.252 -45.298 1.00 83.12 1246 ALA A CA 1
ATOM 9769 C C . ALA A 1 1246 ? 9.158 31.317 -45.389 1.00 83.12 1246 ALA A C 1
ATOM 9771 O O . ALA A 1 1246 ? 10.296 31.762 -45.252 1.00 83.12 1246 ALA A O 1
ATOM 9772 N N . GLN A 1 1247 ? 8.935 30.039 -45.698 1.00 86.31 1247 GLN A N 1
ATOM 9773 C CA . GLN A 1 1247 ? 9.996 29.041 -45.865 1.00 86.31 1247 GLN A CA 1
ATOM 9774 C C . GLN A 1 1247 ? 10.892 29.340 -47.074 1.00 86.31 1247 GLN A C 1
ATOM 9776 O O . GLN A 1 1247 ? 12.107 29.141 -47.026 1.00 86.31 1247 GLN A O 1
ATOM 9781 N N . MET A 1 1248 ? 10.304 29.867 -48.148 1.00 85.38 1248 MET A N 1
ATOM 9782 C CA . MET A 1 1248 ? 11.013 30.272 -49.356 1.00 85.38 1248 MET A CA 1
ATOM 9783 C C . MET A 1 1248 ? 11.931 31.480 -49.100 1.00 85.38 1248 MET A C 1
ATOM 9785 O O . MET A 1 1248 ? 13.050 31.520 -49.614 1.00 85.38 1248 MET A O 1
ATOM 9789 N N . ARG A 1 1249 ? 11.526 32.417 -48.227 1.00 87.00 1249 ARG A N 1
ATOM 9790 C CA . ARG A 1 1249 ? 12.396 33.506 -47.744 1.00 87.00 1249 ARG A CA 1
ATOM 9791 C C . ARG A 1 1249 ? 13.560 32.991 -46.901 1.00 87.00 1249 ARG A C 1
ATOM 9793 O O . ARG A 1 1249 ? 14.682 33.452 -47.100 1.00 87.00 1249 ARG A O 1
ATOM 9800 N N . THR A 1 1250 ? 13.331 32.024 -46.011 1.00 86.88 1250 THR A N 1
ATOM 9801 C CA . THR A 1 1250 ? 14.414 31.402 -45.229 1.00 86.88 1250 THR A CA 1
ATOM 9802 C C . THR A 1 1250 ? 15.433 30.718 -46.142 1.00 86.88 1250 THR A C 1
ATOM 9804 O O . THR A 1 1250 ? 16.635 30.939 -45.998 1.00 86.88 1250 THR A O 1
ATOM 9807 N N . LEU A 1 1251 ? 14.965 29.950 -47.132 1.00 88.31 1251 LEU A N 1
ATOM 9808 C CA . LEU A 1 1251 ? 15.834 29.312 -48.121 1.00 88.31 1251 LEU A CA 1
ATOM 9809 C C . LEU A 1 1251 ? 16.627 30.350 -48.933 1.00 88.31 1251 LEU A C 1
ATOM 9811 O O . LEU A 1 1251 ? 17.830 30.190 -49.122 1.00 88.31 1251 LEU A O 1
ATOM 9815 N N . HIS A 1 1252 ? 15.982 31.442 -49.357 1.00 88.50 1252 HIS A N 1
ATOM 9816 C CA . HIS A 1 1252 ? 16.648 32.545 -50.054 1.00 88.50 1252 HIS A CA 1
ATOM 9817 C C . HIS A 1 1252 ? 17.778 33.158 -49.211 1.00 88.50 1252 HIS A C 1
ATOM 9819 O O . HIS A 1 1252 ? 18.882 33.336 -49.721 1.00 88.50 1252 HIS A O 1
ATOM 9825 N N . MET A 1 1253 ? 17.547 33.431 -47.919 1.00 86.62 1253 MET A N 1
ATOM 9826 C CA . MET A 1 1253 ? 18.590 33.973 -47.037 1.00 86.62 1253 MET A CA 1
ATOM 9827 C C . MET A 1 1253 ? 19.786 33.026 -46.894 1.00 86.62 1253 MET A C 1
ATOM 9829 O O . MET A 1 1253 ? 20.929 33.471 -46.993 1.00 86.62 1253 MET A O 1
ATOM 9833 N N . ALA A 1 1254 ? 19.537 31.727 -46.714 1.00 85.25 1254 ALA A N 1
ATOM 9834 C CA . ALA A 1 1254 ? 20.599 30.735 -46.552 1.00 85.25 1254 ALA A CA 1
ATOM 9835 C C . ALA A 1 1254 ? 21.469 30.591 -47.814 1.00 85.25 1254 ALA A C 1
ATOM 9837 O O . ALA A 1 1254 ? 22.695 30.529 -47.736 1.00 85.25 1254 ALA A O 1
ATOM 9838 N N . VAL A 1 1255 ? 20.846 30.588 -48.992 1.00 87.06 1255 VAL A N 1
ATOM 9839 C CA . VAL A 1 1255 ? 21.536 30.489 -50.285 1.00 87.06 1255 VAL A CA 1
ATOM 9840 C C . VAL A 1 1255 ? 22.331 31.765 -50.599 1.00 87.06 1255 VAL A C 1
ATOM 9842 O O . VAL A 1 1255 ? 23.444 31.682 -51.122 1.00 87.06 1255 VAL A O 1
ATOM 9845 N N . VAL A 1 1256 ? 21.801 32.943 -50.244 1.00 85.75 1256 VAL A N 1
ATOM 9846 C CA . VAL A 1 1256 ? 22.526 34.223 -50.346 1.00 85.75 1256 VAL A CA 1
ATOM 9847 C C . VAL A 1 1256 ? 23.749 34.226 -49.428 1.00 85.75 1256 VAL A C 1
ATOM 9849 O O . VAL A 1 1256 ? 24.834 34.601 -49.871 1.00 85.75 1256 VAL A O 1
ATOM 9852 N N . ALA A 1 1257 ? 23.607 33.754 -48.185 1.00 83.81 1257 ALA A N 1
ATOM 9853 C CA . ALA A 1 1257 ? 24.720 33.638 -47.244 1.00 83.81 1257 ALA A CA 1
ATOM 9854 C C . ALA A 1 1257 ? 25.827 32.692 -47.756 1.00 83.81 1257 ALA A C 1
ATOM 9856 O O . ALA A 1 1257 ? 27.011 32.991 -47.603 1.00 83.81 1257 ALA A O 1
ATOM 9857 N N . ALA A 1 1258 ? 25.454 31.601 -48.435 1.00 81.69 1258 ALA A N 1
ATOM 9858 C CA . ALA A 1 1258 ? 26.385 30.644 -49.041 1.00 81.69 1258 ALA A CA 1
ATOM 9859 C C . ALA A 1 1258 ? 26.946 31.063 -50.417 1.00 81.69 1258 ALA A C 1
ATOM 9861 O O . ALA A 1 1258 ? 27.804 30.367 -50.961 1.00 81.69 1258 ALA A O 1
ATOM 9862 N N . LYS A 1 1259 ? 26.510 32.212 -50.959 1.00 84.25 1259 LYS A N 1
ATOM 9863 C CA . LYS A 1 1259 ? 26.899 32.775 -52.268 1.00 84.25 1259 LYS A CA 1
ATOM 9864 C C . LYS A 1 1259 ? 26.472 31.955 -53.497 1.00 84.25 1259 LYS A C 1
ATOM 9866 O O . LYS A 1 1259 ? 27.148 32.000 -54.524 1.00 84.25 1259 LYS A O 1
ATOM 9871 N N . TYR A 1 1260 ? 25.341 31.246 -53.458 1.00 87.62 1260 TYR A N 1
ATOM 9872 C CA . TYR A 1 1260 ? 24.833 30.557 -54.658 1.00 87.62 1260 TYR A CA 1
ATOM 9873 C C . TYR A 1 1260 ? 23.935 31.487 -55.500 1.00 87.62 1260 TYR A C 1
ATOM 9875 O O . TYR A 1 1260 ? 22.705 31.468 -55.409 1.00 87.62 1260 TYR A O 1
ATOM 9883 N N . GLU A 1 1261 ? 24.548 32.317 -56.344 1.00 81.56 1261 GLU A N 1
ATOM 9884 C CA . GLU A 1 1261 ? 23.872 33.399 -57.087 1.00 81.56 1261 GLU A CA 1
ATOM 9885 C C . GLU A 1 1261 ? 22.706 32.928 -57.984 1.00 81.56 1261 GLU A C 1
ATOM 9887 O O . GLU A 1 1261 ? 21.663 33.584 -58.062 1.00 81.56 1261 GLU A O 1
ATOM 9892 N N . GLN A 1 1262 ? 22.835 31.763 -58.628 1.00 83.00 1262 GLN A N 1
ATOM 9893 C CA . GLN A 1 1262 ? 21.800 31.203 -59.514 1.00 83.00 1262 GLN A CA 1
ATOM 9894 C C . GLN A 1 1262 ? 20.536 30.772 -58.753 1.00 83.00 1262 GLN A C 1
ATOM 9896 O O . GLN A 1 1262 ? 19.416 31.013 -59.199 1.00 83.00 1262 GLN A O 1
ATOM 9901 N N . TRP A 1 1263 ? 20.700 30.170 -57.575 1.00 84.69 1263 TRP A N 1
ATOM 9902 C CA . TRP A 1 1263 ? 19.582 29.810 -56.701 1.00 84.69 1263 TRP A CA 1
ATOM 9903 C C . TRP A 1 1263 ? 18.936 31.053 -56.080 1.00 84.69 1263 TRP A C 1
ATOM 9905 O O . TRP A 1 1263 ? 17.710 31.144 -56.027 1.00 84.69 1263 TRP A O 1
ATOM 9915 N N . ALA A 1 1264 ? 19.745 32.029 -55.653 1.00 83.69 1264 ALA A N 1
ATOM 9916 C CA . ALA A 1 1264 ? 19.254 33.265 -55.050 1.00 83.69 1264 ALA A CA 1
ATOM 9917 C C . ALA A 1 1264 ? 18.382 34.064 -56.033 1.00 83.69 1264 ALA A C 1
ATOM 9919 O O . ALA A 1 1264 ? 17.277 34.480 -55.690 1.00 83.69 1264 ALA A O 1
ATOM 9920 N N . THR A 1 1265 ? 18.831 34.209 -57.283 1.00 85.44 1265 THR A N 1
ATOM 9921 C CA . THR A 1 1265 ? 18.057 34.879 -58.343 1.00 85.44 1265 THR A CA 1
ATOM 9922 C C . THR A 1 1265 ? 16.765 34.136 -58.686 1.00 85.44 1265 THR A C 1
ATOM 9924 O O . THR A 1 1265 ? 15.717 34.767 -58.810 1.00 85.44 1265 THR A O 1
ATOM 9927 N N . LEU A 1 1266 ? 16.800 32.802 -58.777 1.00 84.62 1266 LEU A N 1
ATOM 9928 C CA . LEU A 1 1266 ? 15.618 31.979 -59.052 1.00 84.62 1266 LEU A CA 1
ATOM 9929 C C . LEU A 1 1266 ? 14.551 32.122 -57.961 1.00 84.62 1266 LEU A C 1
ATOM 9931 O O . LEU A 1 1266 ? 13.387 32.363 -58.279 1.00 84.62 1266 LEU A O 1
ATOM 9935 N N . ILE A 1 1267 ? 14.938 31.993 -56.689 1.00 85.12 1267 ILE A N 1
ATOM 9936 C CA . ILE A 1 1267 ? 14.004 32.061 -55.557 1.00 85.12 1267 ILE A CA 1
ATOM 9937 C C . ILE A 1 1267 ? 13.453 33.484 -55.395 1.00 85.12 1267 ILE A C 1
ATOM 9939 O O . ILE A 1 1267 ? 12.257 33.653 -55.164 1.00 85.12 1267 ILE A O 1
ATOM 9943 N N . LYS A 1 1268 ? 14.288 34.513 -55.590 1.00 84.44 1268 LYS A N 1
ATOM 9944 C CA . LYS A 1 1268 ? 13.851 35.916 -55.574 1.00 84.44 1268 LYS A CA 1
ATOM 9945 C C . LYS A 1 1268 ? 12.786 36.195 -56.637 1.00 84.44 1268 LYS A C 1
ATOM 9947 O O . LYS A 1 1268 ? 11.748 36.768 -56.328 1.00 84.44 1268 LYS A O 1
ATOM 9952 N N . ASN A 1 1269 ? 12.996 35.706 -57.860 1.00 83.81 1269 ASN A N 1
ATOM 9953 C CA . ASN A 1 1269 ? 12.034 35.863 -58.952 1.00 83.81 1269 ASN A CA 1
ATOM 9954 C C . ASN A 1 1269 ? 10.694 35.155 -58.691 1.00 83.81 1269 ASN A C 1
ATOM 9956 O O . ASN A 1 1269 ? 9.691 35.558 -59.270 1.00 83.81 1269 ASN A O 1
ATOM 9960 N N . LEU A 1 1270 ? 10.667 34.098 -57.870 1.00 81.19 1270 LEU A N 1
ATOM 9961 C CA . LEU A 1 1270 ? 9.426 33.439 -57.444 1.00 81.19 1270 LEU A CA 1
ATOM 9962 C C . LEU A 1 1270 ? 8.720 34.216 -56.324 1.00 81.19 1270 LEU A C 1
ATOM 9964 O O . LEU A 1 1270 ? 7.506 34.379 -56.388 1.00 81.19 1270 LEU A O 1
ATOM 9968 N N . LEU A 1 1271 ? 9.472 34.738 -55.348 1.00 80.38 1271 LEU A N 1
ATOM 9969 C CA . LEU A 1 1271 ? 8.948 35.555 -54.243 1.00 80.38 1271 LEU A CA 1
ATOM 9970 C C . LEU A 1 1271 ? 8.371 36.904 -54.704 1.00 80.38 1271 LEU A C 1
ATOM 9972 O O . LEU A 1 1271 ? 7.445 37.414 -54.078 1.00 80.38 1271 LEU A O 1
ATOM 9976 N N . ASP A 1 1272 ? 8.906 37.470 -55.788 1.00 78.25 1272 ASP A N 1
ATOM 9977 C CA . ASP A 1 1272 ? 8.462 38.748 -56.359 1.00 78.25 1272 ASP A CA 1
ATOM 9978 C C . ASP A 1 1272 ? 7.220 38.602 -57.277 1.00 78.25 1272 ASP A C 1
ATOM 9980 O O . ASP A 1 1272 ? 6.690 39.603 -57.771 1.00 78.25 1272 ASP A O 1
ATOM 9984 N N . GLN A 1 1273 ? 6.711 37.380 -57.511 1.00 73.12 1273 GLN A N 1
ATOM 9985 C CA . GLN A 1 1273 ? 5.457 37.176 -58.250 1.00 73.12 1273 GLN A CA 1
ATOM 9986 C C . GLN A 1 1273 ? 4.233 37.512 -57.373 1.00 73.12 1273 GLN A C 1
ATOM 9988 O O . GLN A 1 1273 ? 4.154 37.077 -56.226 1.00 73.12 1273 GLN A O 1
ATOM 9993 N N . PRO A 1 1274 ? 3.232 38.254 -57.888 1.00 52.66 1274 PRO A N 1
ATOM 9994 C CA . PRO A 1 1274 ? 2.047 38.621 -57.114 1.00 52.66 1274 PRO A CA 1
ATOM 9995 C C . PRO A 1 1274 ? 1.223 37.384 -56.707 1.00 52.66 1274 PRO A C 1
ATOM 9997 O O . PRO A 1 1274 ? 0.911 36.530 -57.538 1.00 52.66 1274 PRO A O 1
ATOM 10000 N N . ALA A 1 1275 ? 0.855 37.325 -55.422 1.00 46.19 1275 ALA A N 1
ATOM 10001 C CA . ALA A 1 1275 ? 0.164 36.223 -54.749 1.00 46.19 1275 ALA A CA 1
ATOM 10002 C C . ALA A 1 1275 ? -0.988 35.588 -55.560 1.00 46.19 1275 ALA A C 1
ATOM 10004 O O . ALA A 1 1275 ? -1.935 36.264 -55.975 1.00 46.19 1275 ALA A O 1
ATOM 10005 N N . ARG A 1 1276 ? -0.958 34.255 -55.716 1.00 46.34 1276 ARG A N 1
ATOM 10006 C CA . ARG A 1 1276 ? -2.101 33.475 -56.214 1.00 46.34 1276 ARG A CA 1
ATOM 10007 C C . ARG A 1 1276 ? -3.162 33.332 -55.122 1.00 46.34 1276 ARG A C 1
ATOM 10009 O O . ARG A 1 1276 ? -2.909 32.780 -54.056 1.00 46.34 1276 ARG A O 1
ATOM 10016 N N . ARG A 1 1277 ? -4.381 33.776 -55.444 1.00 37.88 1277 ARG A N 1
ATOM 10017 C CA . ARG A 1 1277 ? -5.623 33.292 -54.827 1.00 37.88 1277 ARG A CA 1
ATOM 10018 C C . ARG A 1 1277 ? -5.741 31.777 -55.039 1.00 37.88 1277 ARG A C 1
ATOM 10020 O O . ARG A 1 1277 ? -5.473 31.288 -56.131 1.00 37.88 1277 ARG A O 1
ATOM 10027 N N . ILE A 1 1278 ? -6.176 31.112 -53.975 1.00 39.34 1278 ILE A N 1
ATOM 10028 C CA . ILE A 1 1278 ? -6.567 29.704 -53.830 1.00 39.34 1278 ILE A CA 1
ATOM 10029 C C . ILE A 1 1278 ? -7.231 29.133 -55.099 1.00 39.34 1278 ILE A C 1
ATOM 10031 O O . ILE A 1 1278 ? -8.220 29.695 -55.577 1.00 39.34 1278 ILE A O 1
ATOM 10035 N N . GLN A 1 1279 ? -6.734 27.984 -55.563 1.00 29.34 1279 GLN A N 1
ATOM 10036 C CA . GLN A 1 1279 ? -7.535 26.914 -56.165 1.00 29.34 1279 GLN A CA 1
ATOM 10037 C C . GLN A 1 1279 ? -7.076 25.577 -55.603 1.00 29.34 1279 GLN A C 1
ATOM 10039 O O . GLN A 1 1279 ? -5.842 25.369 -55.571 1.00 29.34 1279 GLN A O 1
#

InterPro domains:
  IPR000582 Acyl-CoA-binding protein, ACBP [PF00887] (489-543)
  IPR000582 Acyl-CoA-binding protein, ACBP [PS51228] (469-553)
  IPR009771 RIC1, C-terminal alpha solenoid region [PF07064] (1000-1174)
  IPR014352 FERM/acyl-CoA-binding protein superfamily [G3DSA:1.20.80.10] (477-561)
  IPR015943 WD40/YVTN repeat-like-containing domain superfamily [G3DSA:2.130.10.10] (109-352)
  IPR035984 Acyl-CoA binding protein superfamily [SSF47027] (492-551)
  IPR036034 PDZ superfamily [G3DSA:2.30.42.10] (363-459)
  IPR036034 PDZ superfamily [SSF50156] (349-455)
  IPR036322 WD40-repeat-containing domain superfamily [SSF50978] (49-346)
  IPR040096 RAB6A-GEF complex partner protein 1 [PTHR22746] (114-1274)
  IPR059256 RIC1, second beta-propeller domain [PF25440] (616-907)